Protein AF-A0A349EG25-F1 (afdb_monomer)

Secondary structure (DSSP, 8-state):
-PPP--S-SSS---HHHHHHHHHHHHHIIIIIS----PPEEEEEE-HHHHHHHHHTTT-TTSPP-HHHHHHHHHHHHHHTTTS----SEEEE-SSSEEEEEETT--HHHHHHHIIIIIIIIHHHHHH-HHHHHH--HHHHHHHHHHHHHHHHHHHHHH-HHHHHHHHHHHHHTGGGSS-SSS--PPPPHHHHHHHHHHHHHHHHHHH-GGGTTSPPP-----------SSSS--S-HHHHHHHH-TT--HHHHHHHHHHHHHHHHHTGGGS-STTS-----BBTTPEEEETTEEEEHHHHHHTT--SBBTTS-BEEEEEEEEEEEEEEEEETTS-EEEEETT-EEEETTEEEETTT--TT-EEE-PPP-----SSPPB------PPPPHHHHHHHTT--HHHHHHHHTT-TT----HHHHHHHHHHHHHHHHHHH-TTS-SS---GGGSS---SB--HHHHHHHHHHHHTEEE-SS-EEEEES-HHHHHHHHHHHHHHH-PPEEEEEETTEEEEEE--HHHHHHHHHTS----STTGGGS----HHHHTS-HHHHHHHHHHHHHHTEEEETTTTEEEEEES-HHHHHHHHHHHHHTT--EEEEE-GGG-EEEEEETTHHHHHHHHT--SSHHHHHHHHHHHHT-S--PPPPSEEEEEEEEEEEEEEEEEEESSS----BTT------STHHHHHHHHHHTTSS-HHHHHHHHHHHHSS-PPP-SSSTT-SSS-HHHHHHHHHHHHHHHHHS--HHHHHH-TTTTTS-HHHHHHHHHHH--HHHHHHHH--HHHHHHTT--EEE--TT-SS-EEEE-SSTTTHHHHHHHHHHHT-HHHHS--

Foldseek 3Di:
DDDFLALDPFQDDDPVSLVVLLVQLVCCLCVVQNQDFAAEDEDEDAPLLLLLCVLQVNCVLAADAVSSVVSSVVSVVCVVVLLDDGDQWRWDQARRIYIYGYPPGTSLSSSLSCQCHVGNVRSLLVQAPLNVQLHDRHCVSVLRNVNRVLLVVCCVPVNDVVSRVLLVVLLVCLLQLDDDPDRPDDDPPVVVVVVVVVVVVVVVVVVPPVVPPDDDDPDPDDPDPPQPPPVDDDSNVLVCCLPPVPPDDPSSSVSSVSSSSVSSNCVQVLQFQLLWFFDAKFFQQWWFQWLLFTDGLVCCQVVVPSTGGQVRFTWFDKDWWKKAFWKWFAFQQGQTGTGFQLFWWDAPNDTDGSVRADFFGKRFQDFAPQRAHPDFFFFDQPQDAQDDLCVLCVVLVHHPVLLVCVVVVPPPDDDDPSRVVSSVVSVVVVVVSVVDPLHDPDPDGLVVFPAADGGQDLLVLLLLLLCLFQWAFDQFKIKHKAADPLLLVSNQCSCCVHGVFGWDWDDDVRIIMTMGGGNSVSSSCCPRQVQFHDPPRQQVGAGGPSLSSGHLSNVLSNNQSNCQHQWAADLVQLKTKGKGLHPRRVNVNCVSLSNLRFHWGWDDDPPSMIMIMGHWCSLVSNCVRRAYSRPVRNVSSVSSVVPDPDTDDDRSMTGTNDMDTDMTIRMGIAIPLQSWTDTSRTIGFATDDSVVSVVVCVVVSNDDPVSVVSVCRHHTNTQRWRADRGIVPPPTGSNNSSRVLLVVLCCQQCPNDPQSCVLPVPRRVHDSSVVVSCLSNYDTSLVSLLRRVGLVNLVVSFFWDWDDDPVDPDIDRPATSDPVRPNVRSNVVSVVSVPVNPDDD

Structure (mmCIF, N/CA/C/O backbone):
data_AF-A0A349EG25-F1
#
_entry.id   AF-A0A349EG25-F1
#
loop_
_atom_site.group_PDB
_atom_site.id
_atom_site.type_symbol
_atom_site.label_atom_id
_atom_site.label_alt_id
_atom_site.label_comp_id
_atom_site.label_asym_id
_atom_site.label_entity_id
_atom_site.label_seq_id
_atom_site.pdbx_PDB_ins_code
_atom_site.Cartn_x
_atom_site.Cartn_y
_atom_site.Cartn_z
_atom_site.occupancy
_atom_site.B_iso_or_equiv
_atom_site.auth_seq_id
_atom_site.auth_comp_id
_atom_site.auth_asym_id
_atom_site.auth_atom_id
_atom_site.pdbx_PDB_model_num
ATOM 1 N N . MET A 1 1 ? 4.421 -6.742 51.262 1.00 37.34 1 MET A N 1
ATOM 2 C CA . MET A 1 1 ? 4.416 -6.058 49.956 1.00 37.34 1 MET A CA 1
ATOM 3 C C . MET A 1 1 ? 4.854 -7.108 48.962 1.00 37.34 1 MET A C 1
ATOM 5 O O . MET A 1 1 ? 5.875 -7.729 49.225 1.00 37.34 1 MET A O 1
ATOM 9 N N . SER A 1 2 ? 4.059 -7.402 47.938 1.00 42.50 2 SER A N 1
ATOM 10 C CA . SER A 1 2 ? 4.554 -8.164 46.790 1.00 42.50 2 SER A CA 1
ATOM 11 C C . SER A 1 2 ? 5.447 -7.236 45.977 1.00 42.50 2 SER A C 1
ATOM 13 O O . SER A 1 2 ? 5.058 -6.094 45.729 1.00 42.50 2 SER A O 1
ATOM 15 N N . GLU A 1 3 ? 6.631 -7.700 45.604 1.00 51.47 3 GLU A N 1
ATOM 16 C CA . GLU A 1 3 ? 7.450 -7.011 44.608 1.00 51.47 3 GLU A CA 1
ATOM 17 C C . GLU A 1 3 ? 6.711 -7.044 43.261 1.00 51.47 3 GLU A C 1
ATOM 19 O O . GLU A 1 3 ? 5.948 -7.978 42.991 1.00 51.47 3 GLU A O 1
ATOM 24 N N . SER A 1 4 ? 6.864 -5.993 42.453 1.00 63.03 4 SER A N 1
ATOM 25 C CA . SER A 1 4 ? 6.235 -5.943 41.130 1.00 63.03 4 SER A CA 1
ATOM 26 C C . SER A 1 4 ? 6.836 -7.036 40.250 1.00 63.03 4 SER A C 1
ATOM 28 O O . SER A 1 4 ? 8.052 -7.217 40.238 1.00 63.03 4 SER A O 1
ATOM 30 N N . LYS A 1 5 ? 5.991 -7.774 39.524 1.00 78.56 5 LYS A N 1
ATOM 31 C CA . LYS A 1 5 ? 6.450 -8.811 38.588 1.00 78.56 5 LYS A CA 1
ATOM 32 C C . LYS A 1 5 ? 6.824 -8.229 37.213 1.00 78.56 5 LYS A C 1
ATOM 34 O O . LYS A 1 5 ? 7.417 -8.941 36.409 1.00 78.56 5 LYS A O 1
ATOM 39 N N . LEU A 1 6 ? 6.503 -6.954 36.966 1.00 83.12 6 LEU A N 1
ATOM 40 C CA . LEU A 1 6 ? 6.805 -6.231 35.730 1.00 83.12 6 LEU A CA 1
ATOM 41 C C . LEU A 1 6 ? 8.316 -6.145 35.478 1.00 83.12 6 LEU A C 1
ATOM 43 O O . LEU A 1 6 ? 9.088 -5.878 36.397 1.00 83.12 6 LEU A O 1
ATOM 47 N N . ILE A 1 7 ? 8.724 -6.329 34.219 1.00 81.50 7 ILE A N 1
ATOM 48 C CA . ILE A 1 7 ? 10.131 -6.205 33.796 1.00 81.50 7 ILE A CA 1
ATOM 49 C C . ILE A 1 7 ? 10.462 -4.757 33.398 1.00 81.50 7 ILE A C 1
ATOM 51 O O . ILE A 1 7 ? 11.575 -4.295 33.645 1.00 81.50 7 ILE A O 1
ATOM 55 N N . ALA A 1 8 ? 9.495 -4.026 32.830 1.00 76.75 8 ALA A N 1
ATOM 56 C CA . ALA A 1 8 ? 9.642 -2.629 32.431 1.00 76.75 8 ALA A CA 1
ATOM 57 C C . ALA A 1 8 ? 8.456 -1.763 32.893 1.00 76.75 8 ALA A C 1
ATOM 59 O O . ALA A 1 8 ? 7.288 -2.132 32.741 1.00 76.75 8 ALA A O 1
ATOM 60 N N . GLU A 1 9 ? 8.779 -0.578 33.416 1.00 69.88 9 GLU A N 1
ATOM 61 C CA . GLU A 1 9 ? 7.828 0.492 33.766 1.00 69.88 9 GLU A CA 1
ATOM 62 C C . GLU A 1 9 ? 7.897 1.679 32.774 1.00 69.88 9 GLU A C 1
ATOM 64 O O . GLU A 1 9 ? 7.143 2.643 32.897 1.00 69.88 9 GLU A O 1
ATOM 69 N N . SER A 1 10 ? 8.790 1.612 31.779 1.00 75.75 10 SER A N 1
ATOM 70 C CA . SER A 1 10 ? 9.026 2.628 30.744 1.00 75.75 10 SER A CA 1
ATOM 71 C C . SER A 1 10 ? 9.447 1.984 29.412 1.00 75.75 10 SER A C 1
ATOM 73 O O . SER A 1 10 ? 9.686 0.780 29.344 1.00 75.75 10 SER A O 1
ATOM 75 N N . SER A 1 11 ? 9.542 2.789 28.349 1.00 78.25 11 SER A N 1
ATOM 76 C CA . SER A 1 11 ? 10.012 2.378 27.014 1.00 78.25 11 SER A CA 1
ATOM 77 C C . SER A 1 11 ? 11.530 2.173 26.911 1.00 78.25 11 SER A C 1
ATOM 79 O O . SER A 1 11 ? 11.996 1.586 25.937 1.00 78.25 11 SER A O 1
ATOM 81 N N . GLU A 1 12 ? 12.296 2.668 27.886 1.00 83.06 12 GLU A N 1
ATOM 82 C CA . GLU A 1 12 ? 13.756 2.533 27.965 1.00 83.06 12 GLU A CA 1
ATOM 83 C C . GLU A 1 12 ? 14.155 1.086 28.292 1.00 83.06 12 GLU A C 1
ATOM 85 O O . GLU A 1 12 ? 13.527 0.441 29.135 1.00 83.06 12 GLU A O 1
ATOM 90 N N . TRP A 1 13 ? 15.233 0.584 27.686 1.00 87.94 13 TRP A N 1
ATOM 91 C CA . TRP A 1 13 ? 15.787 -0.742 27.977 1.00 87.94 13 TRP A CA 1
ATOM 92 C C . TRP A 1 13 ? 17.172 -0.652 28.634 1.00 87.94 13 TRP A C 1
ATOM 94 O O . TRP A 1 13 ? 17.868 0.358 28.560 1.00 87.94 13 TRP A O 1
ATOM 104 N N . THR A 1 14 ? 17.591 -1.733 29.294 1.00 88.19 14 THR A N 1
ATOM 105 C CA . THR A 1 14 ? 18.957 -1.902 29.819 1.00 88.19 14 THR A CA 1
ATOM 106 C C . THR A 1 14 ? 19.400 -3.353 29.644 1.00 88.19 14 THR A C 1
ATOM 108 O O . THR A 1 14 ? 18.550 -4.240 29.567 1.00 88.19 14 THR A O 1
ATOM 111 N N . PHE A 1 15 ? 20.709 -3.631 29.618 1.00 88.62 15 PHE A N 1
ATOM 112 C CA . PHE A 1 15 ? 21.212 -5.010 29.491 1.00 88.62 15 PHE A CA 1
ATOM 113 C C . PHE A 1 15 ? 20.596 -5.985 30.521 1.00 88.62 15 PHE A C 1
ATOM 115 O O . PHE A 1 15 ? 20.082 -7.009 30.082 1.00 88.62 15 PHE A O 1
ATOM 122 N N . PRO A 1 16 ? 20.489 -5.665 31.833 1.00 89.25 16 PRO A N 1
ATOM 123 C CA . PRO A 1 16 ? 19.812 -6.547 32.791 1.00 89.25 16 PRO A CA 1
ATOM 124 C C . PRO A 1 16 ? 18.313 -6.747 32.519 1.00 89.25 16 PRO A C 1
ATOM 126 O O . PRO A 1 16 ? 17.767 -7.798 32.843 1.00 89.25 16 PRO A O 1
ATOM 129 N N . MET A 1 17 ? 17.624 -5.768 31.915 1.00 88.00 17 MET A N 1
ATOM 130 C CA . MET A 1 17 ? 16.226 -5.936 31.492 1.00 88.00 17 MET A CA 1
ATOM 131 C C . MET A 1 17 ? 16.115 -6.850 30.269 1.00 88.00 17 MET A C 1
ATOM 133 O O . MET A 1 17 ? 15.182 -7.642 30.204 1.00 88.00 17 MET A O 1
ATOM 137 N N . LEU A 1 18 ? 17.059 -6.785 29.326 1.00 89.00 18 LEU A N 1
ATOM 138 C CA . LEU A 1 18 ? 17.084 -7.668 28.154 1.00 89.00 18 LEU A CA 1
ATOM 139 C C . LEU A 1 18 ? 17.495 -9.097 28.515 1.00 89.00 18 LEU A C 1
ATOM 141 O O . LEU A 1 18 ? 16.851 -10.039 28.060 1.00 89.00 18 LEU A O 1
ATOM 145 N N . GLU A 1 19 ? 18.476 -9.267 29.406 1.00 88.56 19 GLU A N 1
ATOM 146 C CA . GLU A 1 19 ? 18.762 -10.552 30.053 1.00 88.56 19 GLU A CA 1
ATOM 147 C C . GLU A 1 19 ? 17.498 -11.094 30.732 1.00 88.56 19 GLU A C 1
ATOM 149 O O . GLU A 1 19 ? 17.143 -12.252 30.526 1.00 88.56 19 GLU A O 1
ATOM 154 N N . ARG A 1 20 ? 16.752 -10.249 31.460 1.00 89.44 20 ARG A N 1
ATOM 155 C CA . ARG A 1 20 ? 15.519 -10.661 32.140 1.00 89.44 20 ARG A CA 1
ATOM 156 C C . ARG A 1 20 ? 14.362 -10.989 31.191 1.00 89.44 20 ARG A C 1
ATOM 158 O O . ARG A 1 20 ? 13.628 -11.939 31.458 1.00 89.44 20 ARG A O 1
ATOM 165 N N . TYR A 1 21 ? 14.193 -10.255 30.091 1.00 90.00 21 TYR A N 1
ATOM 166 C CA . TYR A 1 21 ? 13.227 -10.606 29.045 1.00 90.00 21 TYR A CA 1
ATOM 167 C C . TYR A 1 21 ? 13.611 -11.927 28.372 1.00 90.00 21 TYR A C 1
ATOM 169 O O . TYR A 1 21 ? 12.749 -12.785 28.223 1.00 90.00 21 TYR A O 1
ATOM 177 N N . ASN A 1 22 ? 14.889 -12.144 28.051 1.00 90.81 22 ASN A N 1
ATOM 178 C CA . ASN A 1 22 ? 15.386 -13.406 27.499 1.00 90.81 22 ASN A CA 1
ATOM 179 C C . ASN A 1 22 ? 15.183 -14.582 28.479 1.00 90.81 22 ASN A C 1
ATOM 181 O O . ASN A 1 22 ? 14.663 -15.623 28.089 1.00 90.81 22 ASN A O 1
ATOM 185 N N . GLU A 1 23 ? 15.487 -14.404 29.772 1.00 90.06 23 GLU A N 1
ATOM 186 C CA . GLU A 1 23 ? 15.197 -15.394 30.820 1.00 90.06 23 GLU A CA 1
ATOM 187 C C . GLU A 1 23 ? 13.709 -15.753 30.894 1.00 90.06 23 GLU A C 1
ATOM 189 O O . GLU A 1 23 ? 13.367 -16.932 30.970 1.00 90.06 23 GLU A O 1
ATOM 194 N N . VAL A 1 24 ? 12.822 -14.753 30.926 1.00 90.38 24 VAL A N 1
ATOM 195 C CA . VAL A 1 24 ? 11.387 -14.960 31.168 1.00 90.38 24 VAL A CA 1
ATOM 196 C C . VAL A 1 24 ? 10.672 -15.458 29.914 1.00 90.38 24 VAL A C 1
ATOM 198 O O . VAL A 1 24 ? 9.912 -16.421 30.001 1.00 90.38 24 VAL A O 1
ATOM 201 N N . ILE A 1 25 ? 10.948 -14.874 28.745 1.00 90.38 25 ILE A N 1
ATOM 202 C CA . ILE A 1 25 ? 10.427 -15.366 27.463 1.00 90.38 25 ILE A CA 1
ATOM 203 C C . ILE A 1 25 ? 10.970 -16.775 27.205 1.00 90.38 25 ILE A C 1
ATOM 205 O O . ILE A 1 25 ? 10.201 -17.635 26.791 1.00 90.38 25 ILE A O 1
ATOM 209 N N . GLY A 1 26 ? 12.230 -17.063 27.548 1.00 89.38 26 GLY A N 1
ATOM 210 C CA . GLY A 1 26 ? 12.795 -18.411 27.484 1.00 89.38 26 GLY A CA 1
ATOM 211 C C . GLY A 1 26 ? 12.165 -19.402 28.462 1.00 89.38 26 GLY A C 1
ATOM 212 O O . GLY A 1 26 ? 11.900 -20.543 28.088 1.00 89.38 26 GLY A O 1
ATOM 213 N N . GLN A 1 27 ? 11.859 -18.982 29.692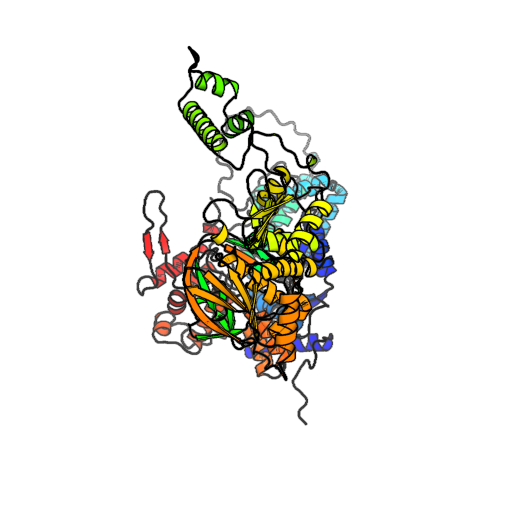 1.00 88.38 27 GLN A N 1
ATOM 214 C CA . GLN A 1 27 ? 11.126 -19.812 30.652 1.00 88.38 27 GLN A CA 1
ATOM 215 C C . GLN A 1 27 ? 9.709 -20.125 30.160 1.00 88.38 27 GLN A C 1
ATOM 217 O O . GLN A 1 27 ? 9.288 -21.272 30.271 1.00 88.38 27 GLN A O 1
ATOM 222 N N . ILE A 1 28 ? 9.005 -19.153 29.581 1.00 88.06 28 ILE A N 1
ATOM 223 C CA . ILE A 1 28 ? 7.678 -19.350 28.983 1.00 88.06 28 ILE A CA 1
ATOM 224 C C . ILE A 1 28 ? 7.780 -20.260 27.743 1.00 88.06 28 ILE A C 1
ATOM 226 O O . ILE A 1 28 ? 7.084 -21.269 27.650 1.00 88.06 28 ILE A O 1
ATOM 230 N N . ALA A 1 29 ? 8.694 -19.961 26.819 1.00 85.25 29 ALA A N 1
ATOM 231 C CA . ALA A 1 29 ? 8.917 -20.727 25.596 1.00 85.25 29 ALA A CA 1
ATOM 232 C C . ALA A 1 29 ? 9.223 -22.205 25.880 1.00 85.25 29 ALA A C 1
ATOM 234 O O . ALA A 1 29 ? 8.603 -23.078 25.278 1.00 85.25 29 ALA A O 1
ATOM 235 N N . VAL A 1 30 ? 10.138 -22.494 26.811 1.00 85.88 30 VAL A N 1
ATOM 236 C CA . VAL A 1 30 ? 10.608 -23.862 27.084 1.00 85.88 30 VAL A CA 1
ATOM 237 C C . VAL A 1 30 ? 9.705 -24.611 28.071 1.00 85.88 30 VAL A C 1
ATOM 239 O O . VAL A 1 30 ? 9.427 -25.788 27.846 1.00 85.88 30 VAL A O 1
ATOM 242 N N . ASN A 1 31 ? 9.235 -23.978 29.155 1.00 85.12 31 ASN A N 1
ATOM 243 C CA . ASN A 1 31 ? 8.478 -24.688 30.199 1.00 85.12 31 ASN A CA 1
ATOM 244 C C . ASN A 1 31 ? 6.968 -24.744 29.920 1.00 85.12 31 ASN A C 1
ATOM 246 O O . ASN A 1 31 ? 6.361 -25.785 30.166 1.00 85.12 31 ASN A O 1
ATOM 250 N N . ASP A 1 32 ? 6.371 -23.662 29.404 1.00 81.44 32 ASP A N 1
ATOM 251 C CA . ASP A 1 32 ? 4.929 -23.615 29.122 1.00 81.44 32 ASP A CA 1
ATOM 252 C C . ASP A 1 32 ? 4.615 -24.124 27.710 1.00 81.44 32 ASP A C 1
ATOM 254 O O . ASP A 1 32 ? 3.628 -24.833 27.522 1.00 81.44 32 ASP A O 1
ATOM 258 N N . PHE A 1 33 ? 5.453 -23.775 26.723 1.00 81.06 33 PHE A N 1
ATOM 259 C CA . PHE A 1 33 ? 5.230 -24.086 25.304 1.00 81.06 33 PHE A CA 1
ATOM 260 C C . PHE A 1 33 ? 6.201 -25.115 24.701 1.00 81.06 33 PHE A C 1
ATOM 262 O O . PHE A 1 33 ? 6.097 -25.416 23.515 1.00 81.06 33 PHE A O 1
ATOM 269 N N . GLY A 1 34 ? 7.117 -25.694 25.486 1.00 82.38 34 GLY A N 1
ATOM 270 C CA . GLY A 1 34 ? 7.969 -26.810 25.053 1.00 82.38 34 GLY A CA 1
ATOM 271 C C . GLY A 1 34 ? 8.919 -26.528 23.878 1.00 82.38 34 GLY A C 1
ATOM 272 O O . GLY A 1 34 ? 9.422 -27.482 23.283 1.00 82.38 34 GLY A O 1
ATOM 273 N N . LEU A 1 35 ? 9.154 -25.258 23.528 1.00 82.38 35 LEU A N 1
ATOM 274 C CA . LEU A 1 35 ? 9.935 -24.858 22.356 1.00 82.38 35 LEU A CA 1
ATOM 275 C C . LEU A 1 35 ? 11.403 -25.281 22.497 1.00 82.38 35 LEU A C 1
ATOM 277 O O . LEU A 1 35 ? 12.122 -24.859 23.403 1.00 82.38 35 LEU A O 1
ATOM 281 N N . ASP A 1 36 ? 11.855 -26.116 21.566 1.00 83.31 36 ASP A N 1
ATOM 282 C CA . ASP A 1 36 ? 13.227 -26.611 21.489 1.00 83.31 36 ASP A CA 1
ATOM 283 C C . ASP A 1 36 ? 14.072 -25.634 20.669 1.00 83.31 36 ASP A C 1
ATOM 285 O O . ASP A 1 36 ? 13.954 -25.583 19.446 1.00 83.31 36 ASP A O 1
ATOM 289 N N . VAL A 1 37 ? 14.895 -24.842 21.354 1.00 86.00 37 VAL A N 1
ATOM 290 C CA . VAL A 1 37 ? 15.729 -23.770 20.786 1.00 86.00 37 VAL A CA 1
ATOM 291 C C . VAL A 1 37 ? 17.218 -24.079 20.912 1.00 86.00 37 VAL A C 1
ATOM 293 O O . VAL A 1 37 ? 17.648 -24.824 21.799 1.00 86.00 37 VAL A O 1
ATOM 296 N N . TYR A 1 38 ? 18.032 -23.523 20.020 1.00 85.81 38 TYR A N 1
ATOM 297 C CA . TYR A 1 38 ? 19.474 -23.416 20.230 1.00 85.81 38 TYR A CA 1
ATOM 298 C C . TYR A 1 38 ? 19.749 -22.371 21.325 1.00 85.81 38 TYR A C 1
ATOM 300 O O . TYR A 1 38 ? 18.913 -21.486 21.532 1.00 85.81 38 TYR A O 1
ATOM 308 N N . PRO A 1 39 ? 20.890 -22.438 22.037 1.00 87.56 39 PRO A N 1
ATOM 309 C CA . PRO A 1 39 ? 21.288 -21.391 22.971 1.00 87.56 39 PRO A CA 1
ATOM 310 C C . PRO A 1 39 ? 21.279 -20.028 22.268 1.00 87.56 39 PRO A C 1
ATOM 312 O O . PRO A 1 39 ? 21.861 -19.888 21.194 1.00 87.56 39 PRO A O 1
ATOM 315 N N . ASN A 1 40 ? 20.606 -19.037 22.852 1.00 87.25 40 ASN A N 1
ATOM 316 C CA . ASN A 1 40 ? 20.480 -17.709 22.252 1.00 87.25 40 ASN A CA 1
ATOM 317 C C . ASN A 1 40 ? 21.706 -16.843 22.545 1.00 87.25 40 ASN A C 1
ATOM 319 O O . ASN A 1 40 ? 22.015 -16.570 23.706 1.00 87.25 40 ASN A O 1
ATOM 323 N N . GLN A 1 41 ? 22.340 -16.353 21.483 1.00 88.12 41 GLN A N 1
ATOM 324 C CA . GLN A 1 41 ? 23.344 -15.297 21.519 1.00 88.12 41 GLN A CA 1
ATOM 325 C C . GLN A 1 41 ? 22.697 -14.008 21.002 1.00 88.12 41 GLN A C 1
ATOM 327 O O . GLN A 1 41 ? 22.579 -13.787 19.799 1.00 88.12 41 GLN A O 1
ATOM 332 N N . ILE A 1 42 ? 22.225 -13.178 21.931 1.00 88.12 42 ILE A N 1
ATOM 333 C CA . ILE A 1 42 ? 21.662 -11.860 21.623 1.00 88.12 42 ILE A CA 1
ATOM 334 C C . ILE A 1 42 ? 22.818 -10.870 21.454 1.00 88.12 42 ILE A C 1
ATOM 336 O O . ILE A 1 42 ? 23.564 -10.621 22.402 1.00 88.12 42 ILE A O 1
ATOM 340 N N . GLU A 1 43 ? 22.946 -10.292 20.262 1.00 87.19 43 GLU A N 1
ATOM 341 C CA . GLU A 1 43 ? 23.913 -9.234 19.963 1.00 87.19 43 GLU A CA 1
ATOM 342 C C . GLU A 1 43 ? 23.168 -7.932 19.664 1.00 87.19 43 GLU A C 1
ATOM 344 O O . GLU A 1 43 ? 22.411 -7.838 18.699 1.00 87.19 43 GLU A O 1
ATOM 349 N N . ILE A 1 44 ? 23.382 -6.913 20.500 1.00 87.56 44 ILE A N 1
ATOM 350 C CA . ILE A 1 44 ? 22.875 -5.565 20.227 1.00 87.56 44 ILE A CA 1
ATOM 351 C C . ILE A 1 44 ? 23.852 -4.888 19.273 1.00 87.56 44 ILE A C 1
ATOM 353 O O . ILE A 1 44 ? 25.051 -4.816 19.555 1.00 87.56 44 ILE A O 1
ATOM 357 N N . ILE A 1 45 ? 23.331 -4.409 18.151 1.00 85.12 45 ILE A N 1
ATOM 358 C CA . ILE A 1 45 ? 24.097 -3.786 17.079 1.00 85.12 45 ILE A CA 1
ATOM 359 C C . ILE A 1 45 ? 23.505 -2.428 16.712 1.00 85.12 45 ILE A C 1
ATOM 361 O O . ILE A 1 45 ? 22.305 -2.191 16.852 1.00 85.12 45 ILE A O 1
ATOM 365 N N . THR A 1 46 ? 24.354 -1.531 16.217 1.00 84.94 46 THR A N 1
ATOM 366 C CA . THR A 1 46 ? 23.891 -0.246 15.685 1.00 84.94 46 THR A CA 1
ATOM 367 C C . THR A 1 46 ? 23.162 -0.453 14.356 1.00 84.94 46 THR A C 1
ATOM 369 O O . THR A 1 46 ? 23.429 -1.419 13.627 1.00 84.94 46 THR A O 1
ATOM 372 N N . ALA A 1 47 ? 22.311 0.496 13.963 1.00 74.44 47 ALA A N 1
ATOM 373 C CA . ALA A 1 47 ? 21.713 0.498 12.630 1.00 74.44 47 ALA A CA 1
ATOM 374 C C . ALA A 1 47 ? 22.737 0.357 11.480 1.00 74.44 47 ALA A C 1
ATOM 376 O O . ALA A 1 47 ? 22.446 -0.280 10.470 1.00 74.44 47 ALA A O 1
ATOM 377 N N . GLU A 1 48 ? 23.953 0.901 11.618 1.00 76.12 48 GLU A N 1
ATOM 378 C CA . GLU A 1 48 ? 25.017 0.780 10.604 1.00 76.12 48 GLU A CA 1
ATOM 379 C C . GLU A 1 48 ? 25.500 -0.667 10.433 1.00 76.12 48 GLU A C 1
ATOM 381 O O . GLU A 1 48 ? 25.635 -1.146 9.306 1.00 76.12 48 GLU A O 1
ATOM 386 N N . GLN A 1 49 ? 25.665 -1.397 11.537 1.00 78.06 49 GLN A N 1
ATOM 387 C CA . GLN A 1 49 ? 26.000 -2.823 11.512 1.00 78.06 49 GLN A CA 1
ATOM 388 C C . GLN A 1 49 ? 24.838 -3.675 10.980 1.00 78.06 49 GLN A C 1
ATOM 390 O O . GLN A 1 49 ? 25.060 -4.624 10.226 1.00 78.06 49 GLN A O 1
ATOM 395 N N . MET A 1 50 ? 23.593 -3.323 11.318 1.00 72.69 50 MET A N 1
ATOM 396 C CA . MET A 1 50 ? 22.414 -4.034 10.818 1.00 72.69 50 MET A CA 1
ATOM 397 C C . MET A 1 50 ? 22.241 -3.848 9.302 1.00 72.69 50 MET A C 1
ATOM 399 O O . MET A 1 50 ? 21.858 -4.783 8.601 1.00 72.69 50 MET A O 1
ATOM 403 N N . MET A 1 51 ? 22.598 -2.681 8.762 1.00 71.31 51 MET A N 1
ATOM 404 C CA . MET A 1 51 ? 22.632 -2.447 7.314 1.00 71.31 51 MET A CA 1
ATOM 405 C C . MET A 1 51 ? 23.705 -3.265 6.591 1.00 71.31 51 MET A C 1
ATOM 407 O O . MET A 1 51 ? 23.443 -3.755 5.490 1.00 71.31 51 MET A O 1
ATOM 411 N N . ASP A 1 52 ? 24.881 -3.447 7.198 1.00 71.06 52 ASP A N 1
ATOM 412 C CA . ASP A 1 52 ? 25.945 -4.309 6.663 1.00 71.06 52 ASP A CA 1
ATOM 413 C C . ASP A 1 52 ? 25.475 -5.774 6.608 1.00 71.06 52 ASP A C 1
ATOM 415 O O . ASP A 1 52 ? 25.521 -6.415 5.551 1.00 71.06 52 ASP A O 1
ATOM 419 N N . ALA A 1 53 ? 24.869 -6.257 7.697 1.00 65.06 53 ALA A N 1
ATOM 420 C CA . ALA A 1 53 ? 24.240 -7.574 7.773 1.00 65.06 53 ALA A CA 1
ATOM 421 C C . ALA A 1 53 ? 23.096 -7.759 6.749 1.00 65.06 53 ALA A C 1
ATOM 423 O O . ALA A 1 53 ? 23.065 -8.772 6.050 1.00 65.06 53 ALA A O 1
ATOM 424 N N . TYR A 1 54 ? 22.196 -6.782 6.565 1.00 60.81 54 TYR A N 1
ATOM 425 C CA . TYR A 1 54 ? 21.162 -6.860 5.518 1.00 60.81 54 TYR A CA 1
ATOM 426 C C . TYR A 1 54 ? 21.747 -6.886 4.104 1.00 60.81 54 TYR A C 1
ATOM 428 O O . TYR A 1 54 ? 21.278 -7.645 3.252 1.00 60.81 54 TYR A O 1
ATOM 436 N N . SER A 1 55 ? 22.780 -6.083 3.840 1.00 61.03 55 SER A N 1
ATOM 437 C CA . SER A 1 55 ? 23.418 -6.016 2.521 1.00 61.03 55 SER A CA 1
ATOM 438 C C . SER A 1 55 ? 24.115 -7.317 2.112 1.00 61.03 55 SER A C 1
ATOM 440 O O . SER A 1 55 ? 24.213 -7.617 0.923 1.00 61.03 55 SER A O 1
ATOM 442 N N . SER A 1 56 ? 24.544 -8.102 3.102 1.00 61.28 56 SER A N 1
ATOM 443 C CA . SER A 1 56 ? 25.224 -9.393 2.969 1.00 61.28 56 SER A CA 1
ATOM 444 C C . SER A 1 56 ? 24.266 -10.590 3.087 1.00 61.28 56 SER A C 1
ATOM 446 O O . SER A 1 56 ? 24.690 -11.704 3.381 1.00 61.28 56 SER A O 1
ATOM 448 N N . VAL A 1 57 ? 22.964 -10.389 2.831 1.00 57.91 57 VAL A N 1
ATOM 449 C CA . VAL A 1 57 ? 21.918 -11.437 2.883 1.00 57.91 57 VAL A CA 1
ATOM 450 C C . VAL A 1 57 ? 21.783 -12.063 4.287 1.00 57.91 57 VAL A C 1
ATOM 452 O O . VAL A 1 57 ? 21.577 -13.263 4.442 1.00 57.91 57 VAL A O 1
ATOM 455 N N . GLY A 1 58 ? 21.929 -11.247 5.334 1.00 56.44 58 GLY A N 1
ATOM 456 C CA . GLY A 1 58 ? 21.893 -11.684 6.733 1.00 56.44 58 GLY A CA 1
ATOM 457 C C . GLY A 1 58 ? 23.200 -12.311 7.235 1.00 56.44 58 GLY A C 1
ATOM 458 O O . GLY A 1 58 ? 23.196 -12.946 8.286 1.00 56.44 58 GLY A O 1
ATOM 459 N N . MET A 1 59 ? 24.315 -12.168 6.505 1.00 64.12 59 MET A N 1
ATOM 460 C CA . MET A 1 59 ? 25.603 -12.796 6.829 1.00 64.12 59 MET A CA 1
ATOM 461 C C . MET A 1 59 ? 26.733 -11.765 7.039 1.00 64.12 59 MET A C 1
ATOM 463 O O . MET A 1 59 ? 27.630 -11.673 6.198 1.00 64.12 59 MET A O 1
ATOM 467 N N . PRO A 1 60 ? 26.797 -11.063 8.193 1.00 57.19 60 PRO A N 1
ATOM 468 C CA . PRO A 1 60 ? 27.871 -10.104 8.517 1.00 57.19 60 PRO A CA 1
ATOM 469 C C . PRO A 1 60 ? 29.300 -10.700 8.548 1.00 57.19 60 PRO A C 1
ATOM 471 O O . PRO A 1 60 ? 30.293 -9.974 8.625 1.00 57.19 60 PRO A O 1
ATOM 474 N N . LEU A 1 61 ? 29.440 -12.029 8.462 1.00 62.50 61 LEU A N 1
ATOM 475 C CA . LEU A 1 61 ? 30.723 -12.734 8.330 1.00 62.50 61 LEU A CA 1
ATOM 476 C C . LEU A 1 61 ? 31.058 -13.179 6.891 1.00 62.50 61 LEU A C 1
ATOM 478 O O . LEU A 1 61 ? 32.087 -13.824 6.689 1.00 62.50 61 LEU A O 1
ATOM 482 N N . GLY A 1 62 ? 30.229 -12.837 5.900 1.00 69.56 62 GLY A N 1
ATOM 483 C CA . GLY A 1 62 ? 30.409 -13.214 4.495 1.00 69.56 62 GLY A CA 1
ATOM 484 C C . GLY A 1 62 ? 31.663 -12.634 3.824 1.00 69.56 62 GLY A C 1
ATOM 485 O O . GLY A 1 62 ? 32.356 -11.764 4.361 1.00 69.56 62 GLY A O 1
ATOM 486 N N . TYR A 1 63 ? 31.964 -13.124 2.617 1.00 77.19 63 TYR A N 1
ATOM 487 C CA . TYR A 1 63 ? 32.980 -12.514 1.756 1.00 77.19 63 TYR A CA 1
ATOM 488 C C . TYR A 1 63 ? 32.474 -11.201 1.147 1.00 77.19 63 TYR A C 1
ATOM 490 O O . TYR A 1 63 ? 31.272 -10.966 1.013 1.00 77.19 63 TYR A O 1
ATOM 498 N N . LYS A 1 64 ? 33.411 -10.336 0.756 1.00 79.56 64 LYS A N 1
ATOM 499 C CA . LYS A 1 64 ? 33.091 -9.075 0.084 1.00 79.56 64 LYS A CA 1
ATOM 500 C C . LYS A 1 64 ? 32.689 -9.345 -1.361 1.00 79.56 64 LYS A C 1
ATOM 502 O O . LYS A 1 64 ? 33.320 -10.143 -2.043 1.00 79.56 64 LYS A O 1
ATOM 507 N N . HIS A 1 65 ? 31.662 -8.647 -1.830 1.00 80.94 65 HIS A N 1
ATOM 508 C CA . HIS A 1 65 ? 31.267 -8.648 -3.234 1.00 80.94 65 HIS A CA 1
ATOM 509 C C . HIS A 1 65 ? 30.649 -7.293 -3.590 1.00 80.94 65 HIS A C 1
ATOM 511 O O . HIS A 1 65 ? 29.997 -6.663 -2.747 1.00 80.94 65 HIS A O 1
ATOM 517 N N . TRP A 1 66 ? 30.827 -6.828 -4.829 1.00 81.50 66 TRP A N 1
ATOM 518 C CA . TRP A 1 66 ? 30.328 -5.514 -5.249 1.00 81.50 66 TRP A CA 1
ATOM 519 C C . TRP A 1 66 ? 28.798 -5.420 -5.187 1.00 81.50 66 TRP A C 1
ATOM 521 O O . TRP A 1 66 ? 28.266 -4.339 -4.932 1.00 81.50 66 TRP A O 1
ATOM 531 N N . SER A 1 67 ? 28.081 -6.538 -5.367 1.00 80.00 67 SER A N 1
ATOM 532 C CA . SER A 1 67 ? 26.620 -6.585 -5.237 1.00 80.00 67 SER A CA 1
ATOM 533 C C . SER A 1 67 ? 26.171 -6.248 -3.814 1.00 80.00 67 SER A C 1
ATOM 535 O O . SER A 1 67 ? 25.274 -5.422 -3.651 1.00 80.00 67 SER A O 1
ATOM 537 N N . TYR A 1 68 ? 26.846 -6.801 -2.799 1.00 79.94 68 TYR A N 1
ATOM 538 C CA . TYR A 1 68 ? 26.597 -6.498 -1.389 1.00 79.94 68 TYR A CA 1
ATOM 539 C C . TYR A 1 68 ? 26.976 -5.052 -1.074 1.00 79.94 68 TYR A C 1
ATOM 541 O O . TYR A 1 68 ? 26.158 -4.318 -0.537 1.00 79.94 68 TYR A O 1
ATOM 549 N N . GLY A 1 69 ? 28.142 -4.572 -1.526 1.00 77.06 69 GLY A N 1
ATOM 550 C CA . GLY A 1 69 ? 28.531 -3.163 -1.364 1.00 77.06 69 GLY A CA 1
ATOM 551 C C . GLY A 1 69 ? 27.554 -2.179 -2.030 1.00 77.06 69 GLY A C 1
ATOM 552 O O . GLY A 1 69 ? 27.249 -1.121 -1.480 1.00 77.06 69 GLY A O 1
ATOM 553 N N . LYS A 1 70 ? 26.991 -2.542 -3.187 1.00 81.38 70 LYS A N 1
ATOM 554 C CA . LYS A 1 70 ? 25.924 -1.791 -3.864 1.00 81.38 70 LYS A CA 1
ATOM 555 C C . LYS A 1 70 ? 24.610 -1.841 -3.087 1.00 81.38 70 LYS A C 1
ATOM 557 O O . LYS A 1 70 ? 23.938 -0.815 -3.015 1.00 81.38 70 LYS A O 1
ATOM 562 N N . GLN A 1 71 ? 24.243 -2.988 -2.512 1.00 73.06 71 GLN A N 1
ATOM 563 C CA . GLN A 1 71 ? 23.084 -3.095 -1.624 1.00 73.06 71 GLN A CA 1
ATOM 564 C C . GLN A 1 71 ? 23.296 -2.265 -0.354 1.00 73.06 71 GLN A C 1
ATOM 566 O O . GLN A 1 71 ? 22.428 -1.463 -0.047 1.00 73.06 71 GLN A O 1
ATOM 571 N N . PHE A 1 72 ? 24.462 -2.324 0.297 1.00 76.56 72 PHE A N 1
ATOM 572 C CA . PHE A 1 72 ? 24.798 -1.494 1.457 1.00 76.56 72 PHE A CA 1
ATOM 573 C C . PHE A 1 72 ? 24.677 -0.010 1.131 1.00 76.56 72 PHE A C 1
ATOM 575 O O . PHE A 1 72 ? 23.953 0.708 1.801 1.00 76.56 72 PHE A O 1
ATOM 582 N N . VAL A 1 73 ? 25.302 0.458 0.049 1.00 76.94 73 VAL A N 1
ATOM 583 C CA . VAL A 1 73 ? 25.244 1.873 -0.353 1.00 76.94 73 VAL A CA 1
ATOM 584 C C . VAL A 1 73 ? 23.831 2.312 -0.774 1.00 76.94 73 VAL A C 1
ATOM 586 O O . VAL A 1 73 ? 23.548 3.511 -0.769 1.00 76.94 73 VAL A O 1
ATOM 589 N N . LEU A 1 74 ? 22.931 1.386 -1.123 1.00 71.06 74 LEU A N 1
ATOM 590 C CA . LEU A 1 74 ? 21.500 1.671 -1.251 1.00 71.06 74 LEU A CA 1
ATOM 591 C C . LEU A 1 74 ? 20.843 1.746 0.136 1.00 71.06 74 LEU A C 1
ATOM 593 O O . LEU A 1 74 ? 20.305 2.794 0.469 1.00 71.06 74 LEU A O 1
ATOM 597 N N . THR A 1 75 ? 20.942 0.701 0.960 1.00 58.84 75 THR A N 1
ATOM 598 C CA . THR A 1 75 ? 20.349 0.597 2.307 1.00 58.84 75 THR A CA 1
ATOM 599 C C . THR A 1 75 ? 20.807 1.718 3.255 1.00 58.84 75 THR A C 1
ATOM 601 O O . THR A 1 75 ? 19.977 2.328 3.917 1.00 58.84 75 THR A O 1
ATOM 604 N N . GLU A 1 76 ? 22.093 2.069 3.260 1.00 69.38 76 GLU A N 1
ATOM 605 C CA . GLU A 1 76 ? 22.707 3.135 4.066 1.00 69.38 76 GLU A CA 1
ATOM 606 C C . GLU A 1 76 ? 22.230 4.528 3.641 1.00 69.38 76 GLU A C 1
ATOM 608 O O . GLU A 1 76 ? 21.825 5.335 4.481 1.00 69.38 76 GLU A O 1
ATOM 613 N N . LYS A 1 77 ? 22.213 4.812 2.330 1.00 66.00 77 LYS A N 1
ATOM 614 C CA . LYS A 1 77 ? 21.636 6.063 1.807 1.00 66.00 77 LYS A CA 1
ATOM 615 C C . LYS A 1 77 ? 20.142 6.136 2.048 1.00 66.00 77 LYS A C 1
ATOM 617 O O . LYS A 1 77 ? 19.635 7.235 2.241 1.00 66.00 77 LYS A O 1
ATOM 622 N N . ASN A 1 78 ? 19.470 4.994 2.017 1.00 53.59 78 ASN A N 1
ATOM 623 C CA . ASN A 1 78 ? 18.071 4.880 2.347 1.00 53.59 78 ASN A CA 1
ATOM 624 C C . ASN A 1 78 ? 17.896 5.251 3.839 1.00 53.59 78 ASN A C 1
ATOM 626 O O . ASN A 1 78 ? 17.433 6.352 4.127 1.00 53.59 78 ASN A O 1
ATOM 630 N N . TYR A 1 79 ? 18.390 4.461 4.795 1.00 55.81 79 TYR A N 1
ATOM 631 C CA . TYR A 1 79 ? 18.213 4.716 6.236 1.00 55.81 79 TYR A CA 1
ATOM 632 C C . TYR A 1 79 ? 18.658 6.119 6.680 1.00 55.81 79 TYR A C 1
ATOM 634 O O . TYR A 1 79 ? 17.878 6.850 7.287 1.00 55.81 79 TYR A O 1
ATOM 642 N N . ARG A 1 80 ? 19.867 6.573 6.300 1.00 53.31 80 ARG A N 1
ATOM 643 C CA . ARG A 1 80 ? 20.396 7.893 6.720 1.00 53.31 80 ARG A CA 1
ATOM 644 C C . ARG A 1 80 ? 19.579 9.098 6.241 1.00 53.31 80 ARG A C 1
ATOM 646 O O . ARG A 1 80 ? 19.823 10.210 6.704 1.00 53.31 80 ARG A O 1
ATOM 653 N N . ARG A 1 81 ? 18.644 8.919 5.306 1.00 50.44 81 ARG A N 1
ATOM 654 C CA . ARG A 1 81 ? 17.734 9.980 4.845 1.00 50.44 81 ARG A CA 1
ATOM 655 C C . ARG A 1 81 ? 16.346 9.918 5.493 1.00 50.44 81 ARG A C 1
ATOM 657 O O . ARG A 1 81 ? 15.468 10.654 5.058 1.00 50.44 81 ARG A O 1
ATOM 664 N N . GLY A 1 82 ? 16.115 8.997 6.432 1.00 38.50 82 GLY A N 1
ATOM 665 C CA . GLY A 1 82 ? 14.760 8.532 6.743 1.00 38.50 82 GLY A CA 1
ATOM 666 C C . GLY A 1 82 ? 14.114 7.817 5.550 1.00 38.50 82 GLY A C 1
ATOM 667 O O . GLY A 1 82 ? 12.905 7.640 5.524 1.00 38.50 82 GLY A O 1
ATOM 668 N N . GLN A 1 83 ? 14.913 7.429 4.544 1.00 29.11 83 GLN A N 1
ATOM 669 C CA . GLN A 1 83 ? 14.493 6.654 3.380 1.00 29.11 83 GLN A CA 1
ATOM 670 C C . GLN A 1 83 ? 14.623 5.129 3.608 1.00 29.11 83 GLN A C 1
ATOM 672 O O . GLN A 1 83 ? 14.567 4.372 2.643 1.00 29.11 83 GLN A O 1
ATOM 677 N N . MET A 1 84 ? 14.824 4.670 4.851 1.00 30.14 84 MET A N 1
ATOM 678 C CA . MET A 1 84 ? 14.562 3.299 5.309 1.00 30.14 84 MET A CA 1
ATOM 679 C C . MET A 1 84 ? 14.389 3.247 6.826 1.00 30.14 84 MET A C 1
ATOM 681 O O . MET A 1 84 ? 15.035 3.997 7.552 1.00 30.14 84 MET A O 1
ATOM 685 N N . GLY A 1 85 ? 13.636 2.253 7.263 1.00 34.62 85 GLY A N 1
ATOM 686 C CA . GLY A 1 85 ? 13.576 1.700 8.602 1.00 34.62 85 GLY A CA 1
ATOM 687 C C . GLY A 1 85 ? 14.088 0.272 8.505 1.00 34.62 85 GLY A C 1
ATOM 688 O O . GLY A 1 85 ? 13.845 -0.423 7.513 1.00 34.62 85 GLY A O 1
ATOM 689 N N . LEU A 1 86 ? 14.875 -0.139 9.487 1.00 38.31 86 LEU A N 1
ATOM 690 C CA . LEU A 1 86 ? 15.420 -1.486 9.529 1.00 38.31 86 LEU A CA 1
ATOM 691 C C . LEU A 1 86 ? 14.368 -2.413 10.134 1.00 38.31 86 LEU A C 1
ATOM 693 O O . LEU A 1 86 ? 13.641 -2.010 11.039 1.00 38.31 86 LEU A O 1
ATOM 697 N N . ALA A 1 87 ? 14.262 -3.633 9.610 1.00 47.62 87 ALA A N 1
ATOM 698 C CA . ALA A 1 87 ? 13.483 -4.654 10.294 1.00 47.62 87 ALA A CA 1
ATOM 699 C C . ALA A 1 87 ? 14.234 -5.059 11.571 1.00 47.62 87 ALA A C 1
ATOM 701 O O . ALA A 1 87 ? 15.464 -5.080 11.607 1.00 47.62 87 ALA A O 1
ATOM 702 N N . TYR A 1 88 ? 13.472 -5.276 12.638 1.00 52.56 88 TYR A N 1
ATOM 703 C CA . TYR A 1 88 ? 13.950 -5.142 14.017 1.00 52.56 88 TYR A CA 1
ATOM 704 C C . TYR A 1 88 ? 14.871 -6.283 14.464 1.00 52.56 88 TYR A C 1
ATOM 706 O O . TYR A 1 88 ? 15.543 -6.158 15.492 1.00 52.56 88 TYR A O 1
ATOM 714 N N . GLU A 1 89 ? 14.923 -7.357 13.669 1.00 60.38 89 GLU A N 1
ATOM 715 C CA . GLU A 1 89 ? 15.760 -8.532 13.862 1.00 60.38 89 GLU A CA 1
ATOM 716 C C . GLU A 1 89 ? 16.554 -8.952 12.615 1.00 60.38 89 GLU A C 1
ATOM 718 O O . GLU A 1 89 ? 16.080 -8.900 11.480 1.00 60.38 89 GLU A O 1
ATOM 723 N N . ILE A 1 90 ? 17.737 -9.527 12.844 1.00 69.94 90 ILE A N 1
ATOM 724 C CA . ILE A 1 90 ? 18.340 -10.503 11.923 1.00 69.94 90 ILE A CA 1
ATOM 725 C C . ILE A 1 90 ? 18.687 -11.750 12.737 1.00 69.94 90 ILE A C 1
ATOM 727 O O . ILE A 1 90 ? 19.337 -11.642 13.774 1.00 69.94 90 ILE A O 1
ATOM 731 N N . VAL A 1 91 ? 18.291 -12.937 12.269 1.00 70.38 91 VAL A N 1
ATOM 732 C CA . VAL A 1 91 ? 18.653 -14.219 12.898 1.00 70.38 91 VAL A CA 1
ATOM 733 C C . VAL A 1 91 ? 19.541 -15.053 11.983 1.00 70.38 91 VAL A C 1
ATOM 735 O O . VAL A 1 91 ? 19.195 -15.322 10.831 1.00 70.38 91 VAL A O 1
ATOM 738 N N . ILE A 1 92 ? 20.667 -15.518 12.529 1.00 75.25 92 ILE A N 1
ATOM 739 C CA . ILE A 1 92 ? 21.507 -16.555 11.924 1.00 75.25 92 ILE A CA 1
ATOM 740 C C . ILE A 1 92 ? 21.159 -17.896 12.575 1.00 75.25 92 ILE A C 1
ATOM 742 O O . ILE A 1 92 ? 21.268 -18.056 13.791 1.00 75.25 92 ILE A O 1
ATOM 746 N N . ASN A 1 93 ? 20.781 -18.878 11.752 1.00 71.56 93 ASN A N 1
ATOM 747 C CA . ASN A 1 93 ? 20.541 -20.249 12.192 1.00 71.56 93 ASN A CA 1
ATOM 748 C C . ASN A 1 93 ? 21.873 -20.989 12.405 1.00 71.56 93 ASN A C 1
ATOM 750 O O . ASN A 1 93 ? 22.388 -21.666 11.508 1.00 71.56 93 ASN A O 1
ATOM 754 N N . SER A 1 94 ? 22.425 -20.828 13.602 1.00 78.81 94 SER A N 1
ATOM 755 C CA . SER A 1 94 ? 23.654 -21.456 14.091 1.00 78.81 94 SER A CA 1
ATOM 756 C C . SER A 1 94 ? 23.449 -22.057 15.490 1.00 78.81 94 SER A C 1
ATOM 758 O O . SER A 1 94 ? 22.402 -21.857 16.102 1.00 78.81 94 SER A O 1
ATOM 760 N N . ASP A 1 95 ? 24.437 -22.799 15.998 1.00 81.62 95 ASP A N 1
ATOM 761 C CA . ASP A 1 95 ? 24.522 -23.180 17.417 1.00 81.62 95 ASP A CA 1
ATOM 762 C C . ASP A 1 95 ? 25.782 -22.522 18.022 1.00 81.62 95 ASP A C 1
ATOM 764 O O . ASP A 1 95 ? 26.891 -22.931 17.665 1.00 81.62 95 ASP A O 1
ATOM 768 N N . PRO A 1 96 ? 25.665 -21.469 18.862 1.00 85.25 96 PRO A N 1
ATOM 769 C CA . PRO A 1 96 ? 24.436 -20.809 19.319 1.00 85.25 96 PRO A CA 1
ATOM 770 C C . PRO A 1 96 ? 23.706 -20.043 18.203 1.00 85.25 96 PRO A C 1
ATOM 772 O O . PRO A 1 96 ? 24.316 -19.613 17.222 1.00 85.25 96 PRO A O 1
ATOM 775 N N . CYS A 1 97 ? 22.399 -19.830 18.370 1.00 83.69 97 CYS A N 1
ATOM 776 C CA . CYS A 1 97 ? 21.586 -19.042 17.442 1.00 83.69 97 CYS A CA 1
ATOM 777 C C . CYS A 1 97 ? 21.827 -17.556 17.709 1.00 83.69 97 CYS A C 1
ATOM 779 O O . CYS A 1 97 ? 21.586 -17.083 18.824 1.00 83.69 97 CYS A O 1
ATOM 781 N N . ILE A 1 98 ? 22.302 -16.821 16.701 1.00 84.94 98 ILE A N 1
ATOM 782 C CA . ILE A 1 98 ? 22.630 -15.400 16.852 1.00 84.94 98 ILE A CA 1
ATOM 783 C C . ILE A 1 98 ? 21.414 -14.569 16.451 1.00 84.94 98 ILE A C 1
ATOM 785 O O . ILE A 1 98 ? 20.953 -14.659 15.312 1.00 84.94 98 ILE A O 1
ATOM 789 N N . ALA A 1 99 ? 20.909 -13.768 17.388 1.00 82.94 99 ALA A N 1
ATOM 790 C CA . ALA A 1 99 ? 19.808 -12.835 17.183 1.00 82.94 99 ALA A CA 1
ATOM 791 C C . ALA A 1 99 ? 20.320 -11.398 17.338 1.00 82.94 99 ALA A C 1
ATOM 793 O O . ALA A 1 99 ? 20.751 -10.992 18.419 1.00 82.94 99 ALA A O 1
ATOM 794 N N . TYR A 1 100 ? 20.269 -10.641 16.247 1.00 82.69 100 TYR A N 1
ATOM 795 C CA . TYR A 1 100 ? 20.681 -9.247 16.189 1.00 82.69 100 TYR A CA 1
ATOM 796 C C . TYR A 1 100 ? 19.522 -8.316 16.526 1.00 82.69 100 TYR A C 1
ATOM 798 O O . TYR A 1 100 ? 18.493 -8.358 15.856 1.00 82.69 100 TYR A O 1
ATOM 806 N N . LEU A 1 101 ? 19.715 -7.471 17.537 1.00 83.81 101 LEU A N 1
ATOM 807 C CA . LEU A 1 101 ? 18.757 -6.466 18.007 1.00 83.81 101 LEU A CA 1
ATOM 808 C C . LEU A 1 101 ? 19.314 -5.067 17.718 1.00 83.81 101 LEU A C 1
ATOM 810 O O . LEU A 1 101 ? 20.505 -4.832 17.918 1.00 83.81 101 LEU A O 1
ATOM 814 N N . MET A 1 102 ? 18.467 -4.123 17.306 1.00 81.31 102 MET A N 1
ATOM 815 C CA . MET A 1 102 ? 18.867 -2.712 17.208 1.00 81.31 102 MET A CA 1
ATOM 816 C C . MET A 1 102 ? 19.064 -2.095 18.596 1.00 81.31 102 MET A C 1
ATOM 818 O O . MET A 1 102 ? 18.312 -2.404 19.524 1.00 81.31 102 MET A O 1
ATOM 822 N N . GLU A 1 103 ? 20.010 -1.166 18.746 1.00 82.75 103 GLU A N 1
ATOM 823 C CA . GLU A 1 103 ? 20.109 -0.356 19.970 1.00 82.75 103 GLU A CA 1
ATOM 824 C C . GLU A 1 103 ? 18.948 0.650 20.101 1.00 82.75 103 GLU A C 1
ATOM 826 O O . GLU A 1 103 ? 18.526 0.970 21.213 1.00 82.75 103 GLU A O 1
ATOM 831 N N . GLU A 1 104 ? 18.374 1.090 18.976 1.00 80.75 104 GLU A N 1
ATOM 832 C CA . GLU A 1 104 ? 17.308 2.100 18.912 1.00 80.75 104 GLU A CA 1
ATOM 833 C C . GLU A 1 104 ? 15.885 1.578 19.234 1.00 80.75 104 GLU A C 1
ATOM 835 O O . GLU A 1 104 ? 14.947 2.370 19.330 1.00 80.75 104 GLU A O 1
ATOM 840 N N . ASN A 1 105 ? 15.703 0.265 19.410 1.00 79.81 105 ASN A N 1
ATOM 841 C CA . ASN A 1 105 ? 14.407 -0.368 19.705 1.00 79.81 105 ASN A CA 1
ATOM 842 C C . ASN A 1 105 ? 13.853 0.009 21.099 1.00 79.81 105 ASN A C 1
ATOM 844 O O . ASN A 1 105 ? 14.598 0.074 22.076 1.00 79.81 105 ASN A O 1
ATOM 848 N N . THR A 1 106 ? 12.526 0.138 21.237 1.00 84.81 106 THR A N 1
ATOM 849 C CA . THR A 1 106 ? 11.856 0.256 22.553 1.00 84.81 106 THR A CA 1
ATOM 850 C C . THR A 1 106 ? 11.946 -1.049 23.350 1.00 84.81 106 THR A C 1
ATOM 852 O O . THR A 1 106 ? 12.081 -2.128 22.775 1.00 84.81 106 THR A O 1
ATOM 855 N N . ALA A 1 107 ? 11.786 -0.998 24.676 1.00 84.81 107 ALA A N 1
ATOM 856 C CA . ALA A 1 107 ? 11.728 -2.198 25.519 1.00 84.81 107 ALA A CA 1
ATOM 857 C C . ALA A 1 107 ? 10.649 -3.217 25.079 1.00 84.81 107 ALA A C 1
ATOM 859 O O . ALA A 1 107 ? 10.845 -4.420 25.263 1.00 84.81 107 ALA A O 1
ATOM 860 N N . MET A 1 108 ? 9.549 -2.764 24.458 1.00 86.75 108 MET A N 1
ATOM 861 C CA . MET A 1 108 ? 8.568 -3.656 23.830 1.00 86.75 108 MET A CA 1
ATOM 862 C C . MET A 1 108 ? 9.121 -4.264 22.542 1.00 86.75 108 MET A C 1
ATOM 864 O O . MET A 1 108 ? 9.136 -5.485 22.430 1.00 86.75 108 MET A O 1
ATOM 868 N N . MET A 1 109 ? 9.644 -3.458 21.610 1.00 78.00 109 MET A N 1
ATOM 869 C CA . MET A 1 109 ? 10.202 -3.969 20.351 1.00 78.00 109 MET A CA 1
ATOM 870 C C . MET A 1 109 ? 11.374 -4.939 20.583 1.00 78.00 109 MET A C 1
ATOM 872 O O . MET A 1 109 ? 11.451 -5.961 19.910 1.00 78.00 109 MET A O 1
ATOM 876 N N . GLN A 1 110 ? 12.221 -4.714 21.595 1.00 85.75 110 GLN A N 1
ATOM 877 C CA . GLN A 1 110 ? 13.252 -5.683 21.993 1.00 85.75 110 GLN A CA 1
ATOM 878 C C . GLN A 1 110 ? 12.641 -7.012 22.478 1.00 85.75 110 GLN A C 1
ATOM 880 O O . GLN A 1 110 ? 13.091 -8.086 22.082 1.00 85.75 110 GLN A O 1
ATOM 885 N N . ALA A 1 111 ? 11.598 -6.968 23.314 1.00 86.12 111 ALA A N 1
ATOM 886 C CA . ALA A 1 111 ? 10.904 -8.170 23.781 1.00 86.12 111 ALA A CA 1
ATOM 887 C C . ALA A 1 111 ? 10.140 -8.890 22.649 1.00 86.12 111 ALA A C 1
ATOM 889 O O . ALA A 1 111 ? 10.124 -10.121 22.607 1.00 86.12 111 ALA A O 1
ATOM 890 N N . LEU A 1 112 ? 9.575 -8.134 21.702 1.00 82.06 112 LEU A N 1
ATOM 891 C CA . LEU A 1 112 ? 8.943 -8.628 20.479 1.00 82.06 112 LEU A CA 1
ATOM 892 C C . LEU A 1 112 ? 9.946 -9.378 19.599 1.00 82.06 112 LEU A C 1
ATOM 894 O O . LEU A 1 112 ? 9.668 -10.512 19.215 1.00 82.06 112 LEU A O 1
ATOM 898 N N . VAL A 1 113 ? 11.119 -8.791 19.348 1.00 77.25 113 VAL A N 1
ATOM 899 C CA . VAL A 1 113 ? 12.233 -9.415 18.614 1.00 77.25 113 VAL A CA 1
ATOM 900 C C . VAL A 1 113 ? 12.707 -10.694 19.308 1.00 77.25 113 VAL A C 1
ATOM 902 O O . VAL A 1 113 ? 12.864 -11.732 18.664 1.00 77.25 113 VAL A O 1
ATOM 905 N N . ILE A 1 114 ? 12.884 -10.671 20.634 1.00 86.19 114 ILE A N 1
ATOM 906 C CA . ILE A 1 114 ? 13.277 -11.863 21.401 1.00 86.19 114 ILE A CA 1
ATOM 907 C C . ILE A 1 114 ? 12.219 -12.969 21.243 1.00 86.19 114 ILE A C 1
ATOM 909 O O . ILE A 1 114 ? 12.559 -14.107 20.922 1.00 86.19 114 ILE A O 1
ATOM 913 N N . ALA A 1 115 ? 10.932 -12.649 21.398 1.00 81.31 115 ALA A N 1
ATOM 914 C CA . ALA A 1 115 ? 9.845 -13.610 21.225 1.00 81.31 115 ALA A CA 1
ATOM 915 C C . ALA A 1 115 ? 9.739 -14.148 19.783 1.00 81.31 115 ALA A C 1
ATOM 917 O O . ALA A 1 115 ? 9.631 -15.358 19.576 1.00 81.31 115 ALA A O 1
ATOM 918 N N . HIS A 1 116 ? 9.775 -13.265 18.784 1.00 73.81 116 HIS A N 1
ATOM 919 C CA . HIS A 1 116 ? 9.595 -13.605 17.374 1.00 73.81 116 HIS A CA 1
ATOM 920 C C . HIS A 1 116 ? 10.790 -14.382 16.811 1.00 73.81 116 HIS A C 1
ATOM 922 O O . HIS A 1 116 ? 10.621 -15.468 16.255 1.00 73.81 116 HIS A O 1
ATOM 928 N N . ALA A 1 117 ? 11.993 -13.849 17.003 1.00 73.00 117 ALA A N 1
ATOM 929 C CA . ALA A 1 117 ? 13.193 -14.272 16.302 1.00 73.00 117 ALA A CA 1
ATOM 930 C C . ALA A 1 117 ? 14.047 -15.226 17.158 1.00 73.00 117 ALA A C 1
ATOM 932 O O . ALA A 1 117 ? 14.337 -16.353 16.749 1.00 73.00 117 ALA A O 1
ATOM 933 N N . ALA A 1 118 ? 14.386 -14.822 18.389 1.00 80.88 118 ALA A N 1
ATOM 934 C CA . ALA A 1 118 ? 15.243 -15.618 19.273 1.00 80.88 118 ALA A CA 1
ATOM 935 C C . ALA A 1 118 ? 14.538 -16.866 19.850 1.00 80.88 118 ALA A C 1
ATOM 937 O O . ALA A 1 118 ? 15.208 -17.827 20.227 1.00 80.88 118 ALA A O 1
ATOM 938 N N . TYR A 1 119 ? 13.201 -16.900 19.890 1.00 83.06 119 TYR A N 1
ATOM 939 C CA . TYR A 1 119 ? 12.439 -18.087 20.306 1.00 83.06 119 TYR A CA 1
ATOM 940 C C . TYR A 1 119 ? 11.591 -18.698 19.182 1.00 83.06 119 TYR A C 1
ATOM 942 O O . TYR A 1 119 ? 11.716 -19.899 18.938 1.00 83.06 119 TYR A O 1
ATOM 950 N N . GLY A 1 120 ? 10.791 -17.908 18.458 1.00 74.06 120 GLY A N 1
ATOM 951 C CA . GLY A 1 120 ? 9.959 -18.400 17.350 1.00 74.06 120 GLY A CA 1
ATOM 952 C C . GLY A 1 120 ? 10.768 -18.967 16.174 1.00 74.06 120 GLY A C 1
ATOM 953 O O . GLY A 1 120 ? 10.737 -20.176 15.928 1.00 74.06 120 GLY A O 1
ATOM 954 N N . HIS A 1 121 ? 11.513 -18.113 15.458 1.00 71.62 121 HIS A N 1
ATOM 955 C CA . HIS A 1 121 ? 12.340 -18.530 14.311 1.00 71.62 121 HIS A CA 1
ATOM 956 C C . HIS A 1 121 ? 13.394 -19.575 14.711 1.00 71.62 121 HIS A C 1
ATOM 958 O O . HIS A 1 121 ? 13.500 -20.607 14.052 1.00 71.62 121 HIS A O 1
ATOM 964 N N . ASN A 1 122 ? 14.118 -19.360 15.819 1.00 82.19 122 ASN A N 1
ATOM 965 C CA . ASN A 1 122 ? 15.104 -20.311 16.355 1.00 82.19 122 ASN A CA 1
ATOM 966 C C . ASN A 1 122 ? 14.512 -21.725 16.534 1.00 82.19 122 ASN A C 1
ATOM 968 O O . ASN A 1 122 ? 15.053 -22.694 15.993 1.00 82.19 122 ASN A O 1
ATOM 972 N N . SER A 1 123 ? 13.371 -21.860 17.227 1.00 79.56 123 SER A N 1
ATOM 973 C CA . SER A 1 123 ? 12.789 -23.185 17.475 1.00 79.56 123 SER A CA 1
ATOM 974 C C . SER A 1 123 ? 12.325 -23.868 16.188 1.00 79.56 123 SER A C 1
ATOM 976 O O . SER A 1 123 ? 12.520 -25.075 16.016 1.00 79.56 123 SER A O 1
ATOM 978 N N . PHE A 1 124 ? 11.788 -23.092 15.241 1.00 77.88 124 PHE A N 1
ATOM 979 C CA . PHE A 1 124 ? 11.437 -23.605 13.922 1.00 77.88 124 PHE A CA 1
ATOM 980 C C . PHE A 1 124 ? 12.667 -24.119 13.155 1.00 77.88 124 PHE A C 1
ATOM 982 O O . PHE A 1 124 ? 12.672 -25.270 12.710 1.00 77.88 124 PHE A O 1
ATOM 989 N N . PHE A 1 125 ? 13.733 -23.319 13.051 1.00 75.50 125 PHE A N 1
ATOM 990 C CA . PHE A 1 125 ? 14.941 -23.693 12.309 1.00 75.50 125 PHE A CA 1
ATOM 991 C C . PHE A 1 125 ? 15.696 -24.874 12.942 1.00 75.50 125 PHE A C 1
ATOM 993 O O . PHE A 1 125 ? 16.191 -25.739 12.217 1.00 75.50 125 PHE A O 1
ATOM 1000 N N . LYS A 1 126 ? 15.742 -24.967 14.279 1.00 82.62 126 LYS A N 1
ATOM 1001 C CA . LYS A 1 126 ? 16.319 -26.125 14.980 1.00 82.62 126 LYS A CA 1
ATOM 1002 C C . LYS A 1 126 ? 15.485 -27.389 14.795 1.00 82.62 126 LYS A C 1
ATOM 1004 O O . LYS A 1 126 ? 16.030 -28.474 14.586 1.00 82.62 126 LYS A O 1
ATOM 1009 N N . GLY A 1 127 ? 14.164 -27.266 14.915 1.00 75.19 127 GLY A N 1
ATOM 1010 C CA . GLY A 1 127 ? 13.249 -28.400 14.885 1.00 75.19 127 GLY A CA 1
ATOM 1011 C C . GLY A 1 127 ? 13.083 -29.018 13.495 1.00 75.19 127 GLY A C 1
ATOM 1012 O O . GLY A 1 127 ? 13.023 -30.248 13.378 1.00 75.19 127 GLY A O 1
ATOM 1013 N N . ASN A 1 128 ? 13.001 -28.183 12.456 1.00 82.44 128 ASN A N 1
ATOM 1014 C CA . ASN A 1 128 ? 12.542 -28.579 11.128 1.00 82.44 128 ASN A CA 1
ATOM 1015 C C . ASN A 1 128 ? 13.525 -29.485 10.361 1.00 82.44 128 ASN A C 1
ATOM 1017 O O . ASN A 1 128 ? 14.722 -29.211 10.231 1.00 82.44 128 ASN A O 1
ATOM 1021 N N . TYR A 1 129 ? 12.998 -30.569 9.790 1.00 80.06 129 TYR A N 1
ATOM 1022 C CA . TYR A 1 129 ? 13.781 -31.588 9.095 1.00 80.06 129 TYR A CA 1
ATOM 1023 C C . TYR A 1 129 ? 14.532 -31.064 7.858 1.00 80.06 129 TYR A C 1
ATOM 1025 O O . TYR A 1 129 ? 15.621 -31.571 7.582 1.00 80.06 129 TYR A O 1
ATOM 1033 N N . LEU A 1 130 ? 14.018 -30.060 7.129 1.00 75.19 130 LEU A N 1
ATOM 1034 C CA . LEU A 1 130 ? 14.745 -29.466 6.000 1.00 75.19 130 LEU A CA 1
ATOM 1035 C C . LEU A 1 130 ? 16.010 -28.770 6.492 1.00 75.19 130 LEU A C 1
ATOM 1037 O O . LEU A 1 130 ? 17.094 -29.030 5.974 1.00 75.19 130 LEU A O 1
ATOM 1041 N N . PHE A 1 131 ? 15.890 -27.934 7.522 1.00 77.06 131 PHE A N 1
ATOM 1042 C CA . PHE A 1 131 ? 17.026 -27.227 8.104 1.00 77.06 131 PHE A CA 1
ATOM 1043 C C . PHE A 1 131 ? 18.055 -28.216 8.661 1.00 77.06 131 PHE A C 1
ATOM 1045 O O . PHE A 1 131 ? 19.236 -28.111 8.329 1.00 77.06 131 PHE A O 1
ATOM 1052 N N . ARG A 1 132 ? 17.609 -29.257 9.375 1.00 79.62 132 ARG A N 1
ATOM 1053 C CA . ARG A 1 132 ? 18.469 -30.342 9.886 1.00 79.62 132 ARG A CA 1
ATOM 1054 C C . ARG A 1 132 ? 19.106 -31.236 8.808 1.00 79.62 132 ARG A C 1
ATOM 1056 O O . ARG A 1 132 ? 20.040 -31.967 9.124 1.00 79.62 132 ARG A O 1
ATOM 1063 N N . THR A 1 133 ? 18.607 -31.213 7.568 1.00 73.00 133 THR A N 1
ATOM 1064 C CA . THR A 1 133 ? 19.133 -32.016 6.442 1.00 73.00 133 THR A CA 1
ATOM 1065 C C . THR A 1 133 ? 20.055 -31.208 5.525 1.00 73.00 133 THR A C 1
ATOM 1067 O O . THR A 1 133 ? 21.045 -31.740 5.028 1.00 73.00 133 THR A O 1
ATOM 1070 N N . TRP A 1 134 ? 19.733 -29.933 5.282 1.00 69.75 134 TRP A N 1
ATOM 1071 C CA . TRP A 1 134 ? 20.416 -29.083 4.297 1.00 69.75 134 TRP A CA 1
ATOM 1072 C C . TRP A 1 134 ? 21.373 -28.056 4.913 1.00 69.75 134 TRP A C 1
ATOM 1074 O O . TRP A 1 134 ? 22.331 -27.649 4.254 1.00 69.75 134 TRP A O 1
ATOM 1084 N N . THR A 1 135 ? 21.149 -27.653 6.167 1.00 72.44 135 THR A N 1
ATOM 1085 C CA . THR A 1 135 ? 22.028 -26.725 6.899 1.00 72.44 135 THR A CA 1
ATOM 1086 C C . THR A 1 135 ? 22.898 -27.472 7.914 1.00 72.44 135 THR A C 1
ATOM 1088 O O . THR A 1 135 ? 22.740 -28.669 8.152 1.00 72.44 135 THR A O 1
ATOM 1091 N N . SER A 1 136 ? 23.881 -26.786 8.491 1.00 73.81 136 SER A N 1
ATOM 1092 C CA . SER A 1 136 ? 24.736 -27.333 9.550 1.00 73.81 136 SER A CA 1
ATOM 1093 C C . SER A 1 136 ? 25.048 -26.202 10.524 1.00 73.81 136 SER A C 1
ATOM 1095 O O . SER A 1 136 ? 26.045 -25.502 10.354 1.00 73.81 136 SER A O 1
ATOM 1097 N N . ALA A 1 137 ? 24.137 -25.983 11.474 1.00 71.62 137 ALA A N 1
ATOM 1098 C CA . ALA A 1 137 ? 24.137 -24.849 12.401 1.00 71.62 137 ALA A CA 1
ATOM 1099 C C . ALA A 1 137 ? 25.478 -24.697 13.147 1.00 71.62 137 ALA A C 1
ATOM 1101 O O . ALA A 1 137 ? 26.041 -23.606 13.204 1.00 71.62 137 ALA A O 1
ATOM 1102 N N . ASP A 1 138 ? 26.039 -25.816 13.599 1.00 74.19 138 ASP A N 1
ATOM 1103 C CA . ASP A 1 138 ? 27.313 -25.941 14.314 1.00 74.19 138 ASP A CA 1
ATOM 1104 C C . ASP A 1 138 ? 28.526 -25.451 13.491 1.00 74.19 138 ASP A C 1
ATOM 1106 O O . ASP A 1 138 ? 29.572 -25.127 14.044 1.00 74.19 138 ASP A O 1
ATOM 1110 N N . ALA A 1 139 ? 28.420 -25.458 12.156 1.00 75.31 139 ALA A N 1
ATOM 1111 C CA . ALA A 1 139 ? 29.550 -25.312 11.232 1.00 75.31 139 ALA A CA 1
ATOM 1112 C C . ALA A 1 139 ? 29.379 -24.186 10.196 1.00 75.31 139 ALA A C 1
ATOM 1114 O O . ALA A 1 139 ? 30.282 -23.958 9.386 1.00 75.31 139 ALA A O 1
ATOM 1115 N N . ILE A 1 140 ? 28.239 -23.483 10.175 1.00 78.44 140 ILE A N 1
ATOM 1116 C CA . ILE A 1 140 ? 27.995 -22.415 9.192 1.00 78.44 140 ILE A CA 1
ATOM 1117 C C . ILE A 1 140 ? 28.893 -21.198 9.440 1.00 78.44 140 ILE A C 1
ATOM 1119 O O . ILE A 1 140 ? 29.435 -20.652 8.484 1.00 78.44 140 ILE A O 1
ATOM 1123 N N . ILE A 1 141 ? 29.121 -20.824 10.704 1.00 77.19 141 ILE A N 1
ATOM 1124 C CA . ILE A 1 141 ? 29.976 -19.687 11.086 1.00 77.19 141 ILE A CA 1
ATOM 1125 C C . ILE A 1 141 ? 31.420 -19.931 10.623 1.00 77.19 141 ILE A C 1
ATOM 1127 O O . ILE A 1 141 ? 31.969 -19.129 9.866 1.00 77.19 141 ILE A O 1
ATOM 1131 N N . ASP A 1 142 ? 31.998 -21.081 10.984 1.00 78.69 142 ASP A N 1
ATOM 1132 C CA . ASP A 1 142 ? 33.328 -21.506 10.528 1.00 78.69 142 ASP A CA 1
ATOM 1133 C C . ASP A 1 142 ? 33.423 -21.573 8.997 1.00 78.69 142 ASP A C 1
ATOM 1135 O O . ASP A 1 142 ? 34.442 -21.196 8.414 1.00 78.69 142 ASP A O 1
ATOM 1139 N N . TYR A 1 143 ? 32.357 -22.018 8.320 1.00 80.38 143 TYR A N 1
ATOM 1140 C CA . TYR A 1 143 ? 32.336 -22.083 6.861 1.00 80.38 143 TYR A CA 1
ATOM 1141 C C . TYR A 1 143 ? 32.302 -20.700 6.195 1.00 80.38 143 TYR A C 1
ATOM 1143 O O . TYR A 1 143 ? 32.969 -20.505 5.178 1.00 80.38 143 TYR A O 1
ATOM 1151 N N . LEU A 1 144 ? 31.577 -19.731 6.763 1.00 77.88 144 LEU A N 1
ATOM 1152 C CA . LEU A 1 144 ? 31.559 -18.347 6.278 1.00 77.88 144 LEU A CA 1
ATOM 1153 C C . LEU A 1 144 ? 32.908 -17.657 6.511 1.00 77.88 144 LEU A C 1
ATOM 1155 O O . LEU A 1 144 ? 33.430 -17.026 5.593 1.00 77.88 144 LEU A O 1
ATOM 1159 N N . LEU A 1 145 ? 33.524 -17.861 7.680 1.00 81.06 145 LEU A N 1
ATOM 1160 C CA . LEU A 1 145 ? 34.879 -17.380 7.973 1.00 81.06 145 LEU A CA 1
ATOM 1161 C C . LEU A 1 145 ? 35.921 -17.994 7.023 1.00 81.06 145 LEU A C 1
ATOM 1163 O O . LEU A 1 145 ? 36.773 -17.274 6.498 1.00 81.06 145 LEU A O 1
ATOM 1167 N N . PHE A 1 146 ? 35.829 -19.299 6.739 1.00 84.38 146 PHE A N 1
ATOM 1168 C CA . PHE A 1 146 ? 36.649 -19.953 5.715 1.00 84.38 146 PHE A CA 1
ATOM 1169 C C . PHE A 1 146 ? 36.423 -19.335 4.329 1.00 84.38 146 PHE A C 1
ATOM 1171 O O . PHE A 1 146 ? 37.394 -18.960 3.677 1.00 84.38 146 PHE A O 1
ATOM 1178 N N . ALA A 1 147 ? 35.170 -19.195 3.888 1.00 83.88 147 ALA A N 1
ATOM 1179 C CA . ALA A 1 147 ? 34.837 -18.656 2.571 1.00 83.88 147 ALA A CA 1
ATOM 1180 C C . ALA A 1 147 ? 35.351 -17.219 2.391 1.00 83.88 147 ALA A C 1
ATOM 1182 O O . ALA A 1 147 ? 35.970 -16.910 1.374 1.00 83.88 147 ALA A O 1
ATOM 1183 N N . ARG A 1 148 ? 35.172 -16.366 3.407 1.00 84.56 148 ARG A N 1
ATOM 1184 C CA . ARG A 1 148 ? 35.702 -14.998 3.466 1.00 84.56 148 ARG A CA 1
ATOM 1185 C C . ARG A 1 148 ? 37.220 -14.957 3.319 1.00 84.56 148 ARG A C 1
ATOM 1187 O O . ARG A 1 148 ? 37.723 -14.246 2.453 1.00 84.56 148 ARG A O 1
ATOM 1194 N N . ASN A 1 149 ? 37.940 -15.735 4.123 1.00 84.94 149 ASN A N 1
ATOM 1195 C CA . ASN A 1 149 ? 39.401 -15.773 4.064 1.00 84.94 149 ASN A CA 1
ATOM 1196 C C . ASN A 1 149 ? 39.899 -16.354 2.728 1.00 84.94 149 ASN A C 1
ATOM 1198 O O . ASN A 1 149 ? 40.862 -15.845 2.161 1.00 84.94 149 ASN A O 1
ATOM 1202 N N . TYR A 1 150 ? 39.219 -17.373 2.193 1.00 85.56 150 TYR A N 1
ATOM 1203 C CA . TYR A 1 150 ? 39.580 -18.013 0.929 1.00 85.56 150 TYR A CA 1
ATOM 1204 C C . TYR A 1 150 ? 39.379 -17.095 -0.284 1.00 85.56 150 TYR A C 1
ATOM 1206 O O . TYR A 1 150 ? 40.237 -17.063 -1.165 1.00 85.56 150 TYR A O 1
ATOM 1214 N N . VAL A 1 151 ? 38.284 -16.324 -0.323 1.00 86.56 151 VAL A N 1
ATOM 1215 C CA . VAL A 1 151 ? 38.060 -15.311 -1.368 1.00 86.56 151 VAL A CA 1
ATOM 1216 C C . VAL A 1 151 ? 39.177 -14.270 -1.332 1.00 86.56 151 VAL A C 1
ATOM 1218 O O . VAL A 1 151 ? 39.807 -14.051 -2.361 1.00 86.56 151 VAL A O 1
ATOM 1221 N N . THR A 1 152 ? 39.524 -13.727 -0.161 1.00 86.94 152 THR A N 1
ATOM 1222 C CA . THR A 1 152 ? 40.617 -12.744 -0.054 1.00 86.94 152 THR A CA 1
ATOM 1223 C C . THR A 1 152 ? 41.999 -13.323 -0.379 1.00 86.94 152 THR A C 1
ATOM 1225 O O . THR A 1 152 ? 42.776 -12.676 -1.078 1.00 86.94 152 THR A O 1
ATOM 1228 N N . GLU A 1 153 ? 42.292 -14.577 -0.017 1.00 87.44 153 GLU A N 1
ATOM 1229 C CA . GLU A 1 153 ? 43.496 -15.270 -0.506 1.00 87.44 153 GLU A CA 1
ATOM 1230 C C . GLU A 1 153 ? 43.516 -15.452 -2.038 1.00 87.44 153 GLU A C 1
ATOM 1232 O O . GLU A 1 153 ? 44.596 -15.565 -2.624 1.00 87.44 153 GLU A O 1
ATOM 1237 N N . CYS A 1 154 ? 42.356 -15.500 -2.703 1.00 87.00 154 CYS A N 1
ATOM 1238 C CA . CYS A 1 154 ? 42.272 -15.542 -4.164 1.00 87.00 154 CYS A CA 1
ATOM 1239 C C . CYS A 1 154 ? 42.424 -14.145 -4.784 1.00 87.00 154 CYS A C 1
ATOM 1241 O O . CYS A 1 154 ? 43.184 -14.006 -5.743 1.00 87.00 154 CYS A O 1
ATOM 1243 N N . GLU A 1 155 ? 41.779 -13.118 -4.218 1.00 89.06 155 GLU A N 1
ATOM 1244 C CA . GLU A 1 155 ? 41.922 -11.709 -4.625 1.00 89.06 155 GLU A CA 1
ATOM 1245 C C . GLU A 1 155 ? 43.403 -11.278 -4.616 1.00 89.06 155 GLU A C 1
ATOM 1247 O O . GLU A 1 155 ? 43.885 -10.695 -5.589 1.00 89.06 155 GLU A O 1
ATOM 1252 N N . GLU A 1 156 ? 44.155 -11.641 -3.566 1.00 89.69 156 GLU A N 1
ATOM 1253 C CA . GLU A 1 156 ? 45.592 -11.347 -3.434 1.00 89.69 156 GLU A CA 1
ATOM 1254 C C . GLU A 1 156 ? 46.490 -12.092 -4.441 1.00 89.69 156 GLU A C 1
ATOM 1256 O O . GLU A 1 156 ? 47.563 -11.594 -4.791 1.00 89.69 156 GLU A O 1
ATOM 1261 N N . ARG A 1 157 ? 46.100 -13.297 -4.887 1.00 87.75 157 ARG A N 1
ATOM 1262 C CA . ARG A 1 157 ? 46.953 -14.185 -5.709 1.00 87.75 157 ARG A CA 1
ATOM 1263 C C . ARG A 1 157 ? 46.662 -14.129 -7.203 1.00 87.75 157 ARG A C 1
ATOM 1265 O O . ARG A 1 157 ? 47.592 -14.270 -7.995 1.00 87.75 157 ARG A O 1
ATOM 1272 N N . TYR A 1 158 ? 45.396 -13.965 -7.571 1.00 87.38 158 TYR A N 1
ATOM 1273 C CA . TYR A 1 158 ? 44.914 -14.025 -8.954 1.00 87.38 158 TYR A CA 1
ATOM 1274 C C . TYR A 1 158 ? 44.420 -12.665 -9.470 1.00 87.38 158 TYR A C 1
ATOM 1276 O O . TYR A 1 158 ? 44.293 -12.487 -10.678 1.00 87.38 158 TYR A O 1
ATOM 1284 N N . GLY A 1 159 ? 44.229 -11.689 -8.575 1.00 86.88 159 GLY A N 1
ATOM 1285 C CA . GLY A 1 159 ? 43.718 -10.359 -8.891 1.00 86.88 159 GLY A CA 1
ATOM 1286 C C . GLY A 1 159 ? 42.203 -10.266 -8.710 1.00 86.88 159 GLY A C 1
ATOM 1287 O O . GLY A 1 159 ? 41.463 -11.196 -9.025 1.00 86.88 159 GLY A O 1
ATOM 1288 N N . GLN A 1 160 ? 41.741 -9.121 -8.200 1.00 87.19 160 GLN A N 1
ATOM 1289 C CA . GLN A 1 160 ? 40.337 -8.912 -7.840 1.00 87.19 160 GLN A CA 1
ATOM 1290 C C . GLN A 1 160 ? 39.386 -9.078 -9.039 1.00 87.19 160 GLN A C 1
ATOM 1292 O O . GLN A 1 160 ? 38.414 -9.813 -8.930 1.00 87.19 160 GLN A O 1
ATOM 1297 N N . GLU A 1 161 ? 39.680 -8.460 -10.190 1.00 86.88 161 GLU A N 1
ATOM 1298 C CA . GLU A 1 161 ? 38.769 -8.420 -11.352 1.00 86.88 161 GLU A CA 1
ATOM 1299 C C . GLU A 1 161 ? 38.404 -9.822 -11.892 1.00 86.88 161 GLU A C 1
ATOM 1301 O O . GLU A 1 161 ? 37.242 -10.083 -12.202 1.00 86.88 161 GLU A O 1
ATOM 1306 N N . GLU A 1 162 ? 39.368 -10.750 -11.945 1.00 87.06 162 GLU A N 1
ATOM 1307 C CA . GLU A 1 162 ? 39.157 -12.138 -12.397 1.00 87.06 162 GLU A CA 1
ATOM 1308 C C . GLU A 1 162 ? 38.365 -12.975 -11.373 1.00 87.06 162 GLU A C 1
ATOM 1310 O O . GLU A 1 162 ? 37.551 -13.823 -11.745 1.00 87.06 162 GLU A O 1
ATOM 1315 N N . VAL A 1 163 ? 38.572 -12.731 -10.073 1.00 88.06 163 VAL A N 1
ATOM 1316 C CA . VAL A 1 163 ? 37.818 -13.385 -8.987 1.00 88.06 163 VAL A CA 1
ATOM 1317 C C . VAL A 1 163 ? 36.376 -12.871 -8.941 1.00 88.06 163 VAL A C 1
ATOM 1319 O O . VAL A 1 163 ? 35.444 -13.664 -8.809 1.00 88.06 163 VAL A O 1
ATOM 1322 N N . GLU A 1 164 ? 36.185 -11.562 -9.100 1.00 87.12 164 GLU A N 1
ATOM 1323 C CA . GLU A 1 164 ? 34.893 -10.871 -9.060 1.00 87.12 164 GLU A CA 1
ATOM 1324 C C . GLU A 1 164 ? 33.997 -11.290 -10.240 1.00 87.12 164 GLU A C 1
ATOM 1326 O O . GLU A 1 164 ? 32.871 -11.740 -10.028 1.00 87.12 164 GLU A O 1
ATOM 1331 N N . LEU A 1 165 ? 34.530 -11.298 -11.470 1.00 88.50 165 LEU A N 1
ATOM 1332 C CA . LEU A 1 165 ? 33.825 -11.778 -12.669 1.00 88.50 165 LEU A CA 1
ATOM 1333 C C . LEU A 1 165 ? 33.395 -13.256 -12.563 1.00 88.50 165 LEU A C 1
ATOM 1335 O O . LEU A 1 165 ? 32.334 -13.662 -13.059 1.00 88.50 165 LEU A O 1
ATOM 1339 N N . PHE A 1 166 ? 34.218 -14.078 -11.908 1.00 88.06 166 PHE A N 1
ATOM 1340 C CA . PHE A 1 166 ? 33.916 -15.486 -11.680 1.00 88.06 166 PHE A CA 1
ATOM 1341 C C . PHE A 1 166 ? 32.853 -15.682 -10.582 1.00 88.06 166 PHE A C 1
ATOM 1343 O O . PHE A 1 166 ? 31.970 -16.534 -10.727 1.00 88.06 166 PHE A O 1
ATOM 1350 N N . LEU A 1 167 ? 32.884 -14.873 -9.516 1.00 87.00 167 LEU A N 1
ATOM 1351 C CA . LEU A 1 167 ? 31.851 -14.860 -8.476 1.00 87.00 167 LEU A CA 1
ATOM 1352 C C . LEU A 1 167 ? 30.497 -14.384 -9.017 1.00 87.00 167 LEU A C 1
ATOM 1354 O O . LEU A 1 167 ? 29.502 -15.062 -8.764 1.00 87.00 167 LEU A O 1
ATOM 1358 N N . ASP A 1 168 ? 30.447 -13.323 -9.829 1.00 86.88 168 ASP A N 1
ATOM 1359 C CA . ASP A 1 168 ? 29.229 -12.879 -10.532 1.00 86.88 168 ASP A CA 1
ATOM 1360 C C . ASP A 1 168 ? 28.594 -14.021 -11.343 1.00 86.88 168 ASP A C 1
ATOM 1362 O O . ASP A 1 168 ? 27.391 -14.291 -11.247 1.00 86.88 168 ASP A O 1
ATOM 1366 N N . SER A 1 169 ? 29.425 -14.751 -12.094 1.00 88.44 169 SER A N 1
ATOM 1367 C CA . SER A 1 169 ? 29.000 -15.904 -12.896 1.00 88.44 169 SER A CA 1
ATOM 1368 C C . SER A 1 169 ? 28.425 -17.040 -12.036 1.00 88.44 169 SER A C 1
ATOM 1370 O O . SER A 1 169 ? 27.462 -17.699 -12.435 1.00 88.44 169 SER A O 1
ATOM 1372 N N . CYS A 1 170 ? 28.972 -17.257 -10.836 1.00 86.31 170 CYS A N 1
ATOM 1373 C CA . CYS A 1 170 ? 28.449 -18.232 -9.878 1.00 86.31 170 CYS A CA 1
ATOM 1374 C C . CYS A 1 170 ? 27.150 -17.749 -9.209 1.00 86.31 170 CYS A C 1
ATOM 1376 O O . CYS A 1 170 ? 26.212 -18.533 -9.056 1.00 86.31 170 CYS A O 1
ATOM 1378 N N . HIS A 1 171 ? 27.065 -16.465 -8.843 1.00 82.94 171 HIS A N 1
ATOM 1379 C CA . HIS A 1 171 ? 25.877 -15.855 -8.241 1.00 82.94 171 HIS A CA 1
ATOM 1380 C C . HIS A 1 171 ? 24.667 -15.895 -9.184 1.00 82.94 171 HIS A C 1
ATOM 1382 O O . HIS A 1 171 ? 23.564 -16.219 -8.742 1.00 82.94 171 HIS A O 1
ATOM 1388 N N . ALA A 1 172 ? 24.867 -15.675 -10.488 1.00 84.00 172 ALA A N 1
ATOM 1389 C CA . ALA A 1 172 ? 23.814 -15.813 -11.498 1.00 84.00 172 ALA A CA 1
ATOM 1390 C C . ALA A 1 172 ? 23.200 -17.230 -11.558 1.00 84.00 172 ALA A C 1
ATOM 1392 O O . ALA A 1 172 ? 22.027 -17.387 -11.898 1.00 84.00 172 ALA A O 1
ATOM 1393 N N . LEU A 1 173 ? 23.969 -18.262 -11.192 1.00 83.44 173 LEU A N 1
ATOM 1394 C CA . LEU A 1 173 ? 23.552 -19.669 -11.185 1.00 83.44 173 LEU A CA 1
ATOM 1395 C C . LEU A 1 173 ? 23.146 -20.190 -9.791 1.00 83.44 173 LEU A C 1
ATOM 1397 O O . LEU A 1 173 ? 22.800 -21.364 -9.658 1.00 83.44 173 LEU A O 1
ATOM 1401 N N . MET A 1 174 ? 23.143 -19.342 -8.756 1.00 79.69 174 MET A N 1
ATOM 1402 C CA . MET A 1 174 ? 22.947 -19.739 -7.352 1.00 79.69 174 MET A CA 1
ATOM 1403 C C . MET A 1 174 ? 21.627 -20.498 -7.100 1.00 79.69 174 MET A C 1
ATOM 1405 O O . MET A 1 174 ? 21.614 -21.459 -6.334 1.00 79.69 174 MET A O 1
ATOM 1409 N N . ASN A 1 175 ? 20.538 -20.146 -7.796 1.00 72.00 175 ASN A N 1
ATOM 1410 C CA . ASN A 1 175 ? 19.237 -20.840 -7.709 1.00 72.00 175 ASN A CA 1
ATOM 1411 C C . ASN A 1 175 ? 19.278 -22.311 -8.179 1.00 72.00 175 ASN A C 1
ATOM 1413 O O . ASN A 1 175 ? 18.460 -23.129 -7.754 1.00 72.00 175 ASN A O 1
ATOM 1417 N N . TYR A 1 176 ? 20.255 -22.660 -9.017 1.00 76.25 176 TYR A N 1
ATOM 1418 C CA . TYR A 1 176 ? 20.480 -24.008 -9.543 1.00 76.25 176 TYR A CA 1
ATOM 1419 C C . TYR A 1 176 ? 21.645 -24.716 -8.822 1.00 76.25 176 TYR A C 1
ATOM 1421 O O . TYR A 1 176 ? 22.226 -25.668 -9.337 1.00 76.25 176 TYR A O 1
ATOM 1429 N N . GLY A 1 177 ? 22.016 -24.244 -7.624 1.00 66.75 177 GLY A N 1
ATOM 1430 C CA . GLY A 1 177 ? 23.088 -24.800 -6.790 1.00 66.75 177 GLY A CA 1
ATOM 1431 C C . GLY A 1 177 ? 22.679 -25.949 -5.858 1.00 66.75 177 GLY A C 1
ATOM 1432 O O . GLY A 1 177 ? 23.476 -26.358 -5.008 1.00 66.75 177 GLY A O 1
ATOM 1433 N N . VAL A 1 178 ? 21.447 -26.456 -5.966 1.00 68.56 178 VAL A N 1
ATOM 1434 C CA . VAL A 1 178 ? 20.863 -27.411 -5.010 1.00 68.56 178 VAL A CA 1
ATOM 1435 C C . VAL A 1 178 ? 20.145 -28.542 -5.739 1.00 68.56 178 VAL A C 1
ATOM 1437 O O . VAL A 1 178 ? 19.299 -28.293 -6.593 1.00 68.56 178 VAL A O 1
ATOM 1440 N N . ASP A 1 179 ? 20.478 -29.779 -5.375 1.00 66.38 179 ASP A N 1
ATOM 1441 C CA . ASP A 1 179 ? 19.784 -30.996 -5.795 1.00 66.38 179 ASP A CA 1
ATOM 1442 C C . ASP A 1 179 ? 18.427 -31.073 -5.077 1.00 66.38 179 ASP A C 1
ATOM 1444 O O . ASP A 1 179 ? 18.371 -31.033 -3.848 1.00 66.38 179 ASP A O 1
ATOM 1448 N N . ARG A 1 180 ? 17.323 -31.167 -5.819 1.00 62.09 180 ARG A N 1
ATOM 1449 C CA . ARG A 1 180 ? 15.955 -31.063 -5.282 1.00 62.09 180 ARG A CA 1
ATOM 1450 C C . ARG A 1 180 ? 15.363 -32.445 -5.033 1.00 62.09 180 ARG A C 1
ATOM 1452 O O . ARG A 1 180 ? 14.717 -32.655 -4.007 1.00 62.09 180 ARG A O 1
ATOM 1459 N N . TYR A 1 181 ? 15.651 -33.398 -5.925 1.00 54.44 181 TYR A N 1
ATOM 1460 C CA . TYR A 1 181 ? 15.119 -34.771 -5.868 1.00 54.44 181 TYR A CA 1
ATOM 1461 C C . TYR A 1 181 ? 16.117 -35.828 -5.368 1.00 54.44 181 TYR A C 1
ATOM 1463 O O . TYR A 1 181 ? 15.709 -36.918 -4.964 1.00 54.44 181 TYR A O 1
ATOM 1471 N N . LYS A 1 182 ? 17.425 -35.540 -5.377 1.00 48.16 182 LYS A N 1
ATOM 1472 C CA . LYS A 1 182 ? 18.468 -36.446 -4.863 1.00 48.16 182 LYS A CA 1
ATOM 1473 C C . LYS A 1 182 ? 18.989 -35.942 -3.519 1.00 48.16 182 LYS A C 1
ATOM 1475 O O . LYS A 1 182 ? 19.858 -35.077 -3.468 1.00 48.16 182 LYS A O 1
ATOM 1480 N N . HIS A 1 183 ? 18.487 -36.513 -2.423 1.00 47.62 183 HIS A N 1
ATOM 1481 C CA . HIS A 1 183 ? 19.029 -36.239 -1.091 1.00 47.62 183 HIS A CA 1
ATOM 1482 C C . HIS A 1 183 ? 20.523 -36.606 -1.027 1.00 47.62 183 HIS A C 1
ATOM 1484 O O . HIS A 1 183 ? 20.874 -37.742 -1.366 1.00 47.62 183 HIS A O 1
ATOM 1490 N N . PRO A 1 184 ? 21.408 -35.716 -0.541 1.00 42.25 184 PRO A N 1
ATOM 1491 C CA . PRO A 1 184 ? 22.778 -36.089 -0.231 1.00 42.25 184 PRO A CA 1
ATOM 1492 C C . PRO A 1 184 ? 22.766 -37.032 0.976 1.00 42.25 184 PRO A C 1
ATOM 1494 O O . PRO A 1 184 ? 22.638 -36.598 2.119 1.00 42.25 184 PRO A O 1
ATOM 1497 N N . SER A 1 185 ? 22.883 -38.339 0.730 1.00 38.28 185 SER A N 1
ATOM 1498 C CA . SER A 1 185 ? 23.064 -39.313 1.809 1.00 38.28 185 SER A CA 1
ATOM 1499 C C . SER A 1 185 ? 24.282 -38.925 2.660 1.00 38.28 185 SER A C 1
ATOM 1501 O O . SER A 1 185 ? 25.306 -38.534 2.086 1.00 38.28 185 SER A O 1
ATOM 1503 N N . PRO A 1 186 ? 24.217 -39.041 4.002 1.00 45.94 186 PRO A N 1
ATOM 1504 C CA . PRO A 1 186 ? 25.397 -38.860 4.837 1.00 45.94 186 PRO A CA 1
ATOM 1505 C C . PRO A 1 186 ? 26.457 -39.867 4.385 1.00 45.94 186 PRO A C 1
ATOM 1507 O O . PRO A 1 186 ? 26.208 -41.073 4.381 1.00 45.94 186 PRO A O 1
ATOM 1510 N N . LEU A 1 187 ? 27.608 -39.354 3.941 1.00 42.12 187 LEU A N 1
ATOM 1511 C CA . LEU A 1 187 ? 28.661 -40.162 3.330 1.00 42.12 187 LEU A CA 1
ATOM 1512 C C . LEU A 1 187 ? 29.099 -41.256 4.302 1.00 42.12 187 LEU A C 1
ATOM 1514 O O . LEU A 1 187 ? 29.389 -40.987 5.469 1.00 42.12 187 LEU A O 1
ATOM 1518 N N . SER A 1 188 ? 29.205 -42.490 3.815 1.00 39.28 188 SER A N 1
ATOM 1519 C CA . SER A 1 188 ? 29.803 -43.552 4.612 1.00 39.28 188 SER A CA 1
ATOM 1520 C C . SER A 1 188 ? 31.244 -43.181 4.974 1.00 39.28 188 SER A C 1
ATOM 1522 O O . SER A 1 188 ? 31.993 -42.660 4.143 1.00 39.28 188 SER A O 1
ATOM 1524 N N . LEU A 1 189 ? 31.697 -43.577 6.167 1.00 44.59 189 LEU A N 1
ATOM 1525 C CA . LEU A 1 189 ? 33.109 -43.509 6.570 1.00 44.59 189 LEU A CA 1
ATOM 1526 C C . LEU A 1 189 ? 34.065 -44.218 5.586 1.00 44.59 189 LEU A C 1
ATOM 1528 O O . LEU A 1 189 ? 35.276 -44.003 5.657 1.00 44.59 189 LEU A O 1
ATOM 1532 N N . SER A 1 190 ? 33.558 -45.069 4.683 1.00 48.66 190 SER A N 1
ATOM 1533 C CA . SER A 1 190 ? 34.316 -45.603 3.544 1.00 48.66 190 SER A CA 1
ATOM 1534 C C . SER A 1 190 ? 34.403 -44.631 2.361 1.00 48.66 190 SER A C 1
ATOM 1536 O O . SER A 1 190 ? 35.470 -44.502 1.771 1.00 48.66 190 SER A O 1
ATOM 1538 N N . GLU A 1 191 ? 33.314 -43.944 2.020 1.00 49.22 191 GLU A N 1
ATOM 1539 C CA . GLU A 1 191 ? 33.208 -43.022 0.876 1.00 49.22 191 GLU A CA 1
ATOM 1540 C C . GLU A 1 191 ? 33.881 -41.680 1.163 1.00 49.22 191 GLU A C 1
ATOM 1542 O O . GLU A 1 191 ? 34.515 -41.092 0.290 1.00 49.22 191 GLU A O 1
ATOM 1547 N N . GLU A 1 192 ? 33.813 -41.210 2.405 1.00 46.72 192 GLU A N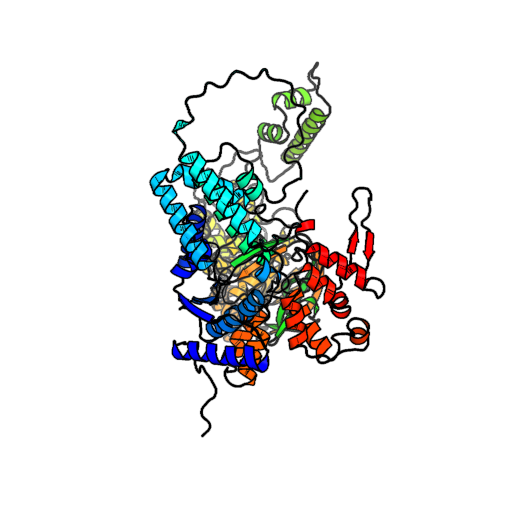 1
ATOM 1548 C CA . GLU A 1 192 ? 34.519 -40.005 2.830 1.00 46.72 192 GLU A CA 1
ATOM 1549 C C . GLU A 1 192 ? 36.042 -40.227 2.832 1.00 46.72 192 GLU A C 1
ATOM 1551 O O . GLU A 1 192 ? 36.797 -39.389 2.338 1.00 46.72 192 GLU A O 1
ATOM 1556 N N . LYS A 1 193 ? 36.497 -41.422 3.242 1.00 50.41 193 LYS A N 1
ATOM 1557 C CA . LYS A 1 193 ? 37.896 -41.862 3.076 1.00 50.41 193 LYS A CA 1
ATOM 1558 C C . LYS A 1 193 ? 38.280 -42.095 1.614 1.00 50.41 193 LYS A C 1
ATOM 1560 O O . LYS A 1 193 ? 39.430 -41.854 1.252 1.00 50.41 193 LYS A O 1
ATOM 1565 N N . GLN A 1 194 ? 37.347 -42.535 0.769 1.00 52.62 194 GLN A N 1
ATOM 1566 C CA . GLN A 1 194 ? 37.557 -42.632 -0.677 1.00 52.62 194 GLN A CA 1
ATOM 1567 C C . GLN A 1 194 ? 37.794 -41.232 -1.270 1.00 52.62 194 GLN A C 1
ATOM 1569 O O . GLN A 1 194 ? 38.809 -41.019 -1.925 1.00 52.62 194 GLN A O 1
ATOM 1574 N N . ARG A 1 195 ? 36.951 -40.246 -0.932 1.00 56.38 195 ARG A N 1
ATOM 1575 C CA . ARG A 1 195 ? 37.106 -38.841 -1.353 1.00 56.38 195 ARG A CA 1
ATOM 1576 C C . ARG A 1 195 ? 38.354 -38.164 -0.780 1.00 56.38 195 ARG A C 1
ATOM 1578 O O . ARG A 1 195 ? 38.951 -37.334 -1.463 1.00 56.38 195 ARG A O 1
ATOM 1585 N N . GLN A 1 196 ? 38.780 -38.509 0.439 1.00 51.16 196 GLN A N 1
ATOM 1586 C CA . GLN A 1 196 ? 40.087 -38.087 0.963 1.00 51.16 196 GLN A CA 1
ATOM 1587 C C . GLN A 1 196 ? 41.225 -38.648 0.102 1.00 51.16 196 GLN A C 1
ATOM 1589 O O . GLN A 1 196 ? 42.047 -37.870 -0.371 1.00 51.16 196 GLN A O 1
ATOM 1594 N N . ARG A 1 197 ? 41.219 -39.952 -0.202 1.00 55.16 197 ARG A N 1
ATOM 1595 C CA . ARG A 1 197 ? 42.222 -40.582 -1.080 1.00 55.16 197 ARG A CA 1
ATOM 1596 C C . ARG A 1 197 ? 42.206 -40.041 -2.506 1.00 55.16 197 ARG A C 1
ATOM 1598 O O . ARG A 1 197 ? 43.262 -39.918 -3.110 1.00 55.16 197 ARG A O 1
ATOM 1605 N N . GLU A 1 198 ? 41.043 -39.697 -3.051 1.00 54.72 198 GLU A N 1
ATOM 1606 C CA . GLU A 1 198 ? 40.919 -39.060 -4.368 1.00 54.72 198 GLU A CA 1
ATOM 1607 C C . GLU A 1 198 ? 41.497 -37.638 -4.361 1.00 54.72 198 GLU A C 1
ATOM 1609 O O . GLU A 1 198 ? 42.189 -37.255 -5.304 1.00 54.72 198 GLU A O 1
ATOM 1614 N N . ARG A 1 199 ? 41.301 -36.874 -3.276 1.00 52.44 199 ARG A N 1
ATOM 1615 C CA . ARG A 1 199 ? 41.956 -35.570 -3.069 1.00 52.44 199 ARG A CA 1
ATOM 1616 C C . ARG A 1 199 ? 43.472 -35.708 -2.908 1.00 52.44 199 ARG A C 1
ATOM 1618 O O . ARG A 1 199 ? 44.210 -34.971 -3.556 1.00 52.44 199 ARG A O 1
ATOM 1625 N N . GLU A 1 200 ? 43.941 -36.668 -2.111 1.00 47.56 200 GLU A N 1
ATOM 1626 C CA . GLU A 1 200 ? 45.368 -36.992 -1.966 1.00 47.56 200 GLU A CA 1
ATOM 1627 C C . GLU A 1 200 ? 45.987 -37.434 -3.301 1.00 47.56 200 GLU A C 1
ATOM 1629 O O . GLU A 1 200 ? 47.075 -36.981 -3.647 1.00 47.56 200 GLU A O 1
ATOM 1634 N N . ALA A 1 201 ? 45.286 -38.253 -4.091 1.00 53.94 201 ALA A N 1
ATOM 1635 C CA . ALA A 1 201 ? 45.732 -38.700 -5.409 1.00 53.94 201 ALA A CA 1
ATOM 1636 C C . ALA A 1 201 ? 45.760 -37.557 -6.439 1.00 53.94 201 ALA A C 1
ATOM 1638 O O . ALA A 1 201 ? 46.699 -37.469 -7.227 1.00 53.94 201 ALA A O 1
ATOM 1639 N N . TYR A 1 202 ? 44.783 -36.645 -6.416 1.00 53.12 202 TYR A N 1
ATOM 1640 C CA . TYR A 1 202 ? 44.776 -35.456 -7.277 1.00 53.12 202 TYR A CA 1
ATOM 1641 C C . TYR A 1 202 ? 45.921 -34.492 -6.925 1.00 53.12 202 TYR A C 1
ATOM 1643 O O . TYR A 1 202 ? 46.607 -33.988 -7.815 1.00 53.12 202 TYR A O 1
ATOM 1651 N N . LEU A 1 203 ? 46.206 -34.312 -5.630 1.00 50.56 203 LEU A N 1
ATOM 1652 C CA . LEU A 1 203 ? 47.390 -33.585 -5.159 1.00 50.56 203 LEU A CA 1
ATOM 1653 C C . LEU A 1 203 ? 48.694 -34.304 -5.556 1.00 50.56 203 LEU A C 1
ATOM 1655 O O . LEU A 1 203 ? 49.622 -33.657 -6.034 1.00 50.56 203 LEU A O 1
ATOM 1659 N N . GLN A 1 204 ? 48.766 -35.637 -5.460 1.00 46.03 204 GLN A N 1
ATOM 1660 C CA . GLN A 1 204 ? 49.911 -36.419 -5.949 1.00 46.03 204 GLN A CA 1
ATOM 1661 C C . GLN A 1 204 ? 50.103 -36.337 -7.471 1.00 46.03 204 GLN A C 1
ATOM 1663 O O . GLN A 1 204 ? 51.243 -36.427 -7.934 1.00 46.03 204 GLN A O 1
ATOM 1668 N N . LEU A 1 205 ? 49.030 -36.152 -8.246 1.00 53.72 205 LEU A N 1
ATOM 1669 C CA . LEU A 1 205 ? 49.099 -35.902 -9.688 1.00 53.72 205 LEU A CA 1
ATOM 1670 C C . LEU A 1 205 ? 49.648 -34.500 -9.986 1.00 53.72 205 LEU A C 1
ATOM 1672 O O . LEU A 1 205 ? 50.513 -34.379 -10.849 1.00 53.72 205 LEU A O 1
ATOM 1676 N N . GLN A 1 206 ? 49.246 -33.467 -9.234 1.00 47.94 206 GLN A N 1
ATOM 1677 C CA . GLN A 1 206 ? 49.854 -32.129 -9.341 1.00 47.94 206 GLN A CA 1
ATOM 1678 C C . GLN A 1 206 ? 51.329 -32.103 -8.901 1.00 47.94 206 GLN A C 1
ATOM 1680 O O . GLN A 1 206 ? 52.126 -31.371 -9.478 1.00 47.94 206 GLN A O 1
ATOM 1685 N N . ILE A 1 207 ? 51.715 -32.924 -7.920 1.00 45.81 207 ILE A N 1
ATOM 1686 C CA . ILE A 1 207 ? 53.107 -33.054 -7.452 1.00 45.81 207 ILE A CA 1
ATOM 1687 C C . ILE A 1 207 ? 53.982 -33.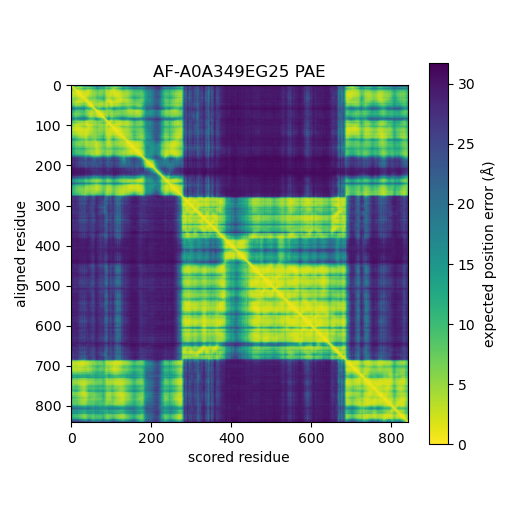857 -8.449 1.00 45.81 207 ILE A C 1
ATOM 1689 O O . ILE A 1 207 ? 55.209 -33.774 -8.404 1.00 45.81 207 ILE A O 1
ATOM 1693 N N . ASN A 1 208 ? 53.389 -34.595 -9.399 1.00 44.75 208 ASN A N 1
ATOM 1694 C CA . ASN A 1 208 ? 54.099 -35.417 -10.393 1.00 44.75 208 ASN A CA 1
ATOM 1695 C C . ASN A 1 208 ? 54.474 -34.669 -11.693 1.00 44.75 208 ASN A C 1
ATOM 1697 O O . ASN A 1 208 ? 54.301 -35.182 -12.801 1.00 44.75 208 ASN A O 1
ATOM 1701 N N . ASP A 1 209 ? 55.101 -33.496 -11.567 1.00 46.00 209 ASP A N 1
ATOM 1702 C CA . ASP A 1 209 ? 55.591 -32.675 -12.700 1.00 46.00 209 ASP A CA 1
ATOM 1703 C C . ASP A 1 209 ? 56.644 -33.406 -13.588 1.00 46.00 209 ASP A C 1
ATOM 1705 O O . ASP A 1 209 ? 56.969 -32.993 -14.699 1.00 46.00 209 ASP A O 1
ATOM 1709 N N . LEU A 1 210 ? 57.133 -34.570 -13.138 1.00 42.75 210 LEU A N 1
ATOM 1710 C CA . LEU A 1 210 ? 58.052 -35.467 -13.855 1.00 42.75 210 LEU A CA 1
ATOM 1711 C C . LEU A 1 210 ? 57.464 -36.140 -15.113 1.00 42.75 210 LEU A C 1
ATOM 1713 O O . LEU A 1 210 ? 58.228 -36.547 -15.992 1.00 42.75 210 LEU A O 1
ATOM 1717 N N . TRP A 1 211 ? 56.138 -36.270 -15.237 1.00 46.66 211 TRP A N 1
ATOM 1718 C CA . TRP A 1 211 ? 55.510 -37.038 -16.332 1.00 46.66 211 TRP A CA 1
ATOM 1719 C C . TRP A 1 211 ? 55.251 -36.242 -17.619 1.00 46.66 211 TRP A C 1
ATOM 1721 O O . TRP A 1 211 ? 54.803 -36.799 -18.623 1.00 46.66 211 TRP A O 1
ATOM 1731 N N . ARG A 1 212 ? 55.601 -34.951 -17.644 1.00 45.56 212 ARG A N 1
ATOM 1732 C CA . ARG A 1 212 ? 55.328 -34.011 -18.749 1.00 45.56 212 ARG A CA 1
ATOM 1733 C C . ARG A 1 212 ? 56.176 -34.222 -20.021 1.00 45.56 212 ARG A C 1
ATOM 1735 O O . ARG A 1 212 ? 56.232 -33.345 -20.878 1.00 45.56 212 ARG A O 1
ATOM 1742 N N . THR A 1 213 ? 56.864 -35.361 -20.135 1.00 41.50 213 THR A N 1
ATOM 1743 C CA . THR A 1 213 ? 57.911 -35.641 -21.139 1.00 41.50 213 THR A CA 1
ATOM 1744 C C . THR A 1 213 ? 57.593 -36.793 -22.101 1.00 41.50 213 THR A C 1
ATOM 1746 O O . THR A 1 213 ? 58.386 -37.063 -23.003 1.00 41.50 213 THR A O 1
ATOM 1749 N N . VAL A 1 214 ? 56.437 -37.456 -21.970 1.00 46.47 214 VAL A N 1
ATOM 1750 C CA . VAL A 1 214 ? 55.995 -38.487 -22.927 1.00 46.47 214 VAL A CA 1
ATOM 1751 C C . VAL A 1 214 ? 55.247 -37.822 -24.094 1.00 46.47 214 VAL A C 1
ATOM 1753 O O . VAL A 1 214 ? 54.190 -37.235 -23.863 1.00 46.47 214 VAL A O 1
ATOM 1756 N N . PRO A 1 215 ? 55.736 -37.903 -25.348 1.00 41.69 215 PRO A N 1
ATOM 1757 C CA . PRO A 1 215 ? 55.051 -37.297 -26.484 1.00 41.69 215 PRO A CA 1
ATOM 1758 C C . PRO A 1 215 ? 53.776 -38.078 -26.824 1.00 41.69 215 PRO A C 1
ATOM 1760 O O . PRO A 1 215 ? 53.828 -39.246 -27.222 1.00 41.69 215 PRO A O 1
ATOM 1763 N N . THR A 1 216 ? 52.624 -37.423 -26.705 1.00 40.84 216 THR A N 1
ATOM 1764 C CA . THR A 1 216 ? 51.345 -37.965 -27.166 1.00 40.84 216 THR A CA 1
ATOM 1765 C C . THR A 1 216 ? 51.364 -38.116 -28.687 1.00 40.84 216 THR A C 1
ATOM 1767 O O . THR A 1 216 ? 51.562 -37.158 -29.433 1.00 40.84 216 THR A O 1
ATOM 1770 N N . ARG A 1 217 ? 51.159 -39.346 -29.174 1.00 41.31 217 ARG A N 1
ATOM 1771 C CA . ARG A 1 217 ? 50.861 -39.566 -30.595 1.00 41.31 217 ARG A CA 1
ATOM 1772 C C . ARG A 1 217 ? 49.529 -38.889 -30.934 1.00 41.31 217 ARG A C 1
ATOM 1774 O O . ARG A 1 217 ? 48.621 -38.953 -30.104 1.00 41.31 217 ARG A O 1
ATOM 1781 N N . PRO A 1 218 ? 49.367 -38.320 -32.142 1.00 40.94 218 PRO A N 1
ATOM 1782 C CA . PRO A 1 218 ? 48.043 -37.968 -32.627 1.00 40.94 218 PRO A CA 1
ATOM 1783 C C . PRO A 1 218 ? 47.229 -39.259 -32.744 1.00 40.94 218 PRO A C 1
ATOM 1785 O O . PRO A 1 218 ? 47.554 -40.137 -33.544 1.00 40.94 218 PRO A O 1
ATOM 1788 N N . ILE A 1 219 ? 46.204 -39.393 -31.906 1.00 42.03 219 ILE A N 1
ATOM 1789 C CA . ILE A 1 219 ? 45.152 -40.382 -32.116 1.00 42.03 219 ILE A CA 1
ATOM 1790 C C . ILE A 1 219 ? 44.291 -39.819 -33.244 1.00 42.03 219 ILE A C 1
ATOM 1792 O O . ILE A 1 219 ? 43.846 -38.673 -33.174 1.00 42.03 219 ILE A O 1
ATOM 1796 N N . GLU A 1 220 ? 44.129 -40.589 -34.317 1.00 38.75 220 GLU A N 1
ATOM 1797 C CA . GLU A 1 220 ? 43.269 -40.199 -35.432 1.00 38.75 220 GLU A CA 1
ATOM 1798 C C . GLU A 1 220 ? 41.840 -40.016 -34.915 1.00 38.75 220 GLU A C 1
ATOM 1800 O O . GLU A 1 220 ? 41.353 -40.835 -34.135 1.00 38.75 220 GLU A O 1
ATOM 1805 N N . ALA A 1 221 ? 41.181 -38.931 -35.328 1.00 42.88 221 ALA A N 1
ATOM 1806 C CA . ALA A 1 221 ? 39.837 -38.598 -34.877 1.00 42.88 221 ALA A CA 1
ATOM 1807 C C . ALA A 1 221 ? 38.814 -39.588 -35.457 1.00 42.88 221 ALA A C 1
ATOM 1809 O O . ALA A 1 221 ? 38.170 -39.328 -36.476 1.00 42.88 221 ALA A O 1
ATOM 1810 N N . ALA A 1 222 ? 38.670 -40.735 -34.792 1.00 38.34 222 ALA A N 1
ATOM 1811 C CA . ALA A 1 222 ? 37.477 -41.551 -34.897 1.00 38.34 222 ALA A CA 1
ATOM 1812 C C . ALA A 1 222 ? 36.269 -40.660 -34.582 1.00 38.34 222 ALA A C 1
ATOM 1814 O O . ALA A 1 222 ? 36.297 -39.882 -33.628 1.00 38.34 222 ALA A O 1
ATOM 1815 N N . ALA A 1 223 ? 35.221 -40.755 -35.398 1.00 46.03 223 ALA A N 1
ATOM 1816 C CA . ALA A 1 223 ? 33.976 -40.058 -35.127 1.00 46.03 223 ALA A CA 1
ATOM 1817 C C . ALA A 1 223 ? 33.298 -40.729 -33.926 1.00 46.03 223 ALA A C 1
ATOM 1819 O O . ALA A 1 223 ? 32.559 -41.699 -34.089 1.00 46.03 223 ALA A O 1
ATOM 1820 N N . GLU A 1 224 ? 33.593 -40.238 -32.723 1.00 44.06 224 GLU A N 1
ATOM 1821 C CA . GLU A 1 224 ? 32.828 -40.580 -31.531 1.00 44.06 224 GLU A CA 1
ATOM 1822 C C . GLU A 1 224 ? 31.376 -40.154 -31.770 1.00 44.06 224 GLU A C 1
ATOM 1824 O O . GLU A 1 224 ? 31.078 -38.969 -31.943 1.00 44.06 224 GLU A O 1
ATOM 1829 N N . GLU A 1 225 ? 30.464 -41.128 -31.813 1.00 44.28 225 GLU A N 1
ATOM 1830 C CA . GLU A 1 225 ? 29.036 -40.844 -31.699 1.00 44.28 225 GLU A CA 1
ATOM 1831 C C . GLU A 1 225 ? 28.839 -40.030 -30.421 1.00 44.28 225 GLU A C 1
ATOM 1833 O O . GLU A 1 225 ? 29.336 -40.422 -29.362 1.00 44.28 225 GLU A O 1
ATOM 1838 N N . SER A 1 226 ? 28.153 -38.887 -30.512 1.00 46.16 226 SER A N 1
ATOM 1839 C CA . SER A 1 226 ? 28.042 -37.942 -29.401 1.00 46.16 226 SER A CA 1
ATOM 1840 C C . SER A 1 226 ? 27.199 -38.533 -28.270 1.00 46.16 226 SER A C 1
ATOM 1842 O O . SER A 1 226 ? 25.988 -38.303 -28.193 1.00 46.16 226 SER A O 1
ATOM 1844 N N . GLN A 1 227 ? 27.847 -39.311 -27.399 1.00 57.81 227 GLN A N 1
ATOM 1845 C CA . GLN A 1 227 ? 27.254 -39.845 -26.183 1.00 57.81 227 GLN A CA 1
ATOM 1846 C C . GLN A 1 227 ? 26.680 -38.682 -25.381 1.00 57.81 227 GLN A C 1
ATOM 1848 O O . GLN A 1 227 ? 27.344 -37.667 -25.164 1.00 57.81 227 GLN A O 1
ATOM 1853 N N . ARG A 1 228 ? 25.417 -38.819 -24.973 1.00 50.69 228 ARG A N 1
ATOM 1854 C CA . ARG A 1 228 ? 24.697 -37.765 -24.263 1.00 50.69 228 ARG A CA 1
ATOM 1855 C C . ARG A 1 228 ? 25.395 -37.515 -22.925 1.00 50.69 228 ARG A C 1
ATOM 1857 O O . ARG A 1 228 ? 25.326 -38.348 -22.028 1.00 50.69 228 ARG A O 1
ATOM 1864 N N . PHE A 1 229 ? 26.098 -36.390 -22.834 1.00 53.75 229 PHE A N 1
ATOM 1865 C CA . PHE A 1 229 ? 26.863 -35.982 -21.663 1.00 53.75 229 PHE A CA 1
ATOM 1866 C C . PHE A 1 229 ? 26.149 -34.818 -20.955 1.00 53.75 229 PHE A C 1
ATOM 1868 O O . PHE A 1 229 ? 25.816 -33.840 -21.629 1.00 53.75 229 PHE A O 1
ATOM 1875 N N . PRO A 1 230 ? 25.932 -34.876 -19.626 1.00 61.25 230 PRO A N 1
ATOM 1876 C CA . PRO A 1 230 ? 26.197 -36.008 -18.731 1.00 61.25 230 PRO A CA 1
ATOM 1877 C C . PRO A 1 230 ? 25.257 -37.206 -18.976 1.00 61.25 230 PRO A C 1
ATOM 1879 O O . PRO A 1 230 ? 24.146 -37.046 -19.478 1.00 61.25 230 PRO A O 1
ATOM 1882 N N . ALA A 1 231 ? 25.712 -38.407 -18.598 1.00 62.19 231 ALA A N 1
ATOM 1883 C CA . ALA A 1 231 ? 24.992 -39.668 -18.828 1.00 62.19 231 ALA A CA 1
ATOM 1884 C C . ALA A 1 231 ? 23.690 -39.800 -18.009 1.00 62.19 231 ALA A C 1
ATOM 1886 O O . ALA A 1 231 ? 22.733 -40.419 -18.467 1.00 62.19 231 ALA A O 1
ATOM 1887 N N . GLU A 1 232 ? 23.640 -39.178 -16.829 1.00 58.16 232 GLU A N 1
ATOM 1888 C CA . GLU A 1 232 ? 22.398 -38.826 -16.132 1.00 58.16 232 GLU A CA 1
ATOM 1889 C C . GLU A 1 232 ? 22.276 -37.297 -16.087 1.00 58.16 232 GLU A C 1
ATOM 1891 O O . GLU A 1 232 ? 23.283 -36.640 -15.789 1.00 58.16 232 GLU A O 1
ATOM 1896 N N . PRO A 1 233 ? 21.079 -36.714 -16.298 1.00 65.50 233 PRO A N 1
ATOM 1897 C CA . PRO A 1 233 ? 20.875 -35.281 -16.111 1.00 65.50 233 PRO A CA 1
ATOM 1898 C C . PRO A 1 233 ? 21.263 -34.866 -14.684 1.00 65.50 233 PRO A C 1
ATOM 1900 O O . PRO A 1 233 ? 20.916 -35.539 -13.711 1.00 65.50 233 PRO A O 1
ATOM 1903 N N . GLN A 1 234 ? 22.012 -33.768 -14.572 1.00 69.62 234 GLN A N 1
ATOM 1904 C CA . GLN A 1 234 ? 22.406 -33.172 -13.297 1.00 69.62 234 GLN A CA 1
ATOM 1905 C C . GLN A 1 234 ? 21.593 -31.897 -13.087 1.00 69.62 234 GLN A C 1
ATOM 1907 O O . GLN A 1 234 ? 21.712 -30.953 -13.860 1.00 69.62 234 GLN A O 1
ATOM 1912 N N . GLU A 1 235 ? 20.769 -31.893 -12.045 1.00 68.75 235 GLU A N 1
ATOM 1913 C CA . GLU A 1 235 ? 19.917 -30.764 -11.660 1.00 68.75 235 GLU A CA 1
ATOM 1914 C C . GLU A 1 235 ? 20.728 -29.623 -11.029 1.00 68.75 235 GLU A C 1
ATOM 1916 O O . GLU A 1 235 ? 20.531 -28.450 -11.338 1.00 68.75 235 GLU A O 1
ATOM 1921 N N . ASN A 1 236 ? 21.697 -29.971 -10.178 1.00 80.75 236 ASN A N 1
ATOM 1922 C CA . ASN A 1 236 ? 22.592 -29.014 -9.547 1.00 80.75 236 ASN A CA 1
ATOM 1923 C C . ASN A 1 236 ? 23.677 -28.560 -10.537 1.00 80.75 236 ASN A C 1
ATOM 1925 O O . ASN A 1 236 ? 24.747 -29.169 -10.643 1.00 80.75 236 ASN A O 1
ATOM 1929 N N . LEU A 1 237 ? 23.402 -27.479 -11.269 1.00 81.19 237 LEU A N 1
ATOM 1930 C CA . LEU A 1 237 ? 24.298 -26.922 -12.284 1.00 81.19 237 LEU A CA 1
ATOM 1931 C C . LEU A 1 237 ? 25.645 -26.487 -11.692 1.00 81.19 237 LEU A C 1
ATOM 1933 O O . LEU A 1 237 ? 26.679 -26.723 -12.314 1.00 81.19 237 LEU A O 1
ATOM 1937 N N . LEU A 1 238 ? 25.670 -25.927 -10.475 1.00 83.12 238 LEU A N 1
ATOM 1938 C CA . LEU A 1 238 ? 26.938 -25.588 -9.814 1.00 83.12 238 LEU A CA 1
ATOM 1939 C C . LEU A 1 238 ? 27.750 -26.845 -9.466 1.00 83.12 238 LEU A C 1
ATOM 1941 O O . LEU A 1 238 ? 28.968 -26.843 -9.622 1.00 83.12 238 LEU A O 1
ATOM 1945 N N . TYR A 1 239 ? 27.111 -27.940 -9.040 1.00 81.56 239 TYR A N 1
ATOM 1946 C CA . TYR A 1 239 ? 27.803 -29.213 -8.796 1.00 81.56 239 TYR A CA 1
ATOM 1947 C C . TYR A 1 239 ? 28.310 -29.846 -10.097 1.00 81.56 239 TYR A C 1
ATOM 1949 O O . TYR A 1 239 ? 29.446 -30.319 -10.148 1.00 81.56 239 TYR A O 1
ATOM 1957 N N . PHE A 1 240 ? 27.508 -29.807 -11.165 1.00 80.94 240 PHE A N 1
ATOM 1958 C CA . PHE A 1 240 ? 27.935 -30.246 -12.492 1.00 80.94 240 PHE A CA 1
ATOM 1959 C C . PHE A 1 240 ? 29.158 -29.451 -12.968 1.00 80.94 240 PHE A C 1
ATOM 1961 O O . PHE A 1 240 ? 30.146 -30.049 -13.382 1.00 80.94 240 PHE A O 1
ATOM 1968 N N . ILE A 1 241 ? 29.165 -28.125 -12.815 1.00 81.38 241 ILE A N 1
ATOM 1969 C CA . ILE A 1 241 ? 30.326 -27.284 -13.138 1.00 81.38 241 ILE A CA 1
ATOM 1970 C C . ILE A 1 241 ? 31.539 -27.639 -12.250 1.00 81.38 241 ILE A C 1
ATOM 1972 O O . ILE A 1 241 ? 32.631 -27.847 -12.778 1.00 81.38 241 ILE A O 1
ATOM 1976 N N . GLU A 1 242 ? 31.352 -27.811 -10.932 1.00 80.75 242 GLU A N 1
ATOM 1977 C CA . GLU A 1 242 ? 32.405 -28.208 -9.972 1.00 80.75 242 GLU A CA 1
ATOM 1978 C C . GLU A 1 242 ? 33.097 -29.536 -10.353 1.00 80.75 242 GLU A C 1
ATOM 1980 O O . GLU A 1 242 ? 34.288 -29.723 -10.076 1.00 80.75 242 GLU A O 1
ATOM 1985 N N . LYS A 1 243 ? 32.358 -30.480 -10.959 1.00 77.00 243 LYS A N 1
ATOM 1986 C CA . LYS A 1 243 ? 32.845 -31.836 -11.285 1.00 77.00 243 LYS A CA 1
ATOM 1987 C C . LYS A 1 243 ? 33.210 -32.062 -12.746 1.00 77.00 243 LYS A C 1
ATOM 1989 O O . LYS A 1 243 ? 34.078 -32.891 -13.014 1.00 77.00 243 LYS A O 1
ATOM 1994 N N . SER A 1 244 ? 32.554 -31.378 -13.676 1.00 70.44 244 SER A N 1
ATOM 1995 C CA . SER A 1 244 ? 32.570 -31.717 -15.102 1.00 70.44 244 SER A CA 1
ATOM 1996 C C . SER A 1 244 ? 33.198 -30.651 -15.998 1.00 70.44 244 SER A C 1
ATOM 1998 O O . SER A 1 244 ? 33.327 -30.906 -17.191 1.00 70.44 244 SER A O 1
ATOM 2000 N N . ALA A 1 245 ? 33.636 -29.502 -15.469 1.00 75.06 245 ALA A N 1
ATOM 2001 C CA . ALA A 1 245 ? 34.401 -28.509 -16.229 1.00 75.06 245 ALA A CA 1
ATOM 2002 C C . ALA A 1 245 ? 35.907 -28.879 -16.280 1.00 75.06 245 ALA A C 1
ATOM 2004 O O . ALA A 1 245 ? 36.622 -28.665 -15.297 1.00 75.06 245 ALA A O 1
ATOM 2005 N N . PRO A 1 246 ? 36.446 -29.403 -17.405 1.00 67.00 246 PRO A N 1
ATOM 2006 C CA . PRO A 1 246 ? 37.819 -29.923 -17.444 1.00 67.00 246 PRO A CA 1
ATOM 2007 C C . PRO A 1 246 ? 38.888 -28.820 -17.434 1.00 67.00 246 PRO A C 1
ATOM 2009 O O . PRO A 1 246 ? 40.020 -29.072 -17.031 1.00 67.00 246 PRO A O 1
ATOM 2012 N N . LEU A 1 247 ? 38.530 -27.607 -17.869 1.00 73.38 247 LEU A N 1
ATOM 2013 C CA . LEU A 1 247 ? 39.427 -26.451 -17.991 1.00 73.38 247 LEU A CA 1
ATOM 2014 C C . LEU A 1 247 ? 39.461 -25.559 -16.737 1.00 73.38 247 LEU A C 1
ATOM 2016 O O . LEU A 1 247 ? 40.230 -24.606 -16.705 1.00 73.38 247 LEU A O 1
ATOM 2020 N N . MET A 1 248 ? 38.634 -25.834 -15.723 1.00 79.00 248 MET A N 1
ATOM 2021 C CA . MET A 1 248 ? 38.496 -24.966 -14.550 1.00 79.00 248 MET A CA 1
ATOM 2022 C C . MET A 1 248 ? 39.649 -25.161 -13.556 1.00 79.00 248 MET A C 1
ATOM 2024 O O . MET A 1 248 ? 39.956 -26.297 -13.177 1.00 79.00 248 MET A O 1
ATOM 2028 N N . GLU A 1 249 ? 40.256 -24.071 -13.090 1.00 78.81 249 GLU A N 1
ATOM 2029 C CA . GLU A 1 249 ? 41.377 -24.104 -12.144 1.00 78.81 249 GLU A CA 1
ATOM 2030 C C . GLU A 1 249 ? 40.945 -24.497 -10.713 1.00 78.81 249 GLU A C 1
ATOM 2032 O O . GLU A 1 249 ? 39.765 -24.396 -10.367 1.00 78.81 249 GLU A O 1
ATOM 2037 N N . PRO A 1 250 ? 41.867 -24.959 -9.838 1.00 78.81 250 PRO A N 1
ATOM 2038 C CA . PRO A 1 250 ? 41.506 -25.413 -8.492 1.00 78.81 250 PRO A CA 1
ATOM 2039 C C . PRO A 1 250 ? 40.810 -24.354 -7.625 1.00 78.81 250 PRO A C 1
ATOM 2041 O O . PRO A 1 250 ? 39.907 -24.707 -6.870 1.00 78.81 250 PRO A O 1
ATOM 2044 N N . TRP A 1 251 ? 41.195 -23.077 -7.747 1.00 82.00 251 TRP A N 1
ATOM 2045 C CA . TRP A 1 251 ? 40.596 -21.979 -6.980 1.00 82.00 251 TRP A CA 1
ATOM 2046 C C . TRP A 1 251 ? 39.171 -21.666 -7.449 1.00 82.00 251 TRP A C 1
ATOM 2048 O O . TRP A 1 251 ? 38.251 -21.625 -6.635 1.00 82.00 251 TRP A O 1
ATOM 2058 N N . GLN A 1 252 ? 38.961 -21.589 -8.766 1.00 84.19 252 GLN A N 1
ATOM 2059 C CA . GLN A 1 252 ? 37.643 -21.439 -9.392 1.00 84.19 252 GLN A CA 1
ATOM 2060 C C . GLN A 1 252 ? 36.655 -22.517 -8.912 1.00 84.19 252 GLN A C 1
ATOM 2062 O O . GLN A 1 252 ? 35.528 -22.201 -8.536 1.00 84.19 252 GLN A O 1
ATOM 2067 N N . ARG A 1 253 ? 37.079 -23.789 -8.831 1.00 82.25 253 ARG A N 1
ATOM 2068 C CA . ARG A 1 253 ? 36.213 -24.882 -8.337 1.00 82.25 253 ARG A CA 1
ATOM 2069 C C . ARG A 1 253 ? 35.797 -24.706 -6.874 1.00 82.25 253 ARG A C 1
ATOM 2071 O O . ARG A 1 253 ? 34.678 -25.074 -6.519 1.00 82.25 253 ARG A O 1
ATOM 2078 N N . GLU A 1 254 ? 36.664 -24.158 -6.024 1.00 81.69 254 GLU A N 1
ATOM 2079 C CA . GLU A 1 254 ? 36.318 -23.905 -4.621 1.00 81.69 254 GLU A CA 1
ATOM 2080 C C . GLU A 1 254 ? 35.421 -22.657 -4.477 1.00 81.69 254 GLU A C 1
ATOM 2082 O O . GLU A 1 254 ? 34.512 -22.680 -3.651 1.00 81.69 254 GLU A O 1
ATOM 2087 N N . LEU A 1 255 ? 35.553 -21.640 -5.345 1.00 85.06 255 LEU A N 1
ATOM 2088 C CA . LEU A 1 255 ? 34.590 -20.526 -5.437 1.00 85.06 255 LEU A CA 1
ATOM 2089 C C . LEU A 1 255 ? 33.187 -21.000 -5.866 1.00 85.06 255 LEU A C 1
ATOM 2091 O O . LEU A 1 255 ? 32.204 -20.664 -5.204 1.00 85.06 255 LEU A O 1
ATOM 2095 N N . VAL A 1 256 ? 33.084 -21.858 -6.896 1.00 85.62 256 VAL A N 1
ATOM 2096 C CA . VAL A 1 256 ? 31.813 -22.524 -7.270 1.00 85.62 256 VAL A CA 1
ATOM 2097 C C . VAL A 1 256 ? 31.218 -23.241 -6.057 1.00 85.62 256 VAL A C 1
ATOM 2099 O O . VAL A 1 256 ? 30.028 -23.114 -5.766 1.00 85.62 256 VAL A O 1
ATOM 2102 N N . ARG A 1 257 ? 32.053 -23.978 -5.316 1.00 83.12 257 ARG A N 1
ATOM 2103 C CA . ARG A 1 257 ? 31.646 -24.739 -4.131 1.00 83.12 257 ARG A CA 1
ATOM 2104 C C . ARG A 1 257 ? 31.199 -23.846 -2.965 1.00 83.12 257 ARG A C 1
ATOM 2106 O O . ARG A 1 257 ? 30.282 -24.258 -2.256 1.00 83.12 257 ARG A O 1
ATOM 2113 N N . ILE A 1 258 ? 31.777 -22.654 -2.795 1.00 84.56 258 ILE A N 1
ATOM 2114 C CA . ILE A 1 258 ? 31.354 -21.638 -1.814 1.00 84.56 258 ILE A CA 1
ATOM 2115 C C . ILE A 1 258 ? 29.945 -21.128 -2.134 1.00 84.56 258 ILE A C 1
ATOM 2117 O O . ILE A 1 258 ? 29.048 -21.266 -1.298 1.00 84.56 258 ILE A O 1
ATOM 2121 N N . VAL A 1 259 ? 29.707 -20.643 -3.359 1.00 84.31 259 VAL A N 1
ATOM 2122 C CA . VAL A 1 259 ? 28.375 -20.148 -3.764 1.00 84.31 259 VAL A CA 1
ATOM 2123 C C . VAL A 1 259 ? 27.333 -21.271 -3.707 1.00 84.31 259 VAL A C 1
ATOM 2125 O O . VAL A 1 259 ? 26.218 -21.069 -3.224 1.00 84.31 259 VAL A O 1
ATOM 2128 N N . ARG A 1 260 ? 27.714 -22.497 -4.095 1.00 85.12 260 ARG A N 1
ATOM 2129 C CA . ARG A 1 260 ? 26.864 -23.692 -3.986 1.00 85.12 260 ARG A CA 1
ATOM 2130 C C . ARG A 1 260 ? 26.505 -24.035 -2.535 1.00 85.12 260 ARG A C 1
ATOM 2132 O O . ARG A 1 260 ? 25.363 -24.389 -2.257 1.00 85.12 260 ARG A O 1
ATOM 2139 N N . LYS A 1 261 ? 27.448 -23.913 -1.596 1.00 80.75 261 LYS A N 1
ATOM 2140 C CA . LYS A 1 261 ? 27.201 -24.119 -0.158 1.00 80.75 261 LYS A CA 1
ATOM 2141 C C . LYS A 1 261 ? 26.278 -23.048 0.434 1.00 80.75 261 LYS A C 1
ATOM 2143 O O . LYS A 1 261 ? 25.413 -23.396 1.233 1.00 80.75 261 LYS A O 1
ATOM 2148 N N . MET A 1 262 ? 26.409 -21.787 0.016 1.00 77.81 262 MET A N 1
ATOM 2149 C CA . MET A 1 262 ? 25.471 -20.724 0.406 1.00 77.81 262 MET A CA 1
ATOM 2150 C C . MET A 1 262 ? 24.065 -20.972 -0.153 1.00 77.81 262 MET A C 1
ATOM 2152 O O . MET A 1 262 ? 23.093 -20.861 0.588 1.00 77.81 262 MET A O 1
ATOM 2156 N N . ALA A 1 263 ? 23.9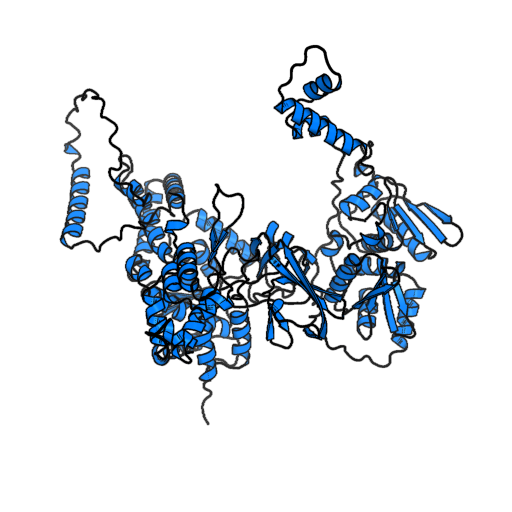44 -21.382 -1.421 1.00 78.19 263 ALA A N 1
ATOM 2157 C CA . ALA A 1 263 ? 22.658 -21.755 -2.016 1.00 78.19 263 ALA A CA 1
ATOM 2158 C C . ALA A 1 263 ? 21.950 -22.860 -1.211 1.00 78.19 263 ALA A C 1
ATOM 2160 O O . ALA A 1 263 ? 20.755 -22.762 -0.942 1.00 78.19 263 ALA A O 1
ATOM 2161 N N . GLN A 1 264 ? 22.704 -23.874 -0.771 1.00 78.12 264 GLN A N 1
ATOM 2162 C CA . GLN A 1 264 ? 22.197 -24.965 0.069 1.00 78.12 264 GLN A CA 1
ATOM 2163 C C . GLN A 1 264 ? 21.725 -24.489 1.457 1.00 78.12 264 GLN A C 1
ATOM 2165 O O . GLN A 1 264 ? 20.738 -25.020 1.960 1.00 78.12 264 GLN A O 1
ATOM 2170 N N . TYR A 1 265 ? 22.360 -23.470 2.052 1.00 76.94 265 TYR A N 1
ATOM 2171 C CA . TYR A 1 265 ? 21.938 -22.901 3.341 1.00 76.94 265 TYR A CA 1
ATOM 2172 C C . TYR A 1 265 ? 20.605 -22.134 3.253 1.00 76.94 265 TYR A C 1
ATOM 2174 O O . TYR A 1 265 ? 19.738 -22.328 4.100 1.00 76.94 265 TYR A O 1
ATOM 2182 N N . PHE A 1 266 ? 20.409 -21.307 2.220 1.00 71.12 266 PHE A N 1
ATOM 2183 C CA . PHE A 1 266 ? 19.180 -20.511 2.049 1.00 71.12 266 PHE A CA 1
ATOM 2184 C C . PHE A 1 266 ? 17.993 -21.301 1.457 1.00 71.12 266 PHE A C 1
ATOM 2186 O O . PHE A 1 266 ? 16.865 -20.807 1.431 1.00 71.12 266 PHE A O 1
ATOM 2193 N N . TYR A 1 267 ? 18.215 -22.525 0.969 1.00 75.12 267 TYR A N 1
ATOM 2194 C CA . TYR A 1 267 ? 17.184 -23.325 0.298 1.00 75.12 267 TYR A CA 1
ATOM 2195 C C . TYR A 1 267 ? 15.983 -23.705 1.194 1.00 75.12 267 TYR A C 1
ATOM 2197 O O . TYR A 1 267 ? 14.854 -23.516 0.737 1.00 75.12 267 TYR A O 1
ATOM 2205 N N . PRO A 1 268 ? 16.153 -24.153 2.460 1.00 73.44 268 PRO A N 1
ATOM 2206 C CA . PRO A 1 268 ? 15.029 -24.437 3.357 1.00 73.44 268 PRO A CA 1
ATOM 2207 C C . PRO A 1 268 ? 14.111 -23.238 3.611 1.00 73.44 268 PRO A C 1
ATOM 2209 O O . PRO A 1 268 ? 12.899 -23.397 3.533 1.00 73.44 268 PRO A O 1
ATOM 2212 N N . GLN A 1 269 ? 14.662 -22.034 3.814 1.00 66.56 269 GLN A N 1
ATOM 2213 C CA . GLN A 1 269 ? 13.882 -20.812 4.084 1.00 66.56 269 GLN A CA 1
ATOM 2214 C C . GLN A 1 269 ? 12.917 -20.445 2.940 1.00 66.56 269 GLN A C 1
ATOM 2216 O O . GLN A 1 269 ? 11.901 -19.793 3.160 1.00 66.56 269 GLN A O 1
ATOM 2221 N N . ARG A 1 270 ? 13.201 -20.893 1.709 1.00 68.31 270 ARG A N 1
ATOM 2222 C CA . ARG A 1 270 ? 12.320 -20.711 0.542 1.00 68.31 270 ARG A CA 1
ATOM 2223 C C . ARG A 1 270 ? 11.232 -21.787 0.416 1.00 68.31 270 ARG A C 1
ATOM 2225 O O . ARG A 1 270 ? 10.371 -21.649 -0.443 1.00 68.31 270 ARG A O 1
ATOM 2232 N N . GLN A 1 271 ? 11.273 -22.842 1.235 1.00 70.12 271 GLN A N 1
ATOM 2233 C CA . GLN A 1 271 ? 10.291 -23.941 1.276 1.00 70.12 271 GLN A CA 1
ATOM 2234 C C . GLN A 1 271 ? 9.309 -23.826 2.460 1.00 70.12 271 GLN A C 1
ATOM 2236 O O . GLN A 1 271 ? 8.486 -24.724 2.660 1.00 70.12 271 GLN A O 1
ATOM 2241 N N . THR A 1 272 ? 9.463 -22.793 3.293 1.00 65.75 272 THR A N 1
ATOM 2242 C CA . THR A 1 272 ? 8.789 -22.650 4.593 1.00 65.75 272 THR A CA 1
ATOM 2243 C C . THR A 1 272 ? 8.200 -21.249 4.807 1.00 65.75 272 THR A C 1
ATOM 2245 O O . THR A 1 272 ? 8.178 -20.759 5.926 1.00 65.75 272 THR A O 1
ATOM 2248 N N . GLN A 1 273 ? 7.775 -20.566 3.741 1.00 59.31 273 GLN A N 1
ATOM 2249 C CA . GLN A 1 273 ? 7.253 -19.193 3.784 1.00 59.31 273 GLN A CA 1
ATOM 2250 C C . GLN A 1 273 ? 5.803 -19.108 4.287 1.00 59.31 273 GLN A C 1
ATOM 2252 O O . GLN A 1 273 ? 5.371 -18.051 4.747 1.00 59.31 273 GLN A O 1
ATOM 2257 N N . VAL A 1 274 ? 5.028 -20.194 4.199 1.00 57.19 274 VAL A N 1
ATOM 2258 C CA . VAL A 1 274 ? 3.677 -20.277 4.787 1.00 57.19 274 VAL A CA 1
ATOM 2259 C C . VAL A 1 274 ? 3.759 -20.400 6.302 1.00 57.19 274 VAL A C 1
ATOM 2261 O O . VAL A 1 274 ? 2.860 -19.962 7.005 1.00 57.19 274 VAL A O 1
ATOM 2264 N N . MET A 1 275 ? 4.856 -20.921 6.841 1.00 63.09 275 MET A N 1
ATOM 2265 C CA . MET A 1 275 ? 5.026 -21.147 8.277 1.00 63.09 275 MET A CA 1
ATOM 2266 C C . MET A 1 275 ? 5.495 -19.867 9.040 1.00 63.09 275 MET A C 1
ATOM 2268 O O . MET A 1 275 ? 6.179 -19.996 10.054 1.00 63.09 275 MET A O 1
ATOM 2272 N N . ASN A 1 276 ? 5.113 -18.652 8.573 1.00 52.53 276 ASN A N 1
ATOM 2273 C CA . ASN A 1 276 ? 5.741 -17.337 8.883 1.00 52.53 276 ASN A CA 1
ATOM 2274 C C . ASN A 1 276 ? 4.760 -16.096 9.025 1.00 52.53 276 ASN A C 1
ATOM 2276 O O . ASN A 1 276 ? 3.837 -16.178 9.833 1.00 52.53 276 ASN A O 1
ATOM 2280 N N . GLU A 1 277 ? 4.974 -14.929 8.363 1.00 49.69 277 GLU A N 1
ATOM 2281 C CA . GLU A 1 277 ? 4.428 -13.564 8.686 1.00 49.69 277 GLU A CA 1
ATOM 2282 C C . GLU A 1 277 ? 3.123 -13.040 7.959 1.00 49.69 277 GLU A C 1
ATOM 2284 O O . GLU A 1 277 ? 2.103 -13.693 8.120 1.00 49.69 277 GLU A O 1
ATOM 2289 N N . GLY A 1 278 ? 3.034 -11.866 7.260 1.00 35.84 278 GLY A N 1
ATOM 2290 C CA . GLY A 1 278 ? 1.756 -11.242 6.733 1.00 35.84 278 GLY A CA 1
ATOM 2291 C C . GLY A 1 278 ? 1.813 -10.135 5.623 1.00 35.84 278 GLY A C 1
ATOM 2292 O O . GLY A 1 278 ? 2.915 -9.739 5.269 1.00 35.84 278 GLY A O 1
ATOM 2293 N N . TRP A 1 279 ? 0.651 -9.598 5.130 1.00 41.09 279 TRP A N 1
ATOM 2294 C CA . TRP A 1 279 ? 0.464 -8.358 4.274 1.00 41.09 279 TRP A CA 1
ATOM 2295 C C . TRP A 1 279 ? -1.027 -7.896 4.048 1.00 41.09 279 TRP A C 1
ATOM 2297 O O . TRP A 1 279 ? -1.917 -8.723 4.196 1.00 41.09 279 TRP A O 1
ATOM 2307 N N . ALA A 1 280 ? -1.326 -6.617 3.686 1.00 38.72 280 ALA A N 1
ATOM 2308 C CA . ALA A 1 280 ? -2.684 -5.975 3.692 1.00 38.72 280 ALA A CA 1
ATOM 2309 C C . ALA A 1 280 ? -2.825 -4.661 2.831 1.00 38.72 280 ALA A C 1
ATOM 2311 O O . ALA A 1 280 ? -1.912 -3.855 2.912 1.00 38.72 280 ALA A O 1
ATOM 2312 N N . CYS A 1 281 ? -3.926 -4.369 2.069 1.00 52.97 281 CYS A N 1
ATOM 2313 C CA . CYS A 1 281 ? -3.831 -3.435 0.884 1.00 52.97 281 CYS A CA 1
ATOM 2314 C C . CYS A 1 281 ? -5.072 -2.556 0.365 1.00 52.97 281 CYS A C 1
ATOM 2316 O O . CYS A 1 281 ? -6.217 -3.011 0.483 1.00 52.97 281 CYS A O 1
ATOM 2318 N N . VAL A 1 282 ? -4.884 -1.381 -0.328 1.00 65.00 282 VAL A N 1
ATOM 2319 C CA . VAL A 1 282 ? -5.908 -0.322 -0.790 1.00 65.00 282 VAL A CA 1
ATOM 2320 C C . VAL A 1 282 ? -6.061 -0.006 -2.322 1.00 65.00 282 VAL A C 1
ATOM 2322 O O . VAL A 1 282 ? -5.245 -0.457 -3.096 1.00 65.00 282 VAL A O 1
ATOM 2325 N N . THR A 1 283 ? -7.028 0.766 -2.872 1.00 82.25 283 THR A N 1
ATOM 2326 C CA . THR A 1 283 ? -7.057 1.006 -4.361 1.00 82.25 283 THR A CA 1
ATOM 2327 C C . THR A 1 283 ? -6.008 1.965 -4.932 1.00 82.25 283 THR A C 1
ATOM 2329 O O . THR A 1 283 ? -5.543 2.868 -4.252 1.00 82.25 283 THR A O 1
ATOM 2332 N N . GLY A 1 284 ? -5.698 1.839 -6.231 1.00 81.69 284 GLY A N 1
ATOM 2333 C CA . GLY A 1 284 ? -4.706 2.693 -6.897 1.00 81.69 284 GLY A CA 1
ATOM 2334 C C . GLY A 1 284 ? -5.074 4.163 -7.079 1.00 81.69 284 GLY A C 1
ATOM 2335 O O . GLY A 1 284 ? -4.182 5.008 -7.048 1.00 81.69 284 GLY A O 1
ATOM 2336 N N . ASP A 1 285 ? -6.363 4.485 -7.192 1.00 83.44 285 ASP A N 1
ATOM 2337 C CA . ASP A 1 285 ? -6.876 5.860 -7.205 1.00 83.44 285 ASP A CA 1
ATOM 2338 C C . ASP A 1 285 ? -6.978 6.485 -5.799 1.00 83.44 285 ASP A C 1
ATOM 2340 O O . ASP A 1 285 ? -7.201 7.692 -5.678 1.00 83.44 285 ASP A O 1
ATOM 2344 N N . THR A 1 286 ? -6.790 5.695 -4.732 1.00 86.69 286 THR A N 1
ATOM 2345 C CA . THR A 1 286 ? -6.829 6.191 -3.352 1.00 86.69 286 THR A CA 1
ATOM 2346 C C . THR A 1 286 ? -5.675 7.157 -3.094 1.00 86.69 286 THR A C 1
ATOM 2348 O O . THR A 1 286 ? -4.509 6.860 -3.359 1.00 86.69 286 THR A O 1
ATOM 2351 N N . LEU A 1 287 ? -6.018 8.330 -2.557 1.00 88.38 287 LEU A N 1
ATOM 2352 C CA . LEU A 1 287 ? -5.059 9.369 -2.201 1.00 88.38 287 LEU A CA 1
ATOM 2353 C C . LEU A 1 287 ? -4.483 9.115 -0.803 1.00 88.38 287 LEU A C 1
ATOM 2355 O O . LEU A 1 287 ? -5.214 9.073 0.192 1.00 88.38 287 LEU A O 1
ATOM 2359 N N . ILE A 1 288 ? -3.160 8.997 -0.757 1.00 86.81 288 ILE A N 1
ATOM 2360 C CA . ILE A 1 288 ? -2.339 8.843 0.443 1.00 86.81 288 ILE A CA 1
ATOM 2361 C C . ILE A 1 288 ? -1.760 10.213 0.804 1.00 86.81 288 ILE A C 1
ATOM 2363 O O . ILE A 1 288 ? -1.332 10.971 -0.072 1.00 86.81 288 ILE A O 1
ATOM 2367 N N . VAL A 1 289 ? -1.758 10.553 2.093 1.00 85.44 289 VAL A N 1
ATOM 2368 C CA . VAL A 1 289 ? -1.111 11.773 2.599 1.00 85.44 289 VAL A CA 1
ATOM 2369 C C . VAL A 1 289 ? 0.379 11.494 2.784 1.00 85.44 289 VAL A C 1
ATOM 2371 O O . VAL A 1 289 ? 0.734 10.595 3.537 1.00 85.44 289 VAL A O 1
ATOM 2374 N N . THR A 1 290 ? 1.238 12.270 2.120 1.00 86.69 290 THR A N 1
ATOM 2375 C CA . THR A 1 290 ? 2.701 12.110 2.154 1.00 86.69 290 THR A CA 1
ATOM 2376 C C . THR A 1 290 ? 3.438 13.428 2.409 1.00 86.69 290 THR A C 1
ATOM 2378 O O . THR A 1 290 ? 2.863 14.513 2.277 1.00 86.69 290 THR A O 1
ATOM 2381 N N . ASP A 1 291 ? 4.741 13.352 2.695 1.00 84.19 291 ASP A N 1
ATOM 2382 C CA . ASP A 1 291 ? 5.655 14.505 2.781 1.00 84.19 291 ASP A CA 1
ATOM 2383 C C . ASP A 1 291 ? 5.765 15.313 1.469 1.00 84.19 291 ASP A C 1
ATOM 2385 O O . ASP A 1 291 ? 6.212 16.462 1.479 1.00 84.19 291 ASP A O 1
ATOM 2389 N N . GLN A 1 292 ? 5.304 14.747 0.347 1.00 85.25 292 GLN A N 1
ATOM 2390 C CA . GLN A 1 292 ? 5.211 15.406 -0.961 1.00 85.25 292 GLN A CA 1
ATOM 2391 C C . GLN A 1 292 ? 3.771 15.798 -1.344 1.00 85.25 292 GLN A C 1
ATOM 2393 O O . GLN A 1 292 ? 3.516 16.188 -2.483 1.00 85.25 292 GLN A O 1
ATOM 2398 N N . GLY A 1 293 ? 2.835 15.768 -0.386 1.00 84.75 293 GLY A N 1
ATOM 2399 C CA . GLY A 1 293 ? 1.430 16.142 -0.567 1.00 84.75 293 GLY A CA 1
ATOM 2400 C C . GLY A 1 293 ? 0.496 14.936 -0.704 1.00 84.75 293 GLY A C 1
ATOM 2401 O O . GLY A 1 293 ? 0.779 13.859 -0.182 1.00 84.75 293 GLY A O 1
ATOM 2402 N N . LEU A 1 294 ? -0.643 15.113 -1.379 1.00 88.56 294 LEU A N 1
ATOM 2403 C CA . LEU A 1 294 ? -1.540 13.999 -1.711 1.00 88.56 294 LEU A CA 1
ATOM 2404 C C . LEU A 1 294 ? -1.064 13.320 -3.001 1.00 88.56 294 LEU A C 1
ATOM 2406 O O . LEU A 1 294 ? -1.063 13.948 -4.060 1.00 88.56 294 LEU A O 1
ATOM 2410 N N . LEU A 1 295 ? -0.708 12.040 -2.909 1.00 88.06 295 LEU A N 1
ATOM 2411 C CA . LEU A 1 295 ? -0.281 11.203 -4.035 1.00 88.06 295 LEU A CA 1
ATOM 2412 C C . LEU A 1 295 ? -1.206 9.986 -4.172 1.00 88.06 295 LEU A C 1
ATOM 2414 O O . LEU A 1 295 ? -1.785 9.528 -3.188 1.00 88.06 295 LEU A O 1
ATOM 2418 N N . GLN A 1 296 ? -1.364 9.464 -5.388 1.00 89.88 296 GLN A N 1
ATOM 2419 C CA . GLN A 1 296 ? -2.155 8.252 -5.634 1.00 89.88 296 GLN A CA 1
ATOM 2420 C C . GLN A 1 296 ? -1.350 7.004 -5.268 1.00 89.88 296 GLN A C 1
ATOM 2422 O O . GLN A 1 296 ? -0.170 6.922 -5.608 1.00 89.88 296 GLN A O 1
ATOM 2427 N N . ALA A 1 297 ? -1.977 6.003 -4.644 1.00 83.69 297 ALA A N 1
ATOM 2428 C CA . ALA A 1 297 ? -1.311 4.740 -4.313 1.00 83.69 297 ALA A CA 1
ATOM 2429 C C . ALA A 1 297 ? -0.675 4.062 -5.550 1.00 83.69 297 ALA A C 1
ATOM 2431 O O . ALA A 1 297 ? 0.409 3.489 -5.449 1.00 83.69 297 ALA A O 1
ATOM 2432 N N . GLN A 1 298 ? -1.282 4.208 -6.740 1.00 85.25 298 GLN A N 1
ATOM 2433 C CA . GLN A 1 298 ? -0.698 3.737 -8.008 1.00 85.25 298 GLN A CA 1
ATOM 2434 C C . GLN A 1 298 ? 0.653 4.377 -8.291 1.00 85.25 298 GLN A C 1
ATOM 2436 O O . GLN A 1 298 ? 1.612 3.681 -8.618 1.00 85.25 298 GLN A O 1
ATOM 2441 N N . GLU A 1 299 ? 0.755 5.688 -8.095 1.00 85.38 299 GLU A N 1
ATOM 2442 C CA . GLU A 1 299 ? 2.015 6.394 -8.252 1.00 85.38 299 GLU A CA 1
ATOM 2443 C C . GLU A 1 299 ? 3.023 5.992 -7.172 1.00 85.38 299 GLU A C 1
ATOM 2445 O O . GLU A 1 299 ? 4.196 5.799 -7.500 1.00 85.38 299 GLU A O 1
ATOM 2450 N N . LEU A 1 300 ? 2.593 5.813 -5.912 1.00 81.31 300 LEU A N 1
ATOM 2451 C CA . LEU A 1 300 ? 3.481 5.347 -4.839 1.00 81.31 300 LEU A CA 1
ATOM 2452 C C . LEU A 1 300 ? 4.193 4.050 -5.241 1.00 81.31 300 LEU A C 1
ATOM 2454 O O . LEU A 1 300 ? 5.401 3.923 -5.051 1.00 81.31 300 LEU A O 1
ATOM 2458 N N . VAL A 1 301 ? 3.460 3.110 -5.834 1.00 75.56 301 VAL A N 1
ATOM 2459 C CA . VAL A 1 301 ? 3.988 1.802 -6.228 1.00 75.56 301 VAL A CA 1
ATOM 2460 C C . VAL A 1 301 ? 4.786 1.839 -7.525 1.00 75.56 301 VAL A C 1
ATOM 2462 O O . VAL A 1 301 ? 5.902 1.316 -7.564 1.00 75.56 301 VAL A O 1
ATOM 2465 N N . GLU A 1 302 ? 4.274 2.486 -8.574 1.00 81.06 302 GLU A N 1
ATOM 2466 C CA . GLU A 1 302 ? 4.964 2.564 -9.870 1.00 81.06 302 GLU A CA 1
ATOM 2467 C C . GLU A 1 302 ? 6.278 3.351 -9.785 1.00 81.06 302 GLU A C 1
ATOM 2469 O O . GLU A 1 302 ? 7.288 2.940 -10.360 1.00 81.06 302 GLU A O 1
ATOM 2474 N N . SER A 1 303 ? 6.298 4.454 -9.027 1.00 77.62 303 SER A N 1
ATOM 2475 C CA . SER A 1 303 ? 7.510 5.258 -8.813 1.00 77.62 303 SER A CA 1
ATOM 2476 C C . SER A 1 303 ? 8.465 4.670 -7.767 1.00 77.62 303 SER A C 1
ATOM 2478 O O . SER A 1 303 ? 9.602 5.135 -7.660 1.00 77.62 303 SER A O 1
ATOM 2480 N N . ARG A 1 304 ? 8.018 3.661 -6.998 1.00 76.00 304 ARG A N 1
ATOM 2481 C CA . ARG A 1 304 ? 8.660 3.186 -5.758 1.00 76.00 304 ARG A CA 1
ATOM 2482 C C . ARG A 1 304 ? 8.951 4.349 -4.808 1.00 76.00 304 ARG A C 1
ATOM 2484 O O . ARG A 1 304 ? 10.090 4.593 -4.393 1.00 76.00 304 ARG A O 1
ATOM 2491 N N . PHE A 1 305 ? 7.893 5.106 -4.525 1.00 75.12 305 PHE A N 1
ATOM 2492 C CA . PHE A 1 305 ? 7.918 6.317 -3.724 1.00 75.12 305 PHE A CA 1
ATOM 2493 C C . PHE A 1 305 ? 8.564 6.052 -2.369 1.00 75.12 305 PHE A C 1
ATOM 2495 O O . PHE A 1 305 ? 8.144 5.181 -1.613 1.00 75.12 305 PHE A O 1
ATOM 2502 N N . SER A 1 306 ? 9.607 6.823 -2.086 1.00 72.50 306 SER A N 1
ATOM 2503 C CA . SER A 1 306 ? 10.518 6.631 -0.958 1.00 72.50 306 SER A CA 1
ATOM 2504 C C . SER A 1 306 ? 10.459 7.790 0.042 1.00 72.50 306 SER A C 1
ATOM 2506 O O . SER A 1 306 ? 11.444 8.045 0.732 1.00 72.50 306 SER A O 1
ATOM 2508 N N . GLY A 1 307 ? 9.332 8.504 0.084 1.00 76.50 307 GLY A N 1
ATOM 2509 C CA . GLY A 1 307 ? 9.010 9.518 1.090 1.00 76.50 307 GLY A CA 1
ATOM 2510 C C . GLY A 1 307 ? 8.122 8.976 2.215 1.00 76.50 307 GLY A C 1
ATOM 2511 O O . GLY A 1 307 ? 7.808 7.781 2.267 1.00 76.50 307 GLY A O 1
ATOM 2512 N N . CYS A 1 308 ? 7.719 9.865 3.117 1.00 80.19 308 CYS A N 1
ATOM 2513 C CA . CYS A 1 308 ? 6.973 9.526 4.328 1.00 80.19 308 CYS A CA 1
ATOM 2514 C C . CYS A 1 308 ? 5.462 9.693 4.155 1.00 80.19 308 CYS A C 1
ATOM 2516 O O . CYS A 1 308 ? 5.024 10.546 3.385 1.00 80.19 308 CYS A O 1
ATOM 2518 N N . VAL A 1 309 ? 4.673 8.908 4.893 1.00 79.94 309 VAL A N 1
ATOM 2519 C CA . VAL A 1 309 ? 3.229 9.120 5.082 1.00 79.94 309 VAL A CA 1
ATOM 2520 C C . VAL A 1 309 ? 2.975 10.110 6.234 1.00 79.94 309 VAL A C 1
ATOM 2522 O O . VAL A 1 309 ? 3.897 10.763 6.731 1.00 79.94 309 VAL A O 1
ATOM 2525 N N . GLU A 1 310 ? 1.721 10.307 6.638 1.00 70.81 310 GLU A N 1
ATOM 2526 C CA . GLU A 1 310 ? 1.312 11.432 7.489 1.00 70.81 310 GLU A CA 1
ATOM 2527 C C . GLU A 1 310 ? 1.720 11.347 8.964 1.00 70.81 310 GLU A C 1
ATOM 2529 O O . GLU A 1 310 ? 1.590 12.337 9.686 1.00 70.81 310 GLU A O 1
ATOM 2534 N N . ASP A 1 311 ? 2.157 10.176 9.420 1.00 61.72 311 ASP A N 1
ATOM 2535 C CA . ASP A 1 311 ? 2.683 9.942 10.766 1.00 61.72 311 ASP A CA 1
ATOM 2536 C C . ASP A 1 311 ? 4.210 10.154 10.855 1.00 61.72 311 ASP A C 1
ATOM 2538 O O . ASP A 1 311 ? 4.773 10.110 11.948 1.00 61.72 311 ASP A O 1
ATOM 2542 N N . GLY A 1 312 ? 4.865 10.424 9.718 1.00 64.50 312 GLY A N 1
ATOM 2543 C CA . GLY A 1 312 ? 6.312 10.597 9.590 1.00 64.50 312 GLY A CA 1
ATOM 2544 C C . GLY A 1 312 ? 7.081 9.321 9.232 1.00 64.50 312 GLY A C 1
ATOM 2545 O O . GLY A 1 312 ? 8.262 9.418 8.898 1.00 64.50 312 GLY A O 1
ATOM 2546 N N . ASN A 1 313 ? 6.437 8.151 9.241 1.00 59.41 313 ASN A N 1
ATOM 2547 C CA . ASN A 1 313 ? 7.046 6.890 8.823 1.00 59.41 313 ASN A CA 1
ATOM 2548 C C . ASN A 1 313 ? 7.036 6.733 7.301 1.00 59.41 313 ASN A C 1
ATOM 2550 O O . ASN A 1 313 ? 6.282 7.402 6.594 1.00 59.41 313 ASN A O 1
ATOM 2554 N N . ARG A 1 314 ? 7.880 5.847 6.768 1.00 68.62 314 ARG A N 1
ATOM 2555 C CA . ARG A 1 314 ? 8.120 5.760 5.326 1.00 68.62 314 ARG A CA 1
ATOM 2556 C C . ARG A 1 314 ? 7.467 4.567 4.647 1.00 68.62 314 ARG A C 1
ATOM 2558 O O . ARG A 1 314 ? 7.403 3.474 5.197 1.00 68.62 314 ARG A O 1
ATOM 2565 N N . VAL A 1 315 ? 7.085 4.802 3.396 1.00 60.97 315 VAL A N 1
ATOM 2566 C CA . VAL A 1 315 ? 6.634 3.825 2.403 1.00 60.97 315 VAL A CA 1
ATOM 2567 C C . VAL A 1 315 ? 7.758 2.846 2.002 1.00 60.97 315 VAL A C 1
ATOM 2569 O O . VAL A 1 315 ? 8.855 3.255 1.610 1.00 60.97 315 VAL A O 1
ATOM 2572 N N . VAL A 1 316 ? 7.448 1.546 2.043 1.00 56.44 316 VAL A N 1
ATOM 2573 C CA . VAL A 1 316 ? 8.300 0.389 1.695 1.00 56.44 316 VAL A CA 1
ATOM 2574 C C . VAL A 1 316 ? 7.521 -0.664 0.909 1.00 56.44 316 VAL A C 1
ATOM 2576 O O . VAL A 1 316 ? 6.299 -0.658 0.919 1.00 56.44 316 VAL A O 1
ATOM 2579 N N . ASN A 1 317 ? 8.237 -1.617 0.298 1.00 50.00 317 ASN A N 1
ATOM 2580 C CA . ASN A 1 317 ? 7.699 -2.888 -0.210 1.00 50.00 317 ASN A CA 1
ATOM 2581 C C . ASN A 1 317 ? 6.434 -2.719 -1.066 1.00 50.00 317 ASN A C 1
ATOM 2583 O O . ASN A 1 317 ? 5.322 -2.945 -0.605 1.00 50.00 317 ASN A O 1
ATOM 2587 N N . TRP A 1 318 ? 6.631 -2.283 -2.310 1.00 67.19 318 TRP A N 1
ATOM 2588 C CA . TRP A 1 318 ? 5.551 -1.956 -3.237 1.00 67.19 318 TRP A CA 1
ATOM 2589 C C . TRP A 1 318 ? 5.090 -3.170 -4.058 1.00 67.19 318 TRP A C 1
ATOM 2591 O O . TRP A 1 318 ? 5.928 -3.835 -4.677 1.00 67.19 318 TRP A O 1
ATOM 2601 N N . PHE A 1 319 ? 3.777 -3.407 -4.148 1.00 56.97 319 PHE A N 1
ATOM 2602 C CA . PHE A 1 319 ? 3.195 -4.560 -4.849 1.00 56.97 319 PHE A CA 1
ATOM 2603 C C . PHE A 1 319 ? 2.046 -4.152 -5.802 1.00 56.97 319 PHE A C 1
ATOM 2605 O O . PHE A 1 319 ? 1.022 -3.651 -5.353 1.00 56.97 319 PHE A O 1
ATOM 2612 N N . THR A 1 320 ? 2.168 -4.377 -7.119 1.00 52.59 320 THR A N 1
ATOM 2613 C CA . THR A 1 320 ? 1.099 -4.128 -8.127 1.00 52.59 320 THR A CA 1
ATOM 2614 C C . THR A 1 320 ? 0.377 -5.417 -8.503 1.00 52.59 320 THR A C 1
ATOM 2616 O O . THR A 1 320 ? 1.035 -6.437 -8.700 1.00 52.59 320 THR A O 1
ATOM 2619 N N . HIS A 1 321 ? -0.951 -5.379 -8.681 1.00 57.19 321 HIS A N 1
ATOM 2620 C CA . HIS A 1 321 ? -1.734 -6.587 -8.959 1.00 57.19 321 HIS A CA 1
ATOM 2621 C C . HIS A 1 321 ? -3.066 -6.329 -9.762 1.00 57.19 321 HIS A C 1
ATOM 2623 O O . HIS A 1 321 ? -3.582 -5.209 -9.717 1.00 57.19 321 HIS A O 1
ATOM 2629 N N . PRO A 1 322 ? -3.678 -7.330 -10.465 1.00 57.16 322 PRO A N 1
ATOM 2630 C CA . PRO A 1 322 ? -4.756 -7.137 -11.484 1.00 57.16 322 PRO A CA 1
ATOM 2631 C C . PRO A 1 322 ? -6.298 -6.958 -11.163 1.00 57.16 322 PRO A C 1
ATOM 2633 O O . PRO A 1 322 ? -6.836 -5.987 -11.683 1.00 57.16 322 PRO A O 1
ATOM 2636 N N . SER A 1 323 ? -7.079 -7.796 -10.428 1.00 57.34 323 SER A N 1
ATOM 2637 C CA . SER A 1 323 ? -8.562 -7.585 -10.208 1.00 57.34 323 SER A CA 1
ATOM 2638 C C . SER A 1 323 ? -9.168 -8.068 -8.844 1.00 57.34 323 SER A C 1
ATOM 2640 O O . SER A 1 323 ? -8.792 -9.172 -8.492 1.00 57.34 323 SER A O 1
ATOM 2642 N N . LYS A 1 324 ? -10.001 -7.287 -8.065 1.00 57.03 324 LYS A N 1
ATOM 2643 C CA . LYS A 1 324 ? -10.766 -7.673 -6.792 1.00 57.03 324 LYS A CA 1
ATOM 2644 C C . LYS A 1 324 ? -12.166 -7.139 -6.632 1.00 57.03 324 LYS A C 1
ATOM 2646 O O . LYS A 1 324 ? -12.299 -5.975 -6.985 1.00 57.03 324 LYS A O 1
ATOM 2651 N N . PRO A 1 325 ? -13.039 -7.831 -5.843 1.00 61.06 325 PRO A N 1
ATOM 2652 C CA . PRO A 1 325 ? -13.973 -7.215 -4.900 1.00 61.06 325 PRO A CA 1
ATOM 2653 C C . PRO A 1 325 ? -13.291 -6.101 -4.110 1.00 61.06 325 PRO A C 1
ATOM 2655 O O . PRO A 1 325 ? -12.733 -6.283 -3.018 1.00 61.06 325 PRO A O 1
ATOM 2658 N N . ARG A 1 326 ? -13.331 -4.904 -4.683 1.00 81.56 326 ARG A N 1
ATOM 2659 C CA . ARG A 1 326 ? -13.045 -3.704 -3.931 1.00 81.56 326 ARG A CA 1
ATOM 2660 C C . ARG A 1 326 ? -14.343 -3.340 -3.246 1.00 81.56 326 ARG A C 1
ATOM 2662 O O . ARG A 1 326 ? -15.415 -3.381 -3.851 1.00 81.56 326 ARG A O 1
ATOM 2669 N N . ILE A 1 327 ? -14.242 -2.958 -1.987 1.00 83.81 327 ILE A N 1
ATOM 2670 C CA . ILE A 1 327 ? -15.381 -2.427 -1.260 1.00 83.81 327 ILE A CA 1
ATOM 2671 C C . ILE A 1 327 ? -15.188 -0.921 -1.184 1.00 83.81 327 ILE A C 1
ATOM 2673 O O . ILE A 1 327 ? -14.203 -0.428 -0.636 1.00 83.81 327 ILE A O 1
ATOM 2677 N N . ARG A 1 328 ? -16.111 -0.194 -1.814 1.00 90.00 328 ARG A N 1
ATOM 2678 C CA . ARG A 1 328 ? -16.203 1.263 -1.799 1.00 90.00 328 ARG A CA 1
ATOM 2679 C C . ARG A 1 328 ? -17.177 1.642 -0.689 1.00 90.00 328 ARG A C 1
ATOM 2681 O O . ARG A 1 328 ? -18.394 1.651 -0.885 1.00 90.00 328 ARG A O 1
ATOM 2688 N N . ILE A 1 329 ? -16.640 1.907 0.501 1.00 90.12 329 ILE A N 1
ATOM 2689 C CA . ILE A 1 329 ? -17.430 2.422 1.622 1.00 90.12 329 ILE A CA 1
ATOM 2690 C C . ILE A 1 329 ? -17.616 3.928 1.471 1.00 90.12 329 ILE A C 1
ATOM 2692 O O . ILE A 1 329 ? -16.671 4.653 1.167 1.00 90.12 329 ILE A O 1
ATOM 2696 N N . ARG A 1 330 ? -18.827 4.416 1.739 1.00 90.06 330 ARG A N 1
ATOM 2697 C CA . ARG A 1 330 ? -19.141 5.844 1.800 1.00 90.06 330 ARG A CA 1
ATOM 2698 C C . ARG A 1 330 ? -19.729 6.182 3.155 1.00 90.06 330 ARG A C 1
ATOM 2700 O O . ARG A 1 330 ? -20.674 5.549 3.621 1.00 90.06 330 ARG A O 1
ATOM 2707 N N . THR A 1 331 ? -19.184 7.215 3.772 1.00 90.06 331 THR A N 1
ATOM 2708 C CA . THR A 1 331 ? -19.653 7.741 5.054 1.00 90.06 331 THR A CA 1
ATOM 2709 C C . THR A 1 331 ? -20.774 8.763 4.866 1.00 90.06 331 THR A C 1
ATOM 2711 O O . THR A 1 331 ? -20.858 9.426 3.835 1.00 90.06 331 THR A O 1
ATOM 2714 N N . ARG A 1 332 ? -21.562 8.995 5.919 1.00 87.75 332 ARG A N 1
ATOM 2715 C CA . ARG A 1 332 ? -22.599 10.042 6.037 1.00 87.75 332 ARG A CA 1
ATOM 2716 C C . ARG A 1 332 ? -22.069 11.479 5.887 1.00 87.75 332 ARG A C 1
ATOM 2718 O O . ARG A 1 332 ? -22.835 12.443 5.758 1.00 87.75 332 ARG A O 1
ATOM 2725 N N . ASN A 1 333 ? -20.748 11.641 5.941 1.00 86.62 333 ASN A N 1
ATOM 2726 C CA . ASN A 1 333 ? -20.058 12.896 5.663 1.00 86.62 333 ASN A CA 1
ATOM 2727 C C . ASN A 1 333 ? -19.605 12.995 4.189 1.00 86.62 333 ASN A C 1
ATOM 2729 O O . ASN A 1 333 ? -19.165 14.062 3.779 1.00 86.62 333 ASN A O 1
ATOM 2733 N N . GLY A 1 334 ? -19.697 11.939 3.383 1.00 85.81 334 GLY A N 1
ATOM 2734 C CA . GLY A 1 334 ? -19.255 11.916 1.983 1.00 85.81 334 GLY A CA 1
ATOM 2735 C C . GLY A 1 334 ? -17.805 11.466 1.762 1.00 85.81 334 GLY A C 1
ATOM 2736 O O . GLY A 1 334 ? -17.428 11.254 0.610 1.00 85.81 334 GLY A O 1
ATOM 2737 N N . TYR A 1 335 ? -17.018 11.247 2.829 1.00 88.50 335 TYR A N 1
ATOM 2738 C CA . TYR A 1 335 ? -15.722 10.561 2.717 1.00 88.50 335 TYR A CA 1
ATOM 2739 C C . TYR A 1 335 ? -15.939 9.148 2.181 1.00 88.50 335 TYR A C 1
ATOM 2741 O O . TYR A 1 335 ? -16.896 8.476 2.583 1.00 88.50 335 TYR A O 1
ATOM 2749 N N . GLU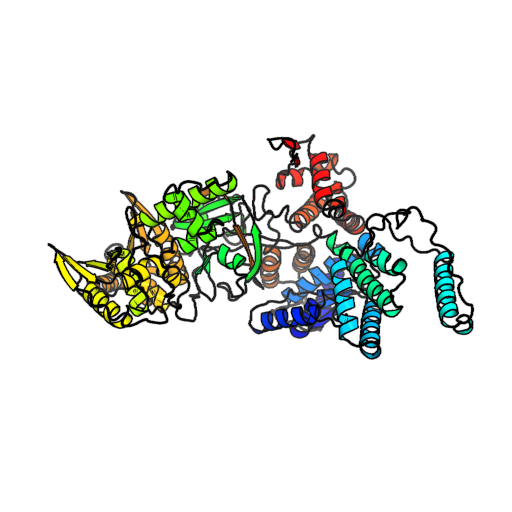 A 1 336 ? -15.050 8.720 1.293 1.00 88.69 336 GLU A N 1
ATOM 2750 C CA . GLU A 1 336 ? -15.148 7.466 0.559 1.00 88.69 336 GLU A CA 1
ATOM 2751 C C . GLU A 1 336 ? -13.760 6.827 0.466 1.00 88.69 336 GLU A C 1
ATOM 2753 O O . GLU A 1 336 ? -12.812 7.469 0.013 1.00 88.69 336 GLU A O 1
ATOM 2758 N N . LEU A 1 337 ? -13.652 5.575 0.905 1.00 86.94 337 LEU A N 1
ATOM 2759 C CA . LEU A 1 337 ? -12.489 4.721 0.674 1.00 86.94 337 LEU A CA 1
ATOM 2760 C C . LEU A 1 337 ? -12.948 3.589 -0.234 1.00 86.94 337 LEU A C 1
ATOM 2762 O O . LEU A 1 337 ? -13.959 2.946 0.054 1.00 86.94 337 LEU A O 1
ATOM 2766 N N . GLN A 1 338 ? -12.187 3.323 -1.291 1.00 86.00 338 GLN A N 1
ATOM 2767 C CA . GLN A 1 338 ? -12.246 2.041 -1.969 1.00 86.00 338 GLN A CA 1
ATOM 2768 C C . GLN A 1 338 ? -10.977 1.260 -1.607 1.00 86.00 338 GLN A C 1
ATOM 2770 O O . GLN A 1 338 ? -9.862 1.768 -1.693 1.00 86.00 338 GLN A O 1
ATOM 2775 N N . GLY A 1 339 ? -11.151 0.031 -1.135 1.00 79.62 339 GLY A N 1
ATOM 2776 C CA . GLY A 1 339 ? -10.058 -0.822 -0.668 1.00 79.62 339 GLY A CA 1
ATOM 2777 C C . GLY A 1 339 ? -10.414 -2.295 -0.803 1.00 79.62 339 GLY A C 1
ATOM 2778 O O . GLY A 1 339 ? -11.417 -2.639 -1.427 1.00 79.62 339 GLY A O 1
ATOM 2779 N N . GLY A 1 340 ? -9.596 -3.184 -0.243 1.00 68.88 340 GLY A N 1
ATOM 2780 C CA . GLY A 1 340 ? -9.892 -4.617 -0.249 1.00 68.88 340 GLY A CA 1
ATOM 2781 C C . GLY A 1 340 ? -11.144 -5.013 0.525 1.00 68.88 340 GLY A C 1
ATOM 2782 O O . GLY A 1 340 ? -11.448 -4.401 1.537 1.00 68.88 340 GLY A O 1
ATOM 2783 N N . ALA A 1 341 ? -11.828 -6.081 0.109 1.00 65.00 341 ALA A N 1
ATOM 2784 C CA . ALA A 1 341 ? -12.855 -6.711 0.941 1.00 65.00 341 ALA A CA 1
ATOM 2785 C C . ALA A 1 341 ? -12.345 -7.056 2.355 1.00 65.00 341 ALA A C 1
ATOM 2787 O O . ALA A 1 341 ? -12.974 -6.722 3.348 1.00 65.00 341 ALA A O 1
ATOM 2788 N N . ASP A 1 342 ? -11.153 -7.627 2.457 1.00 48.97 342 ASP A N 1
ATOM 2789 C CA . ASP A 1 342 ? -10.433 -7.881 3.706 1.00 48.97 342 ASP A CA 1
ATOM 2790 C C . ASP A 1 342 ? -9.760 -6.648 4.327 1.00 48.97 342 ASP A C 1
ATOM 2792 O O . ASP A 1 342 ? -9.293 -6.731 5.457 1.00 48.97 342 ASP A O 1
ATOM 2796 N N . HIS A 1 343 ? -9.645 -5.530 3.600 1.00 60.56 343 HIS A N 1
ATOM 2797 C CA . HIS A 1 343 ? -8.826 -4.396 4.024 1.00 60.56 343 HIS A CA 1
ATOM 2798 C C . HIS A 1 343 ? -9.347 -3.837 5.344 1.00 60.56 343 HIS A C 1
ATOM 2800 O O . HIS A 1 343 ? -10.447 -3.290 5.412 1.00 60.56 343 HIS A O 1
ATOM 2806 N N . LYS A 1 344 ? -8.578 -4.040 6.413 1.00 60.59 344 LYS A N 1
ATOM 2807 C CA . LYS A 1 344 ? -8.941 -3.603 7.755 1.00 60.59 344 LYS A CA 1
ATOM 2808 C C . LYS A 1 344 ? -8.819 -2.104 7.810 1.00 60.59 344 LYS A C 1
ATOM 2810 O O . LYS A 1 344 ? -7.780 -1.604 7.425 1.00 60.59 344 LYS A O 1
ATOM 2815 N N . ILE A 1 345 ? -9.846 -1.443 8.330 1.00 61.97 345 ILE A N 1
ATOM 2816 C CA . ILE A 1 345 ? -9.807 -0.064 8.806 1.00 61.97 345 ILE A CA 1
ATOM 2817 C C . ILE A 1 345 ? -10.009 -0.029 10.321 1.00 61.97 345 ILE A C 1
ATOM 2819 O O . ILE A 1 345 ? -10.567 -0.960 10.908 1.00 61.97 345 ILE A O 1
ATOM 2823 N N . PHE A 1 346 ? -9.567 1.051 10.961 1.00 60.06 346 PHE A N 1
ATOM 2824 C CA . PHE A 1 346 ? -9.749 1.239 12.398 1.00 60.06 346 PHE A CA 1
ATOM 2825 C C . PHE A 1 346 ? -11.160 1.761 12.714 1.00 60.06 346 PHE A C 1
ATOM 2827 O O . PHE A 1 346 ? -11.593 2.785 12.176 1.00 60.06 346 PHE A O 1
ATOM 2834 N N . VAL A 1 347 ? -11.889 1.046 13.573 1.00 65.88 347 VAL A N 1
ATOM 2835 C CA . VAL A 1 347 ? -13.308 1.279 13.882 1.00 65.88 347 VAL A CA 1
ATOM 2836 C C . VAL A 1 347 ? -13.540 1.091 15.377 1.00 65.88 347 VAL A C 1
ATOM 2838 O O . VAL A 1 347 ? -13.400 -0.007 15.902 1.00 65.88 347 VAL A O 1
ATOM 2841 N N . GLY A 1 348 ? -13.894 2.167 16.085 1.00 54.47 348 GLY A N 1
ATOM 2842 C CA . GLY A 1 348 ? -14.291 2.105 17.500 1.00 54.47 348 GLY A CA 1
ATOM 2843 C C . GLY A 1 348 ? -13.220 1.625 18.494 1.00 54.47 348 GLY A C 1
ATOM 2844 O O . GLY A 1 348 ? -13.560 1.386 19.649 1.00 54.47 348 GLY A O 1
ATOM 2845 N N . GLY A 1 349 ? -11.958 1.494 18.070 1.00 50.69 349 GLY A N 1
ATOM 2846 C CA . GLY A 1 349 ? -10.867 0.892 18.847 1.00 50.69 349 GLY A CA 1
ATOM 2847 C C . GLY A 1 349 ? -10.365 -0.453 18.300 1.00 50.69 349 GLY A C 1
ATOM 2848 O O . GLY A 1 349 ? -9.324 -0.930 18.744 1.00 50.69 349 GLY A O 1
ATOM 2849 N N . GLU A 1 350 ? -11.068 -1.049 17.333 1.00 48.28 350 GLU A N 1
ATOM 2850 C CA . GLU A 1 350 ? -10.782 -2.376 16.778 1.00 48.28 350 GLU A CA 1
ATOM 2851 C C . GLU A 1 350 ? -10.526 -2.343 15.260 1.00 48.28 350 GLU A C 1
ATOM 2853 O O . GLU A 1 350 ? -10.737 -1.341 14.574 1.00 48.28 350 GLU A O 1
ATOM 2858 N N . TRP A 1 351 ? -10.058 -3.469 14.721 1.00 55.75 351 TRP A N 1
ATOM 2859 C CA . TRP A 1 351 ? -9.592 -3.607 13.342 1.00 55.75 351 TRP A CA 1
ATOM 2860 C C . TRP A 1 351 ? -10.597 -4.363 12.478 1.00 55.75 351 TRP A C 1
ATOM 2862 O O . TRP A 1 351 ? -10.675 -5.588 12.534 1.00 55.75 351 TRP A O 1
ATOM 2872 N N . THR A 1 352 ? -11.375 -3.631 11.676 1.00 60.19 352 THR A N 1
ATOM 2873 C CA . THR A 1 352 ? -12.511 -4.186 10.922 1.00 60.19 352 THR A CA 1
ATOM 2874 C C . THR A 1 352 ? -12.283 -4.138 9.416 1.00 60.19 352 THR A C 1
ATOM 2876 O O . THR A 1 352 ? -12.138 -3.071 8.826 1.00 60.19 352 THR A O 1
ATOM 2879 N N . GLU A 1 353 ? -12.284 -5.312 8.790 1.00 69.62 353 GLU A N 1
ATOM 2880 C CA . GLU A 1 353 ? -12.218 -5.514 7.334 1.00 69.62 353 GLU A CA 1
ATOM 2881 C C . GLU A 1 353 ? -13.409 -4.865 6.614 1.00 69.62 353 GLU A C 1
ATOM 2883 O O . GLU A 1 353 ? -14.536 -4.970 7.109 1.00 69.62 353 GLU A O 1
ATOM 2888 N N . LEU A 1 354 ? -13.211 -4.275 5.425 1.00 68.75 354 LEU A N 1
ATOM 2889 C CA . LEU A 1 354 ? -14.298 -3.589 4.707 1.00 68.75 354 LEU A CA 1
ATOM 2890 C C . LEU A 1 354 ? -15.538 -4.471 4.452 1.00 68.75 354 LEU A C 1
ATOM 2892 O O . LEU A 1 354 ? -16.649 -3.951 4.388 1.00 68.75 354 LEU A O 1
ATOM 2896 N N . GLN A 1 355 ? -15.368 -5.792 4.335 1.00 74.81 355 GLN A N 1
ATOM 2897 C CA . GLN A 1 355 ? -16.441 -6.773 4.119 1.00 74.81 355 GLN A CA 1
ATOM 2898 C C . GLN A 1 355 ? -17.293 -7.050 5.361 1.00 74.81 355 GLN A C 1
ATOM 2900 O O . GLN A 1 355 ? -18.414 -7.539 5.236 1.00 74.81 355 GLN A O 1
ATOM 2905 N N . ASN A 1 356 ? -16.771 -6.742 6.550 1.00 77.31 356 ASN A N 1
ATOM 2906 C CA . ASN A 1 356 ? -17.450 -6.967 7.826 1.00 77.31 356 ASN A CA 1
ATOM 2907 C C . ASN A 1 356 ? -18.205 -5.716 8.320 1.00 77.31 356 ASN A C 1
ATOM 2909 O O . ASN A 1 356 ? -19.054 -5.827 9.213 1.00 77.31 356 ASN A O 1
ATOM 2913 N N . LEU A 1 357 ? -17.929 -4.556 7.710 1.00 79.81 357 LEU A N 1
ATOM 2914 C CA . LEU A 1 357 ? -18.608 -3.282 7.948 1.00 79.81 357 LEU A CA 1
ATOM 2915 C C . LEU A 1 357 ? -20.075 -3.309 7.498 1.00 79.81 357 LEU A C 1
ATOM 2917 O O . LEU A 1 357 ? -20.437 -3.922 6.492 1.00 79.81 357 LEU A O 1
ATOM 2921 N N . LYS A 1 358 ? -20.925 -2.576 8.217 1.00 85.62 358 LYS A N 1
ATOM 2922 C CA . LYS A 1 358 ? -22.359 -2.429 7.940 1.00 85.62 358 LYS A CA 1
ATOM 2923 C C . LYS A 1 358 ? -22.753 -0.960 7.846 1.00 85.62 358 LYS A C 1
ATOM 2925 O O . LYS A 1 358 ? -22.167 -0.075 8.467 1.00 85.62 358 LYS A O 1
ATOM 2930 N N . ILE A 1 359 ? -23.811 -0.700 7.083 1.00 89.50 359 ILE A N 1
ATOM 2931 C CA . ILE A 1 359 ? -24.447 0.620 7.031 1.00 89.50 359 ILE A CA 1
ATOM 2932 C C . ILE A 1 359 ? -24.967 0.962 8.435 1.00 89.50 359 ILE A C 1
ATOM 2934 O O . ILE A 1 359 ? -25.781 0.229 8.996 1.00 89.50 359 ILE A O 1
ATOM 2938 N N . GLY A 1 360 ? -24.496 2.081 8.984 1.00 82.62 360 GLY A N 1
ATOM 2939 C CA . GLY A 1 360 ? -24.737 2.514 10.361 1.00 82.62 360 GLY A CA 1
ATOM 2940 C C . GLY A 1 360 ? -23.531 2.396 11.301 1.00 82.62 360 GLY A C 1
ATOM 2941 O O . GLY A 1 360 ? -23.522 3.106 12.306 1.00 82.62 360 GLY A O 1
ATOM 2942 N N . ASP A 1 361 ? -22.512 1.590 10.978 1.00 80.69 361 ASP A N 1
ATOM 2943 C CA . ASP A 1 361 ? -21.328 1.425 11.835 1.00 80.69 361 ASP A CA 1
ATOM 2944 C C . ASP A 1 361 ? -20.543 2.740 11.962 1.00 80.69 361 ASP A C 1
ATOM 2946 O O . ASP A 1 361 ? -20.421 3.503 10.996 1.00 80.69 361 ASP A O 1
ATOM 2950 N N . ALA A 1 362 ? -20.037 3.017 13.168 1.00 80.25 362 ALA A N 1
ATOM 2951 C CA . ALA A 1 362 ? -19.391 4.277 13.520 1.00 80.25 362 ALA A CA 1
ATOM 2952 C C . ALA A 1 362 ? -17.869 4.209 13.319 1.00 80.25 362 ALA A C 1
ATOM 2954 O O . ALA A 1 362 ? -17.168 3.545 14.079 1.00 80.25 362 ALA A O 1
ATOM 2955 N N . VAL A 1 363 ? -17.363 4.926 12.315 1.00 78.81 363 VAL A N 1
ATOM 2956 C CA . VAL A 1 363 ? -15.945 4.941 11.916 1.00 78.81 363 VAL A CA 1
ATOM 2957 C C . VAL A 1 363 ? -15.292 6.285 12.248 1.00 78.81 363 VAL A C 1
ATOM 2959 O O . VAL A 1 363 ? -15.944 7.332 12.179 1.00 78.81 363 VAL A O 1
ATOM 2962 N N . GLU A 1 364 ? -14.009 6.269 12.606 1.00 73.50 364 GLU A N 1
ATOM 2963 C CA . GLU A 1 364 ? -13.265 7.475 12.987 1.00 73.50 364 GLU A CA 1
ATOM 2964 C C . GLU A 1 364 ? -12.641 8.170 11.764 1.00 73.50 364 GLU A C 1
ATOM 2966 O O . GLU A 1 364 ? -12.021 7.539 10.912 1.00 73.50 364 GLU A O 1
ATOM 2971 N N . ILE A 1 365 ? -12.799 9.492 11.678 1.00 73.75 365 ILE A N 1
ATOM 2972 C CA . ILE A 1 365 ? -12.189 10.358 10.668 1.00 73.75 365 ILE A CA 1
ATOM 2973 C C . ILE A 1 365 ? -10.993 11.063 11.314 1.00 73.75 365 ILE A C 1
ATOM 2975 O O . ILE A 1 365 ? -11.117 12.178 11.831 1.00 73.75 365 ILE A O 1
ATOM 2979 N N . ARG A 1 366 ? -9.803 10.459 11.244 1.00 68.25 366 ARG A N 1
ATOM 2980 C CA . ARG A 1 366 ? -8.586 11.071 11.806 1.00 68.25 366 ARG A CA 1
ATOM 2981 C C . ARG A 1 366 ? -8.349 12.450 11.165 1.00 68.25 366 ARG A C 1
ATOM 2983 O O . ARG A 1 366 ? -8.113 12.543 9.955 1.00 68.25 366 ARG A O 1
ATOM 2990 N N . ARG A 1 367 ? -8.389 13.544 11.937 1.00 69.62 367 ARG A N 1
ATOM 2991 C CA . ARG A 1 367 ? -8.034 14.893 11.433 1.00 69.62 367 ARG A CA 1
ATOM 2992 C C . ARG A 1 367 ? -6.573 14.936 10.976 1.00 69.62 367 ARG A C 1
ATOM 2994 O O . ARG A 1 367 ? -5.750 14.138 11.414 1.00 69.62 367 ARG A O 1
ATOM 3001 N N . GLY A 1 368 ? -6.248 15.808 10.023 1.00 60.84 368 GLY A N 1
ATOM 3002 C CA . GLY A 1 368 ? -4.876 15.948 9.530 1.00 60.84 368 GLY A CA 1
ATOM 3003 C C . GLY A 1 368 ? -3.944 16.664 10.506 1.00 60.84 368 GLY A C 1
ATOM 3004 O O . GLY A 1 368 ? -4.348 17.617 11.171 1.00 60.84 368 GLY A O 1
ATOM 3005 N N . GLN A 1 369 ? -2.675 16.249 10.514 1.00 59.28 369 GLN A N 1
ATOM 3006 C CA . GLN A 1 369 ? -1.580 16.965 11.181 1.00 59.28 369 GLN A CA 1
ATOM 3007 C C . GLN A 1 369 ? -1.058 18.159 10.349 1.00 59.28 369 GLN A C 1
ATOM 3009 O O . GLN A 1 369 ? -0.101 18.811 10.744 1.00 59.28 369 GLN A O 1
ATOM 3014 N N . SER A 1 370 ? -1.709 18.492 9.221 1.00 65.12 370 SER A N 1
ATOM 3015 C CA . SER A 1 370 ? -1.260 19.495 8.236 1.00 65.12 370 SER A CA 1
ATOM 3016 C C . SER A 1 370 ? 0.078 19.146 7.559 1.00 65.12 370 SER A C 1
ATOM 3018 O O . SER A 1 370 ? 0.938 20.005 7.389 1.00 65.12 370 SER A O 1
ATOM 3020 N N . VAL A 1 371 ? 0.240 17.884 7.146 1.00 78.12 371 VAL A N 1
ATOM 3021 C CA . VAL A 1 371 ? 1.395 17.417 6.356 1.00 78.12 371 VAL A CA 1
ATOM 3022 C C . VAL A 1 371 ? 1.173 17.796 4.888 1.00 78.12 371 VAL A C 1
ATOM 3024 O O . VAL A 1 371 ? 0.168 17.409 4.293 1.00 78.12 371 VAL A O 1
ATOM 3027 N N . PHE A 1 372 ? 2.085 18.576 4.309 1.00 85.00 372 PHE A N 1
ATOM 3028 C CA . PHE A 1 372 ? 2.045 19.053 2.921 1.00 85.00 372 PHE 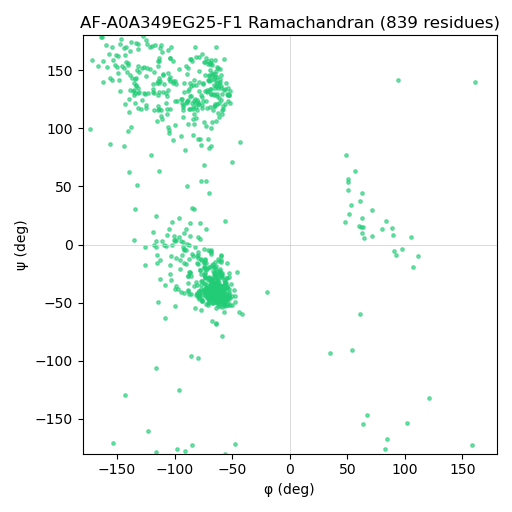A CA 1
ATOM 3029 C C . PHE A 1 372 ? 3.461 19.093 2.339 1.00 85.00 372 PHE A C 1
ATOM 3031 O O . PHE A 1 372 ? 4.432 19.157 3.094 1.00 85.00 372 PHE A O 1
ATOM 3038 N N . ALA A 1 373 ? 3.567 19.159 1.008 1.00 84.56 373 ALA A N 1
ATOM 3039 C CA . ALA A 1 373 ? 4.836 19.376 0.321 1.00 84.56 373 ALA A CA 1
ATOM 3040 C C . ALA A 1 373 ? 5.580 20.605 0.876 1.00 84.56 373 ALA A C 1
ATOM 3042 O O . ALA A 1 373 ? 5.009 21.688 1.020 1.00 84.56 373 ALA A O 1
ATOM 3043 N N . SER A 1 374 ? 6.873 20.449 1.160 1.00 81.62 374 SER A N 1
ATOM 3044 C CA . SER A 1 374 ? 7.715 21.510 1.734 1.00 81.62 374 SER A CA 1
ATOM 3045 C C . SER A 1 374 ? 8.201 22.550 0.711 1.00 81.62 374 SER A C 1
ATOM 3047 O O . SER A 1 374 ? 8.610 23.646 1.097 1.00 81.62 374 SER A O 1
ATOM 3049 N N . ALA A 1 375 ? 8.132 22.238 -0.587 1.00 83.69 375 ALA A N 1
ATOM 3050 C CA . ALA A 1 375 ? 8.569 23.092 -1.692 1.00 83.69 375 ALA A CA 1
ATOM 3051 C C . ALA A 1 375 ? 7.402 23.467 -2.624 1.00 83.69 375 ALA A C 1
ATOM 3053 O O . ALA A 1 375 ? 6.479 22.681 -2.819 1.00 83.69 375 ALA A O 1
ATOM 3054 N N . GLU A 1 376 ? 7.444 24.661 -3.231 1.00 82.88 376 GLU A N 1
ATOM 3055 C CA . GLU A 1 376 ? 6.478 25.050 -4.272 1.00 82.88 376 GLU A CA 1
ATOM 3056 C C . GLU A 1 376 ? 6.617 24.127 -5.498 1.00 82.88 376 GLU A C 1
ATOM 3058 O O . GLU A 1 376 ? 7.715 23.980 -6.041 1.00 82.88 376 GLU A O 1
ATOM 3063 N N . ALA A 1 377 ? 5.513 23.537 -5.967 1.00 84.75 377 ALA A N 1
ATOM 3064 C CA . ALA A 1 377 ? 5.546 22.592 -7.081 1.00 84.75 377 ALA A CA 1
ATOM 3065 C C . ALA A 1 377 ? 6.005 23.266 -8.397 1.00 84.75 377 ALA A C 1
ATOM 3067 O O . ALA A 1 377 ? 5.542 24.372 -8.710 1.00 84.75 377 ALA A O 1
ATOM 3068 N N . PRO A 1 378 ? 6.896 22.639 -9.190 1.00 88.44 378 PRO A N 1
ATOM 3069 C CA . PRO A 1 378 ? 7.381 23.206 -10.446 1.00 88.44 378 PRO A CA 1
ATOM 3070 C C . PRO A 1 378 ? 6.290 23.212 -11.525 1.00 88.44 378 PRO A C 1
ATOM 3072 O O . PRO A 1 378 ? 5.480 22.292 -11.619 1.00 88.44 378 PRO A O 1
ATOM 3075 N N . ILE A 1 379 ? 6.285 24.241 -12.375 1.00 87.62 379 ILE A N 1
ATOM 3076 C CA . ILE A 1 379 ? 5.359 24.341 -13.512 1.00 87.62 379 ILE A CA 1
ATOM 3077 C C . ILE A 1 379 ? 6.036 23.750 -14.749 1.00 87.62 379 ILE A C 1
ATOM 3079 O O . ILE A 1 379 ? 7.023 24.304 -15.237 1.00 87.62 379 ILE A O 1
ATOM 3083 N N . ASP A 1 380 ? 5.489 22.657 -15.283 1.00 84.50 380 ASP A N 1
ATOM 3084 C CA . ASP A 1 380 ? 5.967 22.091 -16.544 1.00 84.50 380 ASP A CA 1
ATOM 3085 C C . ASP A 1 380 ? 5.471 22.900 -17.757 1.00 84.50 380 ASP A C 1
ATOM 3087 O O . ASP A 1 380 ? 4.279 23.164 -17.934 1.00 84.50 380 ASP A O 1
ATOM 3091 N N . TYR A 1 381 ? 6.412 23.273 -18.622 1.00 82.50 381 TYR A N 1
ATOM 3092 C CA . TYR A 1 381 ? 6.164 23.982 -19.874 1.00 82.50 381 TYR A CA 1
ATOM 3093 C C . TYR A 1 381 ? 6.327 23.079 -21.110 1.00 82.50 381 TYR A C 1
ATOM 3095 O O . TYR A 1 381 ? 6.263 23.589 -22.229 1.00 82.50 381 TYR A O 1
ATOM 3103 N N . ALA A 1 382 ? 6.505 21.760 -20.961 1.00 74.00 382 ALA A N 1
ATOM 3104 C CA . ALA A 1 382 ? 6.600 20.791 -22.058 1.00 74.00 382 ALA A CA 1
ATOM 3105 C C . ALA A 1 382 ? 5.243 20.528 -22.755 1.00 74.00 382 ALA A C 1
ATOM 3107 O O . ALA A 1 382 ? 4.784 19.394 -22.902 1.00 74.00 382 ALA A O 1
ATOM 3108 N N . LEU A 1 383 ? 4.596 21.603 -23.225 1.00 72.06 383 LEU A N 1
ATOM 3109 C CA . LEU A 1 383 ? 3.327 21.572 -23.950 1.00 72.06 383 LEU A CA 1
ATOM 3110 C C . LEU A 1 383 ? 3.406 20.589 -25.120 1.00 72.06 383 LEU A C 1
ATOM 3112 O O . LEU A 1 383 ? 4.215 20.767 -26.035 1.00 72.06 383 LEU A O 1
ATOM 3116 N N . LYS A 1 384 ? 2.513 19.596 -25.137 1.00 67.94 384 LYS A N 1
ATOM 3117 C CA . LYS A 1 384 ? 2.457 18.572 -26.186 1.00 67.94 384 LYS A CA 1
ATOM 3118 C C . LYS A 1 384 ? 2.235 19.256 -27.536 1.00 67.94 384 LYS A C 1
ATOM 3120 O O . LYS A 1 384 ? 1.191 19.873 -27.780 1.00 67.94 384 LYS A O 1
ATOM 3125 N N . VAL A 1 385 ? 3.258 19.198 -28.389 1.00 65.12 385 VAL A N 1
ATOM 3126 C CA . VAL A 1 385 ? 3.231 19.706 -29.764 1.00 65.12 385 VAL A CA 1
ATOM 3127 C C . VAL A 1 385 ? 2.685 18.610 -30.672 1.00 65.12 385 VAL A C 1
ATOM 3129 O O . VAL A 1 385 ? 3.029 17.439 -30.528 1.00 65.12 385 VAL A O 1
ATOM 3132 N N . ARG A 1 386 ? 1.831 19.003 -31.617 1.00 69.38 386 ARG A N 1
ATOM 3133 C CA . ARG A 1 386 ? 1.264 18.127 -32.646 1.00 69.38 386 ARG A CA 1
ATOM 3134 C C . ARG A 1 386 ? 2.382 17.371 -33.399 1.00 69.38 386 ARG A C 1
ATOM 3136 O O . ARG A 1 386 ? 3.280 18.034 -33.925 1.00 69.38 386 ARG A O 1
ATOM 3143 N N . PRO A 1 387 ? 2.322 16.031 -33.528 1.00 72.19 387 PRO A N 1
ATOM 3144 C CA . PRO A 1 387 ? 3.312 15.271 -34.287 1.00 72.19 387 PRO A CA 1
ATOM 3145 C C . PRO A 1 387 ? 3.221 15.584 -35.786 1.00 72.19 387 PRO A C 1
ATOM 3147 O O . PRO A 1 387 ? 2.168 15.956 -36.319 1.00 72.19 387 PRO A O 1
ATOM 3150 N N . ARG A 1 388 ? 4.332 15.408 -36.500 1.00 80.25 388 ARG A N 1
ATOM 3151 C CA . ARG A 1 388 ? 4.384 15.502 -37.963 1.00 80.25 388 ARG A CA 1
ATOM 3152 C C . ARG A 1 388 ? 3.987 14.150 -38.552 1.00 80.25 388 ARG A C 1
ATOM 3154 O O . ARG A 1 388 ? 4.175 13.109 -37.929 1.00 80.25 388 ARG A O 1
ATOM 3161 N N . ILE A 1 389 ? 3.543 14.138 -39.809 1.00 82.81 389 ILE A N 1
ATOM 3162 C CA . ILE A 1 389 ? 3.283 12.879 -40.530 1.00 82.81 389 ILE A CA 1
ATOM 3163 C C . ILE A 1 389 ? 4.523 11.969 -40.585 1.00 82.81 389 ILE A C 1
ATOM 3165 O O . ILE A 1 389 ? 4.380 10.758 -40.551 1.00 82.81 389 ILE A O 1
ATOM 3169 N N . ALA A 1 390 ? 5.738 12.530 -40.594 1.00 82.88 390 ALA A N 1
ATOM 3170 C CA . ALA A 1 390 ? 6.977 11.754 -40.487 1.00 82.88 390 ALA A CA 1
ATOM 3171 C C . ALA A 1 390 ? 7.012 10.876 -39.223 1.00 82.88 390 ALA A C 1
ATOM 3173 O O . ALA A 1 390 ? 7.332 9.693 -39.303 1.00 82.88 390 ALA A O 1
ATOM 3174 N N . ASP A 1 391 ? 6.623 11.456 -38.088 1.00 84.38 391 ASP A N 1
ATOM 3175 C CA . ASP A 1 391 ? 6.695 10.834 -36.767 1.00 84.38 391 ASP A CA 1
ATOM 3176 C C . ASP A 1 391 ? 5.619 9.733 -36.636 1.00 84.38 391 ASP A C 1
ATOM 3178 O O . ASP A 1 391 ? 5.881 8.650 -36.115 1.00 84.38 391 ASP A O 1
ATOM 3182 N N . VAL A 1 392 ? 4.431 9.962 -37.217 1.00 85.50 392 VAL A N 1
ATOM 3183 C CA . VAL A 1 392 ? 3.346 8.962 -37.304 1.00 85.50 392 VAL A CA 1
ATOM 3184 C C . VAL A 1 392 ? 3.689 7.831 -38.287 1.00 85.50 392 VAL A C 1
ATOM 3186 O O . VAL A 1 392 ? 3.426 6.669 -37.993 1.00 85.50 392 VAL A O 1
ATOM 3189 N N . CYS A 1 393 ? 4.315 8.121 -39.432 1.00 88.00 393 CYS A N 1
ATOM 3190 C CA . CYS A 1 393 ? 4.810 7.088 -40.353 1.00 88.00 393 CYS A CA 1
ATOM 3191 C C . CYS A 1 393 ? 5.853 6.184 -39.676 1.00 88.00 393 CYS A C 1
ATOM 3193 O O . CYS A 1 393 ? 5.769 4.962 -39.782 1.00 88.00 393 CYS A O 1
ATOM 3195 N N . GLN A 1 394 ? 6.790 6.778 -38.929 1.00 88.50 394 GLN A N 1
ATOM 3196 C CA . GLN A 1 394 ? 7.812 6.043 -38.183 1.00 88.50 394 GLN A CA 1
ATOM 3197 C C . GLN A 1 394 ? 7.201 5.142 -37.097 1.00 88.50 394 GLN A C 1
ATOM 3199 O O . GLN A 1 394 ? 7.591 3.982 -36.993 1.00 88.50 394 GLN A O 1
ATOM 3204 N N . LYS A 1 395 ? 6.209 5.638 -36.341 1.00 89.19 395 LYS A N 1
ATOM 3205 C CA . LYS A 1 395 ? 5.470 4.867 -35.321 1.00 89.19 395 LYS A CA 1
ATOM 3206 C C . LYS A 1 395 ? 4.852 3.573 -35.873 1.00 89.19 395 LYS A C 1
ATOM 3208 O O . LYS A 1 395 ? 4.827 2.566 -35.175 1.00 89.19 395 LYS A O 1
ATOM 3213 N N . HIS A 1 396 ? 4.364 3.597 -37.114 1.00 90.25 396 HIS A N 1
ATOM 3214 C CA . HIS A 1 396 ? 3.717 2.452 -37.771 1.00 90.25 396 HIS A CA 1
ATOM 3215 C C . HIS A 1 396 ? 4.679 1.572 -38.591 1.00 90.25 396 HIS A C 1
ATOM 3217 O O . HIS A 1 396 ? 4.209 0.714 -39.331 1.00 90.25 396 HIS A O 1
ATOM 3223 N N . ASP A 1 397 ? 6.000 1.770 -38.500 1.00 87.19 397 ASP A N 1
ATOM 3224 C CA . ASP A 1 397 ? 7.010 1.126 -39.364 1.00 87.19 397 ASP A CA 1
ATOM 3225 C C . ASP A 1 397 ? 6.671 1.267 -40.866 1.00 87.19 397 ASP A C 1
ATOM 3227 O O . ASP A 1 397 ? 6.489 0.295 -41.610 1.00 87.19 397 ASP A O 1
ATOM 3231 N N . VAL A 1 398 ? 6.507 2.520 -41.305 1.00 88.44 39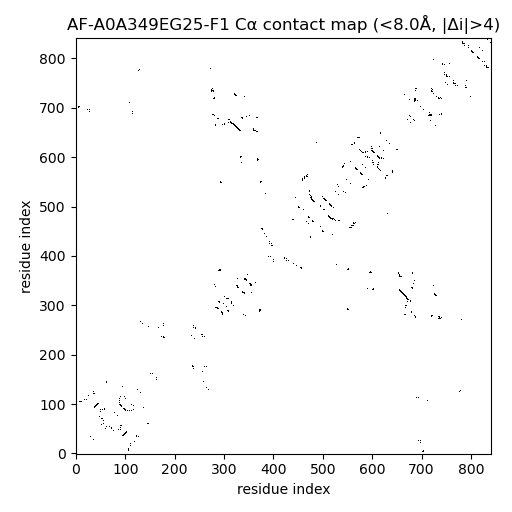8 VAL A N 1
ATOM 3232 C CA . VAL A 1 398 ? 6.231 2.906 -42.695 1.00 88.44 398 VAL A CA 1
ATOM 3233 C C . VAL A 1 398 ? 7.181 4.030 -43.111 1.00 88.44 398 VAL A C 1
ATOM 3235 O O . VAL A 1 398 ? 7.278 5.062 -42.450 1.00 88.44 398 VAL A O 1
ATOM 3238 N N . SER A 1 399 ? 7.848 3.897 -44.263 1.00 89.38 399 SER A N 1
ATOM 3239 C CA . SER A 1 399 ? 8.621 5.023 -44.806 1.00 89.38 399 SER A CA 1
ATOM 3240 C C . SER A 1 399 ? 7.680 6.140 -45.275 1.00 89.38 399 SER A C 1
ATOM 3242 O O . SER A 1 399 ? 6.713 5.891 -45.999 1.00 89.38 399 SER A O 1
ATOM 3244 N N . ILE A 1 400 ? 7.982 7.394 -44.922 1.00 89.31 400 ILE A N 1
ATOM 3245 C CA . ILE A 1 400 ? 7.174 8.560 -45.322 1.00 89.31 400 ILE A CA 1
ATOM 3246 C C . ILE A 1 400 ? 7.003 8.664 -46.852 1.00 89.31 400 ILE A C 1
ATOM 3248 O O . ILE A 1 400 ? 5.955 9.083 -47.339 1.00 89.31 400 ILE A O 1
ATOM 3252 N N . ASN A 1 401 ? 8.003 8.218 -47.619 1.00 87.75 401 ASN A N 1
ATOM 3253 C CA . ASN A 1 401 ? 7.952 8.161 -49.080 1.00 87.75 401 ASN A CA 1
ATOM 3254 C C . ASN A 1 401 ? 6.943 7.101 -49.560 1.00 87.75 401 ASN A C 1
ATOM 3256 O O . ASN A 1 401 ? 6.099 7.390 -50.404 1.00 87.75 401 ASN A O 1
ATOM 3260 N N . THR A 1 402 ? 6.960 5.904 -48.960 1.00 85.25 402 THR A N 1
ATOM 3261 C CA . THR A 1 402 ? 5.970 4.842 -49.221 1.00 85.25 402 THR A CA 1
ATOM 3262 C C . THR A 1 402 ? 4.556 5.320 -48.894 1.00 85.25 402 THR A C 1
ATOM 3264 O O . THR A 1 402 ? 3.653 5.128 -49.705 1.00 85.25 402 THR A O 1
ATOM 3267 N N . TYR A 1 403 ? 4.373 6.004 -47.758 1.00 88.81 403 TYR A N 1
ATOM 3268 C CA . TYR A 1 403 ? 3.089 6.586 -47.365 1.00 88.81 403 TYR A CA 1
ATOM 3269 C C . TYR A 1 403 ? 2.565 7.593 -48.395 1.00 88.81 403 TYR A C 1
ATOM 3271 O O . TYR A 1 403 ? 1.414 7.489 -48.817 1.00 88.81 403 TYR A O 1
ATOM 3279 N N . TYR A 1 404 ? 3.395 8.538 -48.851 1.00 88.69 404 TYR A N 1
ATOM 3280 C CA . TYR A 1 404 ? 2.980 9.501 -49.875 1.00 88.69 404 TYR A CA 1
ATOM 3281 C C . TYR A 1 404 ? 2.680 8.840 -51.225 1.00 88.69 404 TYR A C 1
ATOM 3283 O O . TYR A 1 404 ? 1.651 9.145 -51.822 1.00 88.69 404 TYR A O 1
ATOM 3291 N N . LYS A 1 405 ? 3.525 7.914 -51.692 1.00 86.25 405 LYS A N 1
ATOM 3292 C CA . LYS A 1 405 ? 3.321 7.197 -52.963 1.00 86.25 405 LYS A CA 1
ATOM 3293 C C . LYS A 1 405 ? 2.032 6.370 -52.958 1.00 86.25 405 LYS A C 1
ATOM 3295 O O . LYS A 1 405 ? 1.271 6.421 -53.921 1.00 86.25 405 LYS A O 1
ATOM 3300 N N . TRP A 1 406 ? 1.749 5.685 -51.849 1.00 88.50 406 TRP A N 1
ATOM 3301 C CA . TRP A 1 406 ? 0.501 4.950 -51.634 1.00 88.50 406 TRP A CA 1
ATOM 3302 C C . TRP A 1 406 ? -0.711 5.888 -51.588 1.00 88.50 406 TRP A C 1
ATOM 3304 O O . TRP A 1 406 ? -1.672 5.697 -52.330 1.00 88.50 406 TRP A O 1
ATOM 3314 N N . ARG A 1 407 ? -0.632 6.965 -50.795 1.00 85.12 407 ARG A N 1
ATOM 3315 C CA . ARG A 1 407 ? -1.700 7.969 -50.649 1.00 85.12 407 ARG A CA 1
ATOM 3316 C C . ARG A 1 407 ? -2.017 8.716 -51.954 1.00 85.12 407 ARG A C 1
ATOM 3318 O O . ARG A 1 407 ? -3.134 9.202 -52.113 1.00 85.12 407 ARG A O 1
ATOM 3325 N N . CYS A 1 408 ? -1.055 8.804 -52.871 1.00 86.31 408 CYS A N 1
ATOM 3326 C CA . CYS A 1 408 ? -1.216 9.377 -54.209 1.00 86.31 408 CYS A CA 1
ATOM 3327 C C . CYS A 1 408 ? -1.536 8.336 -55.302 1.00 86.31 408 CYS A C 1
ATOM 3329 O O . CYS A 1 408 ? -1.619 8.719 -56.467 1.00 86.31 408 CYS A O 1
ATOM 3331 N N . ALA A 1 409 ? -1.707 7.053 -54.950 1.00 80.62 409 ALA A N 1
ATOM 3332 C CA . ALA A 1 409 ? -1.949 5.940 -55.876 1.00 80.62 409 ALA A CA 1
ATOM 3333 C C . ALA A 1 409 ? -0.934 5.867 -57.042 1.00 80.62 409 ALA A C 1
ATOM 3335 O O . ALA A 1 409 ? -1.307 5.738 -58.209 1.00 80.62 409 ALA A O 1
ATOM 3336 N N . GLU A 1 410 ? 0.362 5.984 -56.729 1.00 80.62 410 GLU A N 1
ATOM 3337 C CA . GLU A 1 410 ? 1.431 6.029 -57.734 1.00 80.62 410 GLU A CA 1
ATOM 3338 C C . GLU A 1 410 ? 1.491 4.738 -58.592 1.00 80.62 410 GLU A C 1
ATOM 3340 O O . GLU A 1 410 ? 1.610 3.637 -58.039 1.00 80.62 410 GLU A O 1
ATOM 3345 N N . PRO A 1 411 ? 1.452 4.834 -59.940 1.00 62.09 411 PRO A N 1
ATOM 3346 C CA . PRO A 1 411 ? 1.494 3.663 -60.814 1.00 62.09 411 PRO A CA 1
ATOM 3347 C C . PRO A 1 411 ? 2.767 2.827 -60.632 1.00 62.09 411 PRO A C 1
ATOM 3349 O O . PRO A 1 411 ? 3.879 3.321 -60.800 1.00 62.09 411 PRO A O 1
ATOM 3352 N N . GLY A 1 412 ? 2.593 1.534 -60.343 1.00 66.44 412 GLY A N 1
ATOM 3353 C CA . GLY A 1 412 ? 3.690 0.577 -60.156 1.00 66.44 412 GLY A CA 1
ATOM 3354 C C . GLY A 1 412 ? 4.088 0.314 -58.698 1.00 66.44 412 GLY A C 1
ATOM 3355 O O . GLY A 1 412 ? 4.921 -0.560 -58.460 1.00 66.44 412 GLY A O 1
ATOM 3356 N N . LEU A 1 413 ? 3.487 0.997 -57.716 1.00 76.00 413 LEU A N 1
ATOM 3357 C CA . LEU A 1 413 ? 3.713 0.693 -56.301 1.00 76.00 413 LEU A CA 1
ATOM 3358 C C . LEU A 1 413 ? 3.024 -0.624 -55.897 1.00 76.00 413 LEU A C 1
ATOM 3360 O O . LEU A 1 413 ? 1.821 -0.658 -55.646 1.00 76.00 413 LEU A O 1
ATOM 3364 N N . SER A 1 414 ? 3.802 -1.702 -55.784 1.00 75.06 414 SER A N 1
ATOM 3365 C CA . SER A 1 414 ? 3.362 -2.961 -55.171 1.00 75.06 414 SER A CA 1
ATOM 3366 C C . SER A 1 414 ? 3.763 -3.000 -53.694 1.00 75.06 414 SER A C 1
ATOM 3368 O O . SER A 1 414 ? 4.936 -2.823 -53.365 1.00 75.06 414 SER A O 1
ATOM 3370 N N . VAL A 1 415 ? 2.797 -3.229 -52.801 1.00 78.19 415 VAL A N 1
ATOM 3371 C CA . VAL A 1 415 ? 2.999 -3.345 -51.345 1.00 78.19 415 VAL A CA 1
ATOM 3372 C C . VAL A 1 415 ? 2.294 -4.589 -50.814 1.00 78.19 415 VAL A C 1
ATOM 3374 O O . VAL A 1 415 ? 1.148 -4.863 -51.164 1.00 78.19 415 VAL A O 1
ATOM 3377 N N . GLY A 1 416 ? 2.983 -5.347 -49.958 1.00 82.69 416 GLY A N 1
ATOM 3378 C CA . GLY A 1 416 ? 2.432 -6.552 -49.338 1.00 82.69 416 GLY A CA 1
ATOM 3379 C C . GLY A 1 416 ? 1.331 -6.238 -48.322 1.00 82.69 416 GLY A C 1
ATOM 3380 O O . GLY A 1 416 ? 1.314 -5.164 -47.717 1.00 82.69 416 GLY A O 1
ATOM 3381 N N . ALA A 1 417 ? 0.433 -7.199 -48.084 1.00 79.62 417 ALA A N 1
ATOM 3382 C CA . ALA A 1 417 ? -0.696 -7.033 -47.164 1.00 79.62 417 ALA A CA 1
ATOM 3383 C C . ALA A 1 417 ? -0.303 -6.536 -45.746 1.00 79.62 417 ALA A C 1
ATOM 3385 O O . ALA A 1 417 ? -0.955 -5.609 -45.263 1.00 79.62 417 ALA A O 1
ATOM 3386 N N . PRO A 1 418 ? 0.792 -7.007 -45.103 1.00 82.88 418 PRO A N 1
ATOM 3387 C CA . PRO A 1 418 ? 1.216 -6.481 -43.797 1.00 82.88 418 PRO A CA 1
ATOM 3388 C C . PRO A 1 418 ? 1.668 -5.012 -43.824 1.00 82.88 418 PRO A C 1
ATOM 3390 O O . PRO A 1 418 ? 1.618 -4.331 -42.801 1.00 82.88 418 PRO A O 1
ATOM 3393 N N . THR A 1 419 ? 2.112 -4.505 -44.978 1.00 85.06 419 THR A N 1
ATOM 3394 C CA . THR A 1 419 ? 2.459 -3.087 -45.169 1.00 85.06 419 THR A CA 1
ATOM 3395 C C . THR A 1 419 ? 1.213 -2.255 -45.468 1.00 85.06 419 THR A C 1
ATOM 3397 O O . THR A 1 419 ? 1.110 -1.131 -44.988 1.00 85.06 419 THR A O 1
ATOM 3400 N N . MET A 1 420 ? 0.236 -2.807 -46.199 1.00 83.88 420 MET A N 1
ATOM 3401 C CA . MET A 1 420 ? -1.061 -2.161 -46.449 1.00 83.88 420 MET A CA 1
ATOM 3402 C C . MET A 1 420 ? -1.832 -1.876 -45.153 1.00 83.88 420 MET A C 1
ATOM 3404 O O . MET A 1 420 ? -2.362 -0.778 -44.999 1.00 83.88 420 MET A O 1
ATOM 3408 N N . VAL A 1 421 ? -1.845 -2.815 -44.198 1.00 87.75 421 VAL A N 1
ATOM 3409 C CA . VAL A 1 421 ? -2.483 -2.609 -42.881 1.00 87.75 421 VAL A CA 1
ATOM 3410 C C . VAL A 1 421 ? -1.820 -1.453 -42.119 1.00 87.75 421 VAL A C 1
ATOM 3412 O O . VAL A 1 421 ? -2.514 -0.572 -41.618 1.00 87.75 421 VAL A O 1
ATOM 3415 N N . ARG A 1 422 ? -0.481 -1.395 -42.100 1.00 89.44 422 ARG A N 1
ATOM 3416 C CA . ARG A 1 422 ? 0.279 -0.298 -41.471 1.00 89.44 422 ARG A CA 1
ATOM 3417 C C . ARG A 1 422 ? 0.070 1.055 -42.157 1.00 89.44 422 ARG A C 1
ATOM 3419 O O . ARG A 1 422 ? -0.071 2.074 -41.485 1.00 89.44 422 ARG A O 1
ATOM 3426 N N . LEU A 1 423 ? 0.012 1.073 -43.491 1.00 88.31 423 LEU A N 1
ATOM 3427 C CA . LEU A 1 423 ? -0.298 2.268 -44.284 1.00 88.31 423 LEU A CA 1
ATOM 3428 C C . LEU A 1 423 ? -1.690 2.823 -43.954 1.00 88.31 423 LEU A C 1
ATOM 3430 O O . LEU A 1 423 ? -1.836 4.035 -43.788 1.00 88.31 423 LEU A O 1
ATOM 3434 N N . GLN A 1 424 ? -2.680 1.939 -43.800 1.00 87.88 424 GLN A N 1
ATOM 3435 C CA . GLN A 1 424 ? -4.041 2.302 -43.413 1.00 87.88 424 GLN A CA 1
ATOM 3436 C C . GLN A 1 424 ? -4.097 2.829 -41.969 1.00 87.88 424 GLN A C 1
ATOM 3438 O O . GLN A 1 424 ? -4.551 3.950 -41.761 1.00 87.88 424 GLN A O 1
ATOM 3443 N N . ALA A 1 425 ? -3.524 2.112 -40.995 1.00 87.50 425 ALA A N 1
ATOM 3444 C CA . ALA A 1 425 ? -3.475 2.553 -39.595 1.00 87.50 425 ALA A CA 1
ATOM 3445 C C . ALA A 1 425 ? -2.786 3.927 -39.425 1.00 87.50 425 ALA A C 1
ATOM 3447 O O . ALA A 1 425 ? -3.285 4.804 -38.718 1.00 87.50 425 ALA A O 1
ATOM 3448 N N . CYS A 1 426 ? -1.690 4.161 -40.155 1.00 89.44 426 CYS A N 1
ATOM 3449 C CA . CYS A 1 426 ? -1.019 5.460 -40.229 1.00 89.44 426 CYS A CA 1
ATOM 3450 C C . CYS A 1 426 ? -1.902 6.557 -40.866 1.00 89.44 426 CYS A C 1
ATOM 3452 O O . CYS A 1 426 ? -1.829 7.730 -40.489 1.00 89.44 426 CYS A O 1
ATOM 3454 N N . ALA A 1 427 ? -2.752 6.207 -41.836 1.00 86.69 427 ALA A N 1
ATOM 3455 C CA . ALA A 1 427 ? -3.682 7.142 -42.462 1.00 86.69 427 ALA A CA 1
ATOM 3456 C C . ALA A 1 427 ? -4.849 7.527 -41.544 1.00 86.69 427 ALA A C 1
ATOM 3458 O O . ALA A 1 427 ? -5.221 8.704 -41.531 1.00 86.69 427 ALA A O 1
ATOM 3459 N N . ASP A 1 428 ? -5.361 6.574 -40.767 1.00 87.94 428 ASP A N 1
ATOM 3460 C CA . ASP A 1 428 ? -6.474 6.766 -39.835 1.00 87.94 428 ASP A CA 1
ATOM 3461 C C . ASP A 1 428 ? -6.039 7.566 -38.597 1.00 87.94 428 ASP A C 1
ATOM 3463 O O . ASP A 1 428 ? -6.691 8.549 -38.235 1.00 87.94 428 ASP A O 1
ATOM 3467 N N . GLU A 1 429 ? -4.866 7.269 -38.023 1.00 85.44 429 GLU A N 1
ATOM 3468 C CA . GLU A 1 429 ? -4.272 8.093 -36.959 1.00 85.44 429 GLU A CA 1
ATOM 3469 C C . GLU A 1 429 ? -4.008 9.533 -37.444 1.00 85.44 429 GLU A C 1
ATOM 3471 O O . GLU A 1 429 ? -4.347 10.506 -36.765 1.00 85.44 429 GLU A O 1
ATOM 3476 N N . TRP A 1 430 ? -3.494 9.704 -38.669 1.00 86.62 430 TRP A N 1
ATOM 3477 C CA . TRP A 1 430 ? -3.294 11.035 -39.256 1.00 86.62 430 TRP A CA 1
ATOM 3478 C C . TRP A 1 430 ? -4.600 11.757 -39.631 1.00 86.62 430 TRP A C 1
ATOM 3480 O O . TRP A 1 430 ? -4.597 12.983 -39.791 1.00 86.62 430 TRP A O 1
ATOM 3490 N N . ALA A 1 431 ? -5.719 11.040 -39.771 1.00 83.25 431 ALA A N 1
ATOM 3491 C CA . ALA A 1 431 ? -7.042 11.641 -39.901 1.00 83.25 431 ALA A CA 1
ATOM 3492 C C . ALA A 1 431 ? -7.548 12.141 -38.537 1.00 83.25 431 ALA A C 1
ATOM 3494 O O . ALA A 1 431 ? -7.922 13.310 -38.434 1.00 83.25 431 ALA A O 1
ATOM 3495 N N . ALA A 1 432 ? -7.449 11.322 -37.484 1.00 80.81 432 ALA A N 1
ATOM 3496 C CA . ALA A 1 432 ? -7.838 11.695 -36.121 1.00 80.81 432 ALA A CA 1
ATOM 3497 C C . ALA A 1 432 ? -7.087 12.948 -35.618 1.00 80.81 432 ALA A C 1
ATOM 3499 O O . ALA A 1 432 ? -7.708 13.909 -35.156 1.00 80.81 432 ALA A O 1
ATOM 3500 N N . ILE A 1 433 ? -5.765 13.012 -35.828 1.00 77.50 433 ILE A N 1
ATOM 3501 C CA . ILE A 1 433 ? -4.911 14.168 -35.473 1.00 77.50 433 ILE A CA 1
ATOM 3502 C C . ILE A 1 433 ? -5.283 15.444 -36.269 1.00 77.50 433 ILE A C 1
ATOM 3504 O O . ILE A 1 433 ? -4.924 16.563 -35.897 1.00 77.50 433 ILE A O 1
ATOM 3508 N N . LYS A 1 434 ? -6.000 15.337 -37.396 1.00 71.69 434 LYS A N 1
ATOM 3509 C CA . LYS A 1 434 ? -6.522 16.506 -38.135 1.00 71.69 434 LYS A CA 1
ATOM 3510 C C . LYS A 1 434 ? -7.875 17.001 -37.631 1.00 71.69 434 LYS A C 1
ATOM 3512 O O . LYS A 1 434 ? -8.182 18.165 -37.873 1.00 71.69 434 LYS A O 1
ATOM 3517 N N . THR A 1 435 ? -8.655 16.148 -36.975 1.00 69.94 435 THR A N 1
ATOM 3518 C CA . THR A 1 435 ? -9.952 16.500 -36.376 1.00 69.94 435 THR A CA 1
ATOM 3519 C C . THR A 1 435 ? -9.852 16.933 -34.912 1.00 69.94 435 THR A C 1
ATOM 3521 O O . THR A 1 435 ? -10.789 17.545 -34.410 1.00 69.94 435 THR A O 1
ATOM 3524 N N . ASP A 1 436 ? -8.732 16.656 -34.241 1.00 66.31 436 ASP A N 1
ATOM 3525 C CA . ASP A 1 436 ? -8.468 17.092 -32.868 1.00 66.31 436 ASP A CA 1
ATOM 3526 C C . ASP A 1 436 ? -8.326 18.627 -32.764 1.00 66.31 436 ASP A C 1
ATOM 3528 O O . ASP A 1 436 ? -7.400 19.234 -33.312 1.00 66.31 436 ASP A O 1
ATOM 3532 N N . SER A 1 437 ? -9.254 19.257 -32.036 1.00 59.31 437 SER A N 1
ATOM 3533 C CA . SER A 1 437 ? -9.284 20.703 -31.784 1.00 59.31 437 SER A CA 1
ATOM 3534 C C . SER A 1 437 ? -8.222 21.197 -30.797 1.00 59.31 437 SER A C 1
ATOM 3536 O O . SER A 1 437 ? -7.913 22.389 -30.800 1.00 59.31 437 SER A O 1
ATOM 3538 N N . ASP A 1 438 ? -7.659 20.312 -29.972 1.00 55.88 438 ASP A N 1
ATOM 3539 C CA . ASP A 1 438 ? -6.618 20.633 -28.990 1.00 55.88 438 ASP A CA 1
ATOM 3540 C C . ASP A 1 438 ? -5.188 20.428 -29.540 1.00 55.88 438 ASP A C 1
ATOM 3542 O O . ASP A 1 438 ? -4.205 20.739 -28.860 1.00 55.88 438 ASP A O 1
ATOM 3546 N N . GLN A 1 439 ? -5.062 20.031 -30.816 1.00 60.62 439 GLN A N 1
ATOM 3547 C CA . GLN A 1 439 ? -3.808 19.983 -31.585 1.00 60.62 439 GLN A CA 1
ATOM 3548 C C . GLN A 1 439 ? -3.781 20.990 -32.763 1.00 60.62 439 GLN A C 1
ATOM 3550 O O . GLN A 1 439 ? -3.690 20.591 -33.937 1.00 60.62 439 GLN A O 1
ATOM 3555 N N . PRO A 1 440 ? -3.839 22.313 -32.486 1.00 55.09 440 PRO A N 1
ATOM 3556 C CA . PRO A 1 440 ? -3.858 23.347 -33.516 1.00 55.09 440 PRO A CA 1
ATOM 3557 C C . PRO A 1 440 ? -2.603 23.323 -34.402 1.00 55.09 440 PRO A C 1
ATOM 3559 O O . PRO A 1 440 ? -1.506 22.972 -33.975 1.00 55.09 440 PRO A O 1
ATOM 3562 N N . TRP A 1 441 ? -2.759 23.759 -35.654 1.00 55.03 441 TRP A N 1
ATOM 3563 C CA . TRP A 1 441 ? -1.700 23.758 -36.676 1.00 55.03 441 TRP A CA 1
ATOM 3564 C C . TRP A 1 441 ? -0.572 24.785 -36.453 1.00 55.03 441 TRP A C 1
ATOM 3566 O O . TRP A 1 441 ? 0.382 24.813 -37.228 1.00 55.03 441 TRP A O 1
ATOM 3576 N N . ALA A 1 442 ? -0.676 25.646 -35.440 1.00 54.97 442 ALA A N 1
ATOM 3577 C CA . ALA A 1 442 ? 0.319 26.672 -35.150 1.00 54.97 442 ALA A CA 1
ATOM 3578 C C . ALA A 1 442 ? 1.443 26.118 -34.256 1.00 54.97 442 ALA A C 1
ATOM 3580 O O . ALA A 1 442 ? 1.179 25.586 -33.177 1.00 54.97 442 ALA A O 1
ATOM 3581 N N . LEU A 1 443 ? 2.696 26.301 -34.685 1.00 55.78 443 LEU A N 1
ATOM 3582 C CA . LEU A 1 443 ? 3.905 26.002 -33.906 1.00 55.78 443 LEU A CA 1
ATOM 3583 C C . LEU A 1 443 ? 4.114 27.056 -32.807 1.00 55.78 443 LEU A C 1
ATOM 3585 O O . LEU A 1 443 ? 5.023 27.873 -32.879 1.00 55.78 443 LEU A O 1
ATOM 3589 N N . LEU A 1 444 ? 3.225 27.041 -31.818 1.00 59.75 444 LEU A N 1
ATOM 3590 C CA . LEU A 1 444 ? 3.286 27.890 -30.634 1.00 59.75 444 LEU A CA 1
ATOM 3591 C C . LEU A 1 444 ? 4.112 27.208 -29.538 1.00 59.75 444 LEU A C 1
ATOM 3593 O O . LEU A 1 444 ? 3.781 26.079 -29.137 1.00 59.75 444 LEU A O 1
ATOM 3597 N N . THR A 1 445 ? 5.144 27.892 -29.045 1.00 62.47 445 THR A N 1
ATOM 3598 C CA . THR A 1 445 ? 6.072 27.385 -28.020 1.00 62.47 445 THR A CA 1
ATOM 3599 C C . THR A 1 445 ? 5.896 28.142 -26.698 1.00 62.47 445 THR A C 1
A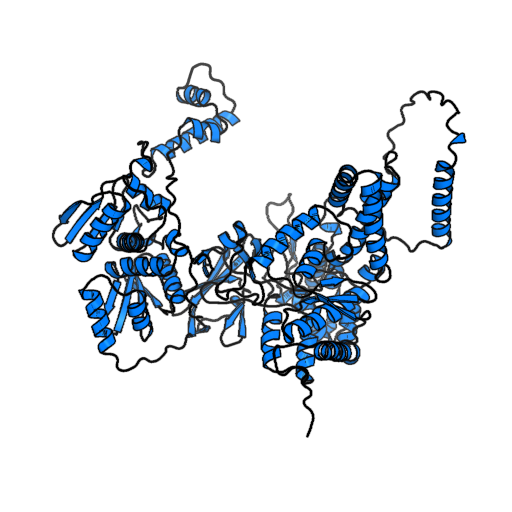TOM 3601 O O . THR A 1 445 ? 5.282 29.209 -26.658 1.00 62.47 445 THR A O 1
ATOM 3604 N N . PRO A 1 446 ? 6.438 27.637 -25.576 1.00 61.81 446 PRO A N 1
ATOM 3605 C CA . PRO A 1 446 ? 6.413 28.366 -24.308 1.00 61.81 446 PRO A CA 1
ATOM 3606 C C . PRO A 1 446 ? 7.154 29.714 -24.329 1.00 61.81 446 PRO A C 1
ATOM 3608 O O . PRO A 1 446 ? 6.983 30.502 -23.404 1.00 61.81 446 PRO A O 1
ATOM 3611 N N . ASP A 1 447 ? 7.975 29.986 -25.349 1.00 67.88 447 ASP A N 1
ATOM 3612 C CA . ASP A 1 447 ? 8.708 31.250 -25.512 1.00 67.88 447 ASP A CA 1
ATOM 3613 C C . ASP A 1 447 ? 7.819 32.398 -26.022 1.00 67.88 447 ASP A C 1
ATOM 3615 O O . ASP A 1 447 ? 8.190 33.562 -25.890 1.00 67.88 447 ASP A O 1
ATOM 3619 N N . ASP A 1 448 ? 6.612 32.089 -26.515 1.00 72.94 448 ASP A N 1
ATOM 3620 C CA . ASP A 1 448 ? 5.565 33.077 -26.810 1.00 72.94 448 ASP A CA 1
ATOM 3621 C C . ASP A 1 448 ? 4.993 33.738 -25.528 1.00 72.94 448 ASP A C 1
ATOM 3623 O O . ASP A 1 448 ? 4.200 34.682 -25.607 1.00 72.94 448 ASP A O 1
ATOM 3627 N N . LEU A 1 449 ? 5.361 33.253 -24.331 1.00 80.69 449 LEU A N 1
ATOM 3628 C CA . LEU A 1 449 ? 5.018 33.870 -23.047 1.00 80.69 449 LEU A CA 1
ATOM 3629 C C . LEU A 1 449 ? 6.133 34.816 -22.579 1.00 80.69 449 LEU A C 1
ATOM 3631 O O . LEU A 1 449 ? 7.261 34.403 -22.318 1.00 80.69 449 LEU A O 1
ATOM 3635 N N . VAL A 1 450 ? 5.776 36.088 -22.374 1.00 81.44 450 VAL A N 1
ATOM 3636 C CA . VAL A 1 450 ? 6.689 37.157 -21.913 1.00 81.44 450 VAL A CA 1
ATOM 3637 C C . VAL A 1 450 ? 7.304 36.843 -20.542 1.00 81.44 450 VAL A C 1
ATOM 3639 O O . VAL A 1 450 ? 8.387 37.330 -20.215 1.00 81.44 450 VAL A O 1
ATOM 3642 N N . ARG A 1 451 ? 6.616 36.043 -19.720 1.00 88.31 451 ARG A N 1
ATOM 3643 C CA . ARG A 1 451 ? 7.084 35.566 -18.415 1.00 88.31 451 ARG A CA 1
ATOM 3644 C C . ARG A 1 451 ? 6.653 34.115 -18.190 1.00 88.31 451 ARG A C 1
ATOM 3646 O O . ARG A 1 451 ? 5.600 33.694 -18.664 1.00 88.31 451 ARG A O 1
ATOM 3653 N N . ARG A 1 452 ? 7.476 33.368 -17.453 1.00 88.94 452 ARG A N 1
ATOM 3654 C CA . ARG A 1 452 ? 7.262 31.965 -17.070 1.00 88.94 452 ARG A CA 1
ATOM 3655 C C . ARG A 1 452 ? 7.676 31.787 -15.600 1.00 88.94 452 ARG A C 1
ATOM 3657 O O . ARG A 1 452 ? 8.880 31.749 -15.343 1.00 88.94 452 ARG A O 1
ATOM 3664 N N . PRO A 1 453 ? 6.751 31.741 -14.621 1.00 90.19 453 PRO A N 1
ATOM 3665 C CA . PRO A 1 453 ? 7.090 31.347 -13.255 1.00 90.19 453 PRO A CA 1
ATOM 3666 C C . PRO A 1 453 ? 7.595 29.900 -13.244 1.00 90.19 453 PRO A C 1
ATOM 3668 O O . PRO A 1 453 ? 7.002 29.036 -13.888 1.00 90.19 453 PRO A O 1
ATOM 3671 N N . ALA A 1 454 ? 8.687 29.636 -12.525 1.00 87.56 454 ALA A N 1
ATOM 3672 C CA . ALA A 1 454 ? 9.244 28.286 -12.402 1.00 87.56 454 ALA A CA 1
ATOM 3673 C C . ALA A 1 454 ? 8.398 27.376 -11.492 1.00 87.56 454 ALA A C 1
ATOM 3675 O O . ALA A 1 454 ? 8.391 26.163 -11.674 1.00 87.56 454 ALA A O 1
ATOM 3676 N N . THR A 1 455 ? 7.684 27.966 -10.532 1.00 91.38 455 THR A N 1
ATOM 3677 C CA . THR A 1 455 ? 6.923 27.285 -9.479 1.00 91.38 455 THR A CA 1
ATOM 3678 C C . THR A 1 455 ? 5.509 27.847 -9.355 1.00 91.38 455 THR A C 1
ATOM 3680 O O . THR A 1 455 ? 5.258 29.011 -9.687 1.00 91.38 455 THR A O 1
ATOM 3683 N N . LEU A 1 456 ? 4.572 27.025 -8.877 1.00 92.62 456 LEU A N 1
ATOM 3684 C CA . LEU A 1 456 ? 3.194 27.431 -8.626 1.00 92.62 456 LEU A CA 1
ATOM 3685 C C . LEU A 1 456 ? 3.076 28.162 -7.287 1.00 92.62 456 LEU A C 1
ATOM 3687 O O . LEU A 1 456 ? 3.277 27.588 -6.219 1.00 92.62 456 LEU A O 1
ATOM 3691 N N . LYS A 1 457 ? 2.710 29.441 -7.365 1.00 94.25 457 LYS A N 1
ATOM 3692 C CA . LYS A 1 457 ? 2.597 30.342 -6.216 1.00 94.25 457 LYS A CA 1
ATOM 3693 C C . LYS A 1 457 ? 1.150 30.540 -5.763 1.00 94.25 457 LYS A C 1
ATOM 3695 O O . LYS A 1 457 ? 0.236 30.340 -6.568 1.00 94.25 457 LYS A O 1
ATOM 3700 N N . PRO A 1 458 ? 0.914 30.957 -4.501 1.00 95.44 458 PRO A N 1
ATOM 3701 C CA . PRO A 1 458 ? -0.437 31.116 -3.960 1.00 95.44 458 PRO A CA 1
ATOM 3702 C C . PRO A 1 458 ? -1.338 32.060 -4.769 1.00 95.44 458 PRO A C 1
ATOM 3704 O O . PRO A 1 458 ? -2.538 31.826 -4.858 1.00 95.44 458 PRO A O 1
ATOM 3707 N N . ASP A 1 459 ? -0.788 33.104 -5.393 1.00 95.25 459 ASP A N 1
ATOM 3708 C CA . ASP A 1 459 ? -1.549 34.038 -6.229 1.00 95.25 459 ASP A CA 1
ATOM 3709 C C . ASP A 1 459 ? -2.087 33.373 -7.505 1.00 95.25 459 ASP A C 1
ATOM 3711 O O . ASP A 1 459 ? -3.272 33.502 -7.823 1.00 95.25 459 ASP A O 1
ATOM 3715 N N . LEU A 1 460 ? -1.238 32.612 -8.200 1.00 94.38 460 LEU A N 1
ATOM 3716 C CA . LEU A 1 460 ? -1.621 31.851 -9.386 1.00 94.38 460 LEU A CA 1
ATOM 3717 C C . LEU A 1 460 ? -2.533 30.665 -9.033 1.00 94.38 460 LEU A C 1
ATOM 3719 O O . LEU A 1 460 ? -3.486 30.400 -9.761 1.00 94.38 460 LEU A O 1
ATOM 3723 N N . ALA A 1 461 ? -2.305 29.994 -7.902 1.00 95.56 461 ALA A N 1
ATOM 3724 C CA . ALA A 1 461 ? -3.182 28.931 -7.415 1.00 95.56 461 ALA A CA 1
ATOM 3725 C C . ALA A 1 461 ? -4.588 29.445 -7.061 1.00 95.56 461 ALA A C 1
ATOM 3727 O O . ALA A 1 461 ? -5.577 28.796 -7.397 1.00 95.56 461 ALA A O 1
ATOM 3728 N N . GLU A 1 462 ? -4.706 30.641 -6.479 1.00 96.06 462 GLU A N 1
ATOM 3729 C CA . GLU A 1 462 ? -6.005 31.281 -6.246 1.00 96.06 462 GLU A CA 1
ATOM 3730 C C . GLU A 1 462 ? -6.721 31.635 -7.564 1.00 96.06 462 GLU A C 1
ATOM 3732 O O . GLU A 1 462 ? -7.935 31.455 -7.673 1.00 96.06 462 GLU A O 1
ATOM 3737 N N . VAL A 1 463 ? -5.981 32.029 -8.610 1.00 95.38 463 VAL A N 1
ATOM 3738 C CA . VAL A 1 463 ? -6.535 32.160 -9.972 1.00 95.38 463 VAL A CA 1
ATOM 3739 C C . VAL A 1 463 ? -6.946 30.810 -10.572 1.00 95.38 463 VAL A C 1
ATOM 3741 O O . VAL A 1 463 ? -7.965 30.756 -11.258 1.00 95.38 463 VAL A O 1
ATOM 3744 N N . LEU A 1 464 ? -6.231 29.711 -10.304 1.00 93.94 464 LEU A N 1
ATOM 3745 C CA . LEU A 1 464 ? -6.668 28.372 -10.726 1.00 93.94 464 LEU A CA 1
ATOM 3746 C C . LEU A 1 464 ? -7.993 27.981 -10.059 1.00 93.94 464 LEU A C 1
ATOM 3748 O O . LEU A 1 464 ? -8.884 27.504 -10.756 1.00 93.94 464 LEU A O 1
ATOM 3752 N N . GLY A 1 465 ? -8.168 28.263 -8.764 1.00 93.62 465 GLY A N 1
ATOM 3753 C CA . GLY A 1 465 ? -9.446 28.069 -8.067 1.00 93.62 465 GLY A CA 1
ATOM 3754 C C . GLY A 1 465 ? -10.587 28.884 -8.690 1.00 93.62 465 GLY A C 1
ATOM 3755 O O . GLY A 1 465 ? -11.640 28.334 -9.004 1.00 93.62 465 GLY A O 1
ATOM 3756 N N . GLN A 1 466 ? -10.351 30.171 -8.971 1.00 93.94 466 GLN A N 1
ATOM 3757 C CA . GLN A 1 466 ? -11.330 31.047 -9.638 1.00 93.94 466 GLN A CA 1
ATOM 3758 C C . GLN A 1 466 ? -11.687 30.561 -11.054 1.00 93.94 466 GLN A C 1
ATOM 3760 O O . GLN A 1 466 ? -12.847 30.610 -11.459 1.00 93.94 466 GLN A O 1
ATOM 3765 N N . VAL A 1 467 ? -10.702 30.069 -11.817 1.00 92.44 467 VAL A N 1
ATOM 3766 C CA . VAL A 1 467 ? -10.923 29.527 -13.168 1.00 92.44 467 VAL A CA 1
ATOM 3767 C C . VAL A 1 467 ? -11.611 28.155 -13.130 1.00 92.44 467 VAL A C 1
ATOM 3769 O O . VAL A 1 467 ? -12.349 27.822 -14.057 1.00 92.44 467 VAL A O 1
ATOM 3772 N N . ILE A 1 468 ? -11.430 27.376 -12.060 1.00 91.00 468 ILE A N 1
ATOM 3773 C CA . ILE A 1 468 ? -12.159 26.121 -11.840 1.00 91.00 468 ILE A CA 1
ATOM 3774 C C . ILE A 1 468 ? -13.585 26.357 -11.332 1.00 91.00 468 ILE A C 1
ATOM 3776 O O . ILE A 1 468 ? -14.428 25.511 -11.601 1.00 91.00 468 ILE A O 1
ATOM 3780 N N . GLY A 1 469 ? -13.917 27.497 -10.726 1.00 87.75 469 GLY A N 1
ATOM 3781 C CA . GLY A 1 469 ? -15.308 27.922 -10.518 1.00 87.75 469 GLY A CA 1
ATOM 3782 C C . GLY A 1 469 ? -15.932 28.539 -11.779 1.00 87.75 469 GLY A C 1
ATOM 3783 O O . GLY A 1 469 ? -16.354 27.830 -12.701 1.00 87.75 469 GLY A O 1
ATOM 3784 N N . ASP A 1 470 ? -15.927 29.873 -11.835 1.00 88.06 470 ASP A N 1
ATOM 3785 C CA . ASP A 1 470 ? -16.558 30.733 -12.856 1.00 88.06 470 ASP A CA 1
ATOM 3786 C C . ASP A 1 470 ? -15.782 30.850 -14.195 1.00 88.06 470 ASP A C 1
ATOM 3788 O O . ASP A 1 470 ? -16.129 31.649 -15.077 1.00 88.06 470 ASP A O 1
ATOM 3792 N N . GLY A 1 471 ? -14.687 30.105 -14.365 1.00 85.88 471 GLY A N 1
ATOM 3793 C CA . GLY A 1 471 ? -13.819 30.212 -15.538 1.00 85.88 471 GLY A CA 1
ATOM 3794 C C . GLY A 1 471 ? -14.228 29.380 -16.755 1.00 85.88 471 GLY A C 1
ATOM 3795 O O . GLY A 1 471 ? -14.927 28.369 -16.682 1.00 85.88 471 GLY A O 1
ATOM 3796 N N . PHE A 1 472 ? -13.708 29.790 -17.913 1.00 85.69 472 PHE A N 1
ATOM 3797 C CA . PHE A 1 472 ? -13.749 29.032 -19.162 1.00 85.69 472 PHE A CA 1
ATOM 3798 C C . PHE A 1 472 ? -12.410 29.125 -19.904 1.00 85.69 472 PHE A C 1
ATOM 3800 O O . PHE A 1 472 ? -11.870 30.217 -20.098 1.00 85.69 472 PHE A O 1
ATOM 3807 N N . VAL A 1 473 ? -11.899 27.981 -20.367 1.00 86.44 473 VAL A N 1
ATOM 3808 C CA . VAL A 1 473 ? -10.667 27.879 -21.164 1.00 86.44 473 VAL A CA 1
ATOM 3809 C C . VAL A 1 473 ? -10.996 27.303 -22.545 1.00 86.44 473 VAL A C 1
ATOM 3811 O O . VAL A 1 473 ? -11.682 26.292 -22.680 1.00 86.44 473 VAL A O 1
ATOM 3814 N N . ASP A 1 474 ? -10.503 27.976 -23.578 1.00 80.81 474 ASP A N 1
ATOM 3815 C CA . ASP A 1 474 ? -10.758 27.714 -24.998 1.00 80.81 474 ASP A CA 1
ATOM 3816 C C . ASP A 1 474 ? -9.442 27.316 -25.702 1.00 80.81 474 ASP A C 1
ATOM 3818 O O . ASP A 1 474 ? -8.384 27.300 -25.078 1.00 80.81 474 ASP A O 1
ATOM 3822 N N . ALA A 1 475 ? -9.445 27.054 -27.010 1.00 70.56 475 ALA A N 1
ATOM 3823 C CA . ALA A 1 475 ? -8.206 26.792 -27.762 1.00 70.56 475 ALA A CA 1
ATOM 3824 C C . ALA A 1 475 ? -7.273 28.024 -27.879 1.00 70.56 475 ALA A C 1
ATOM 3826 O O . ALA A 1 475 ? -6.095 27.886 -28.203 1.00 70.56 475 ALA A O 1
ATOM 3827 N N . GLY A 1 476 ? -7.790 29.238 -27.636 1.00 80.06 476 GLY A N 1
ATOM 3828 C CA . GLY A 1 476 ? -7.068 30.503 -27.851 1.00 80.06 476 GLY A CA 1
ATOM 3829 C C . GLY A 1 476 ? -7.175 31.554 -26.739 1.00 80.06 476 GLY A C 1
ATOM 3830 O O . GLY A 1 476 ? -6.715 32.681 -26.931 1.00 80.06 476 GLY A O 1
ATOM 3831 N N . ARG A 1 477 ? -7.836 31.244 -25.616 1.00 87.56 477 ARG A N 1
ATOM 3832 C CA . ARG A 1 477 ? -8.127 32.215 -24.545 1.00 87.56 477 ARG A CA 1
ATOM 3833 C C . ARG A 1 477 ? -8.483 31.552 -23.215 1.00 87.56 477 ARG A C 1
ATOM 3835 O O . ARG A 1 477 ? -8.990 30.433 -23.192 1.00 87.56 477 ARG A O 1
ATOM 3842 N N . ILE A 1 478 ? -8.308 32.312 -22.139 1.00 91.12 478 ILE A N 1
ATOM 3843 C CA . ILE A 1 478 ? -8.888 32.064 -20.813 1.00 91.12 478 ILE A CA 1
ATOM 3844 C C . ILE A 1 478 ? -9.858 33.209 -20.523 1.00 91.12 478 ILE A C 1
ATOM 3846 O O . ILE A 1 478 ? -9.573 34.357 -20.863 1.00 91.12 478 ILE A O 1
ATOM 3850 N N . ASN A 1 479 ? -11.001 32.919 -19.912 1.00 92.56 479 ASN A N 1
ATOM 3851 C CA . ASN A 1 479 ? -11.979 33.921 -19.512 1.00 92.56 479 ASN A CA 1
ATOM 3852 C C . ASN A 1 479 ? -12.497 33.648 -18.098 1.00 92.56 479 ASN A C 1
ATOM 3854 O O . ASN A 1 479 ? -12.949 32.537 -17.837 1.00 92.56 479 ASN A O 1
ATOM 3858 N N . LEU A 1 480 ? -12.530 34.676 -17.248 1.00 93.12 480 LEU A N 1
ATOM 3859 C CA . LEU A 1 480 ? -13.293 34.675 -15.998 1.00 93.12 480 LEU A CA 1
ATOM 3860 C C . LEU A 1 480 ? -14.538 35.560 -16.166 1.00 93.12 480 LEU A C 1
ATOM 3862 O O . LEU A 1 480 ? -14.441 36.675 -16.688 1.00 93.12 480 LEU A O 1
ATOM 3866 N N . THR A 1 481 ? -15.705 35.072 -15.746 1.00 91.19 481 THR A N 1
ATOM 3867 C CA . THR A 1 481 ? -16.974 35.813 -15.813 1.00 91.19 481 THR A CA 1
ATOM 3868 C C . THR A 1 481 ? -17.511 36.026 -14.406 1.00 91.19 481 THR A C 1
ATOM 3870 O O . THR A 1 481 ? -17.860 35.068 -13.737 1.00 91.19 481 THR A O 1
ATOM 3873 N N . SER A 1 482 ? -17.605 37.276 -13.949 1.00 91.38 482 SER A N 1
ATOM 3874 C CA . SER A 1 482 ? -18.124 37.577 -12.609 1.00 91.38 482 SER A CA 1
ATOM 3875 C C . SER A 1 482 ? -18.793 38.950 -12.539 1.00 91.38 482 SER A C 1
ATOM 3877 O O . SER A 1 482 ? -18.620 39.803 -13.414 1.00 91.38 482 SER A O 1
ATOM 3879 N N . GLN A 1 483 ? -19.587 39.165 -11.492 1.00 90.62 483 GLN A N 1
ATOM 3880 C CA . GLN A 1 483 ? -20.073 40.493 -11.103 1.00 90.62 483 GLN A CA 1
ATOM 3881 C C . GLN A 1 483 ? -19.070 41.203 -10.179 1.00 90.62 483 GLN A C 1
ATOM 3883 O O . GLN A 1 483 ? -19.035 42.433 -10.142 1.00 90.62 483 GLN A O 1
ATOM 3888 N N . ASP A 1 484 ? -18.231 40.437 -9.474 1.00 90.25 484 ASP A N 1
ATOM 3889 C CA . ASP A 1 484 ? -17.341 40.951 -8.443 1.00 90.25 484 ASP A CA 1
ATOM 3890 C C . ASP A 1 484 ? -16.029 41.495 -9.025 1.00 90.25 484 ASP A C 1
ATOM 3892 O O . ASP A 1 484 ? -15.133 40.764 -9.456 1.00 90.25 484 ASP A O 1
ATOM 3896 N N . VAL A 1 485 ? -15.907 42.823 -8.992 1.00 90.50 485 VAL A N 1
ATOM 3897 C CA . VAL A 1 485 ? -14.735 43.572 -9.471 1.00 90.50 485 VAL A CA 1
ATOM 3898 C C . VAL A 1 485 ? -13.448 43.150 -8.751 1.00 90.50 485 VAL A C 1
ATOM 3900 O O . VAL A 1 485 ? -12.425 43.007 -9.411 1.00 90.50 485 VAL A O 1
ATOM 3903 N N . GLU A 1 486 ? -13.504 42.860 -7.445 1.00 92.62 486 GLU A N 1
ATOM 3904 C CA . GLU A 1 486 ? -12.350 42.401 -6.647 1.00 92.62 486 GLU A CA 1
ATOM 3905 C C . GLU A 1 486 ? -11.689 41.124 -7.209 1.00 92.62 486 GLU A C 1
ATOM 3907 O O . GLU A 1 486 ? -10.466 40.989 -7.142 1.00 92.62 486 GLU A O 1
ATOM 3912 N N . LEU A 1 487 ? -12.473 40.199 -7.779 1.00 92.62 487 LEU A N 1
ATOM 3913 C CA . LEU A 1 487 ? -11.951 38.969 -8.388 1.00 92.62 487 LEU A CA 1
ATOM 3914 C C . LEU A 1 487 ? -11.352 39.223 -9.767 1.00 92.62 487 LEU A C 1
ATOM 3916 O O . LEU A 1 487 ? -10.280 38.713 -10.079 1.00 92.62 487 LEU A O 1
ATOM 3920 N N . LEU A 1 488 ? -12.015 40.041 -10.584 1.00 93.25 488 LEU A N 1
ATOM 3921 C CA . LEU A 1 488 ? -11.554 40.353 -11.938 1.00 93.25 488 LEU A CA 1
ATOM 3922 C C . LEU A 1 488 ? -10.284 41.216 -11.921 1.00 93.25 488 LEU A C 1
ATOM 3924 O O . LEU A 1 488 ? -9.380 40.980 -12.722 1.00 93.25 488 LEU A O 1
ATOM 3928 N N . ASP A 1 489 ? -10.182 42.156 -10.975 1.00 94.31 489 ASP A N 1
ATOM 3929 C CA . ASP A 1 489 ? -8.972 42.943 -10.720 1.00 94.31 489 ASP A CA 1
ATOM 3930 C C . ASP A 1 489 ? -7.794 42.026 -10.355 1.00 94.31 489 ASP A C 1
ATOM 3932 O O . ASP A 1 489 ? -6.698 42.188 -10.893 1.00 94.31 489 ASP A O 1
ATOM 3936 N N . PHE A 1 490 ? -8.019 41.043 -9.476 1.00 95.06 490 PHE A N 1
ATOM 3937 C CA . PHE A 1 490 ? -6.997 40.082 -9.063 1.00 95.06 490 PHE A CA 1
ATOM 3938 C C . PHE A 1 490 ? -6.590 39.134 -10.201 1.00 95.06 490 PHE A C 1
ATOM 3940 O O . PHE A 1 490 ? -5.401 38.972 -10.462 1.00 95.06 490 PHE A O 1
ATOM 3947 N N . PHE A 1 491 ? -7.557 38.568 -10.928 1.00 95.44 491 PHE A N 1
ATOM 3948 C CA . PHE A 1 491 ? -7.330 37.724 -12.104 1.00 95.44 491 PHE A CA 1
ATOM 3949 C C . PHE A 1 491 ? -6.483 38.436 -13.174 1.00 95.44 491 PHE A C 1
ATOM 3951 O O . PHE A 1 491 ? -5.478 37.895 -13.641 1.00 95.44 491 PHE A O 1
ATOM 3958 N N . GLU A 1 492 ? -6.836 39.679 -13.518 1.00 95.31 492 GLU A N 1
ATOM 3959 C CA . GLU A 1 492 ? -6.095 40.502 -14.482 1.00 95.31 492 GLU A CA 1
ATOM 3960 C C . GLU A 1 492 ? -4.666 40.811 -14.013 1.00 95.31 492 GLU A C 1
ATOM 3962 O O . GLU A 1 492 ? -3.717 40.682 -14.793 1.00 95.31 492 GLU A O 1
ATOM 3967 N N . GLN A 1 493 ? -4.497 41.179 -12.738 1.00 95.12 493 GLN A N 1
ATOM 3968 C CA . GLN A 1 493 ? -3.187 41.475 -12.155 1.00 95.12 493 GLN A CA 1
ATOM 3969 C C . GLN A 1 493 ? -2.291 40.233 -12.098 1.00 95.12 493 GLN A C 1
ATOM 3971 O O . GLN A 1 493 ? -1.139 40.306 -12.522 1.00 95.12 493 GLN A O 1
ATOM 3976 N N . THR A 1 494 ? -2.808 39.093 -11.638 1.00 94.94 494 THR A N 1
ATOM 3977 C CA . THR A 1 494 ? -2.045 37.847 -11.482 1.00 94.94 494 THR A CA 1
ATOM 3978 C C . THR A 1 494 ? -1.618 37.257 -12.828 1.00 94.94 494 THR A C 1
ATOM 3980 O O . THR A 1 494 ? -0.465 36.835 -12.957 1.00 94.94 494 THR A O 1
ATOM 3983 N N . LEU A 1 495 ? -2.476 37.275 -13.861 1.00 93.81 495 LEU A N 1
ATOM 3984 C CA . LEU A 1 495 ? -2.087 36.808 -15.202 1.00 93.81 495 LEU A CA 1
ATOM 3985 C C . LEU A 1 495 ? -1.027 37.711 -15.852 1.00 93.81 495 LEU A C 1
ATOM 3987 O O . LEU A 1 495 ? -0.082 37.206 -16.469 1.00 93.81 495 LEU A O 1
ATOM 3991 N N . TYR A 1 496 ? -1.123 39.031 -15.669 1.00 94.12 496 TYR A N 1
ATOM 3992 C CA . TYR A 1 496 ? -0.098 39.957 -16.150 1.00 94.12 496 TYR A CA 1
ATOM 3993 C C . TYR A 1 496 ? 1.211 39.847 -15.348 1.00 94.12 496 TYR A C 1
ATOM 3995 O O . TYR A 1 496 ? 2.299 39.861 -15.927 1.00 94.12 496 TYR A O 1
ATOM 4003 N N . ALA A 1 497 ? 1.133 39.679 -14.025 1.00 92.88 497 ALA A N 1
ATOM 4004 C CA . ALA A 1 497 ? 2.297 39.515 -13.160 1.00 92.88 497 ALA A CA 1
ATOM 4005 C C . ALA A 1 497 ? 3.085 38.241 -13.498 1.00 92.88 497 ALA A C 1
ATOM 4007 O O . ALA A 1 497 ? 4.299 38.322 -13.709 1.00 92.88 497 ALA A O 1
ATOM 4008 N N . ASN A 1 498 ? 2.397 37.100 -13.610 1.00 92.31 498 ASN A N 1
ATOM 4009 C CA . ASN A 1 498 ? 3.029 35.801 -13.832 1.00 92.31 498 ASN A CA 1
ATOM 4010 C C . ASN A 1 498 ? 3.416 35.561 -15.295 1.00 92.31 498 ASN A C 1
ATOM 4012 O O . ASN A 1 498 ? 4.527 35.107 -15.540 1.00 92.31 498 ASN A O 1
ATOM 4016 N N . PHE A 1 499 ? 2.563 35.900 -16.269 1.00 91.31 499 PHE A N 1
ATOM 4017 C CA . PHE A 1 499 ? 2.779 35.529 -17.680 1.00 91.31 499 PHE A CA 1
ATOM 4018 C C . PHE A 1 499 ? 3.003 36.717 -18.629 1.00 91.31 499 PHE A C 1
ATOM 4020 O O . PHE A 1 499 ? 3.343 36.523 -19.796 1.00 91.31 499 PHE A O 1
ATOM 4027 N N . GLY A 1 500 ? 2.808 37.954 -18.157 1.00 89.75 500 GLY A N 1
ATOM 4028 C CA . GLY A 1 500 ? 2.821 39.158 -18.998 1.00 89.75 500 GLY A CA 1
ATOM 4029 C C . GLY A 1 500 ? 1.604 39.289 -19.923 1.00 89.75 500 GLY A C 1
ATOM 4030 O O . GLY A 1 500 ? 1.566 40.189 -20.760 1.00 89.75 500 GLY A O 1
ATOM 4031 N N . VAL A 1 501 ? 0.602 38.414 -19.784 1.00 90.25 501 VAL A N 1
ATOM 4032 C CA . VAL A 1 501 ? -0.602 38.406 -20.625 1.00 90.25 501 VAL A CA 1
ATOM 4033 C C . VAL A 1 501 ? -1.645 39.346 -20.027 1.00 90.25 501 VAL A C 1
ATOM 4035 O O . VAL A 1 501 ? -2.148 39.110 -18.933 1.00 90.25 501 VAL A O 1
ATOM 4038 N N . MET A 1 502 ? -1.998 40.404 -20.758 1.00 90.25 502 MET A N 1
ATOM 4039 C CA . MET A 1 502 ? -3.105 41.284 -20.380 1.00 90.25 502 MET A CA 1
ATOM 4040 C C . MET A 1 502 ? -4.450 40.613 -20.689 1.00 90.25 502 MET A C 1
ATOM 4042 O O . MET A 1 502 ? -4.705 40.212 -21.827 1.00 90.25 502 MET A O 1
ATOM 4046 N N . ALA A 1 503 ? -5.331 40.536 -19.691 1.00 92.56 503 ALA A N 1
ATOM 4047 C CA . ALA A 1 503 ? -6.738 40.217 -19.900 1.00 92.56 503 ALA A CA 1
ATOM 4048 C C . ALA A 1 503 ? -7.553 41.496 -20.158 1.00 92.56 503 ALA A C 1
ATOM 4050 O O . ALA A 1 503 ? -7.234 42.572 -19.653 1.00 92.56 503 ALA A O 1
ATOM 4051 N N . VAL A 1 504 ? -8.588 41.390 -20.995 1.00 92.62 504 VAL A N 1
ATOM 4052 C CA . VAL A 1 504 ? -9.429 42.520 -21.412 1.00 92.62 504 VAL A CA 1
ATOM 4053 C C . VAL A 1 504 ? -10.824 42.360 -20.823 1.00 92.62 504 VAL A C 1
ATOM 4055 O O . VAL A 1 504 ? -11.591 41.502 -21.267 1.00 92.62 504 VAL A O 1
ATOM 4058 N N . ARG A 1 505 ? -11.172 43.224 -19.865 1.00 93.50 505 ARG A N 1
ATOM 4059 C CA . ARG A 1 505 ? -12.517 43.293 -19.284 1.00 93.50 505 ARG A CA 1
ATOM 4060 C C . ARG A 1 505 ? -13.524 43.887 -20.268 1.00 93.50 505 ARG A C 1
ATOM 4062 O O . ARG A 1 505 ? -13.278 44.928 -20.877 1.00 93.50 505 ARG A O 1
ATOM 4069 N N . ARG A 1 506 ? -14.686 43.247 -20.404 1.00 91.75 506 ARG A N 1
ATOM 4070 C CA . ARG A 1 506 ? -15.826 43.718 -21.205 1.00 91.75 506 ARG A CA 1
ATOM 4071 C C . ARG A 1 506 ? -17.132 43.542 -20.419 1.00 91.75 506 ARG A C 1
ATOM 4073 O O . ARG A 1 506 ? -17.347 42.461 -19.870 1.00 91.75 506 ARG A O 1
ATOM 4080 N N . PRO A 1 507 ? -18.017 44.552 -20.360 1.00 90.62 507 PRO A N 1
ATOM 4081 C CA . PRO A 1 507 ? -19.333 44.397 -19.747 1.00 90.62 507 PRO A CA 1
ATOM 4082 C C . PRO A 1 507 ? -20.230 43.492 -20.604 1.00 90.62 507 PRO A C 1
ATOM 4084 O O . PRO A 1 507 ? -20.230 43.586 -21.833 1.00 90.62 507 PRO A O 1
ATOM 4087 N N . ASN A 1 508 ? -21.027 42.642 -19.958 1.00 84.12 508 ASN A N 1
ATOM 4088 C CA . ASN A 1 508 ? -22.011 41.773 -20.595 1.00 84.12 508 ASN A CA 1
ATOM 4089 C C . ASN A 1 508 ? -23.294 41.706 -19.749 1.00 84.12 508 ASN A C 1
ATOM 4091 O O . ASN A 1 508 ? -23.399 40.938 -18.794 1.00 84.12 508 ASN A O 1
ATOM 4095 N N . ARG A 1 509 ? -24.290 42.521 -20.120 1.00 83.38 509 ARG A N 1
ATOM 4096 C CA . ARG A 1 509 ? -25.564 42.707 -19.398 1.00 83.38 509 ARG A CA 1
ATOM 4097 C C . ARG A 1 509 ? -25.369 43.094 -17.924 1.00 83.38 509 ARG A C 1
ATOM 4099 O O . ARG A 1 509 ? -25.276 44.280 -17.634 1.00 83.38 509 ARG A O 1
ATOM 4106 N N . ASN A 1 510 ? -25.298 42.106 -17.031 1.00 85.94 510 ASN A N 1
ATOM 4107 C CA . ASN A 1 510 ? -25.286 42.274 -15.574 1.00 85.94 510 ASN A CA 1
ATOM 4108 C C . ASN A 1 510 ? -23.972 41.789 -14.928 1.00 85.94 510 ASN A C 1
ATOM 4110 O O . ASN A 1 510 ? -23.865 41.789 -13.709 1.00 85.94 510 ASN A O 1
ATOM 4114 N N . HIS A 1 511 ? -22.998 41.338 -15.721 1.00 88.25 511 HIS A N 1
ATOM 4115 C CA . HIS A 1 511 ? -21.684 40.879 -15.262 1.00 88.25 511 HIS A CA 1
ATOM 4116 C C . HIS A 1 511 ? -20.580 41.403 -16.189 1.00 88.25 511 HIS A C 1
ATOM 4118 O O . HIS A 1 511 ? -20.854 41.996 -17.236 1.00 88.25 511 HIS A O 1
ATOM 4124 N N . PHE A 1 512 ? -19.326 41.160 -15.827 1.00 90.94 512 PHE A N 1
ATOM 4125 C CA . PHE A 1 512 ? -18.164 41.433 -16.661 1.00 90.94 512 PHE A CA 1
ATOM 4126 C C . PHE A 1 512 ? -17.481 40.122 -17.058 1.00 90.94 512 PHE A C 1
ATOM 4128 O O . PHE A 1 512 ? -17.388 39.185 -16.269 1.00 90.94 512 PHE A O 1
ATOM 4135 N N . ASN A 1 513 ? -16.977 40.085 -18.286 1.00 91.12 513 ASN A N 1
ATOM 4136 C CA . ASN A 1 513 ? -16.125 39.020 -18.801 1.00 91.12 513 ASN A CA 1
ATOM 4137 C C . ASN A 1 513 ? -14.706 39.579 -18.903 1.00 91.12 513 ASN A C 1
ATOM 4139 O O . ASN A 1 513 ? -14.511 40.575 -19.601 1.00 91.12 513 ASN A O 1
ATOM 4143 N N . SER A 1 514 ? -13.728 38.969 -18.237 1.00 94.12 514 SER A N 1
ATOM 4144 C CA . SER A 1 514 ? -12.317 39.311 -18.416 1.00 94.12 514 SER A CA 1
ATOM 4145 C C . SER A 1 514 ? -11.612 38.214 -19.198 1.00 94.12 514 SER A C 1
ATOM 4147 O O . SER A 1 514 ? -11.491 37.085 -18.725 1.00 94.12 514 SER A O 1
ATOM 4149 N N . THR A 1 515 ? -11.190 38.530 -20.427 1.00 93.25 515 THR A N 1
ATOM 4150 C CA . THR A 1 515 ? -10.639 37.545 -21.367 1.00 93.25 515 THR A CA 1
ATOM 4151 C C . THR A 1 515 ? -9.148 37.778 -21.621 1.00 93.25 515 THR A C 1
ATOM 4153 O O . THR A 1 515 ? -8.765 38.780 -22.228 1.00 93.25 515 THR A O 1
ATOM 4156 N N . ALA A 1 516 ? -8.306 36.823 -21.222 1.00 92.62 516 ALA A N 1
ATOM 4157 C CA . ALA A 1 516 ? -6.902 36.728 -21.611 1.00 92.62 516 ALA A CA 1
ATOM 4158 C C . ALA A 1 516 ? -6.785 36.033 -22.976 1.00 92.62 516 ALA A C 1
ATOM 4160 O O . ALA A 1 516 ? -7.065 34.839 -23.103 1.00 92.62 516 ALA A O 1
ATOM 4161 N N . HIS A 1 517 ? -6.361 36.766 -24.005 1.00 88.56 517 HIS A N 1
ATOM 4162 C CA . HIS A 1 517 ? -6.178 36.231 -25.357 1.00 88.56 517 HIS A CA 1
ATOM 4163 C C . HIS A 1 517 ? -4.748 35.705 -25.559 1.00 88.56 517 HIS A C 1
ATOM 4165 O O . HIS A 1 517 ? -3.900 36.384 -26.132 1.00 88.56 517 HIS A O 1
ATOM 4171 N N . SER A 1 518 ? -4.481 34.484 -25.089 1.00 87.50 518 SER A N 1
ATOM 4172 C CA . SER A 1 518 ? -3.251 33.744 -25.398 1.00 87.50 518 SER A CA 1
ATOM 4173 C C . SER A 1 518 ? -3.544 32.252 -25.548 1.00 87.50 518 SER A C 1
ATOM 4175 O O . SER A 1 518 ? -4.018 31.600 -24.616 1.00 87.50 518 SER A O 1
ATOM 4177 N N . ALA A 1 519 ? -3.233 31.705 -26.724 1.00 82.38 519 ALA A N 1
ATOM 4178 C CA . ALA A 1 519 ? -3.365 30.280 -27.019 1.00 82.38 519 ALA A CA 1
ATOM 4179 C C . ALA A 1 519 ? -2.319 29.427 -26.278 1.00 82.38 519 ALA A C 1
ATOM 4181 O O . ALA A 1 519 ? -2.595 28.284 -25.927 1.00 82.38 519 ALA A O 1
ATOM 4182 N N . VAL A 1 520 ? -1.140 29.987 -25.987 1.00 83.31 520 VAL A N 1
ATOM 4183 C CA . VAL A 1 520 ? -0.089 29.295 -25.219 1.00 83.31 520 VAL A CA 1
ATOM 4184 C C . VAL A 1 520 ? -0.478 29.191 -23.752 1.00 83.31 520 VAL A C 1
ATOM 4186 O O . VAL A 1 520 ? -0.393 28.114 -23.172 1.00 83.31 520 VAL A O 1
ATOM 4189 N N . LEU A 1 521 ? -1.007 30.276 -23.179 1.00 86.81 521 LEU A N 1
ATOM 4190 C CA . LEU A 1 521 ? -1.508 30.271 -21.808 1.00 86.81 521 LEU A CA 1
ATOM 4191 C C . LEU A 1 521 ? -2.735 29.358 -21.653 1.00 86.81 521 LEU A C 1
ATOM 4193 O O . LEU A 1 521 ? -2.829 28.609 -20.685 1.00 86.81 521 LEU A O 1
ATOM 4197 N N . ALA A 1 522 ? -3.650 29.360 -22.627 1.00 87.06 522 ALA A N 1
ATOM 4198 C CA . ALA A 1 522 ? -4.793 28.451 -22.621 1.00 87.06 522 ALA A CA 1
ATOM 4199 C C . ALA A 1 522 ? -4.366 26.972 -22.746 1.00 87.06 522 ALA A C 1
ATOM 4201 O O . ALA A 1 522 ? -4.902 26.124 -22.033 1.00 87.06 522 ALA A O 1
ATOM 4202 N N . ARG A 1 523 ? -3.351 26.659 -23.571 1.00 83.06 523 ARG A N 1
ATOM 4203 C CA . ARG A 1 523 ? -2.737 25.318 -23.619 1.00 83.06 523 ARG A CA 1
ATOM 4204 C C . ARG A 1 523 ? -2.056 24.942 -22.301 1.00 83.06 523 ARG A C 1
ATOM 4206 O O . ARG A 1 523 ? -2.235 23.809 -21.880 1.00 83.06 523 ARG A O 1
ATOM 4213 N N . LEU A 1 524 ? -1.369 25.864 -21.620 1.00 86.38 524 LEU A N 1
ATOM 4214 C CA . LEU A 1 524 ? -0.793 25.630 -20.285 1.00 86.38 524 LEU A CA 1
ATOM 4215 C C . LEU A 1 524 ? -1.880 25.255 -19.263 1.00 86.38 524 LEU A C 1
ATOM 4217 O O . LEU A 1 524 ? -1.753 24.255 -18.561 1.00 86.38 524 LEU A O 1
ATOM 4221 N N . PHE A 1 525 ? -2.995 25.991 -19.236 1.00 87.94 525 PHE A N 1
ATOM 4222 C CA . PHE A 1 525 ? -4.110 25.689 -18.331 1.00 87.94 525 PHE A CA 1
ATOM 4223 C C . PHE A 1 525 ? -4.784 24.343 -18.645 1.00 87.94 525 PHE A C 1
ATOM 4225 O O . PHE A 1 525 ? -5.131 23.616 -17.718 1.00 87.94 525 PHE A O 1
ATOM 4232 N N . LYS A 1 526 ? -4.925 23.968 -19.925 1.00 85.00 526 LYS A N 1
ATOM 4233 C CA . LYS A 1 526 ? -5.455 22.649 -20.319 1.00 85.00 526 LYS A CA 1
ATOM 4234 C C . LYS A 1 526 ? -4.488 21.491 -20.038 1.00 85.00 526 LYS A C 1
ATOM 4236 O O . LYS A 1 526 ? -4.922 20.456 -19.549 1.00 85.00 526 LYS A O 1
ATOM 4241 N N . GLN A 1 527 ? -3.214 21.633 -20.415 1.00 81.44 527 GLN A N 1
ATOM 4242 C CA . GLN A 1 527 ? -2.250 20.524 -20.484 1.00 81.44 527 GLN A CA 1
ATOM 4243 C C . GLN A 1 527 ? -1.414 20.367 -19.209 1.00 81.44 527 GLN A C 1
ATOM 4245 O O . GLN A 1 527 ? -1.212 19.237 -18.782 1.00 81.44 527 GLN A O 1
ATOM 4250 N N . THR A 1 528 ? -0.963 21.466 -18.595 1.00 82.50 528 THR A N 1
ATOM 4251 C CA . THR A 1 528 ? -0.143 21.443 -17.366 1.00 82.50 528 THR A CA 1
ATOM 4252 C C . THR A 1 528 ? -1.007 21.522 -16.110 1.00 82.50 528 THR A C 1
ATOM 4254 O O . THR A 1 528 ? -0.756 20.818 -15.139 1.00 82.50 528 THR A O 1
ATOM 4257 N N . PHE A 1 529 ? -2.044 22.367 -16.110 1.00 86.38 529 PHE A N 1
ATOM 4258 C CA . PHE A 1 529 ? -2.931 22.536 -14.946 1.00 86.38 529 PHE A CA 1
ATOM 4259 C C . PHE A 1 529 ? -4.218 21.697 -15.017 1.00 86.38 529 PHE A C 1
ATOM 4261 O O . PHE A 1 529 ? -5.094 21.858 -14.171 1.00 86.38 529 PHE A O 1
ATOM 4268 N N . GLY A 1 530 ? -4.354 20.816 -16.016 1.00 83.12 530 GLY A N 1
ATOM 4269 C CA . GLY A 1 530 ? -5.446 19.837 -16.116 1.00 83.12 530 GLY A CA 1
ATOM 4270 C C . GLY A 1 530 ? -6.867 20.415 -16.187 1.00 83.12 530 GLY A C 1
ATOM 4271 O O . GLY A 1 530 ? -7.831 19.688 -15.946 1.00 83.12 530 GLY A O 1
ATOM 4272 N N . VAL A 1 531 ? -7.037 21.710 -16.486 1.00 85.56 531 VAL A N 1
ATOM 4273 C CA . VAL A 1 531 ? -8.347 22.373 -16.412 1.00 85.56 531 VAL A CA 1
ATOM 4274 C C . VAL A 1 531 ? -9.300 21.777 -17.450 1.00 85.56 531 VAL A C 1
ATOM 4276 O O . VAL A 1 531 ? -9.069 21.855 -18.660 1.00 85.56 531 VAL A O 1
ATOM 4279 N N . ALA A 1 532 ? -10.403 21.198 -16.973 1.00 80.88 532 ALA A N 1
ATOM 4280 C CA . ALA A 1 532 ? -11.394 20.534 -17.811 1.00 80.88 532 ALA A CA 1
ATOM 4281 C C . ALA A 1 532 ? -12.069 21.510 -18.792 1.00 80.88 532 ALA A C 1
ATOM 4283 O O . ALA A 1 532 ? -12.601 22.549 -18.401 1.00 80.88 532 ALA A O 1
ATOM 4284 N N . THR A 1 533 ? -12.101 21.149 -20.079 1.00 77.25 533 THR A N 1
ATOM 4285 C CA . THR A 1 533 ? -12.720 21.960 -21.146 1.00 77.25 533 THR A CA 1
ATOM 4286 C C . THR A 1 533 ? -13.622 21.132 -22.066 1.00 77.25 533 THR A C 1
ATOM 4288 O O . THR A 1 533 ? -13.728 19.908 -21.928 1.00 77.25 533 THR A O 1
ATOM 4291 N N . GLY A 1 534 ? -14.334 21.810 -22.974 1.00 71.38 534 GLY A N 1
ATOM 4292 C CA . GLY A 1 534 ? -15.304 21.203 -23.890 1.00 71.38 534 GLY A CA 1
ATOM 4293 C C . GLY A 1 534 ? -16.705 21.025 -23.290 1.00 71.38 534 GLY A C 1
ATOM 4294 O O . GLY A 1 534 ? -17.039 21.578 -22.241 1.00 71.38 534 GLY A O 1
ATOM 4295 N N . TRP A 1 535 ? -17.556 20.255 -23.972 1.00 67.19 535 TRP A N 1
ATOM 4296 C CA . TRP A 1 535 ? -18.912 19.968 -23.492 1.00 67.19 535 TRP A CA 1
ATOM 4297 C C . TRP A 1 535 ? -18.882 19.091 -22.226 1.00 67.19 535 TRP A C 1
ATOM 4299 O O . TRP A 1 535 ? -17.962 18.294 -22.020 1.00 67.19 535 TRP A O 1
ATOM 4309 N N . GLY A 1 536 ? -19.854 19.287 -21.331 1.00 71.44 536 GLY A N 1
ATOM 4310 C CA . GLY A 1 536 ? -19.925 18.593 -20.037 1.00 71.44 536 GLY A CA 1
ATOM 4311 C C . GLY A 1 536 ? -18.784 18.898 -19.051 1.00 71.44 536 GLY A C 1
ATOM 4312 O O . GLY A 1 536 ? -18.733 18.278 -17.993 1.00 71.44 536 GLY A O 1
ATOM 4313 N N . ALA A 1 537 ? -17.871 19.832 -19.356 1.00 79.69 537 ALA A N 1
ATOM 4314 C CA . ALA A 1 537 ? -16.660 20.068 -18.563 1.00 79.69 537 ALA A CA 1
ATOM 4315 C C . ALA A 1 537 ? -16.920 20.381 -17.082 1.00 79.69 537 ALA A C 1
ATOM 4317 O O . ALA A 1 537 ? -16.143 19.960 -16.235 1.00 79.69 537 ALA A O 1
ATOM 4318 N N . SER A 1 538 ? -18.027 21.051 -16.746 1.00 80.50 538 SER A N 1
ATOM 4319 C CA . SER A 1 538 ? -18.384 21.381 -15.360 1.00 80.50 538 SER A CA 1
ATOM 4320 C C . SER A 1 538 ? -18.660 20.167 -14.464 1.00 80.50 538 SER A C 1
ATOM 4322 O O . SER A 1 538 ? -18.530 20.298 -13.252 1.00 80.50 538 SER A O 1
ATOM 4324 N N . GLY A 1 539 ? -18.987 19.003 -15.037 1.00 82.06 539 GLY A N 1
ATOM 4325 C CA . GLY A 1 539 ? -19.069 17.724 -14.318 1.00 82.06 539 GLY A CA 1
ATOM 4326 C C . GLY A 1 539 ? -17.766 16.915 -14.316 1.00 82.06 539 GLY A C 1
ATOM 4327 O O . GLY A 1 539 ? -17.718 15.871 -13.688 1.00 82.06 539 GLY A O 1
ATOM 4328 N N . ARG A 1 540 ? -16.723 17.383 -15.019 1.00 84.94 540 ARG A N 1
ATOM 4329 C CA . ARG A 1 540 ? -15.406 16.726 -15.168 1.00 84.94 540 ARG A CA 1
ATOM 4330 C C . ARG A 1 540 ? -14.244 17.565 -14.614 1.00 84.94 540 ARG A C 1
ATOM 4332 O O . ARG A 1 540 ? -13.086 17.275 -14.896 1.00 84.94 540 ARG A O 1
ATOM 4339 N N . LYS A 1 541 ? -14.541 18.646 -13.886 1.00 88.50 541 LYS A N 1
ATOM 4340 C CA . LYS A 1 541 ? -13.543 19.425 -13.136 1.00 88.50 541 LYS A CA 1
ATOM 4341 C C . LYS A 1 541 ? -12.974 18.541 -12.018 1.00 88.50 541 LYS A C 1
ATOM 4343 O O . LYS A 1 541 ? -13.734 17.812 -11.391 1.00 88.50 541 LYS A O 1
ATOM 4348 N N . THR A 1 542 ? -11.683 18.640 -11.731 1.00 89.44 542 THR A N 1
ATOM 4349 C CA . THR A 1 542 ? -11.045 18.040 -10.547 1.00 89.44 542 THR A CA 1
ATOM 4350 C C . THR A 1 542 ? -9.984 19.003 -10.011 1.00 89.44 542 THR A C 1
ATOM 4352 O O . THR A 1 542 ? -9.689 20.007 -10.667 1.00 89.44 542 THR A O 1
ATOM 4355 N N . VAL A 1 543 ? -9.432 18.742 -8.826 1.00 91.75 543 VAL A N 1
ATOM 4356 C CA . VAL A 1 543 ? -8.299 19.520 -8.307 1.00 91.75 543 VAL A CA 1
ATOM 4357 C C . VAL A 1 543 ? -7.063 19.222 -9.170 1.00 91.75 543 VAL A C 1
ATOM 4359 O O . VAL A 1 543 ? -6.758 18.048 -9.380 1.00 91.75 543 VAL A O 1
ATOM 4362 N N . PRO A 1 544 ? -6.331 20.236 -9.671 1.00 91.88 544 PRO A N 1
ATOM 4363 C CA . PRO A 1 544 ? -5.105 20.007 -10.426 1.00 91.88 544 PRO A CA 1
ATOM 4364 C C . PRO A 1 544 ? -4.065 19.255 -9.594 1.00 91.88 544 PRO A C 1
ATOM 4366 O O . PRO A 1 544 ? -3.801 19.612 -8.450 1.00 91.88 544 PRO A O 1
ATOM 4369 N N . GLU A 1 545 ? -3.408 18.271 -10.194 1.00 88.25 545 GLU A N 1
ATOM 4370 C CA . GLU A 1 545 ? -2.361 17.458 -9.562 1.00 88.25 545 GLU A CA 1
ATOM 4371 C C . GLU A 1 545 ? -1.237 18.305 -8.932 1.00 88.25 545 GLU A C 1
ATOM 4373 O O . GLU A 1 545 ? -0.794 18.052 -7.814 1.00 88.25 545 GLU A O 1
ATOM 4378 N N . ILE A 1 546 ? -0.857 19.401 -9.595 1.00 90.00 546 ILE A N 1
ATOM 4379 C CA . ILE A 1 546 ? 0.115 20.381 -9.089 1.00 90.00 546 ILE A CA 1
ATOM 4380 C C . ILE A 1 546 ? -0.317 21.053 -7.765 1.00 90.00 546 ILE A C 1
ATOM 4382 O O . ILE A 1 546 ? 0.541 21.501 -7.010 1.00 90.00 546 ILE A O 1
ATOM 4386 N N . ILE A 1 547 ? -1.620 21.108 -7.449 1.00 93.69 547 ILE A N 1
ATOM 4387 C CA . ILE A 1 547 ? -2.148 21.578 -6.152 1.00 93.69 547 ILE A CA 1
ATOM 4388 C C . ILE A 1 547 ? -2.062 20.476 -5.089 1.00 93.69 547 ILE A C 1
ATOM 4390 O O . ILE A 1 547 ? -1.801 20.776 -3.927 1.00 93.69 547 ILE A O 1
ATOM 4394 N N . LEU A 1 548 ? -2.245 19.208 -5.470 1.00 91.00 548 LEU A N 1
ATOM 4395 C CA . LEU A 1 548 ? -2.125 18.069 -4.551 1.00 91.00 548 LEU A CA 1
ATOM 4396 C C . LEU A 1 548 ? -0.689 17.909 -4.035 1.00 91.00 548 LEU A C 1
ATOM 4398 O O . LEU A 1 548 ? -0.493 17.650 -2.849 1.00 91.00 548 LEU A O 1
ATOM 4402 N N . ARG A 1 549 ? 0.295 18.167 -4.907 1.00 89.44 549 ARG A N 1
ATOM 4403 C CA . ARG A 1 549 ? 1.742 18.163 -4.622 1.00 89.44 549 ARG A CA 1
ATOM 4404 C C . ARG A 1 549 ? 2.293 19.503 -4.091 1.00 89.44 549 ARG A C 1
ATOM 4406 O O . ARG A 1 549 ? 3.485 19.770 -4.227 1.00 89.44 549 ARG A O 1
ATOM 4413 N N . SER A 1 550 ? 1.447 20.398 -3.573 1.00 92.56 550 SER A N 1
ATOM 4414 C CA . SER A 1 550 ? 1.829 21.782 -3.231 1.00 92.56 550 SER A CA 1
ATOM 4415 C C . SER A 1 550 ? 1.760 22.098 -1.725 1.00 92.56 550 SER A C 1
ATOM 4417 O O . SER A 1 550 ? 1.009 21.447 -0.994 1.00 92.56 550 SER A O 1
ATOM 4419 N N . PRO A 1 551 ? 2.488 23.128 -1.240 1.00 92.44 551 PRO A N 1
ATOM 4420 C CA . PRO A 1 551 ? 2.473 23.526 0.170 1.00 92.44 551 PRO A CA 1
ATOM 4421 C C . PRO A 1 551 ? 1.116 24.053 0.653 1.00 92.44 551 PRO A C 1
ATOM 4423 O O . PRO A 1 551 ? 0.331 24.595 -0.132 1.00 92.44 551 PRO A O 1
ATOM 4426 N N . GLU A 1 552 ? 0.889 24.019 1.973 1.00 92.88 552 GLU A N 1
ATOM 4427 C CA . GLU A 1 552 ? -0.353 24.482 2.624 1.00 92.88 552 GLU A CA 1
ATOM 4428 C C . GLU A 1 552 ? -0.812 25.867 2.132 1.00 92.88 552 GLU A C 1
ATOM 4430 O O . GLU A 1 552 ? -1.985 26.066 1.823 1.00 92.88 552 GLU A O 1
ATOM 4435 N N . ALA A 1 553 ? 0.109 26.827 1.998 1.00 93.56 553 ALA A N 1
ATOM 4436 C CA . ALA A 1 553 ? -0.210 28.186 1.555 1.00 93.56 553 ALA A CA 1
ATOM 4437 C C . ALA A 1 553 ? -0.768 28.254 0.118 1.00 93.56 553 ALA A C 1
ATOM 4439 O O . ALA A 1 553 ? -1.592 29.120 -0.181 1.00 93.56 553 ALA A O 1
ATOM 4440 N N . VAL A 1 554 ? -0.336 27.346 -0.763 1.00 94.88 554 VAL A N 1
ATOM 4441 C CA . VAL A 1 554 ? -0.786 27.242 -2.160 1.00 94.88 554 VAL A CA 1
ATOM 4442 C C . VAL A 1 554 ? -2.144 26.533 -2.217 1.00 94.88 554 VAL A C 1
ATOM 4444 O O . VAL A 1 554 ? -3.067 27.037 -2.858 1.00 94.88 554 VAL A O 1
ATOM 4447 N N . VAL A 1 555 ? -2.308 25.439 -1.463 1.00 94.38 555 VAL A N 1
ATOM 4448 C CA . VAL A 1 555 ? -3.580 24.703 -1.309 1.00 94.38 555 VAL A CA 1
ATOM 4449 C C . VAL A 1 555 ? -4.680 25.604 -0.734 1.00 94.38 555 VAL A C 1
ATOM 4451 O O . VAL A 1 555 ? -5.763 25.713 -1.308 1.00 94.38 555 VAL A O 1
ATOM 4454 N N . CYS A 1 556 ? -4.402 26.318 0.360 1.00 95.56 556 CYS A N 1
ATOM 4455 C CA . CYS A 1 556 ? -5.347 27.253 0.977 1.00 95.56 556 CYS A CA 1
ATOM 4456 C C . CYS A 1 556 ? -5.719 28.418 0.050 1.00 95.56 556 CYS A C 1
ATOM 4458 O O . CYS A 1 556 ? -6.830 28.941 0.140 1.00 95.56 556 CYS A O 1
ATOM 4460 N N . ALA A 1 557 ? -4.819 28.835 -0.844 1.00 96.31 557 ALA A N 1
ATOM 4461 C CA . ALA A 1 557 ? -5.111 29.875 -1.823 1.00 96.31 557 ALA A CA 1
ATOM 4462 C C . ALA A 1 557 ? -5.965 29.356 -2.990 1.00 96.31 557 ALA A C 1
ATOM 4464 O O . ALA A 1 557 ? -6.930 30.019 -3.364 1.00 96.31 557 ALA A O 1
ATOM 4465 N N . PHE A 1 558 ? -5.702 28.145 -3.488 1.00 96.38 558 PHE A N 1
ATOM 4466 C CA . PHE A 1 558 ? -6.578 27.465 -4.447 1.00 96.38 558 PHE A CA 1
ATOM 4467 C C . PHE A 1 558 ? -8.009 27.314 -3.917 1.00 96.38 558 PHE A C 1
ATOM 4469 O O . PHE A 1 558 ? -8.955 27.780 -4.556 1.00 96.38 558 PHE A O 1
ATOM 4476 N N . LEU A 1 559 ? -8.157 26.753 -2.709 1.00 96.00 559 LEU A N 1
ATOM 4477 C CA . LEU A 1 559 ? -9.461 26.583 -2.062 1.00 96.00 559 LEU A CA 1
ATOM 4478 C C . LEU A 1 559 ? -10.172 27.933 -1.896 1.00 96.00 559 LEU A C 1
ATOM 4480 O O . LEU A 1 559 ? -11.348 28.044 -2.233 1.00 96.00 559 LEU A O 1
ATOM 4484 N N . ARG A 1 560 ? -9.462 28.987 -1.459 1.00 96.19 560 ARG A N 1
ATOM 4485 C CA . ARG A 1 560 ? -10.020 30.349 -1.377 1.00 96.19 560 ARG A CA 1
ATOM 4486 C C . ARG A 1 560 ? -10.587 30.810 -2.718 1.00 96.19 560 ARG A C 1
ATOM 4488 O O . ARG A 1 560 ? -11.718 31.277 -2.753 1.00 96.19 560 ARG A O 1
ATOM 4495 N N . GLY A 1 561 ? -9.843 30.640 -3.810 1.00 94.75 561 GLY A N 1
ATOM 4496 C CA . GLY A 1 561 ? -10.267 31.065 -5.145 1.00 94.75 561 GLY A CA 1
ATOM 4497 C C . GLY A 1 561 ? -11.567 30.407 -5.611 1.00 94.75 561 GLY A C 1
ATOM 4498 O O . GLY A 1 561 ? -12.434 31.087 -6.156 1.00 94.75 561 GLY A O 1
ATOM 4499 N N . HIS A 1 562 ? -11.732 29.110 -5.339 1.00 94.56 562 HIS A N 1
ATOM 4500 C CA . HIS A 1 562 ? -12.950 28.370 -5.676 1.00 94.56 562 HIS A CA 1
ATOM 4501 C C . HIS A 1 562 ? -14.121 28.741 -4.738 1.00 94.56 562 HIS A C 1
ATOM 4503 O O . HIS A 1 562 ? -15.222 29.029 -5.214 1.00 94.56 562 HIS A O 1
ATOM 4509 N N . PHE A 1 563 ? -13.877 28.882 -3.426 1.00 94.56 563 PHE A N 1
ATOM 4510 C CA . PHE A 1 563 ? -14.865 29.386 -2.458 1.00 94.56 563 PHE A CA 1
ATOM 4511 C C . PHE A 1 563 ? -15.302 30.843 -2.733 1.00 94.56 563 PHE A C 1
ATOM 4513 O O . PHE A 1 563 ? -16.466 31.192 -2.521 1.00 94.56 563 PHE A O 1
ATOM 4520 N N . ASP A 1 564 ? -14.422 31.712 -3.234 1.00 93.44 564 ASP A N 1
ATOM 4521 C CA . ASP A 1 564 ? -14.793 33.071 -3.643 1.00 93.44 564 ASP A CA 1
ATOM 4522 C C . ASP A 1 564 ? -15.629 33.110 -4.930 1.00 93.44 564 ASP A C 1
ATOM 4524 O O . ASP A 1 564 ? -16.391 34.058 -5.102 1.00 93.44 564 ASP A O 1
ATOM 4528 N N . THR A 1 565 ? -15.592 32.078 -5.772 1.00 90.88 565 THR A N 1
ATOM 4529 C CA . THR A 1 565 ? -16.549 31.894 -6.880 1.00 90.88 565 THR A CA 1
ATOM 4530 C C . THR A 1 565 ? -17.820 31.172 -6.402 1.00 90.88 565 THR A C 1
ATOM 4532 O O . THR A 1 565 ? -18.692 31.809 -5.802 1.00 90.88 565 THR A O 1
ATOM 4535 N N . ASP A 1 566 ? -17.894 29.848 -6.565 1.00 88.19 566 ASP A N 1
ATOM 4536 C CA . ASP A 1 566 ? -19.054 28.990 -6.268 1.00 88.19 566 ASP A CA 1
ATOM 4537 C C . ASP A 1 566 ? -19.402 28.827 -4.763 1.00 88.19 566 ASP A C 1
ATOM 4539 O O . ASP A 1 566 ? -20.415 28.213 -4.408 1.00 88.19 566 ASP A O 1
ATOM 4543 N N . GLY A 1 567 ? -18.587 29.356 -3.841 1.00 88.69 567 GLY A N 1
ATOM 4544 C CA . GLY A 1 567 ? -18.821 29.250 -2.395 1.00 88.69 567 GLY A CA 1
ATOM 4545 C C . GLY A 1 567 ? -19.680 30.366 -1.784 1.00 88.69 567 GLY A C 1
ATOM 4546 O O . GLY A 1 567 ? -19.695 31.510 -2.242 1.00 88.69 567 GLY A O 1
ATOM 4547 N N . CYS A 1 568 ? -20.388 30.069 -0.692 1.00 88.88 568 CYS A N 1
ATOM 4548 C CA . CYS A 1 568 ? -21.196 31.041 0.053 1.00 88.88 568 CYS A CA 1
ATOM 4549 C C . CYS A 1 568 ? -21.176 30.802 1.576 1.00 88.88 568 CYS A C 1
ATOM 4551 O O . CYS A 1 568 ? -20.686 29.784 2.065 1.00 88.88 568 CYS A O 1
ATOM 4553 N N . VAL A 1 569 ? -21.696 31.765 2.346 1.00 89.12 569 VAL A N 1
ATOM 4554 C CA . VAL A 1 569 ? -21.762 31.699 3.817 1.00 89.12 569 VAL A CA 1
ATOM 4555 C C . VAL A 1 569 ? -23.200 31.896 4.280 1.00 89.12 569 VAL A C 1
ATOM 4557 O O . VAL A 1 569 ? -23.782 32.961 4.067 1.00 89.12 569 VAL A O 1
ATOM 4560 N N . SER A 1 570 ? -23.759 30.902 4.973 1.00 85.56 570 SER A N 1
ATOM 4561 C CA . SER A 1 570 ? -25.042 31.062 5.660 1.00 85.56 570 SER A CA 1
ATOM 4562 C C . SER A 1 570 ? -24.834 31.703 7.031 1.00 85.56 570 SER A C 1
ATOM 4564 O O . SER A 1 570 ? -24.198 31.119 7.913 1.00 85.56 570 SER A O 1
ATOM 4566 N N . LYS A 1 571 ? -25.401 32.902 7.226 1.00 79.50 571 LYS A N 1
ATOM 4567 C CA . LYS A 1 571 ? -25.366 33.622 8.510 1.00 79.50 571 LYS A CA 1
ATOM 4568 C C . LYS A 1 571 ? -26.317 33.023 9.552 1.00 79.50 571 LYS A C 1
ATOM 4570 O O . LYS A 1 571 ? -25.999 33.057 10.735 1.00 79.50 571 LYS A O 1
ATOM 4575 N N . SER A 1 572 ? -27.465 32.477 9.136 1.00 73.69 572 SER A N 1
ATOM 4576 C CA . SER A 1 572 ? -28.435 31.842 10.043 1.00 73.69 572 SER A CA 1
ATOM 4577 C C . SER A 1 572 ? -27.903 30.516 10.578 1.00 73.69 572 SER A C 1
ATOM 4579 O O . SER A 1 572 ? -27.852 30.288 11.790 1.00 73.69 572 SER A O 1
ATOM 4581 N N . ASP A 1 573 ? -27.446 29.672 9.655 1.00 72.94 573 ASP A N 1
ATOM 4582 C CA . ASP A 1 573 ? -27.089 28.281 9.934 1.00 72.94 573 ASP A CA 1
ATOM 4583 C C . ASP A 1 573 ? -25.626 28.157 10.385 1.00 72.94 573 ASP A C 1
ATOM 4585 O O . ASP A 1 573 ? -25.224 27.110 10.890 1.00 72.94 573 ASP A O 1
ATOM 4589 N N . ARG A 1 574 ? -24.850 29.241 10.207 1.00 81.12 574 ARG A N 1
ATOM 4590 C CA . ARG A 1 574 ? -23.427 29.392 10.548 1.00 81.12 574 ARG A CA 1
ATOM 4591 C C . ARG A 1 574 ? -22.578 28.318 9.872 1.00 81.12 574 ARG A C 1
ATOM 4593 O O . ARG A 1 574 ? -21.970 27.466 10.516 1.00 81.12 574 ARG A O 1
ATOM 4600 N N . GLN A 1 575 ? -22.592 28.370 8.538 1.00 86.94 575 GLN A N 1
ATOM 4601 C CA . GLN A 1 575 ? -21.954 27.395 7.649 1.00 86.94 575 GLN A CA 1
ATOM 4602 C C . GLN A 1 575 ? -21.205 28.101 6.520 1.00 86.94 575 GLN A C 1
ATOM 4604 O O . GLN A 1 575 ? -21.745 29.038 5.927 1.00 86.94 575 GLN A O 1
ATOM 4609 N N . ALA A 1 576 ? -20.015 27.605 6.181 1.00 89.75 576 ALA A N 1
ATOM 4610 C CA . ALA A 1 576 ? -19.406 27.854 4.875 1.00 89.75 576 ALA A CA 1
ATOM 4611 C C . ALA A 1 576 ? -19.813 26.715 3.929 1.00 89.75 576 ALA A C 1
ATOM 4613 O O . ALA A 1 576 ? -19.914 25.557 4.340 1.00 89.75 576 ALA A O 1
ATOM 4614 N N . ILE A 1 577 ? -20.126 27.054 2.685 1.00 92.38 577 ILE A N 1
ATOM 4615 C CA . ILE A 1 577 ? -20.749 26.165 1.703 1.00 92.38 577 ILE A CA 1
ATOM 4616 C C . ILE A 1 577 ? -19.999 26.327 0.382 1.00 92.38 577 ILE A C 1
ATOM 4618 O O . ILE A 1 577 ? -19.638 27.446 0.029 1.00 92.38 577 ILE A O 1
ATOM 4622 N N . LEU A 1 578 ? -19.813 25.236 -0.354 1.00 93.69 578 LEU A N 1
ATOM 4623 C CA . LEU A 1 578 ? -19.312 25.222 -1.727 1.00 93.69 578 LEU A CA 1
ATOM 4624 C C . LEU A 1 578 ? -20.200 24.296 -2.566 1.00 93.69 578 LEU A C 1
ATOM 4626 O O . LEU A 1 578 ? -20.709 23.296 -2.055 1.00 93.69 578 LEU A O 1
ATOM 4630 N N . VAL A 1 579 ? -20.449 24.652 -3.824 1.00 92.38 579 VAL A N 1
ATOM 4631 C CA . VAL A 1 579 ? -21.425 23.980 -4.691 1.00 92.38 579 VAL A CA 1
ATOM 4632 C C . VAL A 1 579 ? -20.770 23.673 -6.033 1.00 92.38 579 VAL A C 1
ATOM 4634 O O . VAL A 1 579 ? -20.165 24.553 -6.625 1.00 92.38 579 VAL A O 1
ATOM 4637 N N . SER A 1 580 ? -20.885 22.447 -6.543 1.00 91.75 580 SER A N 1
ATOM 4638 C CA . SER A 1 580 ? -20.326 22.104 -7.856 1.00 91.75 580 SER A CA 1
ATOM 4639 C C . SER A 1 580 ? -21.129 21.028 -8.579 1.00 91.75 580 SER A C 1
ATOM 4641 O O . SER A 1 580 ? -21.917 20.297 -7.982 1.00 91.75 580 SER A O 1
ATOM 4643 N N . LYS A 1 581 ? -20.923 20.925 -9.896 1.00 89.69 581 LYS A N 1
ATOM 4644 C CA . LYS A 1 581 ? -21.428 19.810 -10.715 1.00 89.69 581 LYS A CA 1
ATOM 4645 C C . LYS A 1 581 ? -20.447 18.647 -10.813 1.00 89.69 581 LYS A C 1
ATOM 4647 O O . LYS A 1 581 ? -20.867 17.558 -11.187 1.00 89.69 581 LYS A O 1
ATOM 4652 N N . SER A 1 582 ? -19.177 18.859 -10.473 1.00 90.31 582 SER A N 1
ATOM 4653 C CA . SER A 1 582 ? -18.241 17.759 -10.266 1.00 90.31 582 SER A CA 1
ATOM 4654 C C . SER A 1 582 ? -18.358 17.263 -8.829 1.00 90.31 582 SER A C 1
ATOM 4656 O O . SER A 1 582 ? -18.292 18.054 -7.885 1.00 90.31 582 SER A O 1
ATOM 4658 N N . ARG A 1 583 ? -18.542 15.951 -8.677 1.00 88.56 583 ARG A N 1
ATOM 4659 C CA . ARG A 1 583 ? -18.501 15.271 -7.380 1.00 88.56 583 ARG A CA 1
ATOM 4660 C C . ARG A 1 583 ? -17.048 15.103 -6.928 1.00 88.56 583 ARG A C 1
ATOM 4662 O O . ARG A 1 583 ? -16.710 15.454 -5.801 1.00 88.56 583 ARG A O 1
ATOM 4669 N N . ASP A 1 584 ? -16.209 14.644 -7.849 1.00 87.62 584 ASP A N 1
ATOM 4670 C CA . ASP A 1 584 ? -14.802 14.291 -7.666 1.00 87.62 584 ASP A CA 1
ATOM 4671 C C . ASP A 1 584 ? -13.993 15.488 -7.142 1.00 87.62 584 ASP A C 1
ATOM 4673 O O . ASP A 1 584 ? -13.244 15.362 -6.175 1.00 87.62 584 ASP A O 1
ATOM 4677 N N . LEU A 1 585 ? -14.238 16.681 -7.705 1.00 91.62 585 LEU A N 1
ATOM 4678 C CA . LEU A 1 585 ? -13.670 17.949 -7.235 1.00 91.62 585 LEU A CA 1
ATOM 4679 C C . LEU A 1 585 ? -13.951 18.166 -5.742 1.00 91.62 585 LEU A C 1
ATOM 4681 O O . LEU A 1 585 ? -13.020 18.362 -4.967 1.00 91.62 585 LEU A O 1
ATOM 4685 N N . LEU A 1 586 ? -15.218 18.062 -5.325 1.00 92.81 586 LEU A N 1
ATOM 4686 C CA . LEU A 1 586 ? -15.607 18.281 -3.930 1.00 92.81 586 LEU A CA 1
ATOM 4687 C C . LEU A 1 586 ? -15.112 17.171 -2.992 1.00 92.81 586 LEU A C 1
ATOM 4689 O O . LEU A 1 586 ? -14.870 17.457 -1.823 1.00 92.81 586 LEU A O 1
ATOM 4693 N N . GLN A 1 587 ? -14.941 15.931 -3.463 1.00 89.94 587 GLN A N 1
ATOM 4694 C CA . GLN A 1 587 ? -14.345 14.855 -2.657 1.00 89.94 587 GLN A CA 1
ATOM 4695 C C . GLN A 1 587 ? -12.852 15.099 -2.403 1.00 89.94 587 GLN A C 1
ATOM 4697 O O . GLN A 1 587 ? -12.399 14.992 -1.263 1.00 89.94 587 GLN A O 1
ATOM 4702 N N . VAL A 1 588 ? -12.092 15.498 -3.426 1.00 91.62 588 VAL A N 1
ATOM 4703 C CA . VAL A 1 588 ? -10.667 15.827 -3.260 1.00 91.62 588 VAL A CA 1
ATOM 4704 C C . VAL A 1 588 ? -10.495 17.100 -2.418 1.00 91.62 588 VAL A C 1
ATOM 4706 O O . VAL A 1 588 ? -9.652 17.137 -1.523 1.00 91.62 588 VAL A O 1
ATOM 4709 N N . GLU A 1 589 ? -11.349 18.113 -2.593 1.00 93.62 589 GLU A N 1
ATOM 4710 C CA . GLU A 1 589 ? -11.369 19.294 -1.716 1.00 93.62 589 GLU A CA 1
ATOM 4711 C C . GLU A 1 589 ? -11.783 18.958 -0.272 1.00 93.62 589 GLU A C 1
ATOM 4713 O O . GLU A 1 589 ? -11.233 19.530 0.669 1.00 93.62 589 GLU A O 1
ATOM 4718 N N . GLN A 1 590 ? -12.681 17.991 -0.061 1.00 92.38 590 GLN A N 1
ATOM 4719 C CA . GLN A 1 590 ? -13.024 17.470 1.267 1.00 92.38 590 GLN A CA 1
ATOM 4720 C C . GLN A 1 590 ? -11.833 16.765 1.946 1.00 92.38 590 GLN A C 1
ATOM 4722 O O . GLN A 1 590 ? -11.668 16.910 3.163 1.00 92.38 590 GLN A O 1
ATOM 4727 N N . LEU A 1 591 ? -10.986 16.055 1.192 1.00 90.06 591 LEU A N 1
ATOM 4728 C CA . LEU A 1 591 ? -9.742 15.460 1.702 1.00 90.06 591 LEU A CA 1
ATOM 4729 C C . LEU A 1 591 ? -8.675 16.526 2.010 1.00 90.06 591 LEU A C 1
ATOM 4731 O O . LEU A 1 591 ? -8.061 16.476 3.076 1.00 90.06 591 LEU A O 1
ATOM 4735 N N . LEU A 1 592 ? -8.510 17.538 1.149 1.00 91.94 592 LEU A N 1
ATOM 4736 C CA . LEU A 1 592 ? -7.625 18.683 1.417 1.00 91.94 592 LEU A CA 1
ATOM 4737 C C . LEU A 1 592 ? -8.059 19.445 2.679 1.00 91.94 592 LEU A C 1
ATOM 4739 O O . LEU A 1 592 ? -7.237 19.708 3.556 1.00 91.94 592 LEU A O 1
ATOM 4743 N N . LEU A 1 593 ? -9.357 19.730 2.824 1.00 92.19 593 LEU A N 1
ATOM 4744 C CA . LEU A 1 593 ? -9.927 20.330 4.035 1.00 92.19 593 LEU A CA 1
ATOM 4745 C C . LEU A 1 593 ? -9.684 19.452 5.273 1.00 92.19 593 LEU A C 1
ATOM 4747 O O . LEU A 1 593 ? -9.282 19.977 6.312 1.00 92.19 593 LEU A O 1
ATOM 4751 N N . LEU A 1 594 ? -9.844 18.127 5.170 1.00 89.31 594 LEU A N 1
ATOM 4752 C CA . LEU A 1 594 ? -9.548 17.217 6.279 1.00 89.31 594 LEU A CA 1
ATOM 4753 C C . LEU A 1 594 ? -8.063 17.250 6.677 1.00 89.31 594 LEU A C 1
ATOM 4755 O O . LEU A 1 594 ? -7.761 17.232 7.873 1.00 89.31 594 LEU A O 1
ATOM 4759 N N . ASN A 1 595 ? -7.145 17.342 5.709 1.00 88.12 595 ASN A N 1
ATOM 4760 C CA . ASN A 1 595 ? -5.712 17.463 5.987 1.00 88.12 595 ASN A CA 1
ATOM 4761 C C . ASN A 1 595 ? -5.369 18.793 6.691 1.00 88.12 595 ASN A C 1
ATOM 4763 O O . ASN A 1 595 ? -4.572 18.820 7.626 1.00 88.12 595 ASN A O 1
ATOM 4767 N N . LEU A 1 596 ? -6.071 19.877 6.337 1.00 89.38 596 LEU A N 1
ATOM 4768 C CA . LEU A 1 596 ? -6.024 21.163 7.050 1.00 89.38 596 LEU A CA 1
ATOM 4769 C C . LEU A 1 596 ? -6.653 21.119 8.461 1.00 89.38 596 LEU A C 1
ATOM 4771 O O . LEU A 1 596 ? -6.563 22.114 9.185 1.00 89.38 596 LEU A O 1
ATOM 4775 N N . GLY A 1 597 ? -7.289 20.006 8.853 1.00 86.75 597 GLY A N 1
ATOM 4776 C CA . GLY A 1 597 ? -7.980 19.812 10.135 1.00 86.75 597 GLY A CA 1
ATOM 4777 C C . GLY A 1 597 ? -9.466 20.208 10.137 1.00 86.75 597 GLY A C 1
ATOM 4778 O O . GLY A 1 597 ? -10.092 20.228 11.200 1.00 86.75 597 GLY A O 1
ATOM 4779 N N . ILE A 1 598 ? -10.035 20.531 8.971 1.00 89.56 598 ILE A N 1
ATOM 4780 C CA . ILE A 1 598 ? -11.396 21.048 8.766 1.00 89.56 598 ILE A CA 1
ATOM 4781 C C . ILE A 1 598 ? -12.317 19.897 8.328 1.00 89.56 598 ILE A C 1
ATOM 4783 O O . ILE A 1 598 ? -12.323 19.498 7.163 1.00 89.56 598 ILE A O 1
ATOM 4787 N N . VAL A 1 599 ? -13.145 19.377 9.240 1.00 88.69 599 VAL A N 1
ATOM 4788 C CA . VAL A 1 599 ? -14.131 18.339 8.882 1.00 88.69 599 VAL A CA 1
ATOM 4789 C C . VAL A 1 599 ? -15.314 18.974 8.148 1.00 88.69 599 VAL A C 1
ATOM 4791 O O . VAL A 1 599 ? -16.031 19.827 8.685 1.00 88.69 599 VAL A O 1
ATOM 4794 N N . SER A 1 600 ? -15.529 18.524 6.914 1.00 91.00 600 SER A N 1
ATOM 4795 C CA . SER A 1 600 ? -16.604 18.966 6.024 1.00 91.00 600 SER A CA 1
ATOM 4796 C C . SER A 1 600 ? -17.561 17.816 5.695 1.00 91.00 600 SER A C 1
ATOM 4798 O O . SER A 1 600 ? -17.336 16.664 6.077 1.00 91.00 600 SER A O 1
ATOM 4800 N N . SER A 1 601 ? -18.674 18.122 5.028 1.00 90.75 601 SER A N 1
ATOM 4801 C CA . SER A 1 601 ? -19.605 17.115 4.522 1.00 90.75 601 SER A CA 1
ATOM 4802 C C . SER A 1 601 ? -20.039 17.407 3.091 1.00 90.75 601 SER A C 1
ATOM 4804 O O . SER A 1 601 ? -20.622 18.463 2.843 1.00 90.75 601 SER A O 1
ATOM 4806 N N . VAL A 1 602 ? -19.804 16.473 2.170 1.00 91.25 602 VAL A N 1
ATOM 4807 C CA . VAL A 1 602 ? -20.294 16.527 0.783 1.00 91.25 602 VAL A CA 1
ATOM 4808 C C . VAL A 1 602 ? -21.634 15.801 0.703 1.00 91.25 602 VAL A C 1
ATOM 4810 O O . VAL A 1 602 ? -21.776 14.696 1.221 1.00 91.25 602 VAL A O 1
ATOM 4813 N N . ARG A 1 603 ? -22.639 16.425 0.079 1.00 87.00 603 ARG A N 1
ATOM 4814 C CA . ARG A 1 603 ? -23.978 15.844 -0.110 1.00 87.00 603 ARG A CA 1
ATOM 4815 C C . ARG A 1 603 ? -24.530 16.128 -1.507 1.00 87.00 603 ARG A C 1
ATOM 4817 O O . ARG A 1 603 ? -24.289 17.218 -2.031 1.00 87.00 603 ARG A O 1
ATOM 4824 N N . PRO A 1 604 ? -25.303 15.205 -2.104 1.00 85.00 604 PRO A N 1
ATOM 4825 C CA . PRO A 1 604 ? -26.061 15.494 -3.314 1.00 85.00 604 PRO A CA 1
ATOM 4826 C C . PRO A 1 604 ? -27.207 16.476 -3.026 1.00 85.00 604 PRO A C 1
ATOM 4828 O O . PRO A 1 604 ? -27.792 16.497 -1.941 1.00 85.00 604 PRO A O 1
ATOM 4831 N N . GLN A 1 605 ? -27.546 17.269 -4.034 1.00 83.31 605 GLN A N 1
ATOM 4832 C CA . GLN A 1 605 ? -28.701 18.156 -4.100 1.00 83.31 605 GLN A CA 1
ATOM 4833 C C . GLN A 1 605 ? -29.524 17.800 -5.357 1.00 83.31 605 GLN A C 1
ATOM 4835 O O . GLN A 1 605 ? -29.121 16.972 -6.178 1.00 83.31 605 GLN A O 1
ATOM 4840 N N . GLN A 1 606 ? -30.707 18.397 -5.508 1.00 71.19 606 GLN A N 1
ATOM 4841 C CA . GLN A 1 606 ? -31.498 18.290 -6.738 1.00 71.19 606 GLN A CA 1
ATOM 4842 C C . GLN A 1 606 ? -30.702 18.778 -7.970 1.00 71.19 606 GLN A C 1
ATOM 4844 O O . GLN A 1 606 ? -29.714 19.504 -7.848 1.00 71.19 606 GLN A O 1
ATOM 4849 N N . ASP A 1 607 ? -31.129 18.343 -9.158 1.00 74.81 607 ASP A N 1
ATOM 4850 C CA . ASP A 1 607 ? -30.552 18.684 -10.471 1.00 74.81 607 ASP A CA 1
ATOM 4851 C C . ASP A 1 607 ? -29.096 18.233 -10.723 1.00 74.81 607 ASP A C 1
ATOM 4853 O O . ASP A 1 607 ? -28.408 18.772 -11.597 1.00 74.81 607 ASP A O 1
ATOM 4857 N N . GLY A 1 608 ? -28.627 17.208 -9.996 1.00 77.31 608 GLY A N 1
ATOM 4858 C CA . GLY A 1 608 ? -27.300 16.606 -10.199 1.00 77.31 608 GLY A CA 1
ATOM 4859 C C . GLY A 1 608 ? -26.149 17.508 -9.748 1.00 77.31 608 GLY A C 1
ATOM 4860 O O . GLY A 1 608 ? -25.069 17.487 -10.334 1.00 77.31 608 GLY A O 1
ATOM 4861 N N . ILE A 1 609 ? -26.409 18.345 -8.745 1.00 87.75 609 ILE A N 1
ATOM 4862 C CA . ILE A 1 609 ? -25.448 19.261 -8.133 1.00 87.75 609 ILE A CA 1
ATOM 4863 C C . ILE A 1 609 ? -25.028 18.683 -6.778 1.00 87.75 609 ILE A C 1
ATOM 4865 O O . ILE A 1 609 ? -25.850 18.126 -6.054 1.00 87.75 609 ILE A O 1
ATOM 4869 N N . PHE A 1 610 ? -23.760 18.839 -6.415 1.00 90.94 610 PHE A N 1
ATOM 4870 C CA . PHE A 1 610 ? -23.211 18.441 -5.124 1.00 90.94 610 PHE A CA 1
ATOM 4871 C C . PHE A 1 610 ? -22.870 19.680 -4.294 1.00 90.94 610 PHE A C 1
ATOM 4873 O O . PHE A 1 610 ? -22.494 20.727 -4.826 1.00 90.94 610 PHE A O 1
ATOM 4880 N N . ARG A 1 611 ? -23.021 19.567 -2.975 1.00 92.44 611 ARG A N 1
ATOM 4881 C CA . ARG A 1 611 ? -22.801 20.646 -2.012 1.00 92.44 611 ARG A CA 1
ATOM 4882 C C . ARG A 1 611 ? -21.882 20.165 -0.894 1.00 92.44 611 ARG A C 1
ATOM 4884 O O . ARG A 1 611 ? -22.254 19.282 -0.123 1.00 92.44 611 ARG A O 1
ATOM 4891 N N . LEU A 1 612 ? -20.715 20.788 -0.783 1.00 94.31 612 LEU A N 1
ATOM 4892 C CA . LEU A 1 612 ? -19.804 20.666 0.350 1.00 94.31 612 LEU A CA 1
ATOM 4893 C C . LEU A 1 612 ? -20.214 21.675 1.431 1.00 94.31 612 LEU A C 1
ATOM 4895 O O . LEU A 1 612 ? -20.554 22.823 1.137 1.00 94.31 612 LEU A O 1
ATOM 4899 N N . VAL A 1 613 ? -20.221 21.246 2.694 1.00 92.44 613 VAL A N 1
ATOM 4900 C CA . VAL A 1 613 ? -20.651 22.062 3.837 1.00 92.44 613 VAL A CA 1
ATOM 4901 C C . VAL A 1 613 ? -19.666 21.942 4.996 1.00 92.44 613 VAL A C 1
ATOM 4903 O O . VAL A 1 613 ? -19.338 20.843 5.437 1.00 92.44 613 VAL A O 1
ATOM 4906 N N . ILE A 1 614 ? -19.246 23.083 5.534 1.00 91.25 614 ILE A N 1
ATOM 4907 C CA . ILE A 1 614 ? -18.435 23.213 6.747 1.00 91.25 614 ILE A CA 1
ATOM 4908 C C . ILE A 1 614 ? -19.333 23.817 7.835 1.00 91.25 614 ILE A C 1
ATOM 4910 O O . ILE A 1 614 ? -20.028 24.805 7.594 1.00 91.25 614 ILE A O 1
ATOM 4914 N N . THR A 1 615 ? -19.349 23.218 9.028 1.00 87.12 615 THR A N 1
ATOM 4915 C CA . THR A 1 615 ? -20.281 23.559 10.125 1.00 87.12 615 THR A CA 1
ATOM 4916 C C . THR A 1 615 ? -19.592 23.523 11.491 1.00 87.12 615 THR A C 1
ATOM 4918 O O . THR A 1 615 ? -18.611 22.802 11.665 1.00 87.12 615 THR A O 1
ATOM 4921 N N . GLY A 1 616 ? -20.118 24.246 12.485 1.00 81.81 616 GLY A N 1
ATOM 4922 C CA . GLY A 1 616 ? -19.567 24.235 13.848 1.00 81.81 616 GLY A CA 1
ATOM 4923 C C . GLY A 1 616 ? -18.174 24.869 13.933 1.00 81.81 616 GLY A C 1
ATOM 4924 O O . GLY A 1 616 ? -17.874 25.798 13.183 1.00 81.81 616 GLY A O 1
ATOM 4925 N N . SER A 1 617 ? -17.318 24.368 14.830 1.00 81.81 617 SER A N 1
ATOM 4926 C CA . SER A 1 617 ? -15.957 24.894 15.046 1.00 81.81 617 SER A CA 1
ATOM 4927 C C . SER A 1 617 ? -15.055 24.810 13.806 1.00 81.81 617 SER A C 1
ATOM 4929 O O . SER A 1 617 ? -14.119 25.594 13.663 1.00 81.81 617 SER A O 1
ATOM 4931 N N . ASP A 1 618 ? -15.375 23.944 12.842 1.00 87.31 618 ASP A N 1
ATOM 4932 C CA . ASP A 1 618 ? -14.673 23.871 11.556 1.00 87.31 618 ASP A CA 1
ATOM 4933 C C . ASP A 1 618 ? -14.834 25.143 10.703 1.00 87.31 618 ASP A C 1
ATOM 4935 O O . ASP A 1 618 ? -13.960 25.455 9.899 1.00 87.31 618 ASP A O 1
ATOM 4939 N N . VAL A 1 619 ? -15.898 25.930 10.913 1.00 88.50 619 VAL A N 1
ATOM 4940 C CA . VAL A 1 619 ? -16.086 27.230 10.236 1.00 88.50 619 VAL A CA 1
ATOM 4941 C C . VAL A 1 619 ? -15.095 28.275 10.758 1.00 88.50 619 VAL A C 1
ATOM 4943 O O . VAL A 1 619 ? -14.665 29.139 9.995 1.00 88.50 619 VAL A O 1
ATOM 4946 N N . GLN A 1 620 ? -14.681 28.174 12.026 1.00 87.19 620 GLN A N 1
ATOM 4947 C CA . GLN A 1 620 ? -13.603 29.001 12.569 1.00 87.19 620 GLN A CA 1
ATOM 4948 C C . GLN A 1 620 ? -12.256 28.596 11.951 1.00 87.19 620 GLN A C 1
ATOM 4950 O O . GLN A 1 620 ? -11.578 29.455 11.394 1.00 87.19 620 GLN A O 1
ATOM 4955 N N . ARG A 1 621 ? -11.927 27.294 11.924 1.00 88.25 621 ARG A N 1
ATOM 4956 C CA . ARG A 1 621 ? -10.703 26.784 11.267 1.00 88.25 621 ARG A CA 1
ATOM 4957 C C . ARG A 1 621 ? -10.617 27.202 9.791 1.00 88.25 621 ARG A C 1
ATOM 4959 O O . ARG A 1 621 ? -9.563 27.627 9.323 1.00 88.25 621 ARG A O 1
ATOM 4966 N N . PHE A 1 622 ? -11.738 27.141 9.066 1.00 92.38 622 PHE A N 1
ATOM 4967 C CA . PHE A 1 622 ? -11.842 27.639 7.691 1.00 92.38 622 PHE A CA 1
ATOM 4968 C C . PHE A 1 622 ? -11.567 29.148 7.590 1.00 92.38 622 PHE A C 1
ATOM 4970 O O . PHE A 1 622 ? -10.853 29.579 6.685 1.00 92.38 622 PHE A O 1
ATOM 4977 N N . ALA A 1 623 ? -12.100 29.957 8.511 1.00 90.88 623 ALA A N 1
ATOM 4978 C CA . ALA A 1 623 ? -11.878 31.403 8.539 1.00 90.88 623 ALA A CA 1
ATOM 4979 C C . ALA A 1 623 ? -10.430 31.796 8.879 1.00 90.88 623 ALA A C 1
ATOM 4981 O O . ALA A 1 623 ? -9.966 32.839 8.420 1.00 90.88 623 ALA A O 1
ATOM 4982 N N . GLU A 1 624 ? -9.741 30.972 9.670 1.00 89.62 624 GLU A N 1
ATOM 4983 C CA . GLU A 1 624 ? -8.351 31.167 10.090 1.00 89.62 624 GLU A CA 1
ATOM 4984 C C . GLU A 1 624 ? -7.349 30.749 9.000 1.00 89.62 624 GLU A C 1
ATOM 4986 O O . GLU A 1 624 ? -6.428 31.511 8.712 1.00 89.62 624 GLU A O 1
ATOM 4991 N N . LYS A 1 625 ? -7.539 29.584 8.356 1.00 90.31 625 LYS A N 1
ATOM 4992 C CA . LYS A 1 625 ? -6.611 29.063 7.329 1.00 90.31 625 LYS A CA 1
ATOM 4993 C C . LYS A 1 625 ? -6.894 29.548 5.899 1.00 90.31 625 LYS A C 1
ATOM 4995 O O . LYS A 1 625 ? -5.964 29.873 5.164 1.00 90.31 625 LYS A O 1
ATOM 5000 N N . ILE A 1 626 ? -8.162 29.580 5.477 1.00 94.00 626 ILE A N 1
ATOM 5001 C CA . ILE A 1 626 ? -8.549 29.807 4.069 1.00 94.00 626 ILE A CA 1
ATOM 5002 C C . ILE A 1 626 ? -9.169 31.198 3.904 1.00 94.00 626 ILE A C 1
ATOM 5004 O O . ILE A 1 626 ? -8.600 32.057 3.220 1.00 94.00 626 ILE A O 1
ATOM 5008 N N . GLY A 1 627 ? -10.306 31.432 4.563 1.00 92.25 627 GLY A N 1
ATOM 5009 C CA . GLY A 1 627 ? -11.090 32.662 4.471 1.00 92.25 627 GLY A CA 1
ATOM 5010 C C . GLY A 1 627 ? -11.674 32.929 3.075 1.00 92.25 627 GLY A C 1
ATOM 5011 O O . GLY A 1 627 ? -11.902 32.019 2.289 1.00 92.25 627 GLY A O 1
ATOM 5012 N N . PHE A 1 628 ? -11.916 34.208 2.784 1.00 94.06 628 PHE A N 1
ATOM 5013 C CA . PHE A 1 628 ? -12.391 34.717 1.490 1.00 94.06 628 PHE A CA 1
ATOM 5014 C C . PHE A 1 628 ? -11.605 35.984 1.132 1.00 94.06 628 PHE A C 1
ATOM 5016 O O . PHE A 1 628 ? -11.333 36.809 2.014 1.00 94.06 628 PHE A O 1
ATOM 5023 N N . ARG A 1 629 ? -11.285 36.187 -0.147 1.00 92.81 629 ARG A N 1
ATOM 5024 C CA . ARG A 1 629 ? -10.832 37.474 -0.685 1.00 92.81 629 ARG A CA 1
ATOM 5025 C C . ARG A 1 629 ? -11.983 38.465 -0.706 1.00 92.81 629 ARG A C 1
ATOM 5027 O O . ARG A 1 629 ? -11.794 39.577 -0.213 1.00 92.81 629 ARG A O 1
ATOM 5034 N N . LEU A 1 630 ? -13.159 38.072 -1.196 1.00 92.25 630 LEU A N 1
ATOM 5035 C CA . LEU A 1 630 ? -14.289 38.982 -1.374 1.00 92.25 630 LEU A CA 1
ATOM 5036 C C . LEU A 1 630 ? -14.664 39.670 -0.064 1.00 92.25 630 LEU A C 1
ATOM 5038 O O . LEU A 1 630 ? -15.008 39.015 0.927 1.00 92.25 630 LEU A O 1
ATOM 5042 N N . SER A 1 631 ? -14.603 41.003 -0.061 1.00 90.75 631 SER A N 1
ATOM 5043 C CA . SER A 1 631 ? -14.868 41.835 1.118 1.00 90.75 631 SER A CA 1
ATOM 5044 C C . SER A 1 631 ? -16.189 41.475 1.814 1.00 90.75 631 SER A C 1
ATOM 5046 O O . SER A 1 631 ? -16.210 41.290 3.035 1.00 90.75 631 SER A O 1
ATOM 5048 N N . TYR A 1 632 ? -17.269 41.274 1.050 1.00 90.81 632 TYR A N 1
ATOM 5049 C CA . TYR A 1 632 ? -18.590 40.933 1.585 1.00 90.81 632 TYR A CA 1
ATOM 5050 C C . TYR A 1 632 ? -18.702 39.484 2.089 1.00 90.81 632 TYR A C 1
ATOM 5052 O O . TYR A 1 632 ? -19.285 39.278 3.156 1.00 90.81 632 TYR A O 1
ATOM 5060 N N . LYS A 1 633 ? -18.121 38.482 1.401 1.00 90.75 633 LYS A N 1
ATOM 5061 C CA . LYS A 1 633 ? -18.114 37.081 1.882 1.00 90.75 633 LYS A CA 1
ATOM 5062 C C . LYS A 1 633 ? -17.307 36.970 3.181 1.00 90.75 633 LYS A C 1
ATOM 5064 O O . LYS A 1 633 ? -17.781 36.405 4.167 1.00 90.75 633 LYS A O 1
ATOM 5069 N N . ARG A 1 634 ? -16.142 37.625 3.227 1.00 91.88 634 ARG A N 1
ATOM 5070 C CA . ARG A 1 634 ? -15.260 37.740 4.401 1.00 91.88 634 ARG A CA 1
ATOM 5071 C C . ARG A 1 634 ? -15.923 38.454 5.583 1.00 91.88 634 ARG A C 1
ATOM 5073 O O . ARG A 1 634 ? -15.775 38.007 6.720 1.00 91.88 634 ARG A O 1
ATOM 5080 N N . GLN A 1 635 ? -16.680 39.524 5.340 1.00 89.38 635 GLN A N 1
ATOM 5081 C CA . GLN A 1 635 ? -17.466 40.194 6.382 1.00 89.38 635 GLN A CA 1
ATOM 5082 C C . GLN A 1 635 ? -18.644 39.324 6.859 1.00 89.38 635 GLN A C 1
ATOM 5084 O O . GLN A 1 635 ? -18.879 39.212 8.061 1.00 89.38 635 GLN A O 1
ATOM 5089 N N . GLY A 1 636 ? -19.334 38.634 5.946 1.00 87.31 636 GLY A N 1
ATOM 5090 C CA . GLY A 1 636 ? -20.402 37.694 6.292 1.00 87.31 636 GLY A CA 1
ATOM 5091 C C . GLY A 1 636 ? -19.923 36.518 7.150 1.00 87.31 636 GLY A C 1
ATOM 5092 O O . GLY A 1 636 ? -20.620 36.133 8.087 1.00 87.31 636 GLY A O 1
ATOM 5093 N N . LEU A 1 637 ? -18.714 36.007 6.892 1.00 88.75 637 LEU A N 1
ATOM 5094 C CA . LEU A 1 637 ? -18.060 34.985 7.715 1.00 88.75 637 LEU A CA 1
ATOM 5095 C C . LEU A 1 637 ? -17.752 35.498 9.131 1.00 88.75 637 LEU A C 1
ATOM 5097 O O . LEU A 1 637 ? -18.056 34.815 10.107 1.00 88.75 637 LEU A O 1
ATOM 5101 N N . LYS A 1 638 ? -17.232 36.727 9.261 1.00 88.25 638 LYS A N 1
ATOM 5102 C CA . LYS A 1 638 ? -17.008 37.366 10.572 1.00 88.25 638 LYS A CA 1
ATOM 5103 C C . LYS A 1 638 ? -18.302 37.525 11.372 1.00 88.25 638 LYS A C 1
ATOM 5105 O O . LYS A 1 638 ? -18.307 37.247 12.565 1.00 88.25 638 LYS A O 1
ATOM 5110 N N . GLU A 1 639 ? -19.400 37.927 10.735 1.00 85.75 639 GLU A N 1
ATOM 5111 C CA . GLU A 1 639 ? -20.711 38.070 11.391 1.00 85.75 639 GLU A CA 1
ATOM 5112 C C . GLU A 1 639 ? -21.321 36.719 11.811 1.00 85.75 639 GLU A C 1
ATOM 5114 O O . GLU A 1 639 ? -21.902 36.606 12.895 1.00 85.75 639 GLU A O 1
ATOM 5119 N N . ALA A 1 640 ? -21.145 35.677 10.991 1.00 83.38 640 ALA A N 1
ATOM 5120 C CA . ALA A 1 640 ? -21.569 34.314 11.314 1.00 83.38 640 ALA A CA 1
ATOM 5121 C C . ALA A 1 640 ? -20.781 33.719 12.501 1.00 83.38 640 ALA A C 1
ATOM 5123 O O . ALA A 1 640 ? -21.345 32.975 13.300 1.00 83.38 640 ALA A O 1
ATOM 5124 N N . LEU A 1 641 ? -19.502 34.077 12.657 1.00 84.44 641 LEU A N 1
ATOM 5125 C CA . LEU A 1 641 ? -18.687 33.684 13.812 1.00 84.44 641 LEU A CA 1
ATOM 5126 C C . LEU A 1 641 ? -18.989 34.535 15.057 1.00 84.44 641 LEU A C 1
ATOM 5128 O O . LEU A 1 641 ? -19.162 33.987 16.141 1.00 84.44 641 LEU A O 1
ATOM 5132 N N . ALA A 1 642 ? -19.140 35.856 14.918 1.00 80.75 642 ALA A N 1
ATOM 5133 C CA . ALA A 1 642 ? -19.402 36.773 16.036 1.00 80.75 642 ALA A CA 1
ATOM 5134 C C . ALA A 1 642 ? -20.758 36.546 16.741 1.00 80.75 642 ALA A C 1
ATOM 5136 O O . ALA A 1 642 ? -20.976 37.041 17.846 1.00 80.75 642 ALA A O 1
ATOM 5137 N N . THR A 1 643 ? -21.672 35.793 16.124 1.00 69.62 643 THR A N 1
ATOM 5138 C CA . THR A 1 643 ? -22.946 35.362 16.727 1.00 69.62 643 THR A CA 1
ATOM 5139 C C . THR A 1 643 ? -22.852 34.032 17.494 1.00 69.62 643 THR A C 1
ATOM 5141 O O . THR A 1 643 ? -23.843 33.583 18.077 1.00 69.62 643 THR A O 1
ATOM 5144 N N . VAL A 1 644 ? -21.674 33.400 17.553 1.00 66.81 644 VAL A N 1
ATOM 5145 C CA . VAL A 1 644 ? -21.412 32.180 18.333 1.00 66.81 644 VAL A CA 1
ATOM 5146 C C . VAL A 1 644 ? -20.859 32.542 19.715 1.00 66.81 644 VAL A C 1
ATOM 5148 O O . VAL A 1 644 ? -19.851 33.230 19.828 1.00 66.81 644 VAL A O 1
ATOM 5151 N N . LYS A 1 645 ? -21.500 32.054 20.788 1.00 55.91 645 LYS A N 1
ATOM 5152 C CA . LYS A 1 645 ? -20.996 32.211 22.172 1.00 55.91 645 LYS A CA 1
ATOM 5153 C C . LYS A 1 645 ? -20.040 31.099 22.611 1.00 55.91 645 LYS A C 1
ATOM 5155 O O . LYS A 1 645 ? -19.236 31.316 23.507 1.00 55.91 645 LYS A O 1
ATOM 5160 N N . TRP A 1 646 ? -20.188 29.913 22.029 1.00 49.62 646 TRP A N 1
ATOM 5161 C CA . TRP A 1 646 ? -19.362 28.722 22.220 1.00 49.62 646 TRP A CA 1
ATOM 5162 C C . TRP A 1 646 ? -19.701 27.726 21.103 1.00 49.62 646 TRP A C 1
ATOM 5164 O O . TRP A 1 646 ? -20.814 27.755 20.569 1.00 49.62 646 TRP A O 1
ATOM 5174 N N . PHE A 1 647 ? -18.761 26.851 20.755 1.00 57.06 647 PHE A N 1
ATOM 5175 C CA . PHE A 1 647 ? -19.004 25.707 19.876 1.00 57.06 647 PHE A CA 1
ATOM 5176 C C . PHE A 1 647 ? -19.065 24.427 20.713 1.00 57.06 647 PHE A C 1
ATOM 5178 O O . PHE A 1 647 ? -18.280 24.275 21.648 1.00 57.06 647 PHE A O 1
ATOM 5185 N N . LEU A 1 648 ? -19.930 23.476 20.344 1.00 51.47 648 LEU A N 1
ATOM 5186 C CA . LEU A 1 648 ? -19.613 22.074 20.618 1.00 51.47 648 LEU A CA 1
ATOM 5187 C C . LEU A 1 648 ? -18.383 21.705 19.781 1.00 51.47 648 LEU A C 1
ATOM 5189 O O . LEU A 1 648 ? -18.327 22.032 18.590 1.00 51.47 648 LEU A O 1
ATOM 5193 N N . ASN A 1 649 ? -17.442 20.976 20.377 1.00 57.03 649 ASN A N 1
ATOM 5194 C CA . ASN A 1 649 ? -16.579 20.123 19.572 1.00 57.03 649 ASN A CA 1
ATOM 5195 C C . ASN A 1 649 ? -17.472 19.082 18.888 1.00 57.03 649 ASN A C 1
ATOM 5197 O O . ASN A 1 649 ? -18.383 18.543 19.514 1.00 57.03 649 ASN A O 1
ATOM 5201 N N . LYS A 1 650 ? -17.234 18.836 17.599 1.00 62.50 650 LYS A N 1
ATOM 5202 C CA . LYS A 1 650 ? -17.706 17.600 16.979 1.00 62.50 650 LYS A CA 1
ATOM 5203 C C . LYS A 1 650 ? -16.793 16.486 17.461 1.00 62.50 650 LYS A C 1
ATOM 5205 O O . LYS A 1 650 ? -15.579 16.685 17.471 1.00 62.50 650 LYS A O 1
ATOM 5210 N N . ASP A 1 651 ? -17.376 15.345 17.782 1.00 59.47 651 ASP A N 1
ATOM 5211 C CA . ASP A 1 651 ? -16.638 14.091 17.810 1.00 59.47 651 ASP A CA 1
ATOM 5212 C C . ASP A 1 651 ? -16.183 13.771 16.381 1.00 59.47 651 ASP A C 1
ATOM 5214 O O . ASP A 1 651 ? -16.906 14.044 15.416 1.00 59.47 651 ASP A O 1
ATOM 5218 N N . ASP A 1 652 ? -14.999 13.184 16.231 1.00 71.56 652 ASP A N 1
ATOM 5219 C CA . ASP A 1 652 ? -14.419 12.871 14.918 1.00 71.56 652 ASP A CA 1
ATOM 5220 C C . ASP A 1 652 ? -14.923 11.530 14.363 1.00 71.56 652 ASP A C 1
ATOM 5222 O O . ASP A 1 652 ? -14.250 10.840 13.610 1.00 71.56 652 ASP A O 1
ATOM 5226 N N . LEU A 1 653 ? -16.162 11.187 14.713 1.00 76.56 653 LEU A N 1
ATOM 5227 C CA . LEU A 1 653 ? -16.867 9.990 14.285 1.00 76.56 653 LEU A CA 1
ATOM 5228 C C . LEU A 1 653 ? -17.852 10.326 13.161 1.00 76.56 653 LEU A C 1
ATOM 5230 O O . LEU A 1 653 ? -18.571 11.330 13.190 1.00 76.56 653 LEU A O 1
ATOM 5234 N N . THR A 1 654 ? -17.943 9.437 12.181 1.00 82.31 654 THR A N 1
ATOM 5235 C CA . THR A 1 654 ? -19.037 9.402 11.208 1.00 82.31 654 THR A CA 1
ATOM 5236 C C . THR A 1 654 ? -19.634 8.000 11.157 1.00 82.31 654 THR A C 1
ATOM 5238 O O . THR A 1 654 ? -19.220 7.112 11.889 1.00 82.31 654 THR A O 1
ATOM 5241 N N . THR A 1 655 ? -20.649 7.804 10.323 1.00 87.56 655 THR A N 1
ATOM 5242 C CA . THR A 1 655 ? -21.342 6.516 10.167 1.00 87.56 655 THR A CA 1
ATOM 5243 C C . THR A 1 655 ? -21.329 6.110 8.706 1.00 87.56 655 THR A C 1
ATOM 5245 O O . THR A 1 655 ? -21.412 6.984 7.840 1.00 87.56 655 THR A O 1
ATOM 5248 N N . ILE A 1 656 ? -21.219 4.817 8.413 1.00 87.88 656 ILE A N 1
ATOM 5249 C CA . ILE A 1 656 ? -21.287 4.319 7.033 1.00 87.88 656 ILE A CA 1
ATOM 5250 C C . ILE A 1 656 ? -22.717 4.500 6.502 1.00 87.88 656 ILE A C 1
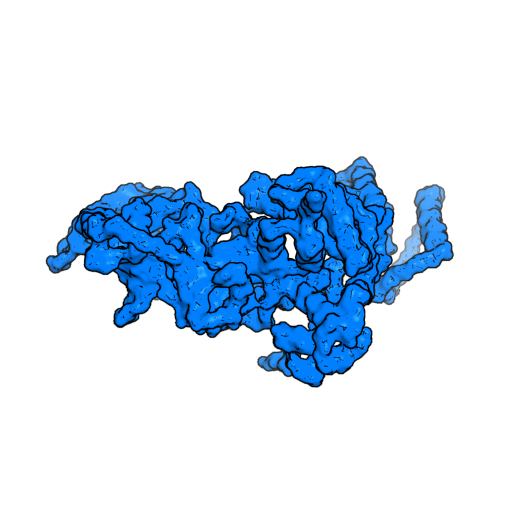ATOM 5252 O O . ILE A 1 656 ? -23.682 4.126 7.164 1.00 87.88 656 ILE A O 1
ATOM 5256 N N . GLU A 1 657 ? -22.852 5.104 5.321 1.00 89.62 657 GLU A N 1
ATOM 5257 C CA . GLU A 1 657 ? -24.127 5.440 4.668 1.00 89.62 657 GLU A CA 1
ATOM 5258 C C . GLU A 1 657 ? -24.404 4.547 3.449 1.00 89.62 657 GLU A C 1
ATOM 5260 O O . GLU A 1 657 ? -25.551 4.162 3.225 1.00 89.62 657 GLU A O 1
ATOM 5265 N N . SER A 1 658 ? -23.370 4.150 2.699 1.00 90.12 658 SER A N 1
ATOM 5266 C CA . SER A 1 658 ? -23.487 3.119 1.661 1.00 90.12 658 SER A CA 1
ATOM 5267 C C . SER A 1 658 ? -22.221 2.272 1.547 1.00 90.12 658 SER A C 1
ATOM 5269 O O . SER A 1 658 ? -21.121 2.728 1.860 1.00 90.12 658 SER A O 1
ATOM 5271 N N . ILE A 1 659 ? -22.392 1.042 1.070 1.00 89.94 659 ILE A N 1
ATOM 5272 C CA . ILE A 1 659 ? -21.319 0.099 0.751 1.00 89.94 659 ILE A CA 1
ATOM 5273 C C . ILE A 1 659 ? -21.580 -0.383 -0.679 1.00 89.94 659 ILE A C 1
ATOM 5275 O O . ILE A 1 659 ? -22.683 -0.833 -0.989 1.00 89.94 659 ILE A O 1
ATOM 5279 N N . GLU A 1 660 ? -20.595 -0.218 -1.555 1.00 89.69 660 GLU A N 1
ATOM 5280 C CA . GLU A 1 660 ? -20.642 -0.598 -2.970 1.00 89.69 660 GLU A CA 1
ATOM 5281 C C . GLU A 1 660 ? -19.539 -1.640 -3.233 1.00 89.69 660 GLU A C 1
ATOM 5283 O O . GLU A 1 660 ? -18.430 -1.504 -2.717 1.00 89.69 660 GLU A O 1
ATOM 5288 N N . HIS A 1 661 ? -19.836 -2.682 -4.014 1.00 86.94 661 HIS A N 1
ATOM 5289 C CA . HIS A 1 661 ? -18.900 -3.765 -4.352 1.00 86.94 661 HIS A CA 1
ATOM 5290 C C . HIS A 1 661 ? -18.686 -3.791 -5.873 1.00 86.94 661 HIS A C 1
ATOM 5292 O O . HIS A 1 661 ? -19.667 -3.769 -6.620 1.00 86.94 661 HIS A O 1
ATOM 5298 N N . ASP A 1 662 ? -17.437 -3.845 -6.336 1.00 82.62 662 ASP A N 1
ATOM 5299 C CA . ASP A 1 662 ? -17.074 -3.950 -7.760 1.00 82.62 662 ASP A CA 1
ATOM 5300 C C . ASP A 1 662 ? -15.785 -4.768 -7.960 1.00 82.62 662 ASP A C 1
ATOM 5302 O O . ASP A 1 662 ? -15.173 -5.167 -6.972 1.00 82.62 662 ASP A O 1
ATOM 5306 N N . GLU A 1 663 ? -15.359 -4.998 -9.213 1.00 72.31 663 GLU A N 1
ATOM 5307 C CA . GLU A 1 663 ? -14.080 -5.663 -9.511 1.00 72.31 663 GLU A CA 1
ATOM 5308 C C . GLU A 1 663 ? -12.997 -4.720 -10.098 1.00 72.31 663 GLU A C 1
ATOM 5310 O O . GLU A 1 663 ? -13.310 -3.881 -10.951 1.00 72.31 663 GLU A O 1
ATOM 5315 N N . GLY A 1 664 ? -11.722 -4.820 -9.678 1.00 70.88 664 GLY A N 1
ATOM 5316 C CA . GLY A 1 664 ? -10.585 -4.263 -10.452 1.00 70.88 664 GLY A CA 1
ATOM 5317 C C . GLY A 1 664 ? -9.234 -3.947 -9.748 1.00 70.88 664 GLY A C 1
ATOM 5318 O O . GLY A 1 664 ? -9.055 -4.304 -8.581 1.00 70.88 664 GLY A O 1
ATOM 5319 N N . PRO A 1 665 ? -8.285 -3.296 -10.473 1.00 74.19 665 PRO A N 1
ATOM 5320 C CA . PRO A 1 665 ? -6.827 -3.237 -10.199 1.00 74.19 665 PRO A CA 1
ATOM 5321 C C . PRO A 1 665 ? -6.345 -2.272 -9.106 1.00 74.19 665 PRO A C 1
ATOM 5323 O O . PRO A 1 665 ? -7.061 -1.344 -8.715 1.00 74.19 665 PRO A O 1
ATOM 5326 N N . VAL A 1 666 ? -5.115 -2.530 -8.621 1.00 68.44 666 VAL A N 1
ATOM 5327 C CA . VAL A 1 666 ? -4.538 -2.005 -7.364 1.00 68.44 666 VAL A CA 1
ATOM 5328 C C . VAL A 1 666 ? -2.987 -2.150 -7.239 1.00 68.44 666 VAL A C 1
ATOM 5330 O O . VAL A 1 666 ? -2.330 -2.721 -8.112 1.00 68.44 666 VAL A O 1
ATOM 5333 N N . VAL A 1 667 ? -2.424 -1.662 -6.117 1.00 66.31 667 VAL A N 1
ATOM 5334 C CA . VAL A 1 667 ? -1.037 -1.190 -5.891 1.00 66.31 667 VAL A CA 1
ATOM 5335 C C . VAL A 1 667 ? -0.742 -0.855 -4.396 1.00 66.31 667 VAL A C 1
ATOM 5337 O O . VAL A 1 667 ? -1.116 0.215 -3.916 1.00 66.31 667 VAL A O 1
ATOM 5340 N N . ASP A 1 668 ? -0.092 -1.759 -3.649 1.00 61.81 668 ASP A N 1
ATOM 5341 C CA . ASP A 1 668 ? 0.081 -1.718 -2.182 1.00 61.81 668 ASP A CA 1
ATOM 5342 C C . ASP A 1 668 ? 1.483 -1.292 -1.773 1.00 61.81 668 ASP A C 1
ATOM 5344 O O . ASP A 1 668 ? 2.435 -1.439 -2.539 1.00 61.81 668 ASP A O 1
ATOM 5348 N N . PHE A 1 669 ? 1.618 -0.839 -0.533 1.00 55.25 669 PHE A N 1
ATOM 5349 C CA . PHE A 1 669 ? 2.891 -0.563 0.102 1.00 55.25 669 PHE A CA 1
ATOM 5350 C C . PHE A 1 669 ? 2.805 -0.816 1.609 1.00 55.25 669 PHE A C 1
ATOM 5352 O O . PHE A 1 669 ? 1.830 -0.479 2.276 1.00 55.25 669 PHE A O 1
ATOM 5359 N N . SER A 1 670 ? 3.877 -1.363 2.169 1.00 53.66 670 SER A N 1
ATOM 5360 C CA . SER A 1 670 ? 4.083 -1.376 3.617 1.00 53.66 670 SER A CA 1
ATOM 5361 C C . SER A 1 670 ? 4.521 0.010 4.109 1.00 53.66 670 SER A C 1
ATOM 5363 O O . SER A 1 670 ? 5.003 0.837 3.331 1.00 53.66 670 SER A O 1
ATOM 5365 N N . VAL A 1 671 ? 4.432 0.248 5.417 1.00 47.91 671 VAL A N 1
ATOM 5366 C CA . VAL A 1 671 ? 5.069 1.399 6.079 1.00 47.91 671 VAL A CA 1
ATOM 5367 C C . VAL A 1 671 ? 5.980 0.910 7.207 1.00 47.91 671 VAL A C 1
ATOM 5369 O O . VAL A 1 671 ? 5.789 -0.182 7.733 1.00 47.91 671 VAL A O 1
ATOM 5372 N N . GLU A 1 672 ? 7.022 1.662 7.534 1.00 46.34 672 GLU A N 1
ATOM 5373 C CA . GLU A 1 672 ? 7.974 1.349 8.612 1.00 46.34 672 GLU A CA 1
ATOM 5374 C C . GLU A 1 672 ? 7.398 1.713 9.997 1.00 46.34 672 GLU A C 1
ATOM 5376 O O . GLU A 1 672 ? 6.633 2.662 10.105 1.00 46.34 672 GLU A O 1
ATOM 5381 N N . ASN A 1 673 ? 7.769 1.000 11.067 1.00 38.41 673 ASN A N 1
ATOM 5382 C CA . ASN A 1 673 ? 7.422 1.265 12.482 1.00 38.41 673 ASN A CA 1
ATOM 5383 C C . ASN A 1 673 ? 5.930 1.236 12.860 1.00 38.41 673 ASN A C 1
ATOM 5385 O O . ASN A 1 673 ? 5.535 0.447 13.711 1.00 38.41 673 ASN A O 1
ATOM 5389 N N . SER A 1 674 ? 5.087 2.082 12.265 1.00 41.56 674 SER A N 1
ATOM 5390 C CA . SER A 1 674 ? 3.635 2.031 12.464 1.00 41.56 674 SER A CA 1
ATOM 5391 C C . SER A 1 674 ? 2.977 0.902 11.675 1.00 41.56 674 SER A C 1
ATOM 5393 O O . SER A 1 674 ? 1.894 0.455 12.060 1.00 41.56 674 SER A O 1
ATOM 5395 N N . HIS A 1 675 ? 3.612 0.480 10.570 1.00 46.97 675 HIS A N 1
ATOM 5396 C CA . HIS A 1 675 ? 3.093 -0.477 9.583 1.00 46.97 675 HIS A CA 1
ATOM 5397 C C . HIS A 1 675 ? 1.684 -0.129 9.063 1.00 46.97 675 HIS A C 1
ATOM 5399 O O . HIS A 1 675 ? 0.925 -0.979 8.606 1.00 46.97 675 HIS A O 1
ATOM 5405 N N . ALA A 1 676 ? 1.352 1.157 9.109 1.00 54.12 676 ALA A N 1
ATOM 5406 C CA . ALA A 1 676 ? 0.022 1.706 8.931 1.00 54.12 676 ALA A CA 1
ATOM 5407 C C . ALA A 1 676 ? 0.117 3.050 8.195 1.00 54.12 676 ALA A C 1
ATOM 5409 O O . ALA A 1 676 ? 1.116 3.752 8.310 1.00 54.12 676 ALA A O 1
ATOM 5410 N N . TYR A 1 677 ? -0.920 3.427 7.445 1.00 58.22 677 TYR A N 1
ATOM 5411 C CA . TYR A 1 677 ? -0.925 4.669 6.665 1.00 58.22 677 TYR A CA 1
ATOM 5412 C C . TYR A 1 677 ? -2.324 5.254 6.504 1.00 58.22 677 TYR A C 1
ATOM 5414 O O . TYR A 1 677 ? -3.312 4.519 6.464 1.00 58.22 677 TYR A O 1
ATOM 5422 N N . LYS A 1 678 ? -2.424 6.580 6.336 1.00 67.19 678 LYS A N 1
ATOM 5423 C CA . LYS A 1 678 ? -3.711 7.239 6.099 1.00 67.19 678 LYS A CA 1
ATOM 5424 C C . LYS A 1 678 ? -4.144 7.226 4.639 1.00 67.19 678 LYS A C 1
ATOM 5426 O O . LYS A 1 678 ? -3.871 8.151 3.871 1.00 67.19 678 LYS A O 1
ATOM 5431 N N . ALA A 1 679 ? -4.947 6.222 4.309 1.00 66.94 679 ALA A N 1
ATOM 5432 C CA . ALA A 1 679 ? -5.714 6.127 3.072 1.00 66.94 679 ALA A CA 1
ATOM 5433 C C . ALA A 1 679 ? -7.132 6.702 3.253 1.00 66.94 679 ALA A C 1
ATOM 5435 O O . ALA A 1 679 ? -7.894 6.211 4.083 1.00 66.94 679 ALA A O 1
ATOM 5436 N N . SER A 1 680 ? -7.497 7.761 2.517 1.00 66.50 680 SER A N 1
ATOM 5437 C CA . SER A 1 680 ? -8.852 8.372 2.494 1.00 66.50 680 SER A CA 1
ATOM 5438 C C . SER A 1 680 ? -9.537 8.665 3.853 1.00 66.50 680 SER A C 1
ATOM 5440 O O . SER A 1 680 ? -10.738 8.921 3.873 1.00 66.50 680 SER A O 1
ATOM 5442 N N . CYS A 1 681 ? -8.753 8.733 4.944 1.00 66.94 681 CYS A N 1
ATOM 5443 C CA . CYS A 1 681 ? -9.083 8.888 6.379 1.00 66.94 681 CYS A CA 1
ATOM 5444 C C . CYS A 1 681 ? -8.970 7.659 7.325 1.00 66.94 681 CYS A C 1
ATOM 5446 O O . CYS A 1 681 ? -9.275 7.836 8.503 1.00 66.94 681 CYS A O 1
ATOM 5448 N N . PHE A 1 682 ? -8.459 6.498 6.875 1.00 64.25 682 PHE A N 1
ATOM 5449 C CA . PHE A 1 682 ? -8.383 5.211 7.622 1.00 64.25 682 PHE A CA 1
ATOM 5450 C C . PHE A 1 682 ? -6.937 4.611 7.757 1.00 64.25 682 PHE A C 1
ATOM 5452 O O . PHE A 1 682 ? -6.015 5.414 7.682 1.00 64.25 682 PHE A O 1
ATOM 5459 N N . ILE A 1 683 ? -6.725 3.294 8.053 1.00 53.66 683 ILE A N 1
ATOM 5460 C CA . ILE A 1 683 ? -5.457 2.598 8.526 1.00 53.66 683 ILE A CA 1
ATOM 5461 C C . ILE A 1 683 ? -5.498 1.024 8.266 1.00 53.66 683 ILE A C 1
ATOM 5463 O O . ILE A 1 683 ? -6.610 0.647 7.955 1.00 53.66 683 ILE A O 1
ATOM 5467 N N . ASN A 1 684 ? -4.472 0.104 8.422 1.00 44.59 684 ASN A N 1
ATOM 5468 C CA . ASN A 1 684 ? -4.478 -1.412 8.110 1.00 44.59 684 ASN A CA 1
ATOM 5469 C C . ASN A 1 684 ? -3.442 -2.394 8.842 1.00 44.59 684 ASN A C 1
ATOM 5471 O O . ASN A 1 684 ? -2.495 -1.825 9.363 1.00 44.59 684 ASN A O 1
ATOM 5475 N N . HIS A 1 685 ? -3.560 -3.786 8.896 1.00 43.31 685 HIS A N 1
ATOM 5476 C CA . HIS A 1 685 ? -3.088 -4.655 10.080 1.00 43.31 685 HIS A CA 1
ATOM 5477 C C . HIS A 1 685 ? -2.628 -6.306 9.962 1.00 43.31 685 HIS A C 1
ATOM 5479 O O . HIS A 1 685 ? -3.377 -6.907 9.194 1.00 43.31 685 HIS A O 1
ATOM 5485 N N . ASN A 1 686 ? -1.648 -7.266 10.498 1.00 30.88 686 ASN A N 1
ATOM 5486 C CA . ASN A 1 686 ? -0.529 -7.832 11.572 1.00 30.88 686 ASN A CA 1
ATOM 5487 C C . ASN A 1 686 ? -0.170 -9.398 11.608 1.00 30.88 686 ASN A C 1
ATOM 5489 O O . ASN A 1 686 ? -1.100 -10.168 11.496 1.00 30.88 686 ASN A O 1
ATOM 5493 N N . CYS A 1 687 ? 1.130 -9.827 11.775 1.00 47.06 687 CYS A N 1
ATOM 5494 C CA . CYS A 1 687 ? 1.954 -11.088 11.969 1.00 47.06 687 CYS A CA 1
ATOM 5495 C C . CYS A 1 687 ? 1.562 -12.198 13.035 1.00 47.06 687 CYS A C 1
ATOM 5497 O O . CYS A 1 687 ? 0.460 -12.160 13.557 1.00 47.06 687 CYS A O 1
ATOM 5499 N N . PHE A 1 688 ? 2.402 -13.238 13.321 1.00 57.78 688 PHE A N 1
ATOM 5500 C CA . PHE A 1 688 ? 2.121 -14.439 14.177 1.00 57.78 688 PHE A CA 1
ATOM 5501 C C . PHE A 1 688 ? 2.929 -14.683 15.497 1.00 57.78 688 PHE A C 1
ATOM 5503 O O . PHE A 1 688 ? 2.560 -14.076 16.494 1.00 57.78 688 PHE A O 1
ATOM 5510 N N . TRP A 1 689 ? 3.884 -15.651 15.601 1.00 66.81 689 TRP A N 1
ATOM 5511 C CA . TRP A 1 689 ? 4.192 -16.467 16.836 1.00 66.81 689 TRP A CA 1
ATOM 5512 C C . TRP A 1 689 ? 4.461 -15.660 18.120 1.00 66.81 689 TRP A C 1
ATOM 5514 O O . TRP A 1 689 ? 4.167 -16.115 19.230 1.00 66.81 689 TRP A O 1
ATOM 5524 N N . HIS A 1 690 ? 4.968 -14.435 17.974 1.00 66.94 690 HIS A N 1
ATOM 5525 C CA . HIS A 1 690 ? 5.087 -13.472 19.065 1.00 66.94 690 HIS A CA 1
ATOM 5526 C C . HIS A 1 690 ? 3.765 -13.237 19.819 1.00 66.94 690 HIS A C 1
ATOM 5528 O O . HIS A 1 690 ? 3.799 -12.941 21.004 1.00 66.94 690 HIS A O 1
ATOM 5534 N N . TYR A 1 691 ? 2.605 -13.461 19.198 1.00 68.88 691 TYR A N 1
ATOM 5535 C CA . TYR A 1 691 ? 1.281 -13.416 19.817 1.00 68.88 691 TYR A CA 1
ATOM 5536 C C . TYR A 1 691 ? 1.174 -14.333 21.026 1.00 68.88 691 TYR A C 1
ATOM 5538 O O . TYR A 1 691 ? 0.791 -13.893 22.108 1.00 68.88 691 TYR A O 1
ATOM 5546 N N . THR A 1 692 ? 1.548 -15.600 20.869 1.00 74.50 692 THR A N 1
ATOM 5547 C CA . THR A 1 692 ? 1.444 -16.590 21.942 1.00 74.50 692 THR A CA 1
ATOM 5548 C C . THR A 1 692 ? 2.375 -16.248 23.103 1.00 74.50 692 THR A C 1
ATOM 5550 O O . THR A 1 692 ? 1.969 -16.353 24.258 1.00 74.50 692 THR A O 1
ATOM 5553 N N . LEU A 1 693 ? 3.589 -15.775 22.810 1.00 82.19 693 LEU A N 1
ATOM 5554 C CA . LEU A 1 693 ? 4.581 -15.419 23.827 1.00 82.19 693 LEU A CA 1
ATOM 5555 C C . LEU A 1 693 ? 4.275 -14.083 24.524 1.00 82.19 693 LEU A C 1
ATOM 5557 O O . LEU A 1 693 ? 4.346 -14.018 25.747 1.00 82.19 693 LEU A O 1
ATOM 5561 N N . MET A 1 694 ? 3.887 -13.038 23.788 1.00 82.25 694 MET A N 1
ATOM 5562 C CA . MET A 1 694 ? 3.648 -11.692 24.331 1.00 82.25 694 MET A CA 1
ATOM 5563 C C . MET A 1 694 ? 2.331 -11.612 25.115 1.00 82.25 694 MET A C 1
ATOM 5565 O O . MET A 1 694 ? 2.318 -11.038 26.202 1.00 82.25 694 MET A O 1
ATOM 5569 N N . ASN A 1 695 ? 1.254 -12.274 24.661 1.00 80.19 695 ASN A N 1
ATOM 5570 C CA . ASN A 1 695 ? 0.047 -12.410 25.491 1.00 80.19 695 ASN A CA 1
ATOM 5571 C C . ASN A 1 695 ? 0.345 -13.208 26.769 1.00 80.19 695 ASN A C 1
ATOM 5573 O O . ASN A 1 695 ? -0.058 -12.790 27.848 1.00 80.19 695 ASN A O 1
ATOM 5577 N N . ARG A 1 696 ? 1.128 -14.297 26.693 1.00 84.31 696 ARG A N 1
ATOM 5578 C CA . ARG A 1 696 ? 1.504 -15.073 27.888 1.00 84.31 696 ARG A CA 1
ATOM 5579 C C . ARG A 1 696 ? 2.377 -14.267 28.859 1.00 84.31 696 ARG A C 1
ATOM 5581 O O . ARG A 1 696 ? 2.199 -14.383 30.068 1.00 84.31 696 ARG A O 1
ATOM 5588 N N . LEU A 1 697 ? 3.273 -13.420 28.347 1.00 87.00 697 LEU A N 1
ATOM 5589 C CA . LEU A 1 697 ? 4.091 -12.480 29.124 1.00 87.00 697 LEU A CA 1
ATOM 5590 C C . LEU A 1 697 ? 3.227 -11.441 29.872 1.00 87.00 697 LEU A C 1
ATOM 5592 O O . LEU A 1 697 ? 3.562 -11.050 30.994 1.00 87.00 697 LEU A O 1
ATOM 5596 N N . TYR A 1 698 ? 2.101 -11.031 29.280 1.00 86.50 698 TYR A N 1
ATOM 5597 C CA . TYR A 1 698 ? 1.093 -10.168 29.901 1.00 86.50 698 TYR A CA 1
ATOM 5598 C C . TYR A 1 698 ? 0.211 -10.908 30.918 1.00 86.50 698 TYR A C 1
ATOM 5600 O O . TYR A 1 698 ? 0.114 -10.452 32.055 1.00 86.50 698 TYR A O 1
ATOM 5608 N N . ASP A 1 699 ? -0.338 -12.080 30.573 1.00 85.12 699 ASP A N 1
ATOM 5609 C CA . ASP A 1 699 ? -1.130 -12.937 31.478 1.00 85.12 699 ASP A CA 1
ATOM 5610 C C . ASP A 1 699 ? -0.363 -13.283 32.767 1.00 85.12 699 ASP A C 1
ATOM 5612 O O . ASP A 1 699 ? -0.924 -13.353 33.861 1.00 85.12 699 ASP A O 1
ATOM 5616 N N . GLU A 1 700 ? 0.945 -13.507 32.635 1.00 84.94 700 GLU A N 1
ATOM 5617 C CA . GLU A 1 700 ? 1.859 -13.766 33.744 1.00 84.94 700 GLU A CA 1
ATOM 5618 C C . GLU A 1 700 ? 2.166 -12.512 34.591 1.00 84.94 700 GLU A C 1
ATOM 5620 O O . GLU A 1 700 ? 2.685 -12.658 35.700 1.00 84.94 700 GLU A O 1
ATOM 5625 N N . GLY A 1 701 ? 1.877 -11.300 34.107 1.00 84.94 701 GLY A N 1
ATOM 5626 C CA . GLY A 1 701 ? 2.136 -10.024 34.788 1.00 84.94 701 GLY A CA 1
ATOM 5627 C C . GLY A 1 701 ? 3.556 -9.461 34.626 1.00 84.94 701 GLY A C 1
ATOM 5628 O O . GLY A 1 701 ? 3.983 -8.657 35.455 1.00 84.94 701 GLY A O 1
ATOM 5629 N N . TYR A 1 702 ? 4.307 -9.891 33.605 1.00 85.75 702 TYR A N 1
ATOM 5630 C CA . TYR A 1 702 ? 5.646 -9.360 33.293 1.00 85.75 702 TYR A CA 1
ATOM 5631 C C . TYR A 1 702 ? 5.607 -8.137 32.360 1.00 85.75 702 TYR A C 1
ATOM 5633 O O . TYR A 1 702 ? 6.508 -7.294 32.413 1.00 85.75 702 TYR A O 1
ATOM 5641 N N . ALA A 1 703 ? 4.564 -8.036 31.532 1.00 85.75 703 ALA A N 1
ATOM 5642 C CA . ALA A 1 703 ? 4.244 -6.886 30.688 1.00 85.75 703 ALA A CA 1
ATOM 5643 C C . ALA A 1 703 ? 3.078 -6.061 31.267 1.00 85.75 703 ALA A C 1
ATOM 5645 O O . ALA A 1 703 ? 2.297 -6.559 32.075 1.00 85.75 703 ALA A O 1
ATOM 5646 N N . ASN A 1 704 ? 2.955 -4.802 30.837 1.00 84.81 704 ASN A N 1
ATOM 5647 C CA . ASN A 1 704 ? 1.881 -3.883 31.232 1.00 84.81 704 ASN A CA 1
ATOM 5648 C C . ASN A 1 704 ? 0.952 -3.541 30.047 1.00 84.81 704 ASN A C 1
ATOM 5650 O O . ASN A 1 704 ? 1.269 -3.829 28.894 1.00 84.81 704 ASN A O 1
ATOM 5654 N N . ASP A 1 705 ? -0.183 -2.898 30.329 1.00 80.81 705 ASP A N 1
ATOM 5655 C CA . ASP A 1 705 ? -1.206 -2.550 29.332 1.00 80.81 705 ASP A CA 1
ATOM 5656 C C . ASP A 1 705 ? -0.650 -1.709 28.164 1.00 80.81 705 ASP A C 1
ATOM 5658 O O . ASP A 1 705 ? -1.021 -1.924 27.014 1.00 80.81 705 ASP A O 1
ATOM 5662 N N . GLY A 1 706 ? 0.274 -0.778 28.437 1.00 77.62 706 GLY A N 1
ATOM 5663 C CA . GLY A 1 706 ? 0.900 0.065 27.412 1.00 77.62 706 GLY A CA 1
ATOM 5664 C C . GLY A 1 706 ? 1.793 -0.736 26.464 1.00 77.62 706 GLY A C 1
ATOM 5665 O O . GLY A 1 706 ? 1.669 -0.607 25.249 1.00 77.62 706 GLY A O 1
ATOM 5666 N N . PHE A 1 707 ? 2.613 -1.630 27.024 1.00 82.69 707 PHE A N 1
ATOM 5667 C CA . PHE A 1 707 ? 3.416 -2.603 26.275 1.00 82.69 707 PHE A CA 1
ATOM 5668 C C . PHE A 1 707 ? 2.525 -3.500 25.399 1.00 82.69 707 PHE A C 1
ATOM 5670 O O . PHE A 1 707 ? 2.876 -3.773 24.256 1.00 82.69 707 PHE A O 1
ATOM 5677 N N . MET A 1 708 ? 1.351 -3.927 25.885 1.00 78.44 708 MET A N 1
ATOM 5678 C CA . MET A 1 708 ? 0.428 -4.736 25.077 1.00 78.44 708 MET A CA 1
ATOM 5679 C C . MET A 1 708 ? -0.304 -3.952 23.987 1.00 78.44 708 MET A C 1
ATOM 5681 O O . MET A 1 708 ? -0.612 -4.534 22.952 1.00 78.44 708 MET A O 1
ATOM 5685 N N . ILE A 1 709 ? -0.559 -2.654 24.167 1.00 73.12 709 ILE A N 1
ATOM 5686 C CA . ILE A 1 709 ? -1.113 -1.797 23.106 1.00 73.12 709 ILE A CA 1
ATOM 5687 C C . ILE A 1 709 ? -0.075 -1.590 21.992 1.00 73.12 709 ILE A C 1
ATOM 5689 O O . ILE A 1 709 ? -0.402 -1.761 20.819 1.00 73.12 709 ILE A O 1
ATOM 5693 N N . GLU A 1 710 ? 1.177 -1.295 22.357 1.00 70.56 710 GLU A N 1
ATOM 5694 C CA . GLU A 1 710 ? 2.305 -1.188 21.420 1.00 70.56 710 GLU A CA 1
ATOM 5695 C C . GLU A 1 710 ? 2.515 -2.524 20.678 1.00 70.56 710 GLU A C 1
ATOM 5697 O O . GLU A 1 710 ? 2.587 -2.555 19.449 1.00 70.56 710 GLU A O 1
ATOM 5702 N N . PHE A 1 711 ? 2.505 -3.646 21.411 1.00 67.62 711 PHE A N 1
ATOM 5703 C CA . PHE A 1 711 ? 2.596 -4.989 20.839 1.00 67.62 711 PHE A CA 1
ATOM 5704 C C . PHE A 1 711 ? 1.438 -5.300 19.890 1.00 67.62 711 PHE A C 1
ATOM 5706 O O . PHE A 1 711 ? 1.685 -5.712 18.764 1.00 67.62 711 PHE A O 1
ATOM 5713 N N . LEU A 1 712 ? 0.179 -5.125 20.307 1.00 62.38 712 LEU A N 1
ATOM 5714 C CA . LEU A 1 712 ? -0.981 -5.453 19.476 1.00 62.38 712 LEU A CA 1
ATOM 5715 C C . LEU A 1 712 ? -1.084 -4.553 18.246 1.00 62.38 712 LEU A C 1
ATOM 5717 O O . LEU A 1 712 ? -1.718 -4.967 17.282 1.00 62.38 712 LEU A O 1
ATOM 5721 N N . GLN A 1 713 ? -0.444 -3.383 18.217 1.00 52.91 713 GLN A N 1
ATOM 5722 C CA . GLN A 1 713 ? -0.241 -2.660 16.966 1.00 52.91 713 GLN A CA 1
ATOM 5723 C C . GLN A 1 713 ? 0.730 -3.439 16.063 1.00 52.91 713 GLN A C 1
ATOM 5725 O O . GLN A 1 713 ? 0.285 -4.028 15.080 1.00 52.91 713 GLN A O 1
ATOM 5730 N N . SER A 1 714 ? 2.001 -3.593 16.454 1.00 55.16 714 SER A N 1
ATOM 5731 C CA . SER A 1 714 ? 3.024 -4.297 15.653 1.00 55.16 714 SER A CA 1
ATOM 5732 C C . SER A 1 714 ? 2.688 -5.762 15.330 1.00 55.16 714 SER A C 1
ATOM 5734 O O . SER A 1 714 ? 3.133 -6.293 14.316 1.00 55.16 714 SER A O 1
ATOM 5736 N N . HIS A 1 715 ? 1.883 -6.437 16.150 1.00 53.28 715 HIS A N 1
ATOM 5737 C CA . HIS A 1 715 ? 1.347 -7.774 15.898 1.00 53.28 715 HIS A CA 1
ATOM 5738 C C . HIS A 1 715 ? 0.039 -7.760 15.116 1.00 53.28 715 HIS A C 1
ATOM 5740 O O . HIS A 1 715 ? -0.237 -8.747 14.441 1.00 53.28 715 HIS A O 1
ATOM 5746 N N . THR A 1 716 ? -0.736 -6.671 15.133 1.00 49.72 716 THR A N 1
ATOM 5747 C CA . THR A 1 716 ? -2.011 -6.628 14.416 1.00 49.72 716 THR A CA 1
ATOM 5748 C C . THR A 1 716 ? -2.000 -5.853 13.089 1.00 49.72 716 THR A C 1
ATOM 5750 O O . THR A 1 716 ? -2.989 -6.195 12.482 1.00 49.72 716 THR A O 1
ATOM 5753 N N . SER A 1 717 ? -0.958 -5.058 12.645 1.00 46.62 717 SER A N 1
ATOM 5754 C CA . SER A 1 717 ? -0.220 -4.504 11.377 1.00 46.62 717 SER A CA 1
ATOM 5755 C C . SER A 1 717 ? -0.075 -4.890 9.767 1.00 46.62 717 SER A C 1
ATOM 5757 O O . SER A 1 717 ? -0.190 -3.895 9.067 1.00 46.62 717 SER A O 1
ATOM 5759 N N . VAL A 1 718 ? 0.074 -5.963 8.884 1.00 48.69 718 VAL A N 1
ATOM 5760 C CA . VAL A 1 718 ? 0.505 -7.432 8.705 1.00 48.69 718 VAL A CA 1
ATOM 5761 C C . VAL A 1 718 ? -0.553 -8.496 8.159 1.00 48.69 718 VAL A C 1
ATOM 5763 O O . VAL A 1 718 ? -1.190 -8.232 7.151 1.00 48.69 718 VAL A O 1
ATOM 5766 N N . VAL A 1 719 ? -0.731 -9.714 8.767 1.00 48.72 719 VAL A N 1
ATOM 5767 C CA . VAL A 1 719 ? -1.463 -10.987 8.345 1.00 48.72 719 VAL A CA 1
ATOM 5768 C C . VAL A 1 719 ? -2.954 -10.964 7.977 1.00 48.72 719 VAL A C 1
ATOM 5770 O O . VAL A 1 719 ? -3.642 -11.987 7.971 1.00 48.72 719 VAL A O 1
ATOM 5773 N N . GLN A 1 720 ? -3.526 -9.835 7.636 1.00 51.16 720 GLN A N 1
ATOM 5774 C CA . GLN A 1 720 ? -4.815 -9.869 6.953 1.00 51.16 720 GLN A CA 1
ATOM 5775 C C . GLN A 1 720 ? -4.758 -10.800 5.710 1.00 51.16 720 GLN A C 1
ATOM 5777 O O . GLN A 1 720 ? -3.852 -10.685 4.889 1.00 51.16 720 GLN A O 1
ATOM 5782 N N . GLN A 1 721 ? -5.687 -11.755 5.550 1.00 58.12 721 GLN A N 1
ATOM 5783 C CA . GLN A 1 721 ? -5.760 -12.529 4.301 1.00 58.12 721 GLN A CA 1
ATOM 5784 C C . GLN A 1 721 ? -6.675 -11.825 3.305 1.00 58.12 721 GLN A C 1
ATOM 5786 O O . GLN A 1 721 ? -7.872 -11.662 3.525 1.00 58.12 721 GLN A O 1
ATOM 5791 N N . LEU A 1 722 ? -6.103 -11.533 2.148 1.00 53.72 722 LEU A N 1
ATOM 5792 C CA . LEU A 1 722 ? -6.774 -11.004 0.972 1.00 53.72 722 LEU A CA 1
ATOM 5793 C C . LEU A 1 722 ? -7.545 -12.165 0.284 1.00 53.72 722 LEU A C 1
ATOM 5795 O O . LEU A 1 722 ? -6.873 -13.123 -0.083 1.00 53.72 722 LEU A O 1
ATOM 5799 N N . PRO A 1 723 ? -8.894 -12.185 0.140 1.00 56.72 723 PRO A N 1
ATOM 5800 C CA . PRO A 1 723 ? -9.618 -13.274 -0.548 1.00 56.72 723 PRO A CA 1
ATOM 5801 C C . PRO A 1 723 ? -9.158 -13.550 -1.996 1.00 56.72 723 PRO A C 1
ATOM 5803 O O . PRO A 1 723 ? -8.200 -12.957 -2.471 1.00 56.72 723 PRO A O 1
ATOM 5806 N N . PHE A 1 724 ? -9.771 -14.522 -2.681 1.00 57.78 724 PHE A N 1
ATOM 5807 C CA . PHE A 1 724 ? -9.229 -15.109 -3.921 1.00 57.78 724 PHE A CA 1
ATOM 5808 C C . PHE A 1 724 ? -9.393 -14.246 -5.176 1.00 57.78 724 PHE A C 1
ATOM 5810 O O . PHE A 1 724 ? -8.614 -14.332 -6.121 1.00 57.78 724 PHE A O 1
ATOM 5817 N N . ASP A 1 725 ? -10.468 -13.473 -5.224 1.00 49.28 725 ASP A N 1
ATOM 5818 C CA . ASP A 1 725 ? -11.063 -12.896 -6.423 1.00 49.28 725 ASP A CA 1
ATOM 5819 C C . ASP A 1 725 ? -10.285 -11.660 -6.930 1.00 49.28 725 ASP A C 1
ATOM 5821 O O . ASP A 1 725 ? -10.884 -10.819 -7.587 1.00 49.28 725 ASP A O 1
ATOM 5825 N N . HIS A 1 726 ? -9.013 -11.477 -6.499 1.00 47.75 726 HIS A N 1
ATOM 5826 C CA . HIS A 1 726 ? -8.752 -10.273 -5.694 1.00 47.75 726 HIS A CA 1
ATOM 5827 C C . HIS A 1 726 ? -7.328 -9.646 -5.598 1.00 47.75 726 HIS A C 1
ATOM 5829 O O . HIS A 1 726 ? -6.721 -9.678 -4.536 1.00 47.75 726 HIS A O 1
ATOM 5835 N N . PRO A 1 727 ? -6.894 -8.751 -6.515 1.00 42.41 727 PRO A N 1
ATOM 5836 C CA . PRO A 1 727 ? -5.577 -8.722 -7.138 1.00 42.41 727 PRO A CA 1
ATOM 5837 C C . PRO A 1 727 ? -4.416 -8.863 -6.173 1.00 42.41 727 PRO A C 1
ATOM 5839 O O . PRO A 1 727 ? -3.517 -9.653 -6.415 1.00 42.41 727 PRO A O 1
ATOM 5842 N N . TYR A 1 728 ? -4.432 -8.064 -5.104 1.00 44.16 728 TYR A N 1
ATOM 5843 C CA . TYR A 1 728 ? -3.493 -8.118 -3.992 1.00 44.16 728 TYR A CA 1
ATOM 5844 C C . TYR A 1 728 ? -3.235 -9.530 -3.468 1.00 44.16 728 TYR A C 1
ATOM 5846 O O . TYR A 1 728 ? -2.167 -9.835 -2.955 1.00 44.16 728 TYR A O 1
ATOM 5854 N N . TYR A 1 729 ? -4.193 -10.411 -3.704 1.00 43.53 729 TYR A N 1
ATOM 5855 C CA . TYR A 1 729 ? -4.013 -11.814 -4.011 1.00 43.53 729 TYR A CA 1
ATOM 5856 C C . TYR A 1 729 ? -3.001 -12.087 -5.151 1.00 43.53 729 TYR A C 1
ATOM 5858 O O . TYR A 1 729 ? -3.351 -12.544 -6.242 1.00 43.53 729 TYR A O 1
ATOM 5866 N N . SER A 1 730 ? -1.706 -11.882 -4.900 1.00 46.06 730 SER A N 1
ATOM 5867 C CA . SER A 1 730 ? -0.621 -12.517 -5.672 1.00 46.06 730 SER A CA 1
ATOM 5868 C C . SER A 1 730 ? -0.549 -14.030 -5.383 1.00 46.06 730 SER A C 1
ATOM 5870 O O . SER A 1 730 ? 0.524 -14.574 -5.126 1.00 46.06 730 SER A O 1
ATOM 5872 N N . GLY A 1 731 ? -1.704 -14.701 -5.353 1.00 60.69 731 GLY A N 1
ATOM 5873 C CA . GLY A 1 731 ? -1.927 -15.940 -4.611 1.00 60.69 731 GLY A CA 1
ATOM 5874 C C . GLY A 1 731 ? -2.247 -15.697 -3.129 1.00 60.69 731 GLY A C 1
ATOM 5875 O O . GLY A 1 731 ? -2.376 -14.559 -2.672 1.00 60.69 731 GLY A O 1
ATOM 5876 N N . ILE A 1 732 ? -2.380 -16.790 -2.373 1.00 67.06 732 ILE A N 1
ATOM 5877 C CA . ILE A 1 732 ? -2.636 -16.744 -0.928 1.00 67.06 732 ILE A CA 1
ATOM 5878 C C . ILE A 1 732 ? -1.449 -16.084 -0.211 1.00 67.06 732 ILE A C 1
ATOM 5880 O O . ILE A 1 732 ? -0.288 -16.348 -0.530 1.00 67.06 732 ILE A O 1
ATOM 5884 N N . ASN A 1 733 ? -1.758 -15.239 0.775 1.00 60.56 733 ASN A N 1
ATOM 5885 C CA . ASN A 1 733 ? -0.780 -14.537 1.594 1.00 60.56 733 ASN A CA 1
ATOM 5886 C C . ASN A 1 733 ? -0.203 -15.591 2.560 1.00 60.56 733 ASN A C 1
ATOM 5888 O O . ASN A 1 733 ? -0.938 -16.024 3.447 1.00 60.56 733 ASN A O 1
ATOM 5892 N N . PRO A 1 734 ? 1.036 -16.084 2.350 1.00 55.88 734 PRO A N 1
ATOM 5893 C CA . PRO A 1 734 ? 1.497 -17.384 2.849 1.00 55.88 734 PRO A CA 1
ATOM 5894 C C . PRO A 1 734 ? 1.421 -17.506 4.382 1.00 55.88 734 PRO A C 1
ATOM 5896 O O . PRO A 1 734 ? 0.468 -18.069 4.898 1.00 55.88 734 PRO A O 1
ATOM 5899 N N . TYR A 1 735 ? 2.362 -16.935 5.124 1.00 55.84 735 TYR A N 1
ATOM 5900 C CA . TYR A 1 735 ? 2.032 -15.843 6.039 1.00 55.84 735 TYR A CA 1
ATOM 5901 C C . TYR A 1 735 ? 0.642 -15.900 6.750 1.00 55.84 735 TYR A C 1
ATOM 5903 O O . TYR A 1 735 ? 0.501 -16.530 7.800 1.00 55.84 735 TYR A O 1
ATOM 5911 N N . ALA A 1 736 ? -0.408 -15.276 6.197 1.00 60.62 736 ALA A N 1
ATOM 5912 C CA . ALA A 1 736 ? -1.742 -15.213 6.811 1.00 60.62 736 ALA A CA 1
ATOM 5913 C C . ALA A 1 736 ? -2.493 -16.552 6.846 1.00 60.62 736 ALA A C 1
ATOM 5915 O O . ALA A 1 736 ? -3.186 -16.854 7.824 1.00 60.62 736 ALA A O 1
ATOM 5916 N N . LEU A 1 737 ? -2.317 -17.382 5.815 1.00 76.12 737 LEU A N 1
ATOM 5917 C CA . LEU A 1 737 ? -2.717 -18.789 5.855 1.00 76.12 737 LEU A CA 1
ATOM 5918 C C . LEU A 1 737 ? -1.974 -19.531 6.982 1.00 76.12 737 LEU A C 1
ATOM 5920 O O . LEU A 1 737 ? -2.594 -20.323 7.686 1.00 76.12 737 LEU A O 1
ATOM 5924 N N . GLY A 1 738 ? -0.696 -19.223 7.209 1.00 71.69 738 GLY A N 1
ATOM 5925 C CA . GLY A 1 738 ? 0.124 -19.714 8.316 1.00 71.69 738 GLY A CA 1
ATOM 5926 C C . GLY A 1 738 ? -0.457 -19.413 9.691 1.00 71.69 738 GLY A C 1
ATOM 5927 O O . GLY A 1 738 ? -0.748 -20.346 10.445 1.00 71.69 738 GLY A O 1
ATOM 5928 N N . PHE A 1 739 ? -0.687 -18.129 9.993 1.00 71.12 739 PHE A N 1
ATOM 5929 C CA . PHE A 1 739 ? -1.347 -17.682 11.229 1.00 71.12 739 PHE A CA 1
ATOM 5930 C C . PHE A 1 739 ? -2.660 -18.448 11.451 1.00 71.12 739 PHE A C 1
ATOM 5932 O O . PHE A 1 739 ? -2.866 -19.069 12.496 1.00 71.12 739 PHE A O 1
ATOM 5939 N N . ALA A 1 740 ? -3.532 -18.465 10.437 1.00 78.12 740 ALA A N 1
ATOM 5940 C CA . ALA A 1 740 ? -4.837 -19.106 10.530 1.00 78.12 740 ALA A CA 1
ATOM 5941 C C . ALA A 1 740 ? -4.739 -20.631 10.715 1.00 78.12 740 ALA A C 1
ATOM 5943 O O . ALA A 1 740 ? -5.474 -21.190 11.530 1.00 78.12 740 ALA A O 1
ATOM 5944 N N . MET A 1 741 ? -3.810 -21.304 10.026 1.00 86.12 741 MET A N 1
ATOM 5945 C CA . MET A 1 741 ? -3.541 -22.734 10.201 1.00 86.12 741 MET A CA 1
ATOM 5946 C C . MET A 1 741 ? -3.042 -23.055 11.608 1.00 86.12 741 MET A C 1
ATOM 5948 O O . MET A 1 741 ? -3.559 -23.984 12.226 1.00 86.12 741 MET A O 1
ATOM 5952 N N . MET A 1 742 ? -2.100 -22.285 12.157 1.00 80.81 742 MET A N 1
ATOM 5953 C CA . MET A 1 742 ? -1.588 -22.542 13.508 1.00 80.81 742 MET A CA 1
ATOM 5954 C C . MET A 1 742 ? -2.656 -22.269 14.584 1.00 80.81 742 MET A C 1
ATOM 5956 O O . MET A 1 742 ? -2.801 -23.060 15.522 1.00 80.81 742 MET A O 1
ATOM 5960 N N . CYS A 1 743 ? -3.489 -21.238 14.404 1.00 78.81 743 CYS A N 1
ATOM 5961 C CA . CYS A 1 743 ? -4.661 -20.994 15.247 1.00 78.81 743 CYS A CA 1
ATOM 5962 C C . CYS A 1 743 ? -5.725 -22.103 15.147 1.00 78.81 743 CYS A C 1
ATOM 5964 O O . CYS A 1 743 ? -6.266 -22.518 16.176 1.00 78.81 743 CYS A O 1
ATOM 5966 N N . ASP A 1 744 ? -6.032 -22.614 13.949 1.00 88.62 744 ASP A N 1
ATOM 5967 C CA . ASP A 1 744 ? -7.053 -23.657 13.787 1.00 88.62 744 ASP A CA 1
ATOM 5968 C C . ASP A 1 744 ? -6.564 -25.027 14.276 1.00 88.62 744 ASP A C 1
ATOM 5970 O O . ASP A 1 744 ? -7.347 -25.746 14.887 1.00 88.62 744 ASP A O 1
ATOM 5974 N N . ILE A 1 745 ? -5.272 -25.360 14.132 1.00 86.50 745 ILE A N 1
ATOM 5975 C CA . ILE A 1 745 ? -4.666 -26.547 14.767 1.00 86.50 745 ILE A CA 1
ATOM 5976 C C . ILE A 1 745 ? -4.829 -26.470 16.291 1.00 86.50 745 ILE A C 1
ATOM 5978 O O . ILE A 1 745 ? -5.276 -27.440 16.910 1.00 86.50 745 ILE A O 1
ATOM 5982 N N . LYS A 1 746 ? -4.538 -25.309 16.900 1.00 84.62 746 LYS A N 1
ATOM 5983 C CA . LYS A 1 746 ? -4.765 -25.097 18.335 1.00 84.62 746 LYS A CA 1
ATOM 5984 C C . LYS A 1 746 ? -6.237 -25.292 18.709 1.00 84.62 746 LYS A C 1
ATOM 5986 O O . LYS A 1 746 ? -6.532 -26.051 19.632 1.00 84.62 746 LYS A O 1
ATOM 5991 N N . ARG A 1 747 ? -7.165 -24.705 17.945 1.00 91.69 747 ARG A N 1
ATOM 5992 C CA . ARG A 1 747 ? -8.613 -24.892 18.134 1.00 91.69 747 ARG A CA 1
ATOM 5993 C C . ARG A 1 747 ? -9.046 -26.358 17.985 1.00 91.69 747 ARG A C 1
ATOM 5995 O O . ARG A 1 747 ? -9.846 -26.809 18.793 1.00 91.69 747 ARG A O 1
ATOM 6002 N N . ILE A 1 748 ? -8.543 -27.106 17.002 1.00 89.44 748 ILE A N 1
ATOM 6003 C CA . ILE A 1 748 ? -8.854 -28.537 16.789 1.00 89.44 748 ILE A CA 1
ATOM 6004 C C . ILE A 1 748 ? -8.427 -29.378 17.996 1.00 89.44 748 ILE A C 1
ATOM 6006 O O . ILE A 1 748 ? -9.113 -30.320 18.388 1.00 89.44 748 ILE A O 1
ATOM 6010 N N . CYS A 1 749 ? -7.299 -29.033 18.602 1.00 88.88 749 CYS A N 1
ATOM 6011 C CA . CYS A 1 749 ? -6.774 -29.735 19.762 1.00 88.88 749 CYS A CA 1
ATOM 6012 C C . CYS A 1 749 ? -7.548 -29.374 21.046 1.00 88.88 749 CYS A C 1
ATOM 6014 O O . CYS A 1 749 ? -8.006 -30.267 21.752 1.00 88.88 749 CYS A O 1
ATOM 6016 N N . GLU A 1 750 ? -7.771 -28.084 21.324 1.00 85.69 750 GLU A N 1
ATOM 6017 C CA . GLU A 1 750 ? -8.448 -27.623 22.551 1.00 85.69 750 GLU A CA 1
ATOM 6018 C C . GLU A 1 750 ? -9.985 -27.764 22.504 1.00 85.69 750 GLU A C 1
ATOM 6020 O O . GLU A 1 750 ? -10.609 -28.118 23.503 1.00 85.69 750 GLU A O 1
ATOM 6025 N N . ASN A 1 751 ? -10.606 -27.474 21.356 1.00 89.88 751 ASN A N 1
ATOM 6026 C CA . ASN A 1 751 ? -12.059 -27.361 21.158 1.00 89.88 751 ASN A CA 1
ATOM 6027 C C . ASN A 1 751 ? -12.527 -27.989 19.811 1.00 89.88 751 ASN A C 1
ATOM 6029 O O . ASN A 1 751 ? -13.059 -27.283 18.944 1.00 89.88 751 ASN A O 1
ATOM 6033 N N . PRO A 1 752 ? -12.345 -29.311 19.607 1.00 90.50 752 PRO A N 1
ATOM 6034 C CA . PRO A 1 752 ? -12.770 -30.018 18.393 1.00 90.50 752 PRO A CA 1
ATOM 6035 C C . PRO A 1 752 ? -14.294 -30.123 18.232 1.00 90.50 752 PRO A C 1
ATOM 6037 O O . PRO A 1 752 ? -15.007 -30.568 19.137 1.00 90.50 752 PRO A O 1
ATOM 6040 N N . THR A 1 753 ? -14.769 -29.833 17.021 1.00 91.06 753 THR A N 1
ATOM 6041 C CA . THR A 1 753 ? -16.111 -30.174 16.522 1.00 91.06 753 THR A CA 1
ATOM 6042 C C . THR A 1 753 ? -16.160 -31.620 16.007 1.00 91.06 753 THR A C 1
ATOM 6044 O O . THR A 1 753 ? -15.127 -32.266 15.824 1.00 91.06 753 THR A O 1
ATOM 6047 N N . ASP A 1 754 ? -17.355 -32.139 15.719 1.00 89.00 754 ASP A N 1
ATOM 6048 C CA . ASP A 1 754 ? -17.510 -33.490 15.157 1.00 89.00 754 ASP A CA 1
ATOM 6049 C C . ASP A 1 754 ? -16.920 -33.632 13.737 1.00 89.00 754 ASP A C 1
ATOM 6051 O O . ASP A 1 754 ? -16.474 -34.718 13.368 1.00 89.00 754 ASP A O 1
ATOM 6055 N N . GLU A 1 755 ? -16.838 -32.542 12.961 1.00 87.69 755 GLU A N 1
ATOM 6056 C CA . GLU A 1 755 ? -16.130 -32.532 11.672 1.00 87.69 755 GLU A CA 1
ATOM 6057 C C . GLU A 1 755 ? -14.612 -32.634 11.875 1.00 87.69 755 GLU A C 1
ATOM 6059 O O . GLU A 1 755 ? -13.958 -33.442 11.211 1.00 87.69 755 GLU A O 1
ATOM 6064 N N . ASP A 1 756 ? -14.056 -31.887 12.837 1.00 89.38 756 ASP A N 1
ATOM 6065 C CA . ASP A 1 756 ? -12.632 -31.982 13.181 1.00 89.38 756 ASP A CA 1
ATOM 6066 C C . ASP A 1 756 ? -12.282 -33.409 13.630 1.00 89.38 756 ASP A C 1
ATOM 6068 O O . ASP A 1 756 ? -11.268 -33.959 13.214 1.00 89.38 756 ASP A O 1
ATOM 6072 N N . ARG A 1 757 ? -13.155 -34.063 14.410 1.00 88.50 757 ARG A N 1
ATOM 6073 C CA . ARG A 1 757 ? -12.979 -35.469 14.825 1.00 88.50 757 ARG A CA 1
ATOM 6074 C C . ARG A 1 757 ? -13.021 -36.466 13.664 1.00 88.50 757 ARG A C 1
ATOM 6076 O O . ARG A 1 757 ? -12.429 -37.535 13.782 1.00 88.50 757 ARG A O 1
ATOM 6083 N N . HIS A 1 758 ? -13.710 -36.145 12.568 1.00 86.81 758 HIS A N 1
ATOM 6084 C CA . HIS A 1 758 ? -13.738 -36.983 11.367 1.00 86.81 758 HIS A CA 1
ATOM 6085 C C . HIS A 1 758 ? -12.492 -36.788 10.491 1.00 86.81 758 HIS A C 1
ATOM 6087 O O . HIS A 1 758 ? -11.938 -37.758 9.977 1.00 86.81 758 HIS A O 1
ATOM 6093 N N . TRP A 1 759 ? -12.055 -35.539 10.317 1.00 84.06 759 TRP A N 1
ATOM 6094 C CA . TRP A 1 759 ? -10.936 -35.182 9.437 1.00 84.06 759 TRP A CA 1
ATOM 6095 C C . TRP A 1 759 ? -9.560 -35.298 10.091 1.00 84.06 759 TRP A C 1
ATOM 6097 O O . TRP A 1 759 ? -8.573 -35.536 9.398 1.00 84.06 759 TRP A O 1
ATOM 6107 N N . PHE A 1 760 ? -9.505 -35.155 11.413 1.00 89.00 760 PHE A N 1
ATOM 6108 C CA . PHE A 1 760 ? -8.288 -35.102 12.213 1.00 89.00 760 PHE A CA 1
ATOM 6109 C C . PHE A 1 760 ? -8.364 -36.017 13.453 1.00 89.00 760 PHE A C 1
ATOM 6111 O O . PHE A 1 760 ? -8.085 -35.561 14.566 1.00 89.00 760 PHE A O 1
ATOM 6118 N N . PRO A 1 761 ? -8.730 -37.308 13.310 1.00 84.75 761 PRO A N 1
ATOM 6119 C CA . PRO A 1 761 ? -8.939 -38.208 14.449 1.00 84.75 761 PRO A CA 1
ATOM 6120 C C . PRO A 1 761 ? -7.695 -38.356 15.341 1.00 84.75 761 PRO A C 1
ATOM 6122 O O . PRO A 1 761 ? -7.826 -38.586 16.541 1.00 84.75 761 PRO A O 1
ATOM 6125 N N . ASP A 1 762 ? -6.502 -38.181 14.769 1.00 83.75 762 ASP A N 1
ATOM 6126 C CA . ASP A 1 762 ? -5.222 -38.325 15.464 1.00 83.75 762 ASP A CA 1
ATOM 6127 C C . ASP A 1 762 ? -4.819 -37.093 16.299 1.00 83.75 762 ASP A C 1
ATOM 6129 O O . ASP A 1 762 ? -3.951 -37.224 17.158 1.00 83.75 762 ASP A O 1
ATOM 6133 N N . ILE A 1 763 ? -5.437 -35.916 16.086 1.00 88.75 763 ILE A N 1
ATOM 6134 C CA . ILE A 1 763 ? -5.116 -34.660 16.810 1.00 88.75 763 ILE A CA 1
ATOM 6135 C C . ILE A 1 763 ? -6.329 -33.981 17.482 1.00 88.75 763 ILE A C 1
ATOM 6137 O O . ILE A 1 763 ? -6.158 -33.161 18.382 1.00 88.75 763 ILE A O 1
ATOM 6141 N N . ALA A 1 764 ? -7.564 -34.324 17.103 1.00 89.06 764 ALA A N 1
ATOM 6142 C CA . ALA A 1 764 ? -8.779 -33.712 17.642 1.00 89.06 764 ALA A CA 1
ATOM 6143 C C . ALA A 1 764 ? -9.003 -34.066 19.128 1.00 89.06 764 ALA A C 1
ATOM 6145 O O . ALA A 1 764 ? -9.449 -35.166 19.465 1.00 89.06 764 ALA A O 1
ATOM 6146 N N . GLY A 1 765 ? -8.747 -33.111 20.027 1.00 84.62 765 GLY A N 1
ATOM 6147 C CA . GLY A 1 765 ? -8.746 -33.341 21.479 1.00 84.62 765 GLY A CA 1
ATOM 6148 C C . GLY A 1 765 ? -7.397 -33.787 22.059 1.00 84.62 765 GLY A C 1
ATOM 6149 O O . GLY A 1 765 ? -7.373 -34.290 23.183 1.00 84.62 765 GLY A O 1
ATOM 6150 N N . GLN A 1 766 ? -6.302 -33.660 21.303 1.00 88.12 766 GLN A N 1
ATOM 6151 C CA . GLN A 1 766 ? -4.937 -33.890 21.787 1.00 88.12 766 GLN A CA 1
ATOM 6152 C C . GLN A 1 766 ? -4.297 -32.605 22.338 1.00 88.12 766 GLN A C 1
ATOM 6154 O O . GLN A 1 766 ? -4.895 -31.534 22.389 1.00 88.12 766 GLN A O 1
ATOM 6159 N N . ASP A 1 767 ? -3.040 -32.723 22.752 1.00 86.62 767 ASP A N 1
ATOM 6160 C CA . ASP A 1 767 ? -2.177 -31.606 23.119 1.00 86.62 767 ASP A CA 1
ATOM 6161 C C . ASP A 1 767 ? -1.796 -30.771 21.877 1.00 86.62 767 ASP A C 1
ATOM 6163 O O . ASP A 1 767 ? -1.148 -31.268 20.947 1.00 86.62 767 ASP A O 1
ATOM 6167 N N . TRP A 1 768 ? -2.191 -29.492 21.860 1.00 84.56 768 TRP A N 1
ATOM 6168 C CA . TRP A 1 768 ? -1.935 -28.594 20.729 1.00 84.56 768 TRP A CA 1
ATOM 6169 C C . TRP A 1 768 ? -0.464 -28.234 20.553 1.00 84.56 768 TRP A C 1
ATOM 6171 O O . TRP A 1 768 ? -0.019 -28.030 19.425 1.00 84.56 768 TRP A O 1
ATOM 6181 N N . ILE A 1 769 ? 0.292 -28.193 21.650 1.00 81.31 769 ILE A N 1
ATOM 6182 C CA . ILE A 1 769 ? 1.709 -27.833 21.659 1.00 81.31 769 ILE A CA 1
ATOM 6183 C C . ILE A 1 769 ? 2.491 -28.957 20.985 1.00 81.31 769 ILE A C 1
ATOM 6185 O O . ILE A 1 769 ? 3.222 -28.716 20.030 1.00 81.31 769 ILE A O 1
ATOM 6189 N N . LYS A 1 770 ? 2.241 -30.210 21.393 1.00 84.38 770 LYS A N 1
ATOM 6190 C CA . LYS A 1 770 ? 2.826 -31.396 20.739 1.00 84.38 770 LYS A CA 1
ATOM 6191 C C . LYS A 1 770 ? 2.413 -31.521 19.271 1.00 84.38 770 LYS A C 1
ATOM 6193 O O . LYS A 1 770 ? 3.194 -32.009 18.458 1.00 84.38 770 LYS A O 1
ATOM 6198 N N . THR A 1 771 ? 1.201 -31.086 18.929 1.00 84.38 771 THR A N 1
ATOM 6199 C CA . THR A 1 771 ? 0.691 -31.138 17.553 1.00 84.38 771 THR A CA 1
ATOM 6200 C C . THR A 1 771 ? 1.359 -30.095 16.653 1.00 84.38 771 THR A C 1
ATOM 6202 O O . THR A 1 771 ? 1.794 -30.442 15.555 1.00 84.38 771 THR A O 1
ATOM 6205 N N . LEU A 1 772 ? 1.499 -28.843 17.112 1.00 80.62 772 LEU A N 1
ATOM 6206 C CA . LEU A 1 772 ? 2.241 -27.811 16.379 1.00 80.62 772 LEU A CA 1
ATOM 6207 C C . LEU A 1 772 ? 3.739 -28.116 16.317 1.00 80.62 772 LEU A C 1
ATOM 6209 O O . LEU A 1 772 ? 4.319 -27.965 15.250 1.00 80.62 772 LEU A O 1
ATOM 6213 N N . ASP A 1 773 ? 4.351 -28.613 17.394 1.00 78.06 773 ASP A N 1
ATOM 6214 C CA . ASP A 1 773 ? 5.748 -29.064 17.395 1.00 78.06 773 ASP A CA 1
ATOM 6215 C C . ASP A 1 773 ? 5.980 -30.163 16.342 1.00 78.06 773 ASP A C 1
ATOM 6217 O O . ASP A 1 773 ? 6.858 -30.042 15.485 1.00 78.06 773 ASP A O 1
ATOM 6221 N N . PHE A 1 774 ? 5.126 -31.193 16.314 1.00 82.06 774 PHE A N 1
ATOM 6222 C CA . PHE A 1 774 ? 5.187 -32.239 15.294 1.00 82.06 774 PHE A CA 1
ATOM 6223 C C . PHE A 1 774 ? 5.015 -31.681 13.869 1.00 82.06 774 PHE A C 1
ATOM 6225 O O . PHE A 1 774 ? 5.748 -32.094 12.963 1.00 82.06 774 PHE A O 1
ATOM 6232 N N . ALA A 1 775 ? 4.101 -30.725 13.672 1.00 81.12 775 ALA A N 1
ATOM 6233 C CA . ALA A 1 775 ? 3.887 -30.061 12.387 1.00 81.12 775 ALA A CA 1
ATOM 6234 C C . ALA A 1 775 ? 5.099 -29.206 11.954 1.00 81.12 775 ALA A C 1
ATOM 6236 O O . ALA A 1 775 ? 5.564 -29.306 10.820 1.00 81.12 775 ALA A O 1
ATOM 6237 N N . MET A 1 776 ? 5.665 -28.417 12.868 1.00 73.81 776 MET A N 1
ATOM 6238 C CA . MET A 1 776 ? 6.824 -27.553 12.629 1.00 73.81 776 MET A CA 1
ATOM 6239 C C . MET A 1 776 ? 8.111 -28.351 12.387 1.00 73.81 776 MET A C 1
ATOM 6241 O O . MET A 1 776 ? 8.938 -27.938 11.576 1.00 73.81 776 MET A O 1
ATOM 6245 N N . ARG A 1 777 ? 8.284 -29.512 13.034 1.00 78.50 777 ARG A N 1
ATOM 6246 C CA . ARG A 1 777 ? 9.477 -30.358 12.857 1.00 78.50 777 ARG A CA 1
ATOM 6247 C C . ARG A 1 777 ? 9.484 -31.169 11.561 1.00 78.50 777 ARG A C 1
ATOM 6249 O O . ARG A 1 777 ? 10.548 -31.346 10.974 1.00 78.50 777 ARG A O 1
ATOM 6256 N N . ASN A 1 778 ? 8.343 -31.705 11.125 1.00 78.75 778 ASN A N 1
ATOM 6257 C CA . ASN A 1 778 ? 8.318 -32.785 10.124 1.00 78.75 778 ASN A CA 1
ATOM 6258 C C . ASN A 1 778 ? 7.801 -32.372 8.735 1.00 78.75 778 ASN A C 1
ATOM 6260 O O . ASN A 1 778 ? 7.767 -33.214 7.839 1.00 78.75 778 ASN A O 1
ATOM 6264 N N . PHE A 1 779 ? 7.409 -31.108 8.541 1.00 80.06 779 PHE A N 1
ATOM 6265 C CA . PHE A 1 779 ? 6.746 -30.651 7.317 1.00 80.06 779 PHE A CA 1
ATOM 6266 C C . PHE A 1 779 ? 7.351 -29.345 6.769 1.00 80.06 779 PHE A C 1
ATOM 6268 O O . PHE A 1 779 ? 7.887 -28.522 7.506 1.00 80.06 779 PHE A O 1
ATOM 6275 N N . LYS A 1 780 ? 7.279 -29.197 5.445 1.00 79.69 780 LYS A N 1
ATOM 6276 C CA . LYS A 1 780 ? 7.488 -27.967 4.654 1.00 79.69 780 LYS A CA 1
ATOM 6277 C C . LYS A 1 780 ? 6.138 -27.439 4.145 1.00 79.69 780 LYS A C 1
ATOM 6279 O O . LYS A 1 780 ? 5.191 -28.228 4.154 1.00 79.69 780 LYS A O 1
ATOM 6284 N N . ASP A 1 781 ? 6.052 -26.208 3.631 1.00 79.06 781 ASP A N 1
ATOM 6285 C CA . ASP A 1 781 ? 4.790 -25.530 3.247 1.00 79.06 781 ASP A CA 1
ATOM 6286 C C . ASP A 1 781 ? 3.778 -26.438 2.525 1.00 79.06 781 ASP A C 1
ATOM 6288 O O . ASP A 1 781 ? 2.692 -26.688 3.046 1.00 79.06 781 ASP A O 1
ATOM 6292 N N . GLU A 1 782 ? 4.170 -27.000 1.372 1.00 83.06 782 GLU A N 1
ATOM 6293 C CA . GLU A 1 782 ? 3.404 -27.988 0.591 1.00 83.06 782 GLU A CA 1
ATOM 6294 C C . GLU A 1 782 ? 2.797 -29.069 1.497 1.00 83.06 782 GLU A C 1
ATOM 6296 O O . GLU A 1 782 ? 1.586 -29.268 1.558 1.00 83.06 782 GLU A O 1
ATOM 6301 N N . SER A 1 783 ? 3.649 -29.762 2.249 1.00 82.81 783 SER A N 1
ATOM 6302 C CA . SER A 1 783 ? 3.260 -30.905 3.074 1.00 82.81 783 SER A CA 1
ATOM 6303 C C . SER A 1 783 ? 2.500 -30.512 4.351 1.00 82.81 783 SER A C 1
ATOM 6305 O O . SER A 1 783 ? 1.688 -31.294 4.841 1.00 82.81 783 SER A O 1
ATOM 6307 N N . PHE A 1 784 ? 2.717 -29.299 4.868 1.00 84.06 784 PHE A N 1
ATOM 6308 C CA . PHE A 1 784 ? 1.993 -28.732 6.006 1.00 84.06 784 PHE A CA 1
ATOM 6309 C C . PHE A 1 784 ? 0.556 -28.394 5.593 1.00 84.06 784 PHE A C 1
ATOM 6311 O O . PHE A 1 784 ? -0.392 -28.830 6.248 1.00 84.06 784 PHE A O 1
ATOM 6318 N N . ILE A 1 785 ? 0.378 -27.747 4.438 1.00 86.12 785 ILE A N 1
ATOM 6319 C CA . ILE A 1 785 ? -0.927 -27.548 3.791 1.00 86.12 785 ILE A CA 1
ATOM 6320 C C . ILE A 1 785 ? -1.589 -28.903 3.503 1.00 86.12 785 ILE A C 1
ATOM 6322 O O . ILE A 1 785 ? -2.737 -29.123 3.900 1.00 86.12 785 ILE A O 1
ATOM 6326 N N . ALA A 1 786 ? -0.852 -29.849 2.910 1.00 86.12 786 ALA A N 1
ATOM 6327 C CA . ALA A 1 786 ? -1.357 -31.178 2.563 1.00 86.12 786 ALA A CA 1
ATOM 6328 C C . ALA A 1 786 ? -1.868 -31.993 3.767 1.00 86.12 786 ALA A C 1
ATOM 6330 O O . ALA A 1 786 ? -2.709 -32.877 3.580 1.00 86.12 786 ALA A O 1
ATOM 6331 N N . GLN A 1 787 ? -1.375 -31.724 4.985 1.00 85.06 787 GLN A N 1
ATOM 6332 C CA . GLN A 1 787 ? -1.668 -32.520 6.186 1.00 85.06 787 GLN A CA 1
ATOM 6333 C C . GLN A 1 787 ? -2.494 -31.798 7.259 1.00 85.06 787 GLN A C 1
ATOM 6335 O O . GLN A 1 787 ? -3.305 -32.456 7.917 1.00 85.06 787 GLN A O 1
ATOM 6340 N N . PHE A 1 788 ? -2.392 -30.472 7.388 1.00 87.62 788 PHE A N 1
ATOM 6341 C CA . PHE A 1 788 ? -3.020 -29.715 8.481 1.00 87.62 788 PHE A CA 1
ATOM 6342 C C . PHE A 1 788 ? -4.110 -28.725 8.053 1.00 87.62 788 PHE A C 1
ATOM 6344 O O . PHE A 1 788 ? -4.917 -28.337 8.893 1.00 87.62 788 PHE A O 1
ATOM 6351 N N . LEU A 1 789 ? -4.221 -28.358 6.770 1.00 90.12 789 LEU A N 1
ATOM 6352 C CA . LEU A 1 789 ? -5.277 -27.440 6.323 1.00 90.12 789 LEU A CA 1
ATOM 6353 C C . LEU A 1 789 ? -6.669 -28.069 6.539 1.00 90.12 789 LEU A C 1
ATOM 6355 O O . LEU A 1 789 ? -6.938 -29.158 6.022 1.00 90.12 789 LEU A O 1
ATOM 6359 N N . SER A 1 790 ? -7.536 -27.423 7.322 1.00 90.94 790 SER A N 1
ATOM 6360 C CA . SER A 1 790 ? -8.828 -27.978 7.754 1.00 90.94 790 SER A CA 1
ATOM 6361 C C . SER A 1 790 ? -9.979 -27.661 6.788 1.00 90.94 790 SER A C 1
ATOM 6363 O O . SER A 1 790 ? -9.939 -26.630 6.118 1.00 90.94 790 SER A O 1
ATOM 6365 N N . PRO A 1 791 ? -11.051 -28.483 6.725 1.00 88.44 791 PRO A N 1
ATOM 6366 C CA . PRO A 1 791 ? -12.273 -28.142 5.986 1.00 88.44 791 PRO A CA 1
ATOM 6367 C C . PRO A 1 791 ? -12.872 -26.796 6.406 1.00 88.44 791 PRO A C 1
ATOM 6369 O O . PRO A 1 791 ? -13.363 -26.045 5.565 1.00 88.44 791 PRO A O 1
ATOM 6372 N N . LYS A 1 792 ? -12.774 -26.458 7.700 1.00 89.75 792 LYS A N 1
ATOM 6373 C CA . LYS A 1 792 ? -13.155 -25.150 8.236 1.00 89.75 792 LYS A CA 1
ATOM 6374 C C . LYS A 1 792 ? -12.358 -24.023 7.576 1.00 89.75 792 LYS A C 1
ATOM 6376 O O . LYS A 1 792 ? -12.979 -23.140 6.992 1.00 89.75 792 LYS A O 1
ATOM 6381 N N . LEU A 1 793 ? -11.025 -24.089 7.583 1.00 87.56 793 LEU A N 1
ATOM 6382 C CA . LEU A 1 793 ? -10.187 -23.086 6.917 1.00 87.56 793 LEU A CA 1
ATOM 6383 C C . LEU A 1 793 ? -10.399 -23.058 5.400 1.00 87.56 793 LEU A C 1
ATOM 6385 O O . LEU A 1 793 ? -10.453 -21.980 4.822 1.00 87.56 793 LEU A O 1
ATOM 6389 N N . ILE A 1 794 ? -10.603 -24.211 4.755 1.00 87.31 794 ILE A N 1
ATOM 6390 C CA . ILE A 1 794 ? -10.914 -24.292 3.318 1.00 87.31 794 ILE A CA 1
ATOM 6391 C C . ILE A 1 794 ? -12.207 -23.528 2.981 1.00 87.31 794 ILE A C 1
ATOM 6393 O O . ILE A 1 794 ? -12.271 -22.883 1.935 1.00 87.31 794 ILE A O 1
ATOM 6397 N N . ARG A 1 795 ? -13.212 -23.537 3.869 1.00 88.50 795 ARG A N 1
ATOM 6398 C CA . ARG A 1 795 ? -14.434 -22.722 3.732 1.00 88.50 795 ARG A CA 1
ATOM 6399 C C . ARG A 1 795 ? -14.240 -21.258 4.127 1.00 88.50 795 ARG A C 1
ATOM 6401 O O . ARG A 1 795 ? -14.780 -20.390 3.452 1.00 88.50 795 ARG A O 1
ATOM 6408 N N . GLU A 1 796 ? -13.488 -20.965 5.187 1.00 82.69 796 GLU A N 1
ATOM 6409 C CA . GLU A 1 796 ? -13.234 -19.587 5.645 1.00 82.69 796 GLU A CA 1
ATOM 6410 C C . GLU A 1 796 ? -12.400 -18.798 4.618 1.00 82.69 796 GLU A C 1
ATOM 6412 O O . GLU A 1 796 ? -12.744 -17.663 4.291 1.00 82.69 796 GLU A O 1
ATOM 6417 N N . PHE A 1 797 ? -11.397 -19.441 4.010 1.00 79.88 797 PHE A N 1
ATOM 6418 C CA . PHE A 1 797 ? -10.619 -18.932 2.871 1.00 79.88 797 PHE A CA 1
ATOM 6419 C C . PHE A 1 797 ? -11.328 -19.164 1.514 1.00 79.88 797 PHE A C 1
ATOM 6421 O O . PHE A 1 797 ? -10.823 -18.736 0.478 1.00 79.88 797 PHE A O 1
ATOM 6428 N N . LYS A 1 798 ? -12.504 -19.815 1.507 1.00 84.38 798 LYS A N 1
ATOM 6429 C CA . LYS A 1 798 ? -13.386 -20.067 0.344 1.00 84.38 798 LYS A CA 1
ATOM 6430 C C . LYS A 1 798 ? -12.703 -20.735 -0.861 1.00 84.38 798 LYS A C 1
ATOM 6432 O O . LYS A 1 798 ? -13.066 -20.465 -2.005 1.00 84.38 798 LYS A O 1
ATOM 6437 N N . LEU A 1 799 ? -11.730 -21.612 -0.628 1.00 85.00 799 LEU A N 1
ATOM 6438 C CA . LEU A 1 799 ? -10.853 -22.141 -1.679 1.00 85.00 799 LEU A CA 1
ATOM 6439 C C . LEU A 1 799 ? -11.617 -22.953 -2.748 1.00 85.00 799 LEU A C 1
ATOM 6441 O O . LEU A 1 799 ? -12.658 -23.558 -2.479 1.00 85.00 799 LEU A O 1
ATOM 6445 N N . PHE A 1 800 ? -11.073 -22.982 -3.964 1.00 84.88 800 PHE A N 1
ATOM 6446 C CA . PHE A 1 800 ? -11.510 -23.806 -5.099 1.00 84.88 800 PHE A CA 1
ATOM 6447 C C . PHE A 1 800 ? -10.323 -24.040 -6.056 1.00 84.88 800 PHE A C 1
ATOM 6449 O O . PHE A 1 800 ? -9.272 -23.419 -5.887 1.00 84.88 800 PHE A O 1
ATOM 6456 N N . THR A 1 801 ? -10.459 -24.932 -7.044 1.00 84.12 801 THR A N 1
ATOM 6457 C CA . THR A 1 801 ? -9.446 -25.130 -8.101 1.00 84.12 801 THR A CA 1
ATOM 6458 C C . THR A 1 801 ? -10.012 -24.836 -9.478 1.00 84.12 801 THR A C 1
ATOM 6460 O O . THR A 1 801 ? -11.074 -25.344 -9.836 1.00 84.12 801 THR A O 1
ATOM 6463 N N . VAL A 1 802 ? -9.252 -24.076 -10.262 1.00 80.56 802 VAL A N 1
ATOM 6464 C CA . VAL A 1 802 ? -9.474 -23.863 -11.695 1.00 80.56 802 VAL A CA 1
ATOM 6465 C C . VAL A 1 802 ? -8.505 -24.750 -12.473 1.00 80.56 802 VAL A C 1
ATOM 6467 O O . VAL A 1 802 ? -7.347 -24.883 -12.076 1.00 80.56 802 VAL A O 1
ATOM 6470 N N . LEU A 1 803 ? -8.980 -25.359 -13.555 1.00 77.94 803 LEU A N 1
ATOM 6471 C CA . LEU A 1 803 ? -8.151 -25.929 -14.609 1.00 77.94 803 LEU A CA 1
ATOM 6472 C C . LEU A 1 803 ? -8.101 -24.929 -15.769 1.00 77.94 803 LEU A C 1
ATOM 6474 O O . LEU A 1 803 ? -9.142 -24.521 -16.281 1.00 77.94 803 LEU A O 1
ATOM 6478 N N . ASP A 1 804 ? -6.884 -24.541 -16.135 1.00 73.31 804 ASP A N 1
ATOM 6479 C CA . ASP A 1 804 ? -6.563 -23.683 -17.274 1.00 73.31 804 ASP A CA 1
ATOM 6480 C C . ASP A 1 804 ? -5.839 -24.571 -18.300 1.00 73.31 804 ASP A C 1
ATOM 6482 O O . ASP A 1 804 ? -4.744 -25.074 -18.032 1.00 73.31 804 ASP A O 1
ATOM 6486 N N . ASP A 1 805 ? -6.521 -24.882 -19.401 1.00 73.31 805 ASP A N 1
ATOM 6487 C CA . ASP A 1 805 ? -6.115 -25.846 -20.430 1.00 73.31 805 ASP A CA 1
ATOM 6488 C C . ASP A 1 805 ? -6.114 -25.122 -21.779 1.00 73.31 805 ASP A C 1
ATOM 6490 O O . ASP A 1 805 ? -7.159 -24.662 -22.236 1.00 73.31 805 ASP A O 1
ATOM 6494 N N . ASP A 1 806 ? -4.951 -25.021 -22.432 1.00 75.56 806 ASP A N 1
ATOM 6495 C CA . ASP A 1 806 ? -4.791 -24.243 -23.669 1.00 75.56 806 ASP A CA 1
ATOM 6496 C C . ASP A 1 806 ? -5.531 -24.841 -24.884 1.00 75.56 806 ASP A C 1
ATOM 6498 O O . ASP A 1 806 ? -5.577 -24.224 -25.952 1.00 75.56 806 ASP A O 1
ATOM 6502 N N . GLN A 1 807 ? -6.145 -26.018 -24.716 1.00 79.88 807 GLN A N 1
ATOM 6503 C CA . GLN A 1 807 ? -7.042 -26.648 -25.684 1.00 79.88 807 GLN A CA 1
ATOM 6504 C C . GLN A 1 807 ? -8.533 -26.316 -25.461 1.00 79.88 807 GLN A C 1
ATOM 6506 O O . GLN A 1 807 ? -9.367 -26.787 -26.242 1.00 79.88 807 GLN A O 1
ATOM 6511 N N . GLN A 1 808 ? -8.896 -25.549 -24.422 1.00 76.19 808 GLN A N 1
ATOM 6512 C CA . GLN A 1 808 ? -10.288 -25.258 -24.052 1.00 76.19 808 GLN A CA 1
ATOM 6513 C C . GLN A 1 808 ? -10.564 -23.746 -23.959 1.00 76.19 808 GLN A C 1
ATOM 6515 O O . GLN A 1 808 ? -9.871 -23.008 -23.270 1.00 76.19 808 GLN A O 1
ATOM 6520 N N . ASP A 1 809 ? -11.628 -23.282 -24.627 1.00 74.50 809 ASP A N 1
ATOM 6521 C CA . ASP A 1 809 ? -12.036 -21.863 -24.642 1.00 74.50 809 ASP A CA 1
ATOM 6522 C C . ASP A 1 809 ? -12.700 -21.387 -23.319 1.00 74.50 809 ASP A C 1
ATOM 6524 O O . ASP A 1 809 ? -13.040 -20.209 -23.186 1.00 74.50 809 ASP A O 1
ATOM 6528 N N . GLU A 1 810 ? -12.920 -22.283 -22.346 1.00 77.38 810 GLU A N 1
ATOM 6529 C CA . GLU A 1 810 ? -13.584 -22.010 -21.060 1.00 77.38 810 GLU A CA 1
ATOM 6530 C C . GLU A 1 810 ? -12.795 -22.618 -19.881 1.00 77.38 810 GLU A C 1
ATOM 6532 O O . GLU A 1 810 ? -12.348 -23.760 -19.946 1.00 77.38 810 GLU A O 1
ATOM 6537 N N . LEU A 1 811 ? -12.662 -21.868 -18.778 1.00 77.69 811 LEU A N 1
ATOM 6538 C CA . LEU A 1 811 ? -11.974 -22.304 -17.553 1.00 77.69 811 LEU A CA 1
ATOM 6539 C C . LEU A 1 811 ? -12.868 -23.218 -16.695 1.00 77.69 811 LEU A C 1
ATOM 6541 O O . LEU A 1 811 ? -13.934 -22.794 -16.239 1.00 77.69 811 LEU A O 1
ATOM 6545 N N . GLU A 1 812 ? -12.424 -24.443 -16.393 1.00 80.44 812 GLU A N 1
ATOM 6546 C CA . GLU A 1 812 ? -13.207 -25.394 -15.587 1.00 80.44 812 GLU A CA 1
ATOM 6547 C C . GLU A 1 812 ? -12.915 -25.252 -14.081 1.00 80.44 812 GLU A C 1
ATOM 6549 O O . GLU A 1 812 ? -11.792 -25.469 -13.620 1.00 80.44 812 GLU A O 1
ATOM 6554 N N . ILE A 1 813 ? -13.943 -24.982 -13.266 1.00 82.06 813 ILE A N 1
ATOM 6555 C CA . ILE A 1 813 ? -13.847 -25.114 -11.801 1.00 82.06 813 ILE A CA 1
ATOM 6556 C C . ILE A 1 813 ? -13.991 -26.597 -11.428 1.00 82.06 813 ILE A C 1
ATOM 6558 O O . ILE A 1 813 ? -15.087 -27.108 -11.200 1.00 82.06 813 ILE A O 1
ATOM 6562 N N . THR A 1 814 ? -12.860 -27.297 -11.365 1.00 80.00 814 THR A N 1
ATOM 6563 C CA . THR A 1 814 ? -12.779 -28.759 -11.172 1.00 80.00 814 THR A CA 1
ATOM 6564 C C . THR A 1 814 ? -13.089 -29.236 -9.749 1.00 80.00 814 THR A C 1
ATOM 6566 O O . THR A 1 814 ? -13.361 -30.426 -9.530 1.00 80.00 814 THR A O 1
ATOM 6569 N N . THR A 1 815 ? -13.006 -28.333 -8.765 1.00 83.56 815 THR A N 1
ATOM 6570 C CA . THR A 1 815 ? -13.246 -28.610 -7.340 1.00 83.56 815 THR A CA 1
ATOM 6571 C C . THR A 1 815 ? -13.644 -27.335 -6.595 1.00 83.56 815 THR A C 1
ATOM 6573 O O . THR A 1 815 ? -13.056 -26.283 -6.829 1.00 83.56 815 THR A O 1
ATOM 6576 N N . ILE A 1 816 ? -14.562 -27.442 -5.629 1.00 85.12 816 ILE A N 1
ATOM 6577 C CA . ILE A 1 816 ? -14.968 -26.367 -4.705 1.00 85.12 816 ILE A CA 1
ATOM 6578 C C . ILE A 1 816 ? -14.817 -26.802 -3.235 1.00 85.12 816 ILE A C 1
ATOM 6580 O O . ILE A 1 816 ? -14.444 -27.940 -2.950 1.00 85.12 816 ILE A O 1
ATOM 6584 N N . HIS A 1 817 ? -15.079 -25.898 -2.288 1.00 82.50 817 HIS A N 1
ATOM 6585 C CA . HIS A 1 817 ? -15.023 -26.149 -0.841 1.00 82.50 817 HIS A CA 1
ATOM 6586 C C . HIS A 1 817 ? -16.250 -26.926 -0.322 1.00 82.50 817 HIS A C 1
ATOM 6588 O O . HIS A 1 817 ? -16.936 -26.493 0.605 1.00 82.50 817 HIS A O 1
ATOM 6594 N N . ASP A 1 818 ? -16.521 -28.083 -0.927 1.00 80.75 818 ASP A N 1
ATOM 6595 C CA . ASP A 1 818 ? -17.542 -29.045 -0.514 1.00 80.75 818 ASP A CA 1
ATOM 6596 C C . ASP A 1 818 ? -16.925 -30.354 0.025 1.00 80.75 818 ASP A C 1
ATOM 6598 O O . ASP A 1 818 ? -15.713 -30.573 -0.020 1.00 80.75 818 ASP A O 1
ATOM 6602 N N . GLU A 1 819 ? -17.766 -31.230 0.583 1.00 74.94 819 GLU A N 1
ATOM 6603 C CA . GLU A 1 819 ? -17.330 -32.459 1.265 1.00 74.94 819 GLU A CA 1
ATOM 6604 C C . GLU A 1 819 ? -16.540 -33.438 0.359 1.00 74.94 819 GLU A C 1
ATOM 6606 O O . GLU A 1 819 ? -15.509 -33.950 0.810 1.00 74.94 819 GLU A O 1
ATOM 6611 N N . PRO A 1 820 ? -16.910 -33.652 -0.924 1.00 78.88 820 PRO A N 1
ATOM 6612 C CA . PRO A 1 820 ? -16.053 -34.335 -1.898 1.00 78.88 820 PRO A CA 1
ATOM 6613 C C . PRO A 1 820 ? -14.766 -33.569 -2.251 1.00 78.88 820 PRO A C 1
ATOM 6615 O O . PRO A 1 820 ? -13.736 -34.190 -2.535 1.00 78.88 820 PRO A O 1
ATOM 6618 N N . GLY A 1 821 ? -14.819 -32.235 -2.282 1.00 80.81 821 GLY A N 1
ATOM 6619 C CA . GLY A 1 821 ? -13.766 -31.381 -2.816 1.00 80.81 821 GLY A CA 1
ATOM 6620 C C . GLY A 1 821 ? -12.598 -31.100 -1.874 1.00 80.81 821 GLY A C 1
ATOM 6621 O O . GLY A 1 821 ? -11.459 -31.028 -2.344 1.00 80.81 821 GLY A O 1
ATOM 6622 N N . TYR A 1 822 ? -12.819 -31.028 -0.554 1.00 84.50 822 TYR A N 1
ATOM 6623 C CA . TYR A 1 822 ? -11.788 -30.640 0.426 1.00 84.50 822 TYR A CA 1
ATOM 6624 C C . TYR A 1 822 ? -10.439 -31.373 0.254 1.00 84.50 822 TYR A C 1
ATOM 6626 O O . TYR A 1 822 ? -9.386 -30.745 0.365 1.00 84.50 822 TYR A O 1
ATOM 6634 N N . ARG A 1 823 ? -10.435 -32.680 -0.074 1.00 84.38 823 ARG A N 1
ATOM 6635 C CA . ARG A 1 823 ? -9.183 -33.443 -0.297 1.00 84.38 823 ARG A CA 1
ATOM 6636 C C . ARG A 1 823 ? -8.420 -33.002 -1.545 1.00 84.38 823 ARG A C 1
ATOM 6638 O O . ARG A 1 823 ? -7.196 -32.942 -1.507 1.00 84.38 823 ARG A O 1
ATOM 6645 N N . LYS A 1 824 ? -9.125 -32.706 -2.640 1.00 84.00 824 LYS A N 1
ATOM 6646 C CA . LYS A 1 824 ? -8.515 -32.240 -3.893 1.00 84.00 824 LYS A CA 1
ATOM 6647 C C . LYS A 1 824 ? -7.955 -30.824 -3.732 1.00 84.00 824 LYS A C 1
ATOM 6649 O O . LYS A 1 824 ? -6.811 -30.595 -4.108 1.00 84.00 824 LYS A O 1
ATOM 6654 N N . LEU A 1 825 ? -8.716 -29.911 -3.114 1.00 86.38 825 LEU A N 1
ATOM 6655 C CA . LEU A 1 825 ? -8.275 -28.529 -2.861 1.00 86.38 825 LEU A CA 1
ATOM 6656 C C . LEU A 1 825 ? -6.983 -28.474 -2.049 1.00 86.38 825 LEU A C 1
ATOM 6658 O O . LEU A 1 825 ? -6.039 -27.779 -2.411 1.00 86.38 825 LEU A O 1
ATOM 6662 N N . ARG A 1 826 ? -6.939 -29.260 -0.972 1.00 87.44 826 ARG A N 1
ATOM 6663 C CA . ARG A 1 826 ? -5.786 -29.394 -0.081 1.00 87.44 826 ARG A CA 1
ATOM 6664 C C . ARG A 1 826 ? -4.522 -29.856 -0.816 1.00 87.44 826 ARG A C 1
ATOM 6666 O O . ARG A 1 826 ? -3.445 -29.340 -0.542 1.00 87.44 826 ARG A O 1
ATOM 6673 N N . LEU A 1 827 ? -4.653 -30.799 -1.752 1.00 85.19 827 LEU A N 1
ATOM 6674 C CA . LEU A 1 827 ? -3.538 -31.302 -2.563 1.00 85.19 827 LEU A CA 1
ATOM 6675 C C . LEU A 1 827 ? -3.107 -30.308 -3.653 1.00 85.19 827 LEU A C 1
ATOM 6677 O O . LEU A 1 827 ? -1.914 -30.132 -3.871 1.00 85.19 827 LEU A O 1
ATOM 6681 N N . ALA A 1 828 ? -4.055 -29.631 -4.303 1.00 83.75 828 ALA A N 1
ATOM 6682 C CA . ALA A 1 828 ? -3.745 -28.631 -5.323 1.00 83.75 828 ALA A CA 1
ATOM 6683 C C . ALA A 1 828 ? -3.056 -27.390 -4.729 1.00 83.75 828 ALA A C 1
ATOM 6685 O O . ALA A 1 828 ? -2.081 -26.900 -5.292 1.00 83.75 828 ALA A O 1
ATOM 6686 N N . LEU A 1 829 ? -3.512 -26.910 -3.565 1.00 83.56 829 LEU A N 1
ATOM 6687 C CA . LEU A 1 829 ? -2.848 -25.802 -2.879 1.00 83.56 829 LEU A CA 1
ATOM 6688 C C . LEU A 1 829 ? -1.471 -26.210 -2.334 1.00 83.56 829 LEU A C 1
ATOM 6690 O O . LEU A 1 829 ? -0.552 -25.400 -2.360 1.00 83.56 829 LEU A O 1
ATOM 6694 N N . ALA A 1 830 ? -1.300 -27.458 -1.887 1.00 84.38 830 ALA A N 1
ATOM 6695 C CA . ALA A 1 830 ? 0.011 -27.969 -1.497 1.00 84.38 830 ALA A CA 1
ATOM 6696 C C . ALA A 1 830 ? 1.025 -27.869 -2.651 1.00 84.38 830 ALA A C 1
ATOM 6698 O O . ALA A 1 830 ? 2.095 -27.289 -2.468 1.00 84.38 830 ALA A O 1
ATOM 6699 N N . ASP A 1 831 ? 0.672 -28.357 -3.845 1.00 79.81 831 ASP A N 1
ATOM 6700 C CA . ASP A 1 831 ? 1.563 -28.322 -5.014 1.00 79.81 831 ASP A CA 1
ATOM 6701 C C . ASP A 1 831 ? 1.874 -26.889 -5.492 1.00 79.81 831 ASP A C 1
ATOM 6703 O O . ASP A 1 831 ? 2.975 -26.622 -5.968 1.00 79.81 831 ASP A O 1
ATOM 6707 N N . GLN A 1 832 ? 0.993 -25.909 -5.245 1.00 76.19 832 GLN A N 1
ATOM 6708 C CA . GLN A 1 832 ? 1.336 -24.498 -5.475 1.00 76.19 832 GLN A CA 1
ATOM 6709 C C . GLN A 1 832 ? 2.523 -24.009 -4.629 1.00 76.19 832 GLN A C 1
ATOM 6711 O O . GLN A 1 832 ? 3.168 -23.044 -5.036 1.00 76.19 832 GLN A O 1
ATOM 6716 N N . TYR A 1 833 ? 2.851 -24.640 -3.496 1.00 71.56 833 TYR A N 1
ATOM 6717 C CA . TYR A 1 833 ? 4.050 -24.342 -2.692 1.00 71.56 833 TYR A CA 1
ATOM 6718 C C . TYR A 1 833 ? 5.199 -25.344 -2.921 1.00 71.56 833 TYR A C 1
ATOM 6720 O O . TYR A 1 833 ? 6.242 -25.270 -2.267 1.00 71.56 833 TYR A O 1
ATOM 6728 N N . ASN A 1 834 ? 5.061 -26.251 -3.891 1.00 73.56 834 ASN A N 1
ATOM 6729 C CA . ASN A 1 834 ? 6.134 -27.133 -4.325 1.00 73.56 834 ASN A CA 1
ATOM 6730 C C . ASN A 1 834 ? 7.071 -26.398 -5.302 1.00 73.56 834 ASN A C 1
ATOM 6732 O O . ASN A 1 834 ? 6.738 -26.144 -6.459 1.00 73.56 834 ASN A O 1
ATOM 6736 N N . LEU A 1 835 ? 8.290 -26.083 -4.853 1.00 61.16 835 LEU A N 1
ATOM 6737 C CA . LEU A 1 835 ? 9.322 -25.455 -5.693 1.00 61.16 835 LEU A CA 1
ATOM 6738 C C . LEU A 1 835 ? 9.699 -26.286 -6.934 1.00 61.16 835 LEU A C 1
ATOM 6740 O O . LEU A 1 835 ? 10.129 -25.707 -7.928 1.00 61.16 835 LEU A O 1
ATOM 6744 N N . GLY A 1 836 ? 9.499 -27.609 -6.907 1.00 56.22 836 GLY A N 1
ATOM 6745 C CA . GLY A 1 836 ? 9.697 -28.476 -8.074 1.00 56.22 836 GLY A CA 1
ATOM 6746 C C . GLY A 1 836 ? 8.661 -28.279 -9.189 1.00 56.22 836 GLY A C 1
ATOM 6747 O O . GLY A 1 836 ? 8.935 -28.633 -10.330 1.00 56.22 836 GLY A O 1
ATOM 6748 N N . SER A 1 837 ? 7.505 -27.687 -8.875 1.00 55.44 837 SER A N 1
ATOM 6749 C CA . SER A 1 837 ? 6.408 -27.431 -9.822 1.00 55.44 837 SER A CA 1
ATOM 6750 C C . SER A 1 837 ? 6.401 -25.990 -10.359 1.00 55.44 837 SER A C 1
ATOM 6752 O O . SER A 1 837 ? 5.687 -25.695 -11.314 1.00 55.44 837 SER A O 1
ATOM 6754 N N . ARG A 1 838 ? 7.189 -25.078 -9.762 1.00 53.81 838 ARG A N 1
ATOM 6755 C CA . ARG A 1 838 ? 7.236 -23.644 -10.125 1.00 53.81 838 ARG A CA 1
ATOM 6756 C C . ARG A 1 838 ? 8.347 -23.248 -11.100 1.00 53.81 838 ARG A C 1
ATOM 6758 O O . ARG A 1 838 ? 8.255 -22.176 -11.694 1.00 53.81 838 ARG A O 1
ATOM 6765 N N . GLU A 1 839 ? 9.406 -24.041 -11.232 1.00 50.88 839 GLU A N 1
ATOM 6766 C CA . GLU A 1 839 ? 10.526 -23.736 -12.132 1.00 50.88 839 GLU A CA 1
ATOM 6767 C C . GLU A 1 839 ? 10.465 -24.607 -13.404 1.00 50.88 839 GLU A C 1
ATOM 6769 O O . GLU A 1 839 ? 10.105 -25.782 -13.315 1.00 50.88 839 GLU A O 1
ATOM 6774 N N . PRO A 1 840 ? 10.786 -24.061 -14.594 1.00 41.16 840 PRO A N 1
ATOM 6775 C CA . PRO A 1 840 ? 10.708 -24.808 -15.849 1.00 41.16 840 PRO A CA 1
ATOM 6776 C C . PRO A 1 840 ? 11.770 -25.919 -15.930 1.00 41.16 840 PRO A C 1
ATOM 6778 O O . PRO A 1 840 ? 12.913 -25.718 -15.517 1.00 41.16 840 PRO A O 1
ATOM 6781 N N . ASN A 1 841 ? 11.374 -27.065 -16.498 1.00 34.50 841 ASN A N 1
ATOM 6782 C CA . ASN A 1 841 ? 12.241 -28.216 -16.807 1.00 34.50 841 ASN A CA 1
ATOM 6783 C C . ASN A 1 841 ? 13.040 -28.019 -18.108 1.00 34.50 841 ASN A C 1
ATOM 6785 O O . ASN A 1 841 ? 12.498 -27.369 -19.031 1.00 34.50 841 ASN A O 1
#

Nearest PDB structures (foldseek):
  7qsu-assembly1_A  TM=6.914E-01  e=8.909E-18  Thermococcus litoralis
  7qss-assembly1_A  TM=6.310E-01  e=4.750E-16  Thermococcus litoralis
  7qst-assembly1_A  TM=6.139E-01  e=1.556E-12  Pyrococcus horikoshii
  6frh-assembly1_A  TM=7.867E-01  e=4.047E-03  Synechocystis sp. PCC 6803 substr. Kazusa
  6frg-assembly1_A-2  TM=7.440E-01  e=3.511E-03  Synechocystis sp. PCC 6803 substr. Kazusa

Mean predicted aligned error: 18.62 Å

Sequence (841 aa):
MSESKLIAESSEWTFPMLERYNEVIGQIAVNDFGLDVYPNQIEIITAEQMMDAYSSVGMPLGYKHWSYGKQFVLTEKNYRRGQMGLAYEIVINSDPCIAYLMEENTAMMQALVIAHAAYGHNSFFKGNYLFRTWTSADAIIDYLLFARNYVTECEERYGQEEVELFLDSCHALMNYGVDRYKHPSPLSLSEEKQRQREREAYLQLQINDLWRTVPTRPIEAAAEESQRFPAEPQENLLYFIEKSAPLMEPWQRELVRIVRKMAQYFYPQRQTQVMNEGWACVTGDTLIVTDQGLLQAQELVESRFSGCVEDGNRVVNWFTHPSKPRIRIRTRNGYELQGGADHKIFVGGEWTELQNLKIGDAVEIRRGQSVFASAEAPIDYALKVRPRIADVCQKHDVSINTYYKWRCAEPGLSVGAPTMVRLQACADEWAAIKTDSDQPWALLTPDDLVRRPATLKPDLAEVLGQVIGDGFVDAGRINLTSQDVELLDFFEQTLYANFGVMAVRRPNRNHFNSTAHSAVLARLFKQTFGVATGWGASGRKTVPEIILRSPEAVVCAFLRGHFDTDGCVSKSDRQAILVSKSRDLLQVEQLLLLNLGIVSSVRPQQDGIFRLVITGSDVQRFAEKIGFRLSYKRQGLKEALATVKWFLNKDDLTTIESIEHDEGPVVDFSVENSHAYKASCFINHNCFWHYTLMNRLYDEGYANDGFMIEFLQSHTSVVQQLPFDHPYYSGINPYALGFAMMCDIKRICENPTDEDRHWFPDIAGQDWIKTLDFAMRNFKDESFIAQFLSPKLIREFKLFTVLDDDQQDELEITTIHDEPGYRKLRLALADQYNLGSREPN

Solvent-accessible surface area (backbone atoms only — not comparable to full-atom values): 44954 Å² total; per-residue (Å²): 132,84,78,80,66,51,71,58,96,57,60,73,73,49,71,72,48,52,53,47,45,51,53,49,52,46,47,44,39,41,72,77,56,62,50,59,58,49,58,73,42,78,42,78,35,51,70,71,56,50,36,49,17,56,27,43,78,60,32,75,55,52,58,91,49,72,69,31,54,52,40,25,61,46,49,48,59,20,35,79,67,64,43,44,71,79,74,67,60,47,72,42,84,27,61,56,23,37,28,38,33,52,69,87,51,39,39,52,56,49,48,45,36,43,36,36,44,54,44,40,49,34,18,42,52,62,48,14,50,56,37,66,70,55,41,52,36,79,49,47,65,62,47,31,49,48,46,22,53,51,52,52,59,41,32,77,70,72,37,52,70,64,50,49,58,51,48,52,60,40,59,77,44,29,93,35,21,48,59,87,86,60,78,85,69,84,69,48,82,65,53,52,50,46,52,48,49,51,51,51,48,52,51,52,55,70,70,46,72,82,67,83,74,73,83,80,72,86,72,78,85,69,84,73,75,83,71,66,78,65,87,61,87,67,71,19,48,37,55,44,49,56,74,66,49,89,86,63,52,78,66,58,38,50,52,37,50,47,48,23,52,51,32,32,52,56,47,44,67,75,40,38,53,29,77,41,45,52,48,65,50,47,29,22,85,38,47,33,44,20,52,60,8,52,44,36,26,37,53,40,33,76,70,59,44,57,55,26,33,70,88,69,40,26,45,42,76,63,47,77,32,67,36,10,56,31,29,35,41,27,31,70,37,48,51,54,43,50,24,29,34,46,27,28,30,57,37,88,89,42,80,46,25,49,68,78,62,52,77,62,45,60,37,50,48,67,67,34,88,58,68,35,10,87,51,65,27,70,56,73,69,84,69,86,70,67,79,51,70,60,58,48,21,53,75,46,77,40,57,56,66,59,49,51,41,58,78,66,65,45,90,85,76,83,75,56,70,81,53,50,54,33,51,48,54,38,51,51,54,58,47,53,59,69,70,42,73,89,44,60,94,66,94,78,52,71,80,81,40,84,34,77,59,65,44,58,44,37,67,58,30,18,44,50,16,30,42,71,42,52,28,50,60,46,78,48,22,35,33,43,54,43,73,55,61,76,56,54,54,47,47,37,50,46,40,30,71,45,31,58,46,66,44,50,76,42,83,52,98,86,32,33,40,35,38,29,76,35,40,62,58,19,46,41,40,42,70,62,46,58,49,51,55,72,87,71,18,65,54,58,38,60,75,36,66,64,50,36,31,17,21,64,68,28,40,31,23,20,52,18,20,25,38,59,46,53,22,49,66,43,59,89,80,34,27,42,36,37,54,38,50,15,60,63,26,53,49,54,49,43,51,53,34,25,32,72,50,27,64,50,30,48,43,82,50,78,95,71,30,31,36,37,39,26,48,60,56,31,36,54,53,40,56,72,68,46,44,44,80,48,69,66,62,36,49,45,47,51,55,29,51,72,72,54,92,75,67,67,81,77,75,57,63,44,30,31,63,44,78,45,77,47,78,45,54,36,22,25,57,44,32,37,94,70,30,46,51,49,48,57,44,41,38,44,32,15,43,39,73,31,54,66,50,54,52,47,37,37,78,73,38,35,46,49,74,66,49,49,52,58,44,50,44,67,41,42,24,25,22,37,54,51,54,82,69,24,20,85,27,83,54,76,46,41,8,19,54,24,41,52,45,56,51,47,51,39,38,28,9,77,65,51,51,75,65,40,44,69,78,34,63,90,46,40,64,40,65,36,58,64,50,50,51,51,48,46,22,74,43,43,33,22,54,40,38,54,72,63,66,43,70,66,54,36,48,76,64,60,43,61,39,75,46,86,52,100,91,50,100,66,76,41,75,80,36,46,63,45,90,86,20,43,67,55,45,34,49,55,58,11,50,74,51,32,72,81,73,74,56,89,131

Radius of gyration: 34.33 Å; Cα contacts (8 Å, |Δi|>4): 1484; chains: 1; bounding box: 90×90×111 Å

pLDDT: mean 76.59, std 14.91, range [29.11, 96.38]